Protein 5GQF (pdb70)

InterPro domains:
  IPR006311 Twin-arginine translocation pathway, signal sequence [PS51318] (1-30)
  IPR006626 Parallel beta-helix repeat [SM00710] (165-190)
  IPR006626 Parallel beta-helix repeat [SM00710] (224-255)
  IPR006626 Parallel beta-helix repeat [SM00710] (277-299)
  IPR006626 Parallel beta-helix repeat [SM00710] (325-347)
  IPR006626 Parallel beta-helix repeat [SM00710] (348-388)
  IPR006626 Parallel beta-helix repeat [SM00710] (389-437)
  IPR006626 Parallel beta-helix repeat [SM00710] (469-506)
  IPR011050 Pectin lyase fold/virulence factor [SSF51126] (41-626)
  IPR012334 Pectin lyase fold [G3DSA:2.160.20.10] (34-626)
  IPR044055 Long Rib domain [PF18957] (960-1054)
  IPR044055 Long Rib domain [PF18957] (1061-1142)

Organism: Bifidobacterium longum subsp. longum (NCBI:txid1679)

Structure (mmCIF, N/CA/C/O backbone):
data_5GQF
#
_entry.id   5GQF
#
_cell.length_a   64.035
_cell.length_b   143.625
_cell.length_c   146.180
_cell.angle_alpha   90.00
_cell.angle_beta   90.00
_cell.angle_gamma   90.00
#
_symmetry.space_group_name_H-M   'P 21 21 21'
#
loop_
_entity.id
_entity.type
_entity.pdbx_description
1 polymer Lacto-N-biosidase
2 branched beta-D-galactopyranose-(1-3)-2-acetamido-2-deoxy-beta-D-glucopyranose
3 non-polymer 'CALCIUM ION'
4 water water
#
loop_
_atom_site.group_PDB
_atom_site.id
_atom_site.type_symbol
_atom_site.label_atom_id
_atom_site.label_alt_id
_atom_site.label_comp_id
_atom_site.label_asym_id
_atom_site.label_entity_id
_atom_site.label_seq_id
_atom_site.pdbx_PDB_ins_code
_atom_site.Cartn_x
_atom_site.Cartn_y
_atom_site.Cartn_z
_atom_site.occupancy
_atom_site.B_iso_or_equiv
_atom_site.auth_seq_id
_atom_site.auth_comp_id
_atom_site.auth_asym_id
_atom_site.auth_atom_id
_atom_site.pdbx_PDB_model_num
ATOM 1 N N . GLY A 1 17 ? 33.548 -27.918 10.437 1.00 61.39 46 GLY A N 1
ATOM 2 C CA . GLY A 1 17 ? 34.444 -28.564 9.424 1.00 52.89 46 GLY A CA 1
ATOM 3 C C . GLY A 1 17 ? 35.779 -27.850 9.411 1.00 55.05 46 GLY A C 1
ATOM 4 O O . GLY A 1 17 ? 36.098 -27.086 10.321 1.00 58.83 46 GLY A O 1
ATOM 5 N N . THR A 1 18 ? 36.555 -28.094 8.376 1.00 54.96 47 THR A N 1
ATOM 6 C CA . THR A 1 18 ? 37.890 -27.559 8.263 1.00 52.73 47 THR A CA 1
ATOM 7 C C . THR A 1 18 ? 37.951 -26.183 7.548 1.00 61.18 47 THR A C 1
ATOM 8 O O . THR A 1 18 ? 37.592 -26.094 6.350 1.00 61.59 47 THR A O 1
ATOM 12 N N . THR A 1 19 ? 38.496 -25.171 8.234 1.00 50.47 48 THR A N 1
ATOM 13 C CA . THR A 1 19 ? 38.806 -23.851 7.645 1.00 55.02 48 THR A CA 1
ATOM 14 C C . THR A 1 19 ? 40.247 -23.731 7.107 1.00 58.03 48 THR A C 1
ATOM 15 O O . THR A 1 19 ? 41.206 -23.813 7.883 1.00 62.24 48 THR A O 1
ATOM 19 N N . TYR A 1 20 ? 40.375 -23.479 5.789 1.00 54.35 49 TYR A N 1
ATOM 20 C CA . TYR A 1 20 ? 41.673 -23.218 5.097 1.00 53.52 49 TYR A CA 1
ATOM 21 C C . TYR A 1 20 ? 41.977 -21.716 4.846 1.00 55.29 49 TYR A C 1
ATOM 22 O O . TYR A 1 20 ? 41.060 -20.906 4.644 1.00 56.10 49 TYR A O 1
ATOM 31 N N . TYR A 1 21 ? 43.263 -21.366 4.849 1.00 46.31 50 TYR A N 1
ATOM 32 C CA . TYR A 1 21 ? 43.701 -19.963 4.868 1.00 49.57 50 TYR A CA 1
ATOM 33 C C . TYR A 1 21 ? 44.733 -19.795 3.785 1.00 52.45 50 TYR A C 1
ATOM 34 O O . TYR A 1 21 ? 45.662 -20.622 3.676 1.00 50.65 50 TYR A O 1
ATOM 43 N N . VAL A 1 22 ? 44.548 -18.755 2.946 1.00 46.59 51 VAL A N 1
ATOM 44 C CA . VAL A 1 22 ? 45.450 -18.522 1.847 1.00 46.54 51 VAL A CA 1
ATOM 45 C C . VAL A 1 22 ? 45.837 -17.049 1.887 1.00 50.45 51 VAL A C 1
ATOM 46 O O . VAL A 1 22 ? 44.968 -16.201 2.077 1.00 51.00 51 VAL A O 1
ATOM 50 N N . SER A 1 23 ? 47.144 -16.780 1.746 1.00 45.50 52 SER A N 1
ATOM 51 C CA . SER A 1 23 ? 47.694 -15.451 1.842 1.00 48.80 52 SER A CA 1
ATOM 52 C C . SER A 1 23 ? 48.718 -15.303 0.764 1.00 54.54 52 SER A C 1
ATOM 53 O O . SER A 1 23 ? 49.770 -15.980 0.796 1.00 57.09 52 SER A O 1
ATOM 56 N N . SER A 1 24 ? 48.477 -14.412 -0.192 1.00 43.33 53 SER A N 1
ATOM 57 C CA . SER A 1 24 ? 49.430 -14.306 -1.280 1.00 45.43 53 SER A CA 1
ATOM 58 C C . SER A 1 24 ? 50.721 -13.689 -0.740 1.00 41.71 53 SER A C 1
ATOM 59 O O . SER A 1 24 ? 51.774 -13.935 -1.281 1.00 45.07 53 SER A O 1
ATOM 62 N N . ALA A 1 25 ? 50.591 -12.836 0.268 1.00 49.00 54 ALA A N 1
ATOM 63 C CA . ALA A 1 25 ? 51.691 -12.016 0.789 1.00 56.72 54 ALA A CA 1
ATOM 64 C C . ALA A 1 25 ? 52.540 -12.751 1.849 1.00 59.14 54 ALA A C 1
ATOM 65 O O . ALA A 1 25 ? 53.757 -12.713 1.772 1.00 59.05 54 ALA A O 1
ATOM 67 N N . HIS A 1 26 ? 51.858 -13.376 2.810 1.00 63.33 55 HIS A N 1
ATOM 68 C CA . HIS A 1 26 ? 52.440 -14.101 3.967 1.00 69.80 55 HIS A CA 1
ATOM 69 C C . HIS A 1 26 ? 52.628 -15.623 3.798 1.00 70.74 55 HIS A C 1
ATOM 70 O O . HIS A 1 26 ? 53.566 -16.184 4.332 1.00 70.75 55 HIS A O 1
ATOM 77 N N . GLY A 1 27 ? 51.730 -16.292 3.086 1.00 62.67 56 GLY A N 1
ATOM 78 C CA . GLY A 1 27 ? 51.653 -17.738 3.156 1.00 56.15 56 GLY A CA 1
ATOM 79 C C . GLY A 1 27 ? 52.780 -18.505 2.495 1.00 50.79 56 GLY A C 1
ATOM 80 O O . GLY A 1 27 ? 53.681 -17.947 1.830 1.00 49.30 56 GLY A O 1
ATOM 81 N N . ASP A 1 28 ? 52.696 -19.822 2.658 1.00 50.19 57 ASP A N 1
ATOM 82 C CA . ASP A 1 28 ? 53.645 -20.773 2.054 1.00 47.79 57 ASP A CA 1
ATOM 83 C C . ASP A 1 28 ? 52.876 -22.054 1.843 1.00 41.40 57 ASP A C 1
ATOM 84 O O . ASP A 1 28 ? 52.076 -22.444 2.715 1.00 49.64 57 ASP A O 1
ATOM 89 N N . ASP A 1 29 ? 53.050 -22.683 0.695 1.00 43.39 58 ASP A N 1
ATOM 90 C CA . ASP A 1 29 ? 52.289 -23.873 0.319 1.00 48.17 58 ASP A CA 1
ATOM 91 C C . ASP A 1 29 ? 52.877 -25.200 0.935 1.00 60.72 58 ASP A C 1
ATOM 92 O O . ASP A 1 29 ? 52.275 -26.276 0.809 1.00 56.17 58 ASP A O 1
ATOM 97 N N . ALA A 1 30 ? 54.079 -25.127 1.524 1.00 63.55 59 ALA A N 1
ATOM 98 C CA . ALA A 1 30 ? 54.563 -26.188 2.416 1.00 57.39 59 ALA A CA 1
ATOM 99 C C . ALA A 1 30 ? 53.731 -26.231 3.714 1.00 56.98 59 ALA A C 1
ATOM 100 O O . ALA A 1 30 ? 53.658 -27.279 4.377 1.00 61.21 59 ALA A O 1
ATOM 102 N N . ASN A 1 31 ? 53.079 -25.122 4.076 1.00 57.07 60 ASN A N 1
ATOM 103 C CA . ASN A 1 31 ? 52.309 -25.046 5.319 1.00 48.76 60 ASN A CA 1
ATOM 104 C C . ASN A 1 31 ? 51.158 -25.964 5.290 1.00 50.09 60 ASN A C 1
ATOM 105 O O . ASN A 1 31 ? 50.877 -26.550 4.259 1.00 55.61 60 ASN A O 1
ATOM 110 N N . ALA A 1 32 ? 50.492 -26.091 6.435 1.00 52.70 61 ALA A N 1
ATOM 111 C CA . ALA A 1 32 ? 49.340 -26.988 6.580 1.00 57.07 61 ALA A CA 1
ATOM 112 C C . ALA A 1 32 ? 48.150 -26.403 5.895 1.00 56.50 61 ALA A C 1
ATOM 113 O O . ALA A 1 32 ? 47.408 -27.114 5.206 1.00 47.64 61 ALA A O 1
ATOM 115 N N . GLY A 1 33 ? 47.960 -25.116 6.176 1.00 65.11 62 GLY A N 1
ATOM 116 C CA . GLY A 1 33 ? 46.940 -24.286 5.558 1.00 63.05 62 GLY A CA 1
ATOM 117 C C . GLY A 1 33 ? 45.702 -24.183 6.405 1.00 62.30 62 GLY A C 1
ATOM 118 O O . GLY A 1 33 ? 44.774 -23.516 6.004 1.00 57.12 62 GLY A O 1
ATOM 119 N N . THR A 1 34 ? 45.678 -24.826 7.581 1.00 52.65 63 THR A N 1
ATOM 120 C CA . THR A 1 34 ? 44.447 -24.950 8.385 1.00 53.92 63 THR A CA 1
ATOM 121 C C . THR A 1 34 ? 44.376 -24.004 9.598 1.00 52.56 63 THR A C 1
ATOM 122 O O . THR A 1 34 ? 43.393 -24.003 10.364 1.00 54.08 63 THR A O 1
ATOM 126 N N . SER A 1 35 ? 45.379 -23.150 9.718 1.00 52.12 64 SER A N 1
ATOM 127 C CA . SER A 1 35 ? 45.348 -22.117 10.728 1.00 58.50 64 SER A CA 1
ATOM 128 C C . SER A 1 35 ? 45.867 -20.808 10.147 1.00 56.16 64 SER A C 1
ATOM 129 O O . SER A 1 35 ? 46.747 -20.763 9.264 1.00 61.21 64 SER A O 1
ATOM 132 N N . GLU A 1 36 ? 45.343 -19.745 10.720 1.00 59.85 65 GLU A N 1
ATOM 133 C CA . GLU A 1 36 ? 45.593 -18.402 10.265 1.00 57.88 65 GLU A CA 1
ATOM 134 C C . GLU A 1 36 ? 47.063 -18.053 10.311 1.00 65.61 65 GLU A C 1
ATOM 135 O O . GLU A 1 36 ? 47.585 -17.432 9.383 1.00 68.92 65 GLU A O 1
ATOM 141 N N . ASN A 1 37 ? 47.742 -18.494 11.376 1.00 69.65 66 ASN A N 1
ATOM 142 C CA . ASN A 1 37 ? 49.181 -18.205 11.554 1.00 67.39 66 ASN A CA 1
ATOM 143 C C . ASN A 1 37 ? 50.106 -18.930 10.562 1.00 58.71 66 ASN A C 1
ATOM 144 O O . ASN A 1 37 ? 51.283 -18.561 10.440 1.00 54.60 66 ASN A O 1
ATOM 149 N N . ALA A 1 38 ? 49.611 -19.989 9.914 1.00 57.91 67 ALA A N 1
ATOM 150 C CA . ALA A 1 38 ? 50.395 -20.748 8.911 1.00 63.36 67 ALA A CA 1
ATOM 151 C C . ALA A 1 38 ? 49.573 -21.072 7.655 1.00 66.25 67 ALA A C 1
ATOM 152 O O . ALA A 1 38 ? 49.170 -22.230 7.465 1.00 62.35 67 ALA A O 1
ATOM 154 N N . PRO A 1 39 ? 49.342 -20.051 6.779 1.00 63.11 68 PRO A N 1
ATOM 155 C CA . PRO A 1 39 ? 48.430 -20.200 5.654 1.00 52.15 68 PRO A CA 1
ATOM 156 C C . PRO A 1 39 ? 49.161 -20.548 4.363 1.00 55.73 68 PRO A C 1
ATOM 157 O O . PRO A 1 39 ? 50.397 -20.305 4.208 1.00 49.11 68 PRO A O 1
ATOM 161 N N . TRP A 1 40 ? 48.405 -21.153 3.442 1.00 54.92 69 TRP A N 1
ATOM 162 C CA . TRP A 1 40 ? 48.882 -21.396 2.098 1.00 52.40 69 TRP A CA 1
ATOM 163 C C . TRP A 1 40 ? 49.159 -20.067 1.365 1.00 48.32 69 TRP A C 1
ATOM 164 O O . TRP A 1 40 ? 48.706 -18.967 1.821 1.00 48.39 69 TRP A O 1
ATOM 175 N N . LYS A 1 41 ? 49.937 -20.201 0.283 1.00 46.63 70 LYS A N 1
ATOM 176 C CA . LYS A 1 41 ? 50.330 -19.088 -0.566 1.00 52.13 70 LYS A CA 1
ATOM 177 C C . LYS A 1 41 ? 49.487 -18.935 -1.867 1.00 51.17 70 LYS A C 1
ATOM 178 O O . LYS A 1 41 ? 49.282 -17.814 -2.363 1.00 51.21 70 LYS A O 1
ATOM 184 N N . SER A 1 42 ? 49.004 -20.053 -2.391 1.00 54.98 71 SER A N 1
ATOM 185 C CA . SER A 1 42 ? 48.487 -20.120 -3.750 1.00 51.25 71 SER A CA 1
ATOM 186 C C . SER A 1 42 ? 47.182 -20.926 -3.805 1.00 50.02 71 SER A C 1
ATOM 187 O O . SER A 1 42 ? 46.856 -21.640 -2.883 1.00 47.25 71 SER A O 1
ATOM 190 N N . LEU A 1 43 ? 46.404 -20.755 -4.881 1.00 43.86 72 LEU A N 1
ATOM 191 C CA . LEU A 1 43 ? 45.117 -21.403 -4.963 1.00 41.84 72 LEU A CA 1
ATOM 192 C C . LEU A 1 43 ? 45.248 -22.811 -5.453 1.00 35.75 72 LEU A C 1
ATOM 193 O O . LEU A 1 43 ? 44.331 -23.618 -5.242 1.00 35.62 72 LEU A O 1
ATOM 198 N N . THR A 1 44 ? 46.357 -23.131 -6.115 1.00 41.31 73 THR A N 1
ATOM 199 C CA . THR A 1 44 ? 46.650 -24.506 -6.528 1.00 45.77 73 THR A CA 1
ATOM 200 C C . THR A 1 44 ? 46.356 -25.499 -5.387 1.00 47.59 73 THR A C 1
ATOM 201 O O . THR A 1 44 ? 45.839 -26.573 -5.656 1.00 46.10 73 THR A O 1
ATOM 205 N N . LYS A 1 45 ? 46.680 -25.134 -4.139 1.00 48.86 74 LYS A N 1
ATOM 206 C CA . LYS A 1 45 ? 46.477 -26.044 -2.982 1.00 55.71 74 LYS A CA 1
ATOM 207 C C . LYS A 1 45 ? 44.996 -26.280 -2.667 1.00 56.61 74 LYS A C 1
ATOM 208 O O . LYS A 1 45 ? 44.619 -27.352 -2.205 1.00 47.05 74 LYS A O 1
ATOM 214 N N . VAL A 1 46 ? 44.165 -25.264 -2.933 1.00 51.97 75 VAL A N 1
ATOM 215 C CA . VAL A 1 46 ? 42.728 -25.316 -2.701 1.00 49.29 75 VAL A CA 1
ATOM 216 C C . VAL A 1 46 ? 42.113 -26.147 -3.829 1.00 44.58 75 VAL A C 1
ATOM 217 O O . VAL A 1 46 ? 41.244 -27.031 -3.614 1.00 47.17 75 VAL A O 1
ATOM 221 N N . ASN A 1 47 ? 42.590 -25.886 -5.035 1.00 45.43 76 ASN A N 1
ATOM 222 C CA . ASN A 1 47 ? 42.144 -26.619 -6.203 1.00 40.31 76 ASN A CA 1
ATOM 223 C C . ASN A 1 47 ? 42.388 -28.112 -6.066 1.00 46.50 76 ASN A C 1
ATOM 224 O O . ASN A 1 47 ? 41.535 -28.932 -6.447 1.00 38.07 76 ASN A O 1
ATOM 229 N N . ASP A 1 48 ? 43.544 -28.439 -5.487 1.00 47.54 77 ASP A N 1
ATOM 230 C CA . ASP A 1 48 ? 43.961 -29.834 -5.223 1.00 48.17 77 ASP A CA 1
ATOM 231 C C . ASP A 1 48 ? 43.024 -30.580 -4.291 1.00 41.99 77 ASP A C 1
ATOM 232 O O . ASP A 1 48 ? 42.835 -31.778 -4.487 1.00 43.83 77 ASP A O 1
ATOM 237 N N . ILE A 1 49 ? 42.438 -29.876 -3.304 1.00 41.16 78 ILE A N 1
ATOM 238 C CA . ILE A 1 49 ? 41.438 -30.457 -2.379 1.00 46.07 78 ILE A CA 1
ATOM 239 C C . ILE A 1 49 ? 39.954 -29.999 -2.495 1.00 45.81 78 ILE A C 1
ATOM 240 O O . ILE A 1 49 ? 39.103 -30.340 -1.643 1.00 37.67 78 ILE A O 1
ATOM 245 N N . ALA A 1 50 ? 39.598 -29.240 -3.539 1.00 46.48 79 ALA A N 1
ATOM 246 C CA . ALA A 1 50 ? 38.237 -28.618 -3.549 1.00 43.21 79 ALA A CA 1
ATOM 247 C C . ALA A 1 50 ? 37.106 -29.629 -3.699 1.00 37.25 79 ALA A C 1
ATOM 248 O O . ALA A 1 50 ? 36.026 -29.502 -3.077 1.00 41.12 79 ALA A O 1
ATOM 250 N N . SER A 1 51 ? 37.314 -30.653 -4.513 1.00 45.34 80 SER A N 1
ATOM 251 C CA . SER A 1 51 ? 36.293 -31.705 -4.670 1.00 46.95 80 SER A CA 1
ATOM 252 C C . SER A 1 51 ? 35.969 -32.482 -3.397 1.00 47.66 80 SER A C 1
ATOM 253 O O . SER A 1 51 ? 34.904 -33.091 -3.309 1.00 46.42 80 SER A O 1
ATOM 256 N N . ASP A 1 52 ? 36.871 -32.439 -2.417 1.00 51.56 81 ASP A N 1
ATOM 257 C CA . ASP A 1 52 ? 36.610 -33.001 -1.076 1.00 53.23 81 ASP A CA 1
ATOM 258 C C . ASP A 1 52 ? 36.149 -31.993 -0.037 1.00 52.03 81 ASP A C 1
ATOM 259 O O . ASP A 1 52 ? 35.980 -32.353 1.118 1.00 46.60 81 ASP A O 1
ATOM 264 N N . LEU A 1 53 ? 35.894 -30.732 -0.426 1.00 45.83 82 LEU A N 1
ATOM 265 C CA . LEU A 1 53 ? 35.250 -29.789 0.488 1.00 45.68 82 LEU A CA 1
ATOM 266 C C . LEU A 1 53 ? 33.873 -30.310 0.765 1.00 42.17 82 LEU A C 1
ATOM 267 O O . LEU A 1 53 ? 33.256 -30.910 -0.102 1.00 44.05 82 LEU A O 1
ATOM 272 N N . GLY A 1 54 ? 33.427 -30.126 1.999 1.00 40.38 83 GLY A N 1
ATOM 273 C CA . GLY A 1 54 ? 32.141 -30.610 2.478 1.00 36.02 83 GLY A CA 1
ATOM 274 C C . GLY A 1 54 ? 31.554 -29.689 3.513 1.00 37.41 83 GLY A C 1
ATOM 275 O O . GLY A 1 54 ? 32.094 -28.626 3.760 1.00 42.77 83 GLY A O 1
ATOM 276 N N . PRO A 1 55 ? 30.430 -30.103 4.144 1.00 41.76 84 PRO A N 1
ATOM 277 C CA . PRO A 1 55 ? 29.656 -29.228 4.983 1.00 43.34 84 PRO A CA 1
ATOM 278 C C . PRO A 1 55 ? 30.512 -28.579 6.078 1.00 50.72 84 PRO A C 1
ATOM 279 O O . PRO A 1 55 ? 31.336 -29.245 6.709 1.00 49.79 84 PRO A O 1
ATOM 283 N N . GLY A 1 56 ? 30.367 -27.280 6.234 1.00 42.96 85 GLY A N 1
ATOM 284 C CA . GLY A 1 56 ? 31.125 -26.487 7.190 1.00 41.04 85 GLY A CA 1
ATOM 285 C C . GLY A 1 56 ? 32.568 -26.177 6.861 1.00 41.54 85 GLY A C 1
ATOM 286 O O . GLY A 1 56 ? 33.280 -25.482 7.662 1.00 42.85 85 GLY A O 1
ATOM 287 N N . ASP A 1 57 ? 33.065 -26.679 5.751 1.00 37.03 86 ASP A N 1
ATOM 288 C CA . ASP A 1 57 ? 34.428 -26.338 5.366 1.00 41.98 86 ASP A CA 1
ATOM 289 C C . ASP A 1 57 ? 34.460 -24.930 4.751 1.00 46.68 86 ASP A C 1
ATOM 290 O O . ASP A 1 57 ? 33.462 -24.477 4.162 1.00 48.84 86 ASP A O 1
ATOM 295 N N . SER A 1 58 ? 35.610 -24.278 4.861 1.00 43.80 87 SER A N 1
ATOM 296 C CA . SER A 1 58 ? 35.747 -22.864 4.452 1.00 43.23 87 SER A CA 1
ATOM 297 C C . SER A 1 58 ? 37.100 -22.642 3.860 1.00 50.61 87 SER A C 1
ATOM 298 O O . SER A 1 58 ? 38.062 -23.237 4.316 1.00 50.69 87 SER A O 1
ATOM 301 N N . VAL A 1 59 ? 37.194 -21.780 2.844 1.00 41.81 88 VAL A N 1
ATOM 302 C CA . VAL A 1 59 ? 38.439 -21.428 2.223 1.00 43.68 88 VAL A CA 1
ATOM 303 C C . VAL A 1 59 ? 38.455 -19.912 2.348 1.00 50.78 88 VAL A C 1
ATOM 304 O O . VAL A 1 59 ? 37.584 -19.230 1.755 1.00 46.38 88 VAL A O 1
ATOM 308 N N . LEU A 1 60 ? 39.359 -19.383 3.171 1.00 44.09 89 LEU A N 1
ATOM 309 C CA . LEU A 1 60 ? 39.432 -17.942 3.408 1.00 47.40 89 LEU A CA 1
ATOM 310 C C . LEU A 1 60 ? 40.692 -17.377 2.787 1.00 49.41 89 LEU A C 1
ATOM 311 O O . LEU A 1 60 ? 41.793 -17.917 2.984 1.00 57.61 89 LEU A O 1
ATOM 316 N N . LEU A 1 61 ? 40.537 -16.311 1.986 1.00 40.95 90 LEU A N 1
ATOM 317 C CA . LEU A 1 61 ? 41.634 -15.658 1.261 1.00 45.80 90 LEU A CA 1
ATOM 318 C C . LEU A 1 61 ? 41.933 -14.306 1.914 1.00 46.43 90 LEU A C 1
ATOM 319 O O . LEU A 1 61 ? 41.014 -13.568 2.281 1.00 46.65 90 LEU A O 1
ATOM 324 N N . GLU A 1 62 ? 43.215 -13.968 2.064 1.00 50.67 91 GLU A N 1
ATOM 325 C CA . GLU A 1 62 ? 43.571 -12.812 2.893 1.00 52.18 91 GLU A CA 1
ATOM 326 C C . GLU A 1 62 ? 43.291 -11.489 2.162 1.00 48.52 91 GLU A C 1
ATOM 327 O O . GLU A 1 62 ? 43.814 -11.296 1.076 1.00 50.43 91 GLU A O 1
ATOM 333 N N . TYR A 1 63 ? 42.532 -10.588 2.815 1.00 43.05 92 TYR A N 1
ATOM 334 C CA . TYR A 1 63 ? 42.324 -9.211 2.349 1.00 43.22 92 TYR A CA 1
ATOM 335 C C . TYR A 1 63 ? 43.676 -8.662 2.024 1.00 50.64 92 TYR A C 1
ATOM 336 O O . TYR A 1 63 ? 44.655 -8.936 2.740 1.00 51.84 92 TYR A O 1
ATOM 345 N N . GLY A 1 64 ? 43.771 -7.960 0.905 1.00 42.56 93 GLY A N 1
ATOM 346 C CA . GLY A 1 64 ? 45.020 -7.487 0.403 1.00 41.52 93 GLY A CA 1
ATOM 347 C C . GLY A 1 64 ? 45.689 -8.410 -0.584 1.00 38.11 93 GLY A C 1
ATOM 348 O O . GLY A 1 64 ? 46.596 -7.981 -1.327 1.00 43.13 93 GLY A O 1
ATOM 349 N N . SER A 1 65 ? 45.293 -9.677 -0.616 1.00 41.62 94 SER A N 1
ATOM 350 C CA . SER A 1 65 ? 45.898 -10.617 -1.566 1.00 44.19 94 SER A CA 1
ATOM 351 C C . SER A 1 65 ? 45.569 -10.360 -3.038 1.00 51.08 94 SER A C 1
ATOM 352 O O . SER A 1 65 ? 44.488 -9.893 -3.360 1.00 46.25 94 SER A O 1
ATOM 355 N N . GLU A 1 66 ? 46.522 -10.736 -3.888 1.00 49.44 95 GLU A N 1
ATOM 356 C CA . GLU A 1 66 ? 46.384 -10.782 -5.316 1.00 52.07 95 GLU A CA 1
ATOM 357 C C . GLU A 1 66 ? 46.985 -12.090 -5.801 1.00 50.18 95 GLU A C 1
ATOM 358 O O . GLU A 1 66 ? 48.207 -12.282 -5.817 1.00 49.78 95 GLU A O 1
ATOM 364 N N . PHE A 1 67 ? 46.095 -12.996 -6.182 1.00 44.06 96 PHE A N 1
ATOM 365 C CA . PHE A 1 67 ? 46.428 -14.251 -6.763 1.00 36.73 96 PHE A CA 1
ATOM 366 C C . PHE A 1 67 ? 46.443 -14.120 -8.281 1.00 43.37 96 PHE A C 1
ATOM 367 O O . PHE A 1 67 ? 45.418 -14.307 -8.964 1.00 45.35 96 PHE A O 1
ATOM 375 N N . ASN A 1 68 ? 47.617 -13.807 -8.814 1.00 40.03 97 ASN A N 1
ATOM 376 C CA . ASN A 1 68 ? 47.787 -13.560 -10.246 1.00 39.27 97 ASN A CA 1
ATOM 377 C C . ASN A 1 68 ? 48.022 -14.826 -10.984 1.00 46.63 97 ASN A C 1
ATOM 378 O O . ASN A 1 68 ? 48.712 -15.723 -10.490 1.00 45.09 97 ASN A O 1
ATOM 383 N N . ASP A 1 69 ? 47.466 -14.892 -12.192 1.00 40.42 98 ASP A N 1
ATOM 384 C CA . ASP A 1 69 ? 47.452 -16.081 -13.020 1.00 37.07 98 ASP A CA 1
ATOM 385 C C . ASP A 1 69 ? 46.925 -17.295 -12.286 1.00 40.59 98 ASP A C 1
ATOM 386 O O . ASP A 1 69 ? 47.380 -18.396 -12.563 1.00 40.69 98 ASP A O 1
ATOM 391 N N . GLN A 1 70 ? 45.953 -17.090 -11.393 1.00 33.19 99 GLN A N 1
ATOM 392 C CA . GLN A 1 70 ? 45.379 -18.145 -10.620 1.00 36.03 99 GLN A CA 1
ATOM 393 C C . GLN A 1 70 ? 43.838 -18.161 -10.795 1.00 43.83 99 GLN A C 1
ATOM 394 O O . GLN A 1 70 ? 43.239 -17.206 -11.314 1.00 39.54 99 GLN A O 1
ATOM 400 N N . TYR A 1 71 ? 43.219 -19.214 -10.287 1.00 40.24 100 TYR A N 1
ATOM 401 C CA . TYR A 1 71 ? 41.795 -19.501 -10.448 1.00 39.62 100 TYR A CA 1
ATOM 402 C C . TYR A 1 71 ? 41.366 -20.493 -9.391 1.00 42.37 100 TYR A C 1
ATOM 403 O O . TYR A 1 71 ? 42.190 -21.222 -8.841 1.00 43.76 100 TYR A O 1
ATOM 412 N N . LEU A 1 72 ? 40.083 -20.556 -9.127 1.00 42.97 101 LEU A N 1
ATOM 413 C CA . LEU A 1 72 ? 39.515 -21.532 -8.212 1.00 38.07 101 LEU A CA 1
ATOM 414 C C . LEU A 1 72 ? 38.484 -22.352 -8.941 1.00 41.75 101 LEU A C 1
ATOM 415 O O . LEU A 1 72 ? 37.441 -21.804 -9.383 1.00 37.86 101 LEU A O 1
ATOM 420 N N . HIS A 1 73 ? 38.704 -23.665 -9.063 1.00 36.99 102 HIS A N 1
ATOM 421 C CA . HIS A 1 73 ? 37.689 -24.533 -9.689 1.00 37.15 102 HIS A CA 1
ATOM 422 C C . HIS A 1 73 ? 37.194 -25.546 -8.654 1.00 43.90 102 HIS A C 1
ATOM 423 O O . HIS A 1 73 ? 38.017 -26.255 -8.063 1.00 38.56 102 HIS A O 1
ATOM 430 N N . ILE A 1 74 ? 35.887 -25.569 -8.392 1.00 39.14 103 ILE A N 1
ATOM 431 C CA . ILE A 1 74 ? 35.302 -26.494 -7.395 1.00 41.85 103 ILE A CA 1
ATOM 432 C C . ILE A 1 74 ? 34.323 -27.361 -8.167 1.00 48.83 103 ILE A C 1
ATOM 433 O O . ILE A 1 74 ? 33.373 -26.836 -8.748 1.00 41.43 103 ILE A O 1
ATOM 438 N N . LYS A 1 75 ? 34.542 -28.674 -8.189 1.00 39.04 104 LYS A N 1
ATOM 439 C CA . LYS A 1 75 ? 33.649 -29.622 -8.922 1.00 39.90 104 LYS A CA 1
ATOM 440 C C . LYS A 1 75 ? 33.045 -30.735 -8.079 1.00 44.92 104 LYS A C 1
ATOM 441 O O . LYS A 1 75 ? 33.768 -31.372 -7.281 1.00 40.94 104 LYS A O 1
ATOM 447 N N . ASP A 1 76 ? 31.749 -30.991 -8.264 1.00 36.75 105 ASP A N 1
ATOM 448 C CA . ASP A 1 76 ? 31.133 -32.261 -7.892 1.00 39.61 105 ASP A CA 1
ATOM 449 C C . ASP A 1 76 ? 31.218 -32.475 -6.371 1.00 49.52 105 ASP A C 1
ATOM 450 O O . ASP A 1 76 ? 31.622 -33.519 -5.920 1.00 45.99 105 ASP A O 1
ATOM 455 N N . THR A 1 77 ? 30.840 -31.473 -5.597 1.00 42.64 106 THR A N 1
ATOM 456 C CA . THR A 1 77 ? 30.732 -31.637 -4.176 1.00 48.54 106 THR A CA 1
ATOM 457 C C . THR A 1 77 ? 29.592 -30.779 -3.636 1.00 53.89 106 THR A C 1
ATOM 458 O O . THR A 1 77 ? 28.768 -30.253 -4.417 1.00 47.50 106 THR A O 1
ATOM 462 N N . ALA A 1 78 ? 29.513 -30.682 -2.301 1.00 44.52 107 ALA A N 1
ATOM 463 C CA . ALA A 1 78 ? 28.420 -29.981 -1.631 1.00 39.73 107 ALA A CA 1
ATOM 464 C C . ALA A 1 78 ? 28.656 -29.795 -0.158 1.00 46.57 107 ALA A C 1
ATOM 465 O O . ALA A 1 78 ? 29.267 -30.665 0.503 1.00 43.23 107 ALA A O 1
ATOM 467 N N . GLY A 1 79 ? 28.212 -28.652 0.356 1.00 41.30 108 GLY A N 1
ATOM 468 C CA . GLY A 1 79 ? 27.810 -28.498 1.761 1.00 37.82 108 GLY A CA 1
ATOM 469 C C . GLY A 1 79 ? 26.442 -29.078 2.000 1.00 35.77 108 GLY A C 1
ATOM 470 O O . GLY A 1 79 ? 25.977 -29.952 1.253 1.00 41.10 108 GLY A O 1
ATOM 471 N N . ASN A 1 80 ? 25.756 -28.596 3.032 1.00 39.25 109 ASN A N 1
ATOM 472 C CA . ASN A 1 80 ? 24.386 -29.033 3.271 1.00 40.94 109 ASN A CA 1
ATOM 473 C C . ASN A 1 80 ? 23.642 -27.960 4.007 1.00 39.33 109 ASN A C 1
ATOM 474 O O . ASN A 1 80 ? 24.235 -26.938 4.353 1.00 41.63 109 ASN A O 1
ATOM 479 N N . ALA A 1 81 ? 22.339 -28.167 4.203 1.00 42.48 110 ALA A N 1
ATOM 480 C CA . ALA A 1 81 ? 21.469 -27.139 4.770 1.00 47.12 110 ALA A CA 1
ATOM 481 C C . ALA A 1 81 ? 21.938 -26.633 6.123 1.00 57.74 110 ALA A C 1
ATOM 482 O O . ALA A 1 81 ? 21.724 -25.455 6.457 1.00 61.76 110 ALA A O 1
ATOM 484 N N . ASP A 1 82 ? 22.595 -27.506 6.898 1.00 59.70 111 ASP A N 1
ATOM 485 C CA . ASP A 1 82 ? 23.063 -27.129 8.222 1.00 63.14 111 ASP A CA 1
ATOM 486 C C . ASP A 1 82 ? 24.341 -26.361 8.157 1.00 63.20 111 ASP A C 1
ATOM 487 O O . ASP A 1 82 ? 24.540 -25.445 8.961 1.00 60.25 111 ASP A O 1
ATOM 492 N N . ALA A 1 83 ? 25.200 -26.707 7.197 1.00 60.23 112 ALA A N 1
ATOM 493 C CA . ALA A 1 83 ? 26.534 -26.094 7.094 1.00 54.70 112 ALA A CA 1
ATOM 494 C C . ALA A 1 83 ? 27.045 -26.076 5.641 1.00 51.50 112 ALA A C 1
ATOM 495 O O . ALA A 1 83 ? 27.328 -27.126 5.051 1.00 50.04 112 ALA A O 1
ATOM 497 N N . PRO A 1 84 ? 27.166 -24.876 5.052 1.00 50.27 113 PRO A N 1
ATOM 498 C CA . PRO A 1 84 ? 27.556 -24.861 3.612 1.00 42.99 113 PRO A CA 1
ATOM 499 C C . PRO A 1 84 ? 29.056 -24.874 3.488 1.00 45.27 113 PRO A C 1
ATOM 500 O O . PRO A 1 84 ? 29.752 -24.647 4.487 1.00 50.80 113 PRO A O 1
ATOM 504 N N . ILE A 1 85 ? 29.575 -25.089 2.282 1.00 38.56 114 ILE A N 1
ATOM 505 C CA . ILE A 1 85 ? 30.968 -24.687 1.983 1.00 37.64 114 ILE A CA 1
ATOM 506 C C . ILE A 1 85 ? 31.039 -23.128 1.879 1.00 42.63 114 ILE A C 1
ATOM 507 O O . ILE A 1 85 ? 30.140 -22.492 1.290 1.00 43.08 114 ILE A O 1
ATOM 512 N N . THR A 1 86 ? 32.061 -22.521 2.443 1.00 39.23 115 THR A N 1
ATOM 513 C CA . THR A 1 86 ? 32.246 -21.076 2.392 1.00 42.01 115 THR A CA 1
ATOM 514 C C . THR A 1 86 ? 33.583 -20.710 1.735 1.00 52.87 115 THR A C 1
ATOM 515 O O . THR A 1 86 ? 34.643 -21.229 2.140 1.00 44.28 115 THR A O 1
ATOM 519 N N . ILE A 1 87 ? 33.533 -19.834 0.698 1.00 41.88 116 ILE A N 1
ATOM 520 C CA . ILE A 1 87 ? 34.730 -19.253 0.069 1.00 42.09 116 ILE A CA 1
ATOM 521 C C . ILE A 1 87 ? 34.700 -17.763 0.307 1.00 43.51 116 ILE A C 1
ATOM 522 O O . ILE A 1 87 ? 33.781 -17.085 -0.167 1.00 45.90 116 ILE A O 1
ATOM 527 N N . SER A 1 88 ? 35.638 -17.240 1.105 1.00 43.63 117 SER A N 1
ATOM 528 C CA . SER A 1 88 ? 35.535 -15.856 1.571 1.00 38.12 117 SER A CA 1
ATOM 529 C C . SER A 1 88 ? 36.879 -15.247 1.907 1.00 37.62 117 SER A C 1
ATOM 530 O O . SER A 1 88 ? 37.893 -15.741 1.425 1.00 41.83 117 SER A O 1
ATOM 533 N N . ALA A 1 89 ? 36.866 -14.118 2.616 1.00 40.61 118 ALA A N 1
ATOM 534 C CA . ALA A 1 89 ? 38.061 -13.400 2.996 1.00 44.15 118 ALA A CA 1
ATOM 535 C C . ALA A 1 89 ? 38.277 -13.447 4.517 1.00 42.78 118 ALA A C 1
ATOM 536 O O . ALA A 1 89 ? 37.315 -13.588 5.271 1.00 44.33 118 ALA A O 1
ATOM 538 N N . TYR A 1 90 ? 39.522 -13.238 4.932 1.00 50.73 119 TYR A N 1
ATOM 539 C CA . TYR A 1 90 ? 39.833 -13.023 6.364 1.00 53.15 119 TYR A CA 1
ATOM 540 C C . TYR A 1 90 ? 40.843 -11.912 6.410 1.00 48.56 119 TYR A C 1
ATOM 541 O O . TYR A 1 90 ? 41.484 -11.611 5.413 1.00 53.22 119 TYR A O 1
ATOM 550 N N . GLY A 1 91 ? 41.008 -11.317 7.575 1.00 49.83 120 GLY A N 1
ATOM 551 C CA . GLY A 1 91 ? 42.080 -10.360 7.803 1.00 49.36 120 GLY A CA 1
ATOM 552 C C . GLY A 1 91 ? 41.475 -9.004 8.022 1.00 46.14 120 GLY A C 1
ATOM 553 O O . GLY A 1 91 ? 40.394 -8.876 8.559 1.00 43.29 120 GLY A O 1
ATOM 554 N N . ASP A 1 92 ? 42.191 -7.983 7.598 1.00 48.16 121 ASP A N 1
ATOM 555 C CA . ASP A 1 92 ? 41.702 -6.633 7.746 1.00 58.43 121 ASP A CA 1
ATOM 556 C C . ASP A 1 92 ? 40.997 -6.191 6.431 1.00 52.56 121 ASP A C 1
ATOM 557 O O . ASP A 1 92 ? 41.676 -6.047 5.397 1.00 57.99 121 ASP A O 1
ATOM 562 N N . ALA A 1 93 ? 39.692 -5.901 6.516 1.00 52.53 122 ALA A N 1
ATOM 563 C CA . ALA A 1 93 ? 38.853 -5.491 5.333 1.00 52.13 122 ALA A CA 1
ATOM 564 C C . ALA A 1 93 ? 39.366 -4.243 4.610 1.00 56.03 122 ALA A C 1
ATOM 565 O O . ALA A 1 93 ? 39.212 -4.134 3.419 1.00 55.07 122 ALA A O 1
ATOM 567 N N . ASP A 1 94 ? 40.057 -3.351 5.322 1.00 47.14 123 ASP A N 1
ATOM 568 C CA . ASP A 1 94 ? 40.645 -2.166 4.739 1.00 47.06 123 ASP A CA 1
ATOM 569 C C . ASP A 1 94 ? 41.802 -2.459 3.818 1.00 46.13 123 ASP A C 1
ATOM 570 O O . ASP A 1 94 ? 42.225 -1.597 3.083 1.00 49.22 123 ASP A O 1
ATOM 575 N N . GLU A 1 95 ? 42.346 -3.674 3.854 1.00 43.86 124 GLU A N 1
ATOM 576 C CA . GLU A 1 95 ? 43.412 -4.042 2.929 1.00 50.01 124 GLU A CA 1
ATOM 577 C C . GLU A 1 95 ? 42.895 -4.294 1.519 1.00 48.12 124 GLU A C 1
ATOM 578 O O . GLU A 1 95 ? 43.676 -4.312 0.575 1.00 47.27 124 GLU A O 1
ATOM 584 N N . GLY A 1 96 ? 41.587 -4.463 1.377 1.00 45.14 125 GLY A N 1
ATOM 585 C CA . GLY A 1 96 ? 41.000 -4.593 0.019 1.00 47.39 125 GLY A CA 1
ATOM 586 C C . GLY A 1 96 ? 40.637 -6.028 -0.223 1.00 43.93 125 GLY A C 1
ATOM 587 O O . GLY A 1 96 ? 41.320 -6.929 0.250 1.00 44.12 125 GLY A O 1
ATOM 588 N N . LYS A 1 97 ? 39.504 -6.258 -0.875 1.00 41.27 126 LYS A N 1
ATOM 589 C CA . LYS A 1 97 ? 39.072 -7.619 -1.196 1.00 41.56 126 LYS A CA 1
ATOM 590 C C . LYS A 1 97 ? 40.176 -8.397 -1.819 1.00 36.11 126 LYS A C 1
ATOM 591 O O . LYS A 1 97 ? 40.924 -7.877 -2.629 1.00 37.48 126 LYS A O 1
ATOM 597 N N . PRO A 1 98 ? 40.301 -9.681 -1.467 1.00 40.36 127 PRO A N 1
ATOM 598 C CA . PRO A 1 98 ? 41.282 -10.494 -2.162 1.00 40.73 127 PRO A CA 1
ATOM 599 C C . PRO A 1 98 ? 40.945 -10.623 -3.648 1.00 40.34 127 PRO A C 1
ATOM 600 O O . PRO A 1 98 ? 39.785 -10.752 -3.983 1.00 39.40 127 PRO A O 1
ATOM 604 N N . VAL A 1 99 ? 41.963 -10.637 -4.493 1.00 43.02 128 VAL A N 1
ATOM 605 C CA . VAL A 1 99 ? 41.774 -10.652 -5.915 1.00 42.23 128 VAL A CA 1
ATOM 606 C C . VAL A 1 99 ? 42.187 -11.995 -6.472 1.00 41.91 128 VAL A C 1
ATOM 607 O O . VAL A 1 99 ? 43.311 -12.453 -6.248 1.00 43.30 128 VAL A O 1
ATOM 611 N N . ILE A 1 100 ? 41.281 -12.605 -7.253 1.00 38.00 129 ILE A N 1
ATOM 612 C CA . ILE A 1 100 ? 41.619 -13.759 -8.077 1.00 36.69 129 ILE A CA 1
ATOM 613 C C . ILE A 1 100 ? 41.620 -13.288 -9.509 1.00 36.18 129 ILE A C 1
ATOM 614 O O . ILE A 1 100 ? 40.614 -12.778 -9.982 1.00 36.01 129 ILE A O 1
ATOM 619 N N . ALA A 1 101 ? 42.763 -13.394 -10.152 1.00 37.15 130 ALA A N 1
ATOM 620 C CA . ALA A 1 101 ? 42.965 -12.826 -11.484 1.00 38.59 130 ALA A CA 1
ATOM 621 C C . ALA A 1 101 ? 43.539 -13.914 -12.336 1.00 38.31 130 ALA A C 1
ATOM 622 O O . ALA A 1 101 ? 44.773 -14.107 -12.355 1.00 39.10 130 ALA A O 1
ATOM 624 N N . SER A 1 102 ? 42.668 -14.579 -13.112 1.00 32.27 131 SER A N 1
ATOM 625 C CA . SER A 1 102 ? 43.110 -15.693 -13.917 1.00 33.47 131 SER A CA 1
ATOM 626 C C . SER A 1 102 ? 43.904 -15.320 -15.113 1.00 35.29 131 SER A C 1
ATOM 627 O O . SER A 1 102 ? 44.624 -16.166 -15.667 1.00 34.69 131 SER A O 1
ATOM 630 N N . ASN A 1 103 ? 43.758 -14.057 -15.595 1.00 38.89 132 ASN A N 1
ATOM 631 C CA . ASN A 1 103 ? 44.314 -13.642 -16.851 1.00 35.54 132 ASN A CA 1
ATOM 632 C C . ASN A 1 103 ? 44.216 -14.632 -18.028 1.00 32.38 132 ASN A C 1
ATOM 633 O O . ASN A 1 103 ? 45.050 -14.691 -18.935 1.00 35.83 132 ASN A O 1
ATOM 638 N N . GLY A 1 104 ? 43.146 -15.409 -18.027 1.00 33.64 133 GLY A N 1
ATOM 639 C CA . GLY A 1 104 ? 42.904 -16.336 -19.099 1.00 31.25 133 GLY A CA 1
ATOM 640 C C . GLY A 1 104 ? 43.889 -17.528 -19.160 1.00 36.49 133 GLY A C 1
ATOM 641 O O . GLY A 1 104 ? 43.946 -18.219 -20.177 1.00 32.88 133 GLY A O 1
ATOM 642 N N . VAL A 1 105 ? 44.713 -17.731 -18.120 1.00 36.19 134 VAL A N 1
ATOM 643 C CA . VAL A 1 105 ? 45.763 -18.788 -18.233 1.00 38.77 134 VAL A CA 1
ATOM 644 C C . VAL A 1 105 ? 45.196 -20.153 -18.533 1.00 39.63 134 VAL A C 1
ATOM 645 O O . VAL A 1 105 ? 44.102 -20.494 -18.063 1.00 33.33 134 VAL A O 1
ATOM 649 N N . LYS A 1 106 ? 45.993 -20.928 -19.271 1.00 40.38 135 LYS A N 1
ATOM 650 C CA . LYS A 1 106 ? 45.669 -22.264 -19.687 1.00 39.48 135 LYS A CA 1
ATOM 651 C C . LYS A 1 106 ? 44.979 -23.095 -18.615 1.00 41.20 135 LYS A C 1
ATOM 652 O O . LYS A 1 106 ? 44.038 -23.820 -18.933 1.00 39.61 135 LYS A O 1
ATOM 658 N N . GLY A 1 107 ? 45.434 -22.991 -17.364 1.00 34.86 136 GLY A N 1
ATOM 659 C CA . GLY A 1 107 ? 44.894 -23.774 -16.277 1.00 37.58 136 GLY A CA 1
ATOM 660 C C . GLY A 1 107 ? 43.443 -23.438 -15.875 1.00 40.35 136 GLY A C 1
ATOM 661 O O . GLY A 1 107 ? 42.736 -24.258 -15.195 1.00 33.96 136 GLY A O 1
ATOM 662 N N . SER A 1 108 ? 43.002 -22.219 -16.227 1.00 37.08 137 SER A N 1
ATOM 663 C CA . SER A 1 108 ? 41.591 -21.849 -16.025 1.00 35.80 137 SER A CA 1
ATOM 664 C C . SER A 1 108 ? 40.643 -22.385 -17.108 1.00 36.60 137 SER A C 1
ATOM 665 O O . SER A 1 108 ? 39.434 -22.194 -17.010 1.00 38.98 137 SER A O 1
ATOM 668 N N . GLN A 1 109 ? 41.166 -22.953 -18.179 1.00 34.79 138 GLN A N 1
ATOM 669 C CA . GLN A 1 109 ? 40.435 -23.359 -19.358 1.00 34.13 138 GLN A CA 1
ATOM 670 C C . GLN A 1 109 ? 39.826 -24.744 -19.231 1.00 42.51 138 GLN A C 1
ATOM 671 O O . GLN A 1 109 ? 40.481 -25.666 -18.744 1.00 38.22 138 GLN A O 1
ATOM 677 N N . TRP A 1 110 ? 38.575 -24.876 -19.677 1.00 38.59 139 TRP A N 1
ATOM 678 C CA . TRP A 1 110 ? 37.788 -26.135 -19.568 1.00 36.10 139 TRP A CA 1
ATOM 679 C C . TRP A 1 110 ? 36.923 -26.245 -20.790 1.00 38.83 139 TRP A C 1
ATOM 680 O O . TRP A 1 110 ? 36.721 -25.251 -21.509 1.00 31.33 139 TRP A O 1
ATOM 691 N N . GLU A 1 111 ? 36.516 -27.460 -21.109 1.00 35.26 140 GLU A N 1
ATOM 692 C CA . GLU A 1 111 ? 35.726 -27.707 -22.290 1.00 36.89 140 GLU A CA 1
ATOM 693 C C . GLU A 1 111 ? 34.216 -27.674 -21.907 1.00 37.69 140 GLU A C 1
ATOM 694 O O . GLU A 1 111 ? 33.661 -28.558 -21.202 1.00 29.04 140 GLU A O 1
ATOM 700 N N . GLN A 1 112 ? 33.550 -26.584 -22.304 1.00 30.42 141 GLN A N 1
ATOM 701 C CA . GLN A 1 112 ? 32.095 -26.544 -22.176 1.00 31.21 141 GLN A CA 1
ATOM 702 C C . GLN A 1 112 ? 31.386 -27.268 -23.321 1.00 28.68 141 GLN A C 1
ATOM 703 O O . GLN A 1 112 ? 31.784 -27.180 -24.471 1.00 28.22 141 GLN A O 1
ATOM 709 N N . ASP A 1 113 ? 30.294 -27.969 -23.009 1.00 27.41 142 ASP A N 1
ATOM 710 C CA . ASP A 1 113 ? 29.500 -28.680 -23.987 1.00 29.46 142 ASP A CA 1
ATOM 711 C C . ASP A 1 113 ? 28.089 -28.889 -23.439 1.00 29.53 142 ASP A C 1
ATOM 712 O O . ASP A 1 113 ? 27.876 -29.639 -22.495 1.00 28.40 142 ASP A O 1
ATOM 717 N N . TYR A 1 114 ? 27.112 -28.174 -24.046 1.00 28.73 143 TYR A N 1
ATOM 718 C CA . TYR A 1 114 ? 25.716 -28.375 -23.759 1.00 27.67 143 TYR A CA 1
ATOM 719 C C . TYR A 1 114 ? 25.242 -29.811 -24.101 1.00 26.68 143 TYR A C 1
ATOM 720 O O . TYR A 1 114 ? 24.304 -30.291 -23.481 1.00 28.31 143 TYR A O 1
ATOM 729 N N . ARG A 1 115 ? 25.853 -30.457 -25.098 1.00 28.87 144 ARG A N 1
ATOM 730 C CA . ARG A 1 115 ? 25.489 -31.796 -25.560 1.00 29.13 144 ARG A CA 1
ATOM 731 C C . ARG A 1 115 ? 24.071 -31.842 -26.122 1.00 31.63 144 ARG A C 1
ATOM 732 O O . ARG A 1 115 ? 23.403 -32.877 -26.155 1.00 27.13 144 ARG A O 1
ATOM 740 N N . ALA A 1 116 ? 23.649 -30.697 -26.667 1.00 28.77 145 ALA A N 1
ATOM 741 C CA . ALA A 1 116 ? 22.396 -30.584 -27.442 1.00 29.36 145 ALA A CA 1
ATOM 742 C C . ALA A 1 116 ? 22.482 -29.297 -28.168 1.00 27.38 145 ALA A C 1
ATOM 743 O O . ALA A 1 116 ? 23.207 -28.393 -27.754 1.00 28.67 145 ALA A O 1
ATOM 745 N N . ASN A 1 117 ? 21.658 -29.196 -29.181 1.00 27.42 146 ASN A N 1
ATOM 746 C CA . ASN A 1 117 ? 21.434 -27.884 -29.845 1.00 29.20 146 ASN A CA 1
ATOM 747 C C . ASN A 1 117 ? 20.598 -26.979 -28.941 1.00 26.72 146 ASN A C 1
ATOM 748 O O . ASN A 1 117 ? 19.556 -27.384 -28.460 1.00 28.65 146 ASN A O 1
ATOM 753 N N . VAL A 1 118 ? 21.079 -25.756 -28.765 1.00 24.93 147 VAL A N 1
ATOM 754 C CA . VAL A 1 118 ? 20.497 -24.744 -27.921 1.00 24.95 147 VAL A CA 1
ATOM 755 C C . VAL A 1 118 ? 20.297 -23.435 -28.756 1.00 24.75 147 VAL A C 1
ATOM 756 O O . VAL A 1 118 ? 20.498 -22.313 -28.253 1.00 25.78 147 VAL A O 1
ATOM 760 N N . GLY A 1 119 ? 19.834 -23.659 -29.970 1.00 26.78 148 GLY A N 1
ATOM 761 C CA . GLY A 1 119 ? 19.551 -22.592 -30.928 1.00 26.04 148 GLY A CA 1
ATOM 762 C C . GLY A 1 119 ? 20.763 -22.203 -31.753 1.00 30.89 148 GLY A C 1
ATOM 763 O O . GLY A 1 119 ? 21.801 -22.895 -31.773 1.00 26.30 148 GLY A O 1
ATOM 764 N N . ASN A 1 120 ? 20.610 -21.105 -32.486 1.00 25.34 149 ASN A N 1
ATOM 765 C CA . ASN A 1 120 ? 21.667 -20.684 -33.412 1.00 26.09 149 ASN A CA 1
ATOM 766 C C . ASN A 1 120 ? 22.778 -19.938 -32.700 1.00 24.34 149 ASN A C 1
ATOM 767 O O . ASN A 1 120 ? 22.953 -18.700 -32.838 1.00 25.05 149 ASN A O 1
ATOM 772 N N . HIS A 1 121 ? 23.583 -20.710 -31.948 1.00 23.77 150 HIS A N 1
ATOM 773 C CA . HIS A 1 121 ? 24.634 -20.155 -31.114 1.00 25.72 150 HIS A CA 1
ATOM 774 C C . HIS A 1 121 ? 25.783 -21.189 -30.952 1.00 27.36 150 HIS A C 1
ATOM 775 O O . HIS A 1 121 ? 25.577 -22.417 -31.134 1.00 28.51 150 HIS A O 1
ATOM 782 N N . LYS A 1 122 ? 26.932 -20.666 -30.593 1.00 24.32 151 LYS A N 1
ATOM 783 C CA . LYS A 1 122 ? 28.022 -21.554 -30.207 1.00 26.42 151 LYS A CA 1
ATOM 784 C C . LYS A 1 122 ? 27.625 -22.285 -28.901 1.00 23.80 151 LYS A C 1
ATOM 785 O O . LYS A 1 122 ? 27.377 -21.645 -27.872 1.00 28.36 151 LYS A O 1
ATOM 791 N N . ASN A 1 123 ? 27.653 -23.634 -28.904 1.00 26.36 152 ASN A N 1
ATOM 792 C CA . ASN A 1 123 ? 27.165 -24.392 -27.716 1.00 28.15 152 ASN A CA 1
ATOM 793 C C . ASN A 1 123 ? 28.239 -25.340 -27.085 1.00 29.00 152 ASN A C 1
ATOM 794 O O . ASN A 1 123 ? 27.881 -26.193 -26.327 1.00 27.36 152 ASN A O 1
ATOM 799 N N . LYS A 1 124 ? 29.509 -25.175 -27.497 1.00 24.38 153 LYS A N 1
ATOM 800 C CA . LYS A 1 124 ? 30.581 -26.141 -27.233 1.00 28.51 153 LYS A CA 1
ATOM 801 C C . LYS A 1 124 ? 31.882 -25.345 -27.461 1.00 27.21 153 LYS A C 1
ATOM 802 O O . LYS A 1 124 ? 32.023 -24.684 -28.512 1.00 28.77 153 LYS A O 1
ATOM 808 N N . GLY A 1 125 ? 32.856 -25.571 -26.604 1.00 30.76 154 GLY A N 1
ATOM 809 C CA . GLY A 1 125 ? 34.215 -24.984 -26.817 1.00 29.17 154 GLY A CA 1
ATOM 810 C C . GLY A 1 125 ? 34.968 -24.758 -25.554 1.00 29.75 154 GLY A C 1
ATOM 811 O O . GLY A 1 125 ? 34.508 -25.083 -24.450 1.00 30.89 154 GLY A O 1
ATOM 812 N N . THR A 1 126 ? 36.112 -24.085 -25.708 1.00 29.82 155 THR A N 1
ATOM 813 C CA . THR A 1 126 ? 37.011 -23.779 -24.631 1.00 31.73 155 THR A CA 1
ATOM 814 C C . THR A 1 126 ? 36.698 -22.496 -23.958 1.00 30.05 155 THR A C 1
ATOM 815 O O . THR A 1 126 ? 36.622 -21.439 -24.603 1.00 30.02 155 THR A O 1
ATOM 819 N N . VAL A 1 127 ? 36.589 -22.551 -22.669 1.00 26.84 156 VAL A N 1
ATOM 820 C CA . VAL A 1 127 ? 36.227 -21.404 -21.846 1.00 29.73 156 VAL A CA 1
ATOM 821 C C . VAL A 1 127 ? 37.271 -21.262 -20.785 1.00 32.73 156 VAL A C 1
ATOM 822 O O . VAL A 1 127 ? 37.614 -22.276 -20.130 1.00 36.46 156 VAL A O 1
ATOM 826 N N . SER A 1 128 ? 37.740 -20.032 -20.593 1.00 30.77 157 SER A N 1
ATOM 827 C CA . SER A 1 128 ? 38.438 -19.600 -19.351 1.00 30.36 157 SER A CA 1
ATOM 828 C C . SER A 1 128 ? 37.567 -19.055 -18.281 1.00 33.06 157 SER A C 1
ATOM 829 O O . SER A 1 128 ? 36.833 -18.072 -18.489 1.00 31.94 157 SER A O 1
ATOM 832 N N . THR A 1 129 ? 37.570 -19.705 -17.096 1.00 28.67 158 THR A N 1
ATOM 833 C CA . THR A 1 129 ? 36.819 -19.222 -15.961 1.00 29.33 158 THR A CA 1
ATOM 834 C C . THR A 1 129 ? 37.715 -19.048 -14.711 1.00 35.43 158 THR A C 1
ATOM 835 O O . THR A 1 129 ? 38.373 -19.982 -14.293 1.00 33.51 158 THR A O 1
ATOM 839 N N . THR A 1 130 ? 37.630 -17.880 -14.096 1.00 33.52 159 THR A N 1
ATOM 840 C CA . THR A 1 130 ? 38.387 -17.521 -12.918 1.00 35.89 159 THR A CA 1
ATOM 841 C C . THR A 1 130 ? 37.857 -18.272 -11.701 1.00 36.34 159 THR A C 1
ATOM 842 O O . THR A 1 130 ? 38.685 -18.816 -10.917 1.00 35.42 159 THR A O 1
ATOM 846 N N . LEU A 1 131 ? 36.535 -18.269 -11.523 1.00 33.15 160 LEU A N 1
ATOM 847 C CA . LEU A 1 131 ? 35.882 -19.037 -10.455 1.00 35.04 160 LEU A CA 1
ATOM 848 C C . LEU A 1 131 ? 34.765 -19.905 -11.020 1.00 37.17 160 LEU A C 1
ATOM 849 O O . LEU A 1 131 ? 33.703 -19.395 -11.412 1.00 35.35 160 LEU A O 1
ATOM 854 N N . LEU A 1 132 ? 35.010 -21.211 -11.055 1.00 30.42 161 LEU A N 1
ATOM 855 C CA . LEU A 1 132 ? 34.094 -22.233 -11.605 1.00 33.03 161 LEU A CA 1
ATOM 856 C C . LEU A 1 132 ? 33.450 -23.062 -10.481 1.00 39.37 161 LEU A C 1
ATOM 857 O O . LEU A 1 132 ? 34.166 -23.608 -9.600 1.00 34.78 161 LEU A O 1
ATOM 862 N N . LEU A 1 133 ? 32.122 -23.131 -10.523 1.00 33.19 162 LEU A N 1
ATOM 863 C CA . LEU A 1 133 ? 31.283 -23.985 -9.671 1.00 31.05 162 LEU A CA 1
ATOM 864 C C . LEU A 1 133 ? 30.603 -25.011 -10.542 1.00 34.85 162 LEU A C 1
ATOM 865 O O . LEU A 1 133 ? 29.545 -24.735 -11.087 1.00 35.04 162 LEU A O 1
ATOM 870 N N . LYS A 1 134 ? 31.200 -26.212 -10.671 1.00 33.25 163 LYS A N 1
ATOM 871 C CA . LYS A 1 134 ? 30.587 -27.276 -11.496 1.00 32.65 163 LYS A CA 1
ATOM 872 C C . LYS A 1 134 ? 29.899 -28.263 -10.571 1.00 38.63 163 LYS A C 1
ATOM 873 O O . LYS A 1 134 ? 30.596 -29.040 -9.873 1.00 36.18 163 LYS A O 1
ATOM 879 N N . ASP A 1 135 ? 28.558 -28.232 -10.521 1.00 35.36 164 ASP A N 1
ATOM 880 C CA . ASP A 1 135 ? 27.796 -29.154 -9.706 1.00 35.58 164 ASP A CA 1
ATOM 881 C C . ASP A 1 135 ? 28.310 -29.118 -8.282 1.00 38.78 164 ASP A C 1
ATOM 882 O O . ASP A 1 135 ? 28.793 -30.129 -7.687 1.00 39.43 164 ASP A O 1
ATOM 887 N N . VAL A 1 136 ? 28.232 -27.912 -7.730 1.00 39.94 165 VAL A N 1
ATOM 888 C CA . VAL A 1 136 ? 28.489 -27.667 -6.332 1.00 37.60 165 VAL A CA 1
ATOM 889 C C . VAL A 1 136 ? 27.250 -27.114 -5.727 1.00 44.69 165 VAL A C 1
ATOM 890 O O . VAL A 1 136 ? 26.755 -26.080 -6.186 1.00 41.32 165 VAL A O 1
ATOM 894 N N . SER A 1 137 ? 26.729 -27.785 -4.703 1.00 37.55 166 SER A N 1
ATOM 895 C CA . SER A 1 137 ? 25.564 -27.307 -3.984 1.00 36.05 166 SER A CA 1
ATOM 896 C C . SER A 1 137 ? 25.868 -26.848 -2.542 1.00 38.43 166 SER A C 1
ATOM 897 O O . SER A 1 137 ? 26.884 -27.245 -1.975 1.00 36.65 166 SER A O 1
ATOM 900 N N . TYR A 1 138 ? 24.985 -26.043 -1.950 1.00 35.74 167 TYR A N 1
ATOM 901 C CA . TYR A 1 138 ? 25.221 -25.464 -0.603 1.00 35.83 167 TYR A CA 1
ATOM 902 C C . TYR A 1 138 ? 26.627 -24.850 -0.430 1.00 43.73 167 TYR A C 1
ATOM 903 O O . TYR A 1 138 ? 27.441 -25.303 0.406 1.00 43.73 167 TYR A O 1
ATOM 912 N N . ILE A 1 139 ? 26.952 -23.858 -1.264 1.00 36.00 168 ILE A N 1
ATOM 913 C CA . ILE A 1 139 ? 28.198 -23.071 -1.213 1.00 36.63 168 ILE A CA 1
ATOM 914 C C . ILE A 1 139 ? 27.869 -21.566 -1.258 1.00 39.92 168 ILE A C 1
ATOM 915 O O . ILE A 1 139 ? 26.915 -21.159 -1.946 1.00 37.87 168 ILE A O 1
ATOM 920 N N . THR A 1 140 ? 28.594 -20.780 -0.484 1.00 37.48 169 THR A N 1
ATOM 921 C CA . THR A 1 140 ? 28.422 -19.351 -0.428 1.00 42.38 169 THR A CA 1
ATOM 922 C C . THR A 1 140 ? 29.782 -18.796 -0.769 1.00 48.30 169 THR A C 1
ATOM 923 O O . THR A 1 140 ? 30.780 -19.240 -0.184 1.00 39.93 169 THR A O 1
ATOM 927 N N . VAL A 1 141 ? 29.846 -17.854 -1.721 1.00 35.38 170 VAL A N 1
ATOM 928 C CA . VAL A 1 141 ? 31.086 -17.255 -2.126 1.00 34.40 170 VAL A CA 1
ATOM 929 C C . VAL A 1 141 ? 30.907 -15.783 -1.882 1.00 41.03 170 VAL A C 1
ATOM 930 O O . VAL A 1 141 ? 29.887 -15.201 -2.304 1.00 36.97 170 VAL A O 1
ATOM 934 N N . SER A 1 142 ? 31.847 -15.193 -1.128 1.00 37.29 171 SER A N 1
ATOM 935 C CA . SER A 1 142 ? 31.708 -13.797 -0.731 1.00 40.15 171 SER A CA 1
ATOM 936 C C . SER A 1 142 ? 32.995 -13.059 -0.626 1.00 42.35 171 SER A C 1
ATOM 937 O O . SER A 1 142 ? 34.082 -13.655 -0.470 1.00 40.30 171 SER A O 1
ATOM 940 N N . ASN A 1 143 ? 32.866 -11.741 -0.815 1.00 37.40 172 ASN A N 1
ATOM 941 C CA . ASN A 1 143 ? 33.916 -10.819 -0.518 1.00 40.92 172 ASN A CA 1
ATOM 942 C C . ASN A 1 143 ? 35.191 -11.003 -1.331 1.00 43.79 172 ASN A C 1
ATOM 943 O O . ASN A 1 143 ? 36.243 -10.668 -0.848 1.00 38.48 172 ASN A O 1
ATOM 948 N N . LEU A 1 144 ? 35.082 -11.479 -2.582 1.00 35.09 173 LEU A N 1
ATOM 949 C CA . LEU A 1 144 ? 36.197 -11.639 -3.484 1.00 37.12 173 LEU A CA 1
ATOM 950 C C . LEU A 1 144 ? 36.056 -10.615 -4.626 1.00 39.83 173 LEU A C 1
ATOM 951 O O . LEU A 1 144 ? 34.917 -10.213 -4.978 1.00 38.33 173 LEU A O 1
ATOM 956 N N . GLU A 1 145 ? 37.203 -10.188 -5.114 1.00 36.03 174 GLU A N 1
ATOM 957 C CA . GLU A 1 145 ? 37.350 -9.453 -6.349 1.00 38.60 174 GLU A CA 1
ATOM 958 C C . GLU A 1 145 ? 37.911 -10.430 -7.347 1.00 41.59 174 GLU A C 1
ATOM 959 O O . GLU A 1 145 ? 38.923 -11.112 -7.107 1.00 39.22 174 GLU A O 1
ATOM 965 N N . ILE A 1 146 ? 37.211 -10.511 -8.490 1.00 35.51 175 ILE A N 1
ATOM 966 C CA . ILE A 1 146 ? 37.455 -11.492 -9.514 1.00 32.71 175 ILE A CA 1
ATOM 967 C C . ILE A 1 146 ? 37.595 -10.845 -10.864 1.00 32.75 175 ILE A C 1
ATOM 968 O O . ILE A 1 146 ? 36.681 -10.109 -11.277 1.00 33.57 175 ILE A O 1
ATOM 973 N N . THR A 1 147 ? 38.652 -11.166 -11.575 1.00 31.75 176 THR A N 1
ATOM 974 C CA . THR A 1 147 ? 38.876 -10.675 -12.919 1.00 34.96 176 THR A CA 1
ATOM 975 C C . THR A 1 147 ? 39.236 -11.808 -13.857 1.00 34.14 176 THR A C 1
ATOM 976 O O . THR A 1 147 ? 39.580 -12.952 -13.464 1.00 34.70 176 THR A O 1
ATOM 980 N N . ASN A 1 148 ? 39.234 -11.467 -15.135 1.00 31.89 177 ASN A N 1
ATOM 981 C CA . ASN A 1 148 ? 39.727 -12.347 -16.171 1.00 30.87 177 ASN A CA 1
ATOM 982 C C . ASN A 1 148 ? 40.164 -11.555 -17.381 1.00 35.60 177 ASN A C 1
ATOM 983 O O . ASN A 1 148 ? 39.573 -11.567 -18.488 1.00 28.42 177 ASN A O 1
ATOM 988 N N . ASP A 1 149 ? 41.293 -10.903 -17.169 1.00 30.88 178 ASP A N 1
ATOM 989 C CA . ASP A 1 149 ? 41.813 -9.821 -17.996 1.00 30.94 178 ASP A CA 1
ATOM 990 C C . ASP A 1 149 ? 42.764 -10.237 -19.060 1.00 36.88 178 ASP A C 1
ATOM 991 O O . ASP A 1 149 ? 43.544 -11.186 -18.860 1.00 36.77 178 ASP A O 1
ATOM 996 N N . ASP A 1 150 ? 42.677 -9.580 -20.237 1.00 30.28 179 ASP A N 1
ATOM 997 C CA . ASP A 1 150 ? 43.580 -9.726 -21.315 1.00 35.73 179 ASP A CA 1
ATOM 998 C C . ASP A 1 150 ? 44.234 -8.364 -21.349 1.00 40.31 179 ASP A C 1
ATOM 999 O O . ASP A 1 150 ? 43.555 -7.317 -21.444 1.00 34.59 179 ASP A O 1
ATOM 1004 N N . ALA A 1 151 ? 45.575 -8.354 -21.321 1.00 36.31 180 ALA A N 1
ATOM 1005 C CA . ALA A 1 151 ? 46.286 -7.092 -21.281 1.00 42.46 180 ALA A CA 1
ATOM 1006 C C . ALA A 1 151 ? 46.109 -6.394 -22.641 1.00 40.73 180 ALA A C 1
ATOM 1007 O O . ALA A 1 151 ? 46.235 -5.193 -22.730 1.00 48.99 180 ALA A O 1
ATOM 1009 N N . ASP A 1 152 ? 45.876 -7.143 -23.707 1.00 33.24 181 ASP A N 1
ATOM 1010 C CA . ASP A 1 152 ? 45.677 -6.545 -25.006 1.00 36.68 181 ASP A CA 1
ATOM 1011 C C . ASP A 1 152 ? 44.225 -6.094 -25.329 1.00 34.99 181 ASP A C 1
ATOM 1012 O O . ASP A 1 152 ? 43.953 -5.764 -26.470 1.00 33.76 181 ASP A O 1
ATOM 1017 N N . VAL A 1 153 ? 43.333 -6.133 -24.366 1.00 32.57 182 VAL A N 1
ATOM 1018 C CA . VAL A 1 153 ? 41.981 -5.611 -24.553 1.00 34.17 182 VAL A CA 1
ATOM 1019 C C . VAL A 1 153 ? 41.757 -4.575 -23.477 1.00 33.94 182 VAL A C 1
ATOM 1020 O O . VAL A 1 153 ? 41.866 -4.894 -22.265 1.00 32.26 182 VAL A O 1
ATOM 1024 N N . TYR A 1 154 ? 41.360 -3.352 -23.860 1.00 28.47 183 TYR A N 1
ATOM 1025 C CA . TYR A 1 154 ? 41.178 -2.322 -22.911 1.00 29.50 183 TYR A CA 1
ATOM 1026 C C . TYR A 1 154 ? 40.160 -1.284 -23.459 1.00 27.91 183 TYR A C 1
ATOM 1027 O O . TYR A 1 154 ? 40.419 -0.663 -24.507 1.00 30.68 183 TYR A O 1
ATOM 1036 N N . ASP A 1 155 ? 39.055 -1.165 -22.762 1.00 31.42 184 ASP A N 1
ATOM 1037 C CA . ASP A 1 155 ? 37.963 -0.341 -23.218 1.00 28.99 184 ASP A CA 1
ATOM 1038 C C . ASP A 1 155 ? 37.068 -0.020 -22.051 1.00 31.23 184 ASP A C 1
ATOM 1039 O O . ASP A 1 155 ? 35.866 -0.397 -22.018 1.00 28.98 184 ASP A O 1
ATOM 1044 N N . PRO A 1 156 ? 37.620 0.678 -21.040 1.00 32.10 185 PRO A N 1
ATOM 1045 C CA . PRO A 1 156 ? 36.878 0.948 -19.837 1.00 29.14 185 PRO A CA 1
ATOM 1046 C C . PRO A 1 156 ? 35.584 1.796 -19.993 1.00 28.55 185 PRO A C 1
ATOM 1047 O O . PRO A 1 156 ? 35.607 2.823 -20.659 1.00 31.75 185 PRO A O 1
ATOM 1051 N N . ILE A 1 157 ? 34.480 1.332 -19.411 1.00 29.77 186 ILE A N 1
ATOM 1052 C CA . ILE A 1 157 ? 33.169 2.041 -19.491 1.00 32.14 186 ILE A CA 1
ATOM 1053 C C . ILE A 1 157 ? 33.235 3.461 -18.943 1.00 30.95 186 ILE A C 1
ATOM 1054 O O . ILE A 1 157 ? 32.494 4.346 -19.363 1.00 29.34 186 ILE A O 1
ATOM 1059 N N . ASP A 1 158 ? 34.075 3.648 -17.951 1.00 33.29 187 ASP A N 1
ATOM 1060 C CA . ASP A 1 158 ? 34.115 4.917 -17.227 1.00 32.75 187 ASP A CA 1
ATOM 1061 C C . ASP A 1 158 ? 34.507 6.100 -18.104 1.00 34.70 187 ASP A C 1
ATOM 1062 O O . ASP A 1 158 ? 34.105 7.236 -17.799 1.00 38.10 187 ASP A O 1
ATOM 1067 N N . THR A 1 159 ? 35.272 5.831 -19.153 1.00 31.46 188 THR A N 1
ATOM 1068 C CA . THR A 1 159 ? 35.649 6.854 -20.137 1.00 33.08 188 THR A CA 1
ATOM 1069 C C . THR A 1 159 ? 35.232 6.502 -21.554 1.00 33.55 188 THR A C 1
ATOM 1070 O O . THR A 1 159 ? 35.654 7.135 -22.524 1.00 34.07 188 THR A O 1
ATOM 1074 N N . TRP A 1 160 ? 34.281 5.580 -21.683 1.00 34.37 189 TRP A N 1
ATOM 1075 C CA . TRP A 1 160 ? 33.872 5.122 -23.000 1.00 30.18 189 TRP A CA 1
ATOM 1076 C C . TRP A 1 160 ? 33.145 6.243 -23.722 1.00 30.02 189 TRP A C 1
ATOM 1077 O O . TRP A 1 160 ? 32.294 6.918 -23.111 1.00 31.17 189 TRP A O 1
ATOM 1088 N N . LYS A 1 161 ? 33.425 6.362 -25.022 1.00 32.63 190 LYS A N 1
ATOM 1089 C CA . LYS A 1 161 ? 32.711 7.273 -25.933 1.00 38.11 190 LYS A CA 1
ATOM 1090 C C . LYS A 1 161 ? 32.712 6.683 -27.298 1.00 31.47 190 LYS A C 1
ATOM 1091 O O . LYS A 1 161 ? 33.537 5.907 -27.645 1.00 34.32 190 LYS A O 1
ATOM 1097 N N . TRP A 1 162 ? 31.736 7.107 -28.085 1.00 34.75 191 TRP A N 1
ATOM 1098 C CA . TRP A 1 162 ? 31.666 6.784 -29.450 1.00 31.79 191 TRP A CA 1
ATOM 1099 C C . TRP A 1 162 ? 32.714 7.658 -30.165 1.00 35.28 191 TRP A C 1
ATOM 1100 O O . TRP A 1 162 ? 32.670 8.841 -30.001 1.00 36.56 191 TRP A O 1
ATOM 1111 N N . THR A 1 163 ? 33.556 7.039 -30.970 1.00 36.63 192 THR A N 1
ATOM 1112 C CA . THR A 1 163 ? 34.645 7.690 -31.746 1.00 40.09 192 THR A CA 1
ATOM 1113 C C . THR A 1 163 ? 34.331 7.497 -33.231 1.00 39.30 192 THR A C 1
ATOM 1114 O O . THR A 1 163 ? 33.709 6.533 -33.607 1.00 36.72 192 THR A O 1
ATOM 1118 N N . ASP A 1 164 ? 34.741 8.421 -34.094 1.00 40.53 193 ASP A N 1
ATOM 1119 C CA . ASP A 1 164 ? 34.544 8.222 -35.532 1.00 47.25 193 ASP A CA 1
ATOM 1120 C C . ASP A 1 164 ? 35.463 7.174 -36.087 1.00 43.74 193 ASP A C 1
ATOM 1121 O O . ASP A 1 164 ? 35.236 6.646 -37.144 1.00 43.58 193 ASP A O 1
ATOM 1126 N N . THR A 1 165 ? 36.491 6.812 -35.349 1.00 42.81 194 THR A N 1
ATOM 1127 C CA . THR A 1 165 ? 37.397 5.803 -35.822 1.00 45.86 194 THR A CA 1
ATOM 1128 C C . THR A 1 165 ? 37.539 4.746 -34.710 1.00 40.62 194 THR A C 1
ATOM 1129 O O . THR A 1 165 ? 37.512 5.059 -33.530 1.00 41.66 194 THR A O 1
ATOM 1133 N N . PRO A 1 166 ? 37.664 3.487 -35.090 1.00 44.01 195 PRO A N 1
ATOM 1134 C CA . PRO A 1 166 ? 37.786 2.470 -34.024 1.00 43.60 195 PRO A CA 1
ATOM 1135 C C . PRO A 1 166 ? 39.045 2.614 -33.150 1.00 40.60 195 PRO A C 1
ATOM 1136 O O . PRO A 1 166 ? 40.120 2.902 -33.648 1.00 39.25 195 PRO A O 1
ATOM 1140 N N . ASP A 1 167 ? 38.890 2.367 -31.865 1.00 41.00 196 ASP A N 1
ATOM 1141 C CA . ASP A 1 167 ? 40.002 2.279 -30.977 1.00 39.52 196 ASP A CA 1
ATOM 1142 C C . ASP A 1 167 ? 40.919 3.574 -30.949 1.00 45.21 196 ASP A C 1
ATOM 1143 O O . ASP A 1 167 ? 42.065 3.517 -30.567 1.00 41.14 196 ASP A O 1
ATOM 1148 N N . SER A 1 168 ? 40.380 4.728 -31.294 1.00 51.32 197 SER A N 1
ATOM 1149 C CA . SER A 1 168 ? 41.197 5.951 -31.390 1.00 52.68 197 SER A CA 1
ATOM 1150 C C . SER A 1 168 ? 41.404 6.641 -30.067 1.00 55.90 197 SER A C 1
ATOM 1151 O O . SER A 1 168 ? 42.228 7.571 -29.982 1.00 49.86 197 SER A O 1
ATOM 1154 N N . ASP A 1 169 ? 40.655 6.211 -29.047 1.00 44.72 198 ASP A N 1
ATOM 1155 C CA . ASP A 1 169 ? 40.658 6.839 -27.744 1.00 41.72 198 ASP A CA 1
ATOM 1156 C C . ASP A 1 169 ? 41.556 6.093 -26.732 1.00 42.42 198 ASP A C 1
ATOM 1157 O O . ASP A 1 169 ? 41.228 6.007 -25.545 1.00 46.97 198 ASP A O 1
ATOM 1162 N N . GLY A 1 170 ? 42.710 5.576 -27.177 1.00 44.52 199 GLY A N 1
ATOM 1163 C CA . GLY A 1 170 ? 43.571 4.746 -26.323 1.00 37.67 199 GLY A CA 1
ATOM 1164 C C . GLY A 1 170 ? 42.928 3.450 -25.817 1.00 39.37 199 GLY A C 1
ATOM 1165 O O . GLY A 1 170 ? 43.073 3.044 -24.663 1.00 42.04 199 GLY A O 1
ATOM 1166 N N . THR A 1 171 ? 42.144 2.826 -26.686 1.00 31.06 200 THR A N 1
ATOM 1167 C CA . THR A 1 171 ? 41.510 1.561 -26.349 1.00 33.85 200 THR A CA 1
ATOM 1168 C C . THR A 1 171 ? 41.935 0.569 -27.381 1.00 29.56 200 THR A C 1
ATOM 1169 O O . THR A 1 171 ? 42.473 0.888 -28.467 1.00 32.90 200 THR A O 1
ATOM 1173 N N . LYS A 1 172 ? 41.653 -0.692 -27.088 1.00 32.44 201 LYS A N 1
ATOM 1174 C CA . LYS A 1 172 ? 41.941 -1.777 -27.984 1.00 32.06 201 LYS A CA 1
ATOM 1175 C C . LYS A 1 172 ? 41.000 -2.989 -27.697 1.00 26.94 201 LYS A C 1
ATOM 1176 O O . LYS A 1 172 ? 40.659 -3.288 -26.587 1.00 30.94 201 LYS A O 1
ATOM 1182 N N . LEU A 1 173 ? 40.595 -3.629 -28.756 1.00 27.31 202 LEU A N 1
ATOM 1183 C CA . LEU A 1 173 ? 39.680 -4.758 -28.655 1.00 29.48 202 LEU A CA 1
ATOM 1184 C C . LEU A 1 173 ? 40.170 -5.847 -29.540 1.00 28.52 202 LEU A C 1
ATOM 1185 O O . LEU A 1 173 ? 40.768 -5.627 -30.588 1.00 29.62 202 LEU A O 1
ATOM 1190 N N . ASP A 1 174 ? 39.718 -7.049 -29.200 1.00 26.71 203 ASP A N 1
ATOM 1191 C CA . ASP A 1 174 ? 39.802 -8.146 -30.091 1.00 25.35 203 ASP A CA 1
ATOM 1192 C C . ASP A 1 174 ? 38.414 -8.530 -30.601 1.00 26.71 203 ASP A C 1
ATOM 1193 O O . ASP A 1 174 ? 37.604 -9.136 -29.858 1.00 26.26 203 ASP A O 1
ATOM 1198 N N . ARG A 1 175 ? 38.221 -8.276 -31.905 1.00 25.92 204 ARG A N 1
ATOM 1199 C CA . ARG A 1 175 ? 36.980 -8.366 -32.614 1.00 27.50 204 ARG A CA 1
ATOM 1200 C C . ARG A 1 175 ? 36.770 -9.750 -33.248 1.00 32.34 204 ARG A C 1
ATOM 1201 O O . ARG A 1 175 ? 35.795 -9.977 -33.961 1.00 26.73 204 ARG A O 1
ATOM 1209 N N . SER A 1 176 ? 37.700 -10.702 -33.001 1.00 27.81 205 SER A N 1
ATOM 1210 C CA . SER A 1 176 ? 37.610 -12.013 -33.548 1.00 26.53 205 SER A CA 1
ATOM 1211 C C . SER A 1 176 ? 36.364 -12.781 -33.055 1.00 24.32 205 SER A C 1
ATOM 1212 O O . SER A 1 176 ? 36.127 -12.902 -31.841 1.00 25.89 205 SER A O 1
ATOM 1215 N N . ALA A 1 177 ? 35.639 -13.362 -34.030 1.00 24.75 206 ALA A N 1
ATOM 1216 C CA . ALA A 1 177 ? 34.499 -14.209 -33.707 1.00 27.00 206 ALA A CA 1
ATOM 1217 C C . ALA A 1 177 ? 34.902 -15.443 -32.931 1.00 28.07 206 ALA A C 1
ATOM 1218 O O . ALA A 1 177 ? 34.053 -16.029 -32.268 1.00 27.01 206 ALA A O 1
ATOM 1220 N N . SER A 1 178 ? 36.199 -15.846 -33.043 1.00 25.76 207 SER A N 1
ATOM 1221 C CA . SER A 1 178 ? 36.685 -17.055 -32.381 1.00 29.71 207 SER A CA 1
ATOM 1222 C C . SER A 1 178 ? 37.442 -16.808 -31.103 1.00 28.85 207 SER A C 1
ATOM 1223 O O . SER A 1 178 ? 37.972 -17.755 -30.553 1.00 28.99 207 SER A O 1
ATOM 1226 N N . ARG A 1 179 ? 37.448 -15.574 -30.631 1.00 28.04 208 ARG A N 1
ATOM 1227 C CA . ARG A 1 179 ? 38.039 -15.199 -29.372 1.00 32.02 208 ARG A CA 1
ATOM 1228 C C . ARG A 1 179 ? 37.578 -16.181 -28.285 1.00 29.28 208 ARG A C 1
ATOM 1229 O O . ARG A 1 179 ? 36.386 -16.487 -28.177 1.00 26.84 208 ARG A O 1
ATOM 1237 N N . MET A 1 180 ? 38.516 -16.645 -27.485 1.00 27.12 209 MET A N 1
ATOM 1238 C CA . MET A 1 180 ? 38.193 -17.550 -26.432 1.00 27.72 209 MET A CA 1
ATOM 1239 C C . MET A 1 180 ? 37.190 -16.899 -25.469 1.00 26.79 209 MET A C 1
ATOM 1240 O O . MET A 1 180 ? 37.379 -15.796 -25.004 1.00 30.26 209 MET A O 1
ATOM 1245 N N . ASP A 1 181 ? 36.149 -17.639 -25.179 1.00 28.46 210 ASP A N 1
ATOM 1246 C CA . ASP A 1 181 ? 35.144 -17.309 -24.170 1.00 26.19 210 ASP A CA 1
ATOM 1247 C C . ASP A 1 181 ? 35.707 -17.253 -22.757 1.00 32.62 210 ASP A C 1
ATOM 1248 O O . ASP A 1 181 ? 36.517 -18.068 -22.384 1.00 29.12 210 ASP A O 1
ATOM 1253 N N . ARG A 1 182 ? 35.280 -16.279 -21.973 1.00 27.39 211 ARG A N 1
ATOM 1254 C CA . ARG A 1 182 ? 35.756 -16.095 -20.614 1.00 27.83 211 ARG A CA 1
ATOM 1255 C C . ARG A 1 182 ? 34.645 -15.737 -19.633 1.00 31.24 211 ARG A C 1
ATOM 1256 O O . ARG A 1 182 ? 33.745 -14.946 -19.940 1.00 28.43 211 ARG A O 1
ATOM 1264 N N . THR A 1 183 ? 34.685 -16.358 -18.451 1.00 28.00 212 THR A N 1
ATOM 1265 C CA . THR A 1 183 ? 33.801 -16.020 -17.353 1.00 28.74 212 THR A CA 1
ATOM 1266 C C . THR A 1 183 ? 34.570 -15.533 -16.114 1.00 30.85 212 THR A C 1
ATOM 1267 O O . THR A 1 183 ? 35.698 -16.022 -15.827 1.00 38.04 212 THR A O 1
ATOM 1271 N N . GLY A 1 184 ? 33.931 -14.663 -15.355 1.00 28.67 213 GLY A N 1
ATOM 1272 C CA . GLY A 1 184 ? 34.344 -14.320 -14.005 1.00 28.73 213 GLY A CA 1
ATOM 1273 C C . GLY A 1 184 ? 33.973 -15.432 -13.073 1.00 34.09 213 GLY A C 1
ATOM 1274 O O . GLY A 1 184 ? 34.854 -16.199 -12.622 1.00 31.51 213 GLY A O 1
ATOM 1275 N N . VAL A 1 185 ? 32.667 -15.587 -12.843 1.00 28.97 214 VAL A N 1
ATOM 1276 C CA . VAL A 1 185 ? 32.128 -16.771 -12.198 1.00 30.10 214 VAL A CA 1
ATOM 1277 C C . VAL A 1 185 ? 31.220 -17.540 -13.135 1.00 35.28 214 VAL A C 1
ATOM 1278 O O . VAL A 1 185 ? 30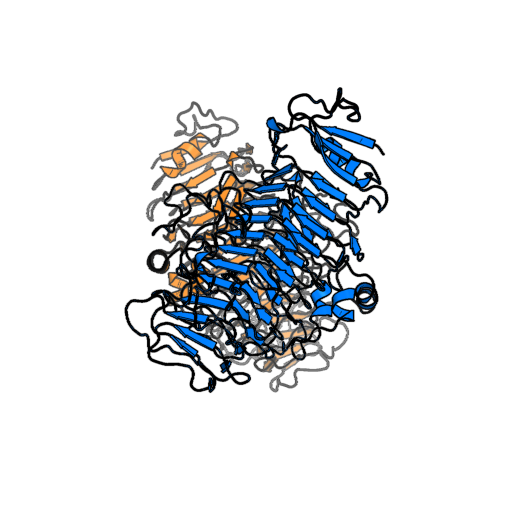.263 -16.919 -13.684 1.00 31.71 214 VAL A O 1
ATOM 1282 N N . ALA A 1 186 ? 31.437 -18.857 -13.300 1.00 27.15 215 ALA A N 1
ATOM 1283 C CA . ALA A 1 186 ? 30.497 -19.742 -14.008 1.00 30.02 215 ALA A CA 1
ATOM 1284 C C . ALA A 1 186 ? 29.939 -20.779 -13.054 1.00 33.68 215 ALA A C 1
ATOM 1285 O O . ALA A 1 186 ? 30.701 -21.418 -12.298 1.00 34.99 215 ALA A O 1
ATOM 1287 N N . GLY A 1 187 ? 28.637 -20.952 -13.113 1.00 34.01 216 GLY A N 1
ATOM 1288 C CA . GLY A 1 187 ? 27.879 -21.938 -12.336 1.00 32.88 216 GLY A CA 1
ATOM 1289 C C . GLY A 1 187 ? 27.394 -22.944 -13.363 1.00 35.03 216 GLY A C 1
ATOM 1290 O O . GLY A 1 187 ? 26.652 -22.574 -14.316 1.00 31.22 216 GLY A O 1
ATOM 1291 N N . ILE A 1 188 ? 27.909 -24.200 -13.291 1.00 29.70 217 ILE A N 1
ATOM 1292 C CA . ILE A 1 188 ? 27.651 -25.187 -14.344 1.00 29.77 217 ILE A CA 1
ATOM 1293 C C . ILE A 1 188 ? 27.010 -26.473 -13.738 1.00 36.54 217 ILE A C 1
ATOM 1294 O O . ILE A 1 188 ? 27.628 -27.124 -12.834 1.00 34.46 217 ILE A O 1
ATOM 1299 N N . ALA A 1 189 ? 25.811 -26.823 -14.194 1.00 32.02 218 ALA A N 1
ATOM 1300 C CA . ALA A 1 189 ? 25.140 -28.082 -13.853 1.00 34.67 218 ALA A CA 1
ATOM 1301 C C . ALA A 1 189 ? 25.143 -28.993 -15.064 1.00 36.73 218 ALA A C 1
ATOM 1302 O O . ALA A 1 189 ? 24.482 -28.726 -16.085 1.00 31.87 218 ALA A O 1
ATOM 1304 N N . GLU A 1 190 ? 25.856 -30.125 -14.984 1.00 30.89 219 GLU A N 1
ATOM 1305 C CA . GLU A 1 190 ? 25.846 -31.055 -16.103 1.00 28.65 219 GLU A CA 1
ATOM 1306 C C . GLU A 1 190 ? 25.917 -32.554 -15.707 1.00 34.02 219 GLU A C 1
ATOM 1307 O O . GLU A 1 190 ? 26.513 -33.353 -16.441 1.00 31.59 219 GLU A O 1
ATOM 1313 N N . ASN A 1 191 ? 25.256 -32.910 -14.607 1.00 35.47 220 ASN A N 1
ATOM 1314 C CA . ASN A 1 191 ? 25.255 -34.311 -14.085 1.00 33.36 220 ASN A CA 1
ATOM 1315 C C . ASN A 1 191 ? 23.862 -34.932 -14.189 1.00 38.30 220 ASN A C 1
ATOM 1316 O O . ASN A 1 191 ? 23.666 -36.105 -13.868 1.00 38.38 220 ASN A O 1
ATOM 1321 N N . GLY A 1 192 ? 22.879 -34.179 -14.700 1.00 34.03 221 GLY A N 1
ATOM 1322 C CA . GLY A 1 192 ? 21.520 -34.618 -14.706 1.00 33.63 221 GLY A CA 1
ATOM 1323 C C . GLY A 1 192 ? 20.838 -34.499 -13.351 1.00 31.59 221 GLY A C 1
ATOM 1324 O O . GLY A 1 192 ? 19.796 -35.110 -13.128 1.00 33.32 221 GLY A O 1
ATOM 1325 N N . ALA A 1 193 ? 21.309 -33.577 -12.529 1.00 34.95 222 ALA A N 1
ATOM 1326 C CA . ALA A 1 193 ? 20.695 -33.296 -11.232 1.00 37.28 222 ALA A CA 1
ATOM 1327 C C . ALA A 1 193 ? 20.636 -31.833 -10.990 1.00 38.71 222 ALA A C 1
ATOM 1328 O O . ALA A 1 193 ? 21.323 -31.026 -11.652 1.00 36.15 222 ALA A O 1
ATOM 1330 N N . THR A 1 194 ? 19.850 -31.506 -9.973 1.00 35.34 223 THR A N 1
ATOM 1331 C CA . THR A 1 194 ? 19.745 -30.178 -9.450 1.00 35.20 223 THR A CA 1
ATOM 1332 C C . THR A 1 194 ? 21.048 -29.777 -8.788 1.00 40.29 223 THR A C 1
ATOM 1333 O O . THR A 1 194 ? 21.696 -30.637 -8.169 1.00 34.49 223 THR A O 1
ATOM 1337 N N . MET A 1 195 ? 21.451 -28.510 -9.006 1.00 33.40 224 MET A N 1
ATOM 1338 C CA . MET A 1 195 ? 22.528 -27.814 -8.336 1.00 33.08 224 MET A CA 1
ATOM 1339 C C . MET A 1 195 ? 21.875 -26.701 -7.556 1.00 38.03 224 MET A C 1
ATOM 1340 O O . MET A 1 195 ? 21.287 -25.776 -8.160 1.00 35.52 224 MET A O 1
ATOM 1345 N N . SER A 1 196 ? 21.937 -26.754 -6.221 1.00 36.24 225 SER A N 1
ATOM 1346 C CA . SER A 1 196 ? 21.092 -25.900 -5.381 1.00 36.18 225 SER A CA 1
ATOM 1347 C C . SER A 1 196 ? 21.842 -25.111 -4.365 1.00 36.77 225 SER A C 1
ATOM 1348 O O . SER A 1 196 ? 22.995 -25.426 -4.063 1.00 35.43 225 SER A O 1
ATOM 1351 N N . ASN A 1 197 ? 21.197 -24.083 -3.812 1.00 34.77 226 ASN A N 1
ATOM 1352 C CA . ASN A 1 197 ? 21.692 -23.373 -2.652 1.00 33.59 226 ASN A CA 1
ATOM 1353 C C . ASN A 1 197 ? 23.100 -22.804 -2.856 1.00 39.65 226 ASN A C 1
ATOM 1354 O O . ASN A 1 197 ? 23.998 -22.907 -1.959 1.00 38.67 226 ASN A O 1
ATOM 1359 N N . VAL A 1 198 ? 23.292 -22.126 -4.014 1.00 34.49 227 VAL A N 1
ATOM 1360 C CA . VAL A 1 198 ? 24.487 -21.359 -4.306 1.00 34.60 227 VAL A CA 1
ATOM 1361 C C . VAL A 1 198 ? 24.190 -19.886 -4.029 1.00 37.77 227 VAL A C 1
ATOM 1362 O O . VAL A 1 198 ? 23.180 -19.383 -4.512 1.00 35.74 227 VAL A O 1
ATOM 1366 N N . THR A 1 199 ? 25.074 -19.212 -3.279 1.00 35.07 228 THR A N 1
ATOM 1367 C CA . THR A 1 199 ? 24.961 -17.787 -2.911 1.00 33.55 228 THR A CA 1
ATOM 1368 C C . THR A 1 199 ? 26.197 -17.105 -3.293 1.00 37.58 228 THR A C 1
ATOM 1369 O O . THR A 1 199 ? 27.287 -17.551 -2.893 1.00 34.46 228 THR A O 1
ATOM 1373 N N . LEU A 1 200 ? 26.060 -16.021 -4.103 1.00 29.28 229 LEU A N 1
ATOM 1374 C CA . LEU A 1 200 ? 27.193 -15.123 -4.396 1.00 31.72 229 LEU A CA 1
ATOM 1375 C C . LEU A 1 200 ? 26.855 -13.821 -3.776 1.00 31.65 229 LEU A C 1
ATOM 1376 O O . LEU A 1 200 ? 25.730 -13.350 -3.948 1.00 34.55 229 LEU A O 1
ATOM 1381 N N . ASP A 1 201 ? 27.783 -13.244 -3.006 1.00 31.61 230 ASP A N 1
ATOM 1382 C CA . ASP A 1 201 ? 27.466 -12.137 -2.122 1.00 36.52 230 ASP A CA 1
ATOM 1383 C C . ASP A 1 201 ? 28.652 -11.238 -2.011 1.00 41.06 230 ASP A C 1
ATOM 1384 O O . ASP A 1 201 ? 29.745 -11.671 -1.668 1.00 39.16 230 ASP A O 1
ATOM 1389 N N . ASN A 1 202 ? 28.458 -9.981 -2.371 1.00 36.75 231 ASN A N 1
ATOM 1390 C CA . ASN A 1 202 ? 29.509 -9.003 -2.361 1.00 34.69 231 ASN A CA 1
ATOM 1391 C C . ASN A 1 202 ? 30.752 -9.365 -3.088 1.00 41.92 231 ASN A C 1
ATOM 1392 O O . ASN A 1 202 ? 31.869 -9.218 -2.554 1.00 37.49 231 ASN A O 1
ATOM 1397 N N . LEU A 1 203 ? 30.586 -9.825 -4.338 1.00 34.54 232 LEU A N 1
ATOM 1398 C CA . LEU A 1 203 ? 31.707 -9.988 -5.248 1.00 35.18 232 LEU A CA 1
ATOM 1399 C C . LEU A 1 203 ? 31.932 -8.730 -6.102 1.00 34.31 232 LEU A C 1
ATOM 1400 O O . LEU A 1 203 ? 30.981 -8.003 -6.393 1.00 35.21 232 LEU A O 1
ATOM 1405 N N . TYR A 1 204 ? 33.168 -8.514 -6.514 1.00 34.51 233 TYR A N 1
ATOM 1406 C CA . TYR A 1 204 ? 33.507 -7.466 -7.459 1.00 35.00 233 TYR A CA 1
ATOM 1407 C C . TYR A 1 204 ? 34.140 -8.125 -8.671 1.00 38.45 233 TYR A C 1
ATOM 1408 O O . TYR A 1 204 ? 35.315 -8.559 -8.672 1.00 34.95 233 TYR A O 1
ATOM 1417 N N . ILE A 1 205 ? 33.340 -8.238 -9.738 1.00 34.34 234 ILE A N 1
ATOM 1418 C CA . ILE A 1 205 ? 33.783 -8.952 -10.938 1.00 32.25 234 ILE A CA 1
ATOM 1419 C C . ILE A 1 205 ? 34.016 -7.912 -12.017 1.00 36.10 234 ILE A C 1
ATOM 1420 O O . ILE A 1 205 ? 33.104 -7.101 -12.348 1.00 32.63 234 ILE A O 1
ATOM 1425 N N . HIS A 1 206 ? 35.210 -7.885 -12.539 1.00 32.36 235 HIS A N 1
ATOM 1426 C CA . HIS A 1 206 ? 35.530 -6.878 -13.581 1.00 30.80 235 HIS A CA 1
ATOM 1427 C C . HIS A 1 206 ? 36.618 -7.280 -14.469 1.00 32.01 235 HIS A C 1
ATOM 1428 O O . HIS A 1 206 ? 37.432 -8.152 -14.128 1.00 33.50 235 HIS A O 1
ATOM 1435 N N . ASP A 1 207 ? 36.670 -6.657 -15.644 1.00 28.52 236 ASP A N 1
ATOM 1436 C CA . ASP A 1 207 ? 37.706 -6.920 -16.635 1.00 29.75 236 ASP A CA 1
ATOM 1437 C C . ASP A 1 207 ? 37.750 -8.378 -16.973 1.00 30.40 236 ASP A C 1
ATOM 1438 O O . ASP A 1 207 ? 38.814 -9.072 -16.841 1.00 31.01 236 ASP A O 1
ATOM 1443 N N . VAL A 1 208 ? 36.568 -8.879 -17.364 1.00 31.82 237 VAL A N 1
ATOM 1444 C CA . VAL A 1 208 ? 36.424 -10.220 -17.896 1.00 31.62 237 VAL A CA 1
ATOM 1445 C C . VAL A 1 208 ? 36.363 -10.064 -19.373 1.00 29.24 237 VAL A C 1
ATOM 1446 O O . VAL A 1 208 ? 35.281 -9.728 -19.927 1.00 26.51 237 VAL A O 1
ATOM 1450 N N . ASP A 1 209 ? 37.476 -10.304 -20.073 1.00 28.47 238 ASP A N 1
ATOM 1451 C CA . ASP A 1 209 ? 37.617 -9.900 -21.457 1.00 27.47 238 ASP A CA 1
ATOM 1452 C C . ASP A 1 209 ? 37.274 -11.082 -22.358 1.00 27.78 238 ASP A C 1
ATOM 1453 O O . ASP A 1 209 ? 38.080 -11.625 -23.089 1.00 27.54 238 ASP A O 1
ATOM 1458 N N . GLY A 1 210 ? 36.016 -11.450 -22.298 1.00 26.22 239 GLY A N 1
ATOM 1459 C CA . GLY A 1 210 ? 35.500 -12.531 -23.085 1.00 25.92 239 GLY A CA 1
ATOM 1460 C C . GLY A 1 210 ? 35.294 -12.247 -24.571 1.00 23.62 239 GLY A C 1
ATOM 1461 O O . GLY A 1 210 ? 35.769 -11.261 -25.123 1.00 26.43 239 GLY A O 1
ATOM 1462 N N . ASN A 1 211 ? 34.564 -13.143 -25.217 1.00 25.20 240 ASN A N 1
ATOM 1463 C CA . ASN A 1 211 ? 34.246 -13.066 -26.636 1.00 27.30 240 ASN A CA 1
ATOM 1464 C C . ASN A 1 211 ? 33.114 -11.973 -26.784 1.00 26.25 240 ASN A C 1
ATOM 1465 O O . ASN A 1 211 ? 32.201 -11.947 -25.976 1.00 26.01 240 ASN A O 1
ATOM 1470 N N . ILE A 1 212 ? 33.230 -11.091 -27.756 1.00 25.16 241 ILE A N 1
ATOM 1471 C CA . ILE A 1 212 ? 32.256 -9.999 -27.925 1.00 24.30 241 ILE A CA 1
ATOM 1472 C C . ILE A 1 212 ? 30.849 -10.538 -28.356 1.00 25.58 241 ILE A C 1
ATOM 1473 O O . ILE A 1 212 ? 29.840 -9.916 -27.995 1.00 24.78 241 ILE A O 1
ATOM 1478 N N . TYR A 1 213 ? 30.814 -11.648 -29.079 1.00 23.66 242 TYR A N 1
ATOM 1479 C CA . TYR A 1 213 ? 29.591 -12.117 -29.773 1.00 24.05 242 TYR A CA 1
ATOM 1480 C C . TYR A 1 213 ? 28.806 -13.130 -28.986 1.00 25.35 242 TYR A C 1
ATOM 1481 O O . TYR A 1 213 ? 27.561 -13.134 -29.061 1.00 25.15 242 TYR A O 1
ATOM 1490 N N . ASN A 1 214 ? 29.472 -14.109 -28.382 1.00 22.47 243 ASN A N 1
ATOM 1491 C CA . ASN A 1 214 ? 28.761 -15.350 -27.993 1.00 22.18 243 ASN A CA 1
ATOM 1492 C C . ASN A 1 214 ? 27.862 -15.180 -26.817 1.00 22.71 243 ASN A C 1
ATOM 1493 O O . ASN A 1 214 ? 28.259 -14.717 -25.711 1.00 26.96 243 ASN A O 1
ATOM 1498 N N . LYS A 1 215 ? 26.596 -15.537 -27.031 1.00 23.27 244 LYS A N 1
ATOM 1499 C CA . LYS A 1 215 ? 25.533 -15.281 -26.072 1.00 23.89 244 LYS A CA 1
ATOM 1500 C C . LYS A 1 215 ? 25.309 -16.359 -25.061 1.00 23.08 244 LYS A C 1
ATOM 1501 O O . LYS A 1 215 ? 24.772 -16.052 -23.996 1.00 23.21 244 LYS A O 1
ATOM 1507 N N . HIS A 1 216 ? 25.714 -17.601 -25.364 1.00 23.14 245 HIS A N 1
ATOM 1508 C CA . HIS A 1 216 ? 25.336 -18.740 -24.454 1.00 23.62 245 HIS A CA 1
ATOM 1509 C C . HIS A 1 216 ? 26.474 -19.714 -24.113 1.00 27.68 245 HIS A C 1
ATOM 1510 O O . HIS A 1 216 ? 26.221 -20.733 -23.431 1.00 28.79 245 HIS A O 1
ATOM 1517 N N . MET A 1 217 ? 27.695 -19.341 -24.454 1.00 26.03 246 MET A N 1
ATOM 1518 C CA . MET A 1 217 ? 28.867 -19.877 -23.729 1.00 26.44 246 MET A CA 1
ATOM 1519 C C . MET A 1 217 ? 28.970 -19.181 -22.425 1.00 26.31 246 MET A C 1
ATOM 1520 O O . MET A 1 217 ? 28.350 -18.118 -22.196 1.00 26.39 246 MET A O 1
ATOM 1525 N N . ALA A 1 218 ? 29.749 -19.738 -21.493 1.00 25.99 247 ALA A N 1
ATOM 1526 C CA . ALA A 1 218 ? 30.000 -19.113 -20.240 1.00 24.66 247 ALA A CA 1
ATOM 1527 C C . ALA A 1 218 ? 30.932 -17.933 -20.358 1.00 29.17 247 ALA A C 1
ATOM 1528 O O . ALA A 1 218 ? 32.148 -18.001 -20.163 1.00 27.25 247 ALA A O 1
ATOM 1530 N N . ASN A 1 219 ? 30.340 -16.828 -20.795 1.00 25.41 248 ASN A N 1
ATOM 1531 C CA . ASN A 1 219 ? 31.073 -15.744 -21.413 1.00 25.72 248 ASN A CA 1
ATOM 1532 C C . ASN A 1 219 ? 30.527 -14.441 -20.976 1.00 27.77 248 ASN A C 1
ATOM 1533 O O . ASN A 1 219 ? 29.527 -13.955 -21.541 1.00 29.74 248 ASN A O 1
ATOM 1538 N N . GLY A 1 220 ? 31.120 -13.897 -19.944 1.00 25.32 249 GLY A N 1
ATOM 1539 C CA . GLY A 1 220 ? 30.587 -12.765 -19.228 1.00 29.36 249 GLY A CA 1
ATOM 1540 C C . GLY A 1 220 ? 31.009 -12.678 -17.778 1.00 28.72 249 GLY A C 1
ATOM 1541 O O . GLY A 1 220 ? 31.879 -13.437 -17.355 1.00 27.16 249 GLY A O 1
ATOM 1542 N N . GLY A 1 221 ? 30.422 -11.749 -17.040 1.00 24.74 250 GLY A N 1
ATOM 1543 C CA . GLY A 1 221 ? 30.736 -11.570 -15.567 1.00 27.57 250 GLY A CA 1
ATOM 1544 C C . GLY A 1 221 ? 30.371 -12.765 -14.718 1.00 30.96 250 GLY A C 1
ATOM 1545 O O . GLY A 1 221 ? 31.248 -13.389 -14.076 1.00 31.95 250 GLY A O 1
ATOM 1546 N N . ILE A 1 222 ? 29.099 -13.155 -14.771 1.00 26.87 251 ILE A N 1
ATOM 1547 C CA . ILE A 1 222 ? 28.568 -14.296 -14.060 1.00 27.71 251 ILE A CA 1
ATOM 1548 C C . ILE A 1 222 ? 27.631 -15.026 -15.042 1.00 31.01 251 ILE A C 1
ATOM 1549 O O . ILE A 1 222 ? 26.691 -14.421 -15.652 1.00 28.90 251 ILE A O 1
ATOM 1554 N N . TYR A 1 223 ? 27.883 -16.291 -15.291 1.00 26.72 252 TYR A N 1
ATOM 1555 C CA . TYR A 1 223 ? 26.918 -17.074 -16.098 1.00 26.00 252 TYR A CA 1
ATOM 1556 C C . TYR A 1 223 ? 26.637 -18.425 -15.470 1.00 31.62 252 TYR A C 1
ATOM 1557 O O . TYR A 1 223 ? 27.586 -19.162 -15.123 1.00 29.34 252 TYR A O 1
ATOM 1566 N N . PHE A 1 224 ? 25.355 -18.721 -15.313 1.00 27.89 253 PHE A N 1
ATOM 1567 C CA . PHE A 1 224 ? 24.902 -20.050 -14.825 1.00 29.35 253 PHE A CA 1
ATOM 1568 C C . PHE A 1 224 ? 24.118 -20.736 -15.883 1.00 29.11 253 PHE A C 1
ATOM 1569 O O . PHE A 1 224 ? 23.112 -20.155 -16.391 1.00 26.72 253 PHE A O 1
ATOM 1577 N N . MET A 1 225 ? 24.529 -21.963 -16.262 1.00 26.93 254 MET A N 1
ATOM 1578 C CA . MET A 1 225 ? 23.866 -22.730 -17.259 1.00 25.33 254 MET A CA 1
ATOM 1579 C C . MET A 1 225 ? 23.925 -24.216 -17.002 1.00 28.67 254 MET A C 1
ATOM 1580 O O . MET A 1 225 ? 24.719 -24.648 -16.200 1.00 28.95 254 MET A O 1
ATOM 1585 N N . ALA A 1 226 ? 23.112 -24.957 -17.735 1.00 28.50 255 ALA A N 1
ATOM 1586 C CA . ALA A 1 226 ? 22.906 -26.368 -17.515 1.00 28.68 255 ALA A CA 1
ATOM 1587 C C . ALA A 1 226 ? 23.086 -27.105 -18.815 1.00 30.38 255 ALA A C 1
ATOM 1588 O O . ALA A 1 226 ? 22.517 -26.725 -19.862 1.00 27.66 255 ALA A O 1
ATOM 1590 N N . HIS A 1 227 ? 23.803 -28.244 -18.763 1.00 26.27 256 HIS A N 1
ATOM 1591 C CA . HIS A 1 227 ? 23.959 -29.093 -19.940 1.00 25.94 256 HIS A CA 1
ATOM 1592 C C . HIS A 1 227 ? 23.346 -30.490 -19.754 1.00 26.79 256 HIS A C 1
ATOM 1593 O O . HIS A 1 227 ? 23.103 -30.898 -18.602 1.00 29.85 256 HIS A O 1
ATOM 1600 N N . TYR A 1 228 ? 23.143 -31.202 -20.845 1.00 29.76 257 TYR A N 1
ATOM 1601 C CA . TYR A 1 228 ? 22.897 -32.650 -20.774 1.00 30.35 257 TYR A CA 1
ATOM 1602 C C . TYR A 1 228 ? 24.247 -33.331 -20.353 1.00 32.18 257 TYR A C 1
ATOM 1603 O O . TYR A 1 228 ? 25.292 -32.930 -20.806 1.00 28.10 257 TYR A O 1
ATOM 1612 N N . PRO A 1 229 ? 24.191 -34.389 -19.512 1.00 35.21 258 PRO A N 1
ATOM 1613 C CA . PRO A 1 229 ? 25.449 -35.096 -19.174 1.00 35.92 258 PRO A CA 1
ATOM 1614 C C . PRO A 1 229 ? 25.923 -35.968 -20.327 1.00 32.74 258 PRO A C 1
ATOM 1615 O O . PRO A 1 229 ? 27.123 -36.245 -20.445 1.00 39.15 258 PRO A O 1
ATOM 1619 N N . MET A 1 230 ? 25.041 -36.349 -21.227 1.00 32.07 259 MET A N 1
ATOM 1620 C CA . MET A 1 230 ? 25.442 -37.048 -22.420 1.00 33.87 259 MET A CA 1
ATOM 1621 C C . MET A 1 230 ? 24.574 -36.598 -23.552 1.00 32.91 259 MET A C 1
ATOM 1622 O O . MET A 1 230 ? 23.522 -36.074 -23.293 1.00 31.58 259 MET A O 1
ATOM 1627 N N . GLU A 1 231 ? 25.034 -36.798 -24.791 1.00 30.57 260 GLU A N 1
ATOM 1628 C CA . GLU A 1 231 ? 24.217 -36.464 -25.963 1.00 31.70 260 GLU A CA 1
ATOM 1629 C C . GLU A 1 231 ? 22.980 -37.320 -25.982 1.00 38.22 260 GLU A C 1
ATOM 1630 O O . GLU A 1 231 ? 23.041 -38.491 -25.566 1.00 35.40 260 GLU A O 1
ATOM 1636 N N . ASN A 1 232 ? 21.874 -36.744 -26.458 1.00 33.40 261 ASN A N 1
ATOM 1637 C CA . ASN A 1 232 ? 20.618 -37.470 -26.600 1.00 32.33 261 ASN A CA 1
ATOM 1638 C C . ASN A 1 232 ? 20.591 -38.178 -27.890 1.00 31.88 261 ASN A C 1
ATOM 1639 O O . ASN A 1 232 ? 20.097 -37.657 -28.915 1.00 34.66 261 ASN A O 1
ATOM 1644 N N . THR A 1 233 ? 21.148 -39.391 -27.888 1.00 36.25 262 THR A N 1
ATOM 1645 C CA . THR A 1 233 ? 21.314 -40.149 -29.136 1.00 38.15 262 THR A CA 1
ATOM 1646 C C . THR A 1 233 ? 20.349 -41.320 -29.368 1.00 41.56 262 THR A C 1
ATOM 1647 O O . THR A 1 233 ? 20.365 -41.913 -30.451 1.00 39.24 262 THR A O 1
ATOM 1651 N N . SER A 1 234 ? 19.555 -41.699 -28.377 1.00 41.06 263 SER A N 1
ATOM 1652 C CA . SER A 1 234 ? 18.603 -42.812 -28.593 1.00 40.51 263 SER A CA 1
ATOM 1653 C C . SER A 1 234 ? 17.337 -42.601 -27.814 1.00 41.74 263 SER A C 1
ATOM 1654 O O . SER A 1 234 ? 17.236 -41.670 -27.023 1.00 41.78 263 SER A O 1
ATOM 1657 N N . ALA A 1 235 ? 16.380 -43.517 -28.004 1.00 39.57 264 ALA A N 1
ATOM 1658 C CA . ALA A 1 235 ? 15.197 -43.589 -27.166 1.00 41.12 264 ALA A CA 1
ATOM 1659 C C . ALA A 1 235 ? 15.559 -43.725 -25.697 1.00 38.97 264 ALA A C 1
ATOM 1660 O O . ALA A 1 235 ? 14.941 -43.080 -24.881 1.00 41.17 264 ALA A O 1
ATOM 1662 N N . GLU A 1 236 ? 16.581 -44.514 -25.366 1.00 43.43 265 GLU A N 1
ATOM 1663 C CA . GLU A 1 236 ? 17.026 -44.732 -23.978 1.00 42.24 265 GLU A CA 1
ATOM 1664 C C . GLU A 1 236 ? 17.652 -43.529 -23.312 1.00 41.11 265 GLU A C 1
ATOM 1665 O O . GLU A 1 236 ? 17.387 -43.299 -22.132 1.00 35.16 265 GLU A O 1
ATOM 1671 N N . THR A 1 237 ? 18.505 -42.773 -24.035 1.00 37.80 266 THR A N 1
ATOM 1672 C CA . THR A 1 237 ? 18.998 -41.480 -23.521 1.00 37.46 266 THR A CA 1
ATOM 1673 C C . THR A 1 237 ? 17.823 -40.508 -23.260 1.00 29.57 266 THR A C 1
ATOM 1674 O O . THR A 1 237 ? 17.771 -39.870 -22.199 1.00 31.49 266 THR A O 1
ATOM 1678 N N . ASP A 1 238 ? 16.881 -40.508 -24.155 1.00 30.91 267 ASP A N 1
ATOM 1679 C CA . ASP A 1 238 ? 15.737 -39.598 -24.085 1.00 36.50 267 ASP A CA 1
ATOM 1680 C C . ASP A 1 238 ? 14.843 -39.855 -22.905 1.00 40.13 267 ASP A C 1
ATOM 1681 O O . ASP A 1 238 ? 14.403 -38.913 -22.285 1.00 38.12 267 ASP A O 1
ATOM 1686 N N . VAL A 1 239 ? 14.544 -41.140 -22.610 1.00 41.70 268 VAL A N 1
ATOM 1687 C CA . VAL A 1 239 ? 13.789 -41.488 -21.376 1.00 35.53 268 VAL A CA 1
ATOM 1688 C C . VAL A 1 239 ? 14.522 -41.001 -20.175 1.00 29.86 268 VAL A C 1
ATOM 1689 O O . VAL A 1 239 ? 13.939 -40.433 -19.264 1.00 32.13 268 VAL A O 1
ATOM 1693 N N . TRP A 1 240 ? 15.841 -41.220 -20.148 1.00 30.54 269 TRP A N 1
ATOM 1694 C CA . TRP A 1 240 ? 16.664 -40.824 -19.014 1.00 32.98 269 TRP A CA 1
ATOM 1695 C C . TRP A 1 240 ? 16.732 -39.289 -18.784 1.00 35.17 269 TRP A C 1
ATOM 1696 O O . TRP A 1 240 ? 16.524 -38.755 -17.655 1.00 34.96 269 TRP A O 1
ATOM 1707 N N . LEU A 1 241 ? 17.077 -38.585 -19.855 1.00 35.09 270 LEU A N 1
ATOM 1708 C CA . LEU A 1 241 ? 17.141 -37.094 -19.753 1.00 35.05 270 LEU A CA 1
ATOM 1709 C C . LEU A 1 241 ? 15.797 -36.455 -19.417 1.00 32.46 270 LEU A C 1
ATOM 1710 O O . LEU A 1 241 ? 15.743 -35.489 -18.643 1.00 33.38 270 LEU A O 1
ATOM 1715 N N . ARG A 1 242 ? 14.698 -36.956 -19.966 1.00 37.16 271 ARG A N 1
ATOM 1716 C CA . ARG A 1 242 ? 13.383 -36.452 -19.542 1.00 35.94 271 ARG A CA 1
ATOM 1717 C C . ARG A 1 242 ? 13.166 -36.469 -17.987 1.00 34.96 271 ARG A C 1
ATOM 1718 O O . ARG A 1 242 ? 12.372 -35.666 -17.458 1.00 35.62 271 ARG A O 1
ATOM 1726 N N . GLU A 1 243 ? 13.852 -37.364 -17.251 1.00 36.63 272 GLU A N 1
ATOM 1727 C CA . GLU A 1 243 ? 13.679 -37.481 -15.805 1.00 38.08 272 GLU A CA 1
ATOM 1728 C C . GLU A 1 243 ? 14.854 -37.054 -14.976 1.00 43.65 272 GLU A C 1
ATOM 1729 O O . GLU A 1 243 ? 14.691 -36.841 -13.788 1.00 46.43 272 GLU A O 1
ATOM 1735 N N . HIS A 1 244 ? 16.047 -36.931 -15.571 1.00 34.58 273 HIS A N 1
ATOM 1736 C CA . HIS A 1 244 ? 17.200 -36.561 -14.810 1.00 35.36 273 HIS A CA 1
ATOM 1737 C C . HIS A 1 244 ? 17.662 -35.216 -15.400 1.00 35.87 273 HIS A C 1
ATOM 1738 O O . HIS A 1 244 ? 18.270 -35.178 -16.471 1.00 33.06 273 HIS A O 1
ATOM 1745 N N . VAL A 1 245 ? 17.325 -34.172 -14.657 1.00 33.31 274 VAL A N 1
ATOM 1746 C CA . VAL A 1 245 ? 17.407 -32.791 -15.133 1.00 33.03 274 VAL A CA 1
ATOM 1747 C C . VAL A 1 245 ? 18.565 -32.039 -14.484 1.00 29.94 274 VAL A C 1
ATOM 1748 O O . VAL A 1 245 ? 18.551 -31.789 -13.266 1.00 31.17 274 VAL A O 1
ATOM 1752 N N . SER A 1 246 ? 19.559 -31.617 -15.314 1.00 29.99 275 SER A N 1
ATOM 1753 C CA . SER A 1 246 ? 20.533 -30.606 -14.824 1.00 31.01 275 SER A CA 1
ATOM 1754 C C . SER A 1 246 ? 19.808 -29.258 -14.735 1.00 34.01 275 SER A C 1
ATOM 1755 O O . SER A 1 246 ? 19.196 -28.830 -15.747 1.00 30.68 275 SER A O 1
ATOM 1758 N N . ARG A 1 247 ? 19.785 -28.635 -13.556 1.00 31.17 276 ARG A N 1
ATOM 1759 C CA . ARG A 1 247 ? 18.982 -27.409 -13.303 1.00 32.51 276 ARG A CA 1
ATOM 1760 C C . ARG A 1 247 ? 19.438 -26.776 -12.040 1.00 33.76 276 ARG A C 1
ATOM 1761 O O . ARG A 1 247 ? 20.187 -27.412 -11.277 1.00 34.33 276 ARG A O 1
ATOM 1769 N N . PHE A 1 248 ? 18.995 -25.548 -11.796 1.00 31.15 277 PHE A N 1
ATOM 1770 C CA . PHE A 1 248 ? 19.294 -24.796 -10.586 1.00 31.54 277 PHE A CA 1
ATOM 1771 C C . PHE A 1 248 ? 18.095 -24.589 -9.665 1.00 32.91 277 PHE A C 1
ATOM 1772 O O . PHE A 1 248 ? 16.963 -24.556 -10.102 1.00 33.85 277 PHE A O 1
ATOM 1780 N N . ASP A 1 249 ? 18.394 -24.530 -8.371 1.00 32.98 278 ASP A N 1
ATOM 1781 C CA . ASP A 1 249 ? 17.418 -24.128 -7.378 1.00 33.47 278 ASP A CA 1
ATOM 1782 C C . ASP A 1 249 ? 18.045 -23.396 -6.251 1.00 32.47 278 ASP A C 1
ATOM 1783 O O . ASP A 1 249 ? 19.146 -23.737 -5.823 1.00 32.84 278 ASP A O 1
ATOM 1788 N N . HIS A 1 250 ? 17.430 -22.311 -5.776 1.00 31.62 279 HIS A N 1
ATOM 1789 C CA . HIS A 1 250 ? 18.039 -21.503 -4.700 1.00 34.00 279 HIS A CA 1
ATOM 1790 C C . HIS A 1 250 ? 19.374 -20.951 -5.067 1.00 37.56 279 HIS A C 1
ATOM 1791 O O . HIS A 1 250 ? 20.380 -21.096 -4.357 1.00 31.91 279 HIS A O 1
ATOM 1798 N N . VAL A 1 251 ? 19.393 -20.228 -6.204 1.00 29.97 280 VAL A N 1
ATOM 1799 C CA . VAL A 1 251 ? 20.591 -19.494 -6.570 1.00 32.43 280 VAL A CA 1
ATOM 1800 C C . VAL A 1 251 ? 20.318 -18.062 -6.191 1.00 35.58 280 VAL A C 1
ATOM 1801 O O . VAL A 1 251 ? 19.322 -17.484 -6.655 1.00 35.50 280 VAL A O 1
ATOM 1805 N N . THR A 1 252 ? 21.179 -17.490 -5.356 1.00 34.35 281 THR A N 1
ATOM 1806 C CA . THR A 1 252 ? 21.071 -16.096 -4.964 1.00 33.55 281 THR A CA 1
ATOM 1807 C C . THR A 1 252 ? 22.293 -15.395 -5.343 1.00 34.98 281 THR A C 1
ATOM 1808 O O . THR A 1 252 ? 23.349 -15.838 -5.010 1.00 33.97 281 THR A O 1
ATOM 1812 N N . ILE A 1 253 ? 22.159 -14.286 -6.106 1.00 30.70 282 ILE A N 1
ATOM 1813 C CA . ILE A 1 253 ? 23.303 -13.415 -6.433 1.00 30.45 282 ILE A CA 1
ATOM 1814 C C . ILE A 1 253 ? 22.944 -12.048 -5.906 1.00 34.23 282 ILE A C 1
ATOM 1815 O O . ILE A 1 253 ? 21.937 -11.462 -6.329 1.00 31.26 282 ILE A O 1
ATOM 1820 N N . ARG A 1 254 ? 23.720 -11.534 -4.954 1.00 30.10 283 ARG A N 1
ATOM 1821 C CA . ARG A 1 254 ? 23.394 -10.274 -4.299 1.00 34.34 283 ARG A CA 1
ATOM 1822 C C . ARG A 1 254 ? 24.593 -9.463 -3.939 1.00 31.26 283 ARG A C 1
ATOM 1823 O O . ARG A 1 254 ? 25.708 -9.975 -3.852 1.00 33.20 283 ARG A O 1
ATOM 1831 N N . ASN A 1 255 ? 24.363 -8.158 -3.855 1.00 31.38 284 ASN A N 1
ATOM 1832 C CA . ASN A 1 255 ? 25.351 -7.149 -3.389 1.00 35.18 284 ASN A CA 1
ATOM 1833 C C . ASN A 1 255 ? 26.575 -7.125 -4.185 1.00 37.10 284 ASN A C 1
ATOM 1834 O O . ASN A 1 255 ? 27.609 -6.695 -3.692 1.00 38.58 284 ASN A O 1
ATOM 1839 N N . SER A 1 256 ? 26.491 -7.568 -5.456 1.00 30.37 285 SER A N 1
ATOM 1840 C CA . SER A 1 256 ? 27.697 -7.661 -6.213 1.00 29.21 285 SER A CA 1
ATOM 1841 C C . SER A 1 256 ? 27.749 -6.585 -7.304 1.00 33.51 285 SER A C 1
ATOM 1842 O O . SER A 1 256 ? 26.709 -6.040 -7.678 1.00 33.74 285 SER A O 1
ATOM 1845 N N . THR A 1 257 ? 28.948 -6.381 -7.787 1.00 33.93 286 THR A N 1
ATOM 1846 C CA . THR A 1 257 ? 29.248 -5.482 -8.905 1.00 34.81 286 THR A CA 1
ATOM 1847 C C . THR A 1 257 ? 29.916 -6.203 -9.998 1.00 36.23 286 THR A C 1
ATOM 1848 O O . THR A 1 257 ? 30.935 -6.868 -9.807 1.00 31.00 286 THR A O 1
ATOM 1852 N N . VAL A 1 258 ? 29.375 -6.044 -11.213 1.00 32.34 287 VAL A N 1
ATOM 1853 C CA . VAL A 1 258 ? 29.980 -6.601 -12.411 1.00 27.28 287 VAL A CA 1
ATOM 1854 C C . VAL A 1 258 ? 30.259 -5.463 -13.392 1.00 29.81 287 VAL A C 1
ATOM 1855 O O . VAL A 1 258 ? 29.315 -4.734 -13.727 1.00 30.63 287 VAL A O 1
ATOM 1859 N N . LYS A 1 259 ? 31.496 -5.303 -13.809 1.00 29.39 288 LYS A N 1
ATOM 1860 C CA . LYS A 1 259 ? 31.939 -4.101 -14.597 1.00 29.54 288 LYS A CA 1
ATOM 1861 C C . LYS A 1 259 ? 32.920 -4.447 -15.671 1.00 31.96 288 LYS A C 1
ATOM 1862 O O . LYS A 1 259 ? 33.835 -5.224 -15.432 1.00 30.07 288 LYS A O 1
ATOM 1868 N N . ASP A 1 260 ? 32.747 -3.921 -16.899 1.00 28.33 289 ASP A N 1
ATOM 1869 C CA . ASP A 1 260 ? 33.730 -4.107 -17.894 1.00 31.13 289 ASP A CA 1
ATOM 1870 C C . ASP A 1 260 ? 33.986 -5.597 -18.207 1.00 32.20 289 ASP A C 1
ATOM 1871 O O . ASP A 1 260 ? 35.087 -6.128 -17.997 1.00 30.88 289 ASP A O 1
ATOM 1876 N N . VAL A 1 261 ? 32.948 -6.250 -18.733 1.00 31.71 290 VAL A N 1
ATOM 1877 C CA . VAL A 1 261 ? 32.954 -7.644 -19.047 1.00 29.23 290 VAL A CA 1
ATOM 1878 C C . VAL A 1 261 ? 32.349 -7.837 -20.421 1.00 29.66 290 VAL A C 1
ATOM 1879 O O . VAL A 1 261 ? 31.477 -7.010 -20.796 1.00 26.55 290 VAL A O 1
ATOM 1883 N N . ASP A 1 262 ? 32.841 -8.849 -21.154 1.00 26.22 291 ASP A N 1
ATOM 1884 C CA . ASP A 1 262 ? 32.231 -9.300 -22.393 1.00 27.91 291 ASP A CA 1
ATOM 1885 C C . ASP A 1 262 ? 31.890 -10.814 -22.312 1.00 28.23 291 ASP A C 1
ATOM 1886 O O . ASP A 1 262 ? 32.734 -11.621 -21.865 1.00 27.29 291 ASP A O 1
ATOM 1891 N N . ARG A 1 263 ? 30.721 -11.254 -22.770 1.00 26.72 292 ARG A N 1
ATOM 1892 C CA . ARG A 1 263 ? 29.615 -10.450 -23.306 1.00 23.99 292 ARG A CA 1
ATOM 1893 C C . ARG A 1 263 ? 28.536 -10.066 -22.258 1.00 24.96 292 ARG A C 1
ATOM 1894 O O . ARG A 1 263 ? 28.291 -8.899 -22.075 1.00 24.61 292 ARG A O 1
ATOM 1902 N N . TRP A 1 264 ? 27.935 -11.057 -21.567 1.00 27.06 293 TRP A N 1
ATOM 1903 C CA . TRP A 1 264 ? 26.848 -10.848 -20.634 1.00 25.86 293 TRP A CA 1
ATOM 1904 C C . TRP A 1 264 ? 27.361 -10.273 -19.306 1.00 26.81 293 TRP A C 1
ATOM 1905 O O . TRP A 1 264 ? 28.478 -10.600 -18.901 1.00 27.06 293 TRP A O 1
ATOM 1916 N N . GLY A 1 265 ? 26.587 -9.397 -18.680 1.00 25.58 294 GLY A N 1
ATOM 1917 C CA . GLY A 1 265 ? 26.827 -8.992 -17.284 1.00 26.33 294 GLY A CA 1
ATOM 1918 C C . GLY A 1 265 ? 26.597 -10.198 -16.326 1.00 29.05 294 GLY A C 1
ATOM 1919 O O . GLY A 1 265 ? 27.541 -10.869 -15.895 1.00 28.71 294 GLY A O 1
ATOM 1920 N N . ILE A 1 266 ? 25.340 -10.493 -16.078 1.00 25.04 295 ILE A N 1
ATOM 1921 C CA . ILE A 1 266 ? 24.874 -11.581 -15.252 1.00 25.27 295 ILE A CA 1
ATOM 1922 C C . ILE A 1 266 ? 23.792 -12.323 -16.029 1.00 27.09 295 ILE A C 1
ATOM 1923 O O . ILE A 1 266 ? 22.762 -11.695 -16.398 1.00 29.12 295 ILE A O 1
ATOM 1928 N N . ALA A 1 267 ? 23.990 -13.624 -16.330 1.00 25.44 296 ALA A N 1
ATOM 1929 C CA . ALA A 1 267 ? 22.878 -14.463 -16.883 1.00 22.20 296 ALA A CA 1
ATOM 1930 C C . ALA A 1 267 ? 22.751 -15.764 -16.115 1.00 25.46 296 ALA A C 1
ATOM 1931 O O . ALA A 1 267 ? 23.793 -16.399 -15.811 1.00 26.05 296 ALA A O 1
ATOM 1933 N N . VAL A 1 268 ? 21.525 -16.177 -15.895 1.00 26.90 297 VAL A N 1
ATOM 1934 C CA . VAL A 1 268 ? 21.223 -17.414 -15.151 1.00 25.73 297 VAL A CA 1
ATOM 1935 C C . VAL A 1 268 ? 20.115 -18.191 -15.770 1.00 25.46 297 VAL A C 1
ATOM 1936 O O . VAL A 1 268 ? 18.967 -17.713 -15.929 1.00 25.61 297 VAL A O 1
ATOM 1940 N N . GLY A 1 269 ? 20.418 -19.453 -16.085 1.00 26.61 298 GLY A N 1
ATOM 1941 C CA . GLY A 1 269 ? 19.430 -20.480 -16.377 1.00 24.85 298 GLY A CA 1
ATOM 1942 C C . GLY A 1 269 ? 19.405 -21.096 -17.745 1.00 26.19 298 GLY A C 1
ATOM 1943 O O . GLY A 1 269 ? 18.574 -21.977 -17.995 1.00 29.10 298 GLY A O 1
ATOM 1944 N N . TYR A 1 270 ? 20.185 -20.582 -18.719 1.00 24.23 299 TYR A N 1
ATOM 1945 C CA . TYR A 1 270 ? 20.174 -21.224 -20.047 1.00 24.33 299 TYR A CA 1
ATOM 1946 C C . TYR A 1 270 ? 20.454 -22.745 -19.950 1.00 25.92 299 TYR A C 1
ATOM 1947 O O . TYR A 1 270 ? 21.319 -23.152 -19.188 1.00 27.64 299 TYR A O 1
ATOM 1956 N N . THR A 1 271 ? 19.783 -23.528 -20.760 1.00 25.82 300 THR A N 1
ATOM 1957 C CA . THR A 1 271 ? 19.737 -24.953 -20.529 1.00 26.05 300 THR A CA 1
ATOM 1958 C C . THR A 1 271 ? 19.513 -25.776 -21.741 1.00 26.84 300 THR A C 1
ATOM 1959 O O . THR A 1 271 ? 18.659 -25.497 -22.576 1.00 26.00 300 THR A O 1
ATOM 1963 N N . ALA A 1 272 ? 20.258 -26.876 -21.809 1.00 23.51 301 ALA A N 1
ATOM 1964 C CA . ALA A 1 272 ? 20.035 -27.879 -22.815 1.00 23.86 301 ALA A CA 1
ATOM 1965 C C . ALA A 1 272 ? 18.656 -28.441 -22.778 1.00 24.30 301 ALA A C 1
ATOM 1966 O O . ALA A 1 272 ? 18.134 -28.876 -23.795 1.00 24.96 301 ALA A O 1
ATOM 1968 N N . TYR A 1 273 ? 18.023 -28.370 -21.598 1.00 27.43 302 TYR A N 1
ATOM 1969 C CA . TYR A 1 273 ? 16.685 -28.875 -21.453 1.00 26.77 302 TYR A CA 1
ATOM 1970 C C . TYR A 1 273 ? 15.635 -27.927 -22.007 1.00 29.05 302 TYR A C 1
ATOM 1971 O O . TYR A 1 273 ? 14.470 -28.249 -21.937 1.00 28.95 302 TYR A O 1
ATOM 1980 N N . LEU A 1 274 ? 16.022 -26.814 -22.642 1.00 27.41 303 LEU A N 1
ATOM 1981 C CA . LEU A 1 274 ? 15.124 -26.063 -23.559 1.00 27.24 303 LEU A CA 1
ATOM 1982 C C . LEU A 1 274 ? 14.565 -26.923 -24.656 1.00 26.28 303 LEU A C 1
ATOM 1983 O O . LEU A 1 274 ? 13.452 -26.671 -25.161 1.00 27.39 303 LEU A O 1
ATOM 1988 N N . ASN A 1 275 ? 15.253 -28.015 -25.002 1.00 24.82 304 ASN A N 1
ATOM 1989 C CA . ASN A 1 275 ? 14.696 -28.925 -25.965 1.00 25.31 304 ASN A CA 1
ATOM 1990 C C . ASN A 1 275 ? 13.391 -29.570 -25.500 1.00 28.54 304 ASN A C 1
ATOM 1991 O O . ASN A 1 275 ? 12.647 -30.027 -26.344 1.00 28.37 304 ASN A O 1
ATOM 1996 N N . TYR A 1 276 ? 13.160 -29.641 -24.189 1.00 27.68 305 TYR A N 1
ATOM 1997 C CA . TYR A 1 276 ? 11.835 -30.061 -23.646 1.00 28.63 305 TYR A CA 1
ATOM 1998 C C . TYR A 1 276 ? 10.940 -28.863 -23.321 1.00 24.19 305 TYR A C 1
ATOM 1999 O O . TYR A 1 276 ? 9.765 -28.870 -23.626 1.00 29.62 305 TYR A O 1
ATOM 2008 N N . ILE A 1 277 ? 11.509 -27.820 -22.747 1.00 26.61 306 ILE A N 1
ATOM 2009 C CA . ILE A 1 277 ? 10.732 -26.649 -22.309 1.00 28.13 306 ILE A CA 1
ATOM 2010 C C . ILE A 1 277 ? 10.124 -25.991 -23.566 1.00 29.82 306 ILE A C 1
ATOM 2011 O O . ILE A 1 277 ? 8.970 -25.558 -23.548 1.00 28.88 306 ILE A O 1
ATOM 2016 N N . ASP A 1 278 ? 10.893 -25.996 -24.661 1.00 27.55 307 ASP A N 1
ATOM 2017 C CA . ASP A 1 278 ? 10.487 -25.325 -25.919 1.00 27.37 307 ASP A CA 1
ATOM 2018 C C . ASP A 1 278 ? 10.020 -26.285 -27.017 1.00 30.09 307 ASP A C 1
ATOM 2019 O O . ASP A 1 278 ? 9.837 -25.905 -28.196 1.00 28.21 307 ASP A O 1
ATOM 2024 N N . ALA A 1 279 ? 9.729 -27.541 -26.649 1.00 27.13 308 ALA A N 1
ATOM 2025 C CA . ALA A 1 279 ? 9.193 -28.495 -27.633 1.00 30.03 308 ALA A CA 1
ATOM 2026 C C . ALA A 1 279 ? 7.847 -28.019 -28.309 1.00 33.56 308 ALA A C 1
ATOM 2027 O O . ALA A 1 279 ? 7.581 -28.327 -29.468 1.00 33.94 308 ALA A O 1
ATOM 2029 N N . ASN A 1 280 ? 7.027 -27.265 -27.582 1.00 28.96 309 ASN A N 1
ATOM 2030 C CA . ASN A 1 280 ? 5.708 -26.896 -28.003 1.00 38.77 309 ASN A CA 1
ATOM 2031 C C . ASN A 1 280 ? 5.445 -25.410 -27.618 1.00 32.75 309 ASN A C 1
ATOM 2032 O O . ASN A 1 280 ? 4.899 -25.111 -26.513 1.00 33.51 309 ASN A O 1
ATOM 2037 N N . TYR A 1 281 ? 5.776 -24.496 -28.509 1.00 32.31 310 TYR A N 1
ATOM 2038 C CA . TYR A 1 281 ? 5.526 -23.054 -28.195 1.00 34.02 310 TYR A CA 1
ATOM 2039 C C . TYR A 1 281 ? 4.014 -22.749 -27.955 1.00 33.85 310 TYR A C 1
ATOM 2040 O O . TYR A 1 281 ? 3.656 -21.908 -27.131 1.00 32.59 310 TYR A O 1
ATOM 2049 N N . GLY A 1 282 ? 3.138 -23.450 -28.651 1.00 36.41 311 GLY A N 1
ATOM 2050 C CA . GLY A 1 282 ? 1.706 -23.253 -28.426 1.00 34.28 311 GLY A CA 1
ATOM 2051 C C . GLY A 1 282 ? 1.343 -21.782 -28.650 1.00 29.64 311 GLY A C 1
ATOM 2052 O O . GLY A 1 282 ? 1.534 -21.241 -29.727 1.00 29.34 311 GLY A O 1
ATOM 2053 N N . ASP A 1 283 ? 0.701 -21.198 -27.646 1.00 29.02 312 ASP A N 1
ATOM 2054 C CA . ASP A 1 283 ? 0.231 -19.825 -27.719 1.00 29.55 312 ASP A CA 1
ATOM 2055 C C . ASP A 1 283 ? 1.140 -18.940 -26.847 1.00 25.99 312 ASP A C 1
ATOM 2056 O O . ASP A 1 283 ? 0.767 -17.804 -26.545 1.00 28.25 312 ASP A O 1
ATOM 2061 N N . GLY A 1 284 ? 2.307 -19.459 -26.427 1.00 26.25 313 GLY A N 1
ATOM 2062 C CA . GLY A 1 284 ? 3.229 -18.691 -25.545 1.00 27.08 313 GLY A CA 1
ATOM 2063 C C . GLY A 1 284 ? 3.027 -18.943 -24.067 1.00 24.99 313 GLY A C 1
ATOM 2064 O O . GLY A 1 284 ? 3.918 -18.694 -23.302 1.00 28.88 313 GLY A O 1
ATOM 2065 N N . SER A 1 285 ? 1.882 -19.498 -23.659 1.00 26.69 314 SER A N 1
ATOM 2066 C CA . SER A 1 285 ? 1.706 -19.822 -22.247 1.00 30.64 314 SER A CA 1
ATOM 2067 C C . SER A 1 285 ? 2.733 -20.936 -21.913 1.00 25.53 314 SER A C 1
ATOM 2068 O O . SER A 1 285 ? 3.019 -21.813 -22.736 1.00 29.84 314 SER A O 1
ATOM 2071 N N . ILE A 1 286 ? 3.218 -20.909 -20.712 1.00 28.53 315 ILE A N 1
ATOM 2072 C CA . ILE A 1 286 ? 4.205 -21.884 -20.259 1.00 30.27 315 ILE A CA 1
ATOM 2073 C C . ILE A 1 286 ? 3.560 -22.609 -19.069 1.00 32.40 315 ILE A C 1
ATOM 2074 O O . ILE A 1 286 ? 3.156 -22.005 -18.100 1.00 30.33 315 ILE A O 1
ATOM 2079 N N . ASP A 1 287 ? 3.501 -23.899 -19.186 1.00 32.01 316 ASP A N 1
ATOM 2080 C CA . ASP A 1 287 ? 2.902 -24.740 -18.144 1.00 32.89 316 ASP A CA 1
ATOM 2081 C C . ASP A 1 287 ? 3.725 -24.700 -16.870 1.00 31.13 316 ASP A C 1
ATOM 2082 O O . ASP A 1 287 ? 4.965 -24.935 -16.877 1.00 29.23 316 ASP A O 1
ATOM 2087 N N . ASP A 1 288 ? 3.056 -24.476 -15.736 1.00 32.08 317 ASP A N 1
ATOM 2088 C CA . ASP A 1 288 ? 3.738 -24.511 -14.437 1.00 35.77 317 ASP A CA 1
ATOM 2089 C C . ASP A 1 288 ? 4.597 -25.777 -14.163 1.00 31.96 317 ASP A C 1
ATOM 2090 O O . ASP A 1 288 ? 5.757 -25.665 -13.722 1.00 32.16 317 ASP A O 1
ATOM 2095 N N . ALA A 1 289 ? 4.037 -26.957 -14.353 1.00 31.84 318 ALA A N 1
ATOM 2096 C CA . ALA A 1 289 ? 4.841 -28.194 -14.014 1.00 32.99 318 ALA A CA 1
ATOM 2097 C C . ALA A 1 289 ? 6.059 -28.308 -14.921 1.00 31.94 318 ALA A C 1
ATOM 2098 O O . ALA A 1 289 ? 7.140 -28.660 -14.442 1.00 34.12 318 ALA A O 1
ATOM 2100 N N . LEU A 1 290 ? 5.869 -27.994 -16.213 1.00 29.90 319 LEU A N 1
ATOM 2101 C CA . LEU A 1 290 ? 6.972 -27.978 -17.195 1.00 33.13 319 LEU A CA 1
ATOM 2102 C C . LEU A 1 290 ? 8.163 -27.128 -16.790 1.00 30.69 319 LEU A C 1
ATOM 2103 O O . LEU A 1 290 ? 9.315 -27.610 -16.760 1.00 31.86 319 LEU A O 1
ATOM 2108 N N . ILE A 1 291 ? 7.916 -25.865 -16.423 1.00 30.42 320 ILE A N 1
ATOM 2109 C CA . ILE A 1 291 ? 8.959 -24.951 -16.073 1.00 32.79 320 ILE A CA 1
ATOM 2110 C C . ILE A 1 291 ? 9.600 -25.319 -14.733 1.00 32.75 320 ILE A C 1
ATOM 2111 O O . ILE A 1 291 ? 10.796 -25.133 -14.505 1.00 35.97 320 ILE A O 1
ATOM 2116 N N . ALA A 1 292 ? 8.801 -25.834 -13.816 1.00 34.46 321 ALA A N 1
ATOM 2117 C CA . ALA A 1 292 ? 9.363 -26.230 -12.528 1.00 35.38 321 ALA A CA 1
ATOM 2118 C C . ALA A 1 292 ? 10.282 -27.462 -12.698 1.00 32.45 321 ALA A C 1
ATOM 2119 O O . ALA A 1 292 ? 11.325 -27.513 -12.024 1.00 30.76 321 ALA A O 1
ATOM 2121 N N . LYS A 1 293 ? 9.859 -28.404 -13.545 1.00 30.55 322 LYS A N 1
ATOM 2122 C CA . LYS A 1 293 ? 10.641 -29.646 -13.789 1.00 32.22 322 LYS A CA 1
ATOM 2123 C C . LYS A 1 293 ? 11.979 -29.410 -14.499 1.00 33.80 322 LYS A C 1
ATOM 2124 O O . LYS A 1 293 ? 13.005 -29.954 -14.132 1.00 29.59 322 LYS A O 1
ATOM 2130 N N . TYR A 1 294 ? 11.913 -28.624 -15.564 1.00 28.29 323 TYR A N 1
ATOM 2131 C CA . TYR A 1 294 ? 13.051 -28.463 -16.527 1.00 30.72 323 TYR A CA 1
ATOM 2132 C C . TYR A 1 294 ? 13.799 -27.186 -16.373 1.00 29.65 323 TYR A C 1
ATOM 2133 O O . TYR A 1 294 ? 14.972 -27.133 -16.710 1.00 27.16 323 TYR A O 1
ATOM 2142 N N . GLY A 1 295 ? 13.162 -26.196 -15.738 1.00 29.06 324 GLY A N 1
ATOM 2143 C CA . GLY A 1 295 ? 13.732 -24.897 -15.510 1.00 32.95 324 GLY A CA 1
ATOM 2144 C C . GLY A 1 295 ? 14.285 -24.732 -14.131 1.00 33.26 324 GLY A C 1
ATOM 2145 O O . GLY A 1 295 ? 14.416 -25.730 -13.370 1.00 34.22 324 GLY A O 1
ATOM 2146 N N . SER A 1 296 ? 14.713 -23.514 -13.821 1.00 28.81 325 SER A N 1
ATOM 2147 C CA . SER A 1 296 ? 15.373 -23.213 -12.596 1.00 27.42 325 SER A CA 1
ATOM 2148 C C . SER A 1 296 ? 14.419 -22.471 -11.620 1.00 32.15 325 SER A C 1
ATOM 2149 O O . SER A 1 296 ? 13.795 -21.472 -11.968 1.00 29.25 325 SER A O 1
ATOM 2152 N N . THR A 1 297 ? 14.359 -22.964 -10.383 1.00 30.66 326 THR A N 1
ATOM 2153 C CA . THR A 1 297 ? 13.440 -22.486 -9.335 1.00 30.86 326 THR A CA 1
ATOM 2154 C C . THR A 1 297 ? 14.188 -21.656 -8.301 1.00 27.87 326 THR A C 1
ATOM 2155 O O . THR A 1 297 ? 15.374 -21.840 -8.083 1.00 32.13 326 THR A O 1
ATOM 2159 N N . ASN A 1 298 ? 13.473 -20.761 -7.606 1.00 33.92 327 ASN A N 1
ATOM 2160 C CA . ASN A 1 298 ? 14.001 -19.939 -6.495 1.00 31.60 327 ASN A CA 1
ATOM 2161 C C . ASN A 1 298 ? 15.260 -19.238 -6.810 1.00 34.76 327 ASN A C 1
ATOM 2162 O O . ASN A 1 298 ? 16.168 -19.191 -6.023 1.00 29.97 327 ASN A O 1
ATOM 2167 N N . VAL A 1 299 ? 15.300 -18.597 -7.990 1.00 31.31 328 VAL A N 1
ATOM 2168 C CA . VAL A 1 299 ? 16.460 -17.782 -8.344 1.00 29.21 328 VAL A CA 1
ATOM 2169 C C . VAL A 1 299 ? 16.169 -16.369 -7.847 1.00 28.46 328 VAL A C 1
ATOM 2170 O O . VAL A 1 299 ? 15.059 -15.886 -8.131 1.00 33.09 328 VAL A O 1
ATOM 2174 N N . ARG A 1 300 ? 17.148 -15.716 -7.208 1.00 28.89 329 ARG A N 1
ATOM 2175 C CA . ARG A 1 300 ? 17.059 -14.360 -6.717 1.00 29.26 329 ARG A CA 1
ATOM 2176 C C . ARG A 1 300 ? 18.249 -13.533 -7.097 1.00 34.87 329 ARG A C 1
ATOM 2177 O O . ARG A 1 300 ? 19.393 -13.974 -6.917 1.00 33.57 329 ARG A O 1
ATOM 2185 N N . ILE A 1 301 ? 17.995 -12.344 -7.711 1.00 29.91 330 ILE A N 1
ATOM 2186 C CA . ILE A 1 301 ? 19.047 -11.458 -8.169 1.00 28.91 330 ILE A CA 1
ATOM 2187 C C . ILE A 1 301 ? 18.764 -10.121 -7.492 1.00 30.37 330 ILE A C 1
ATOM 2188 O O . ILE A 1 301 ? 17.748 -9.474 -7.787 1.00 32.39 330 ILE A O 1
ATOM 2193 N N . GLU A 1 302 ? 19.588 -9.760 -6.504 1.00 33.44 331 GLU A N 1
ATOM 2194 C CA . GLU A 1 302 ? 19.255 -8.687 -5.506 1.00 33.37 331 GLU A CA 1
ATOM 2195 C C . GLU A 1 302 ? 20.393 -7.737 -5.334 1.00 36.33 331 GLU A C 1
ATOM 2196 O O . GLU A 1 302 ? 21.507 -8.202 -5.038 1.00 34.29 331 GLU A O 1
ATOM 2202 N N . ASN A 1 303 ? 20.165 -6.404 -5.410 1.00 33.56 332 ASN A N 1
ATOM 2203 C CA . ASN A 1 303 ? 21.202 -5.422 -5.007 1.00 33.50 332 ASN A CA 1
ATOM 2204 C C . ASN A 1 303 ? 22.523 -5.500 -5.722 1.00 32.57 332 ASN A C 1
ATOM 2205 O O . ASN A 1 303 ? 23.581 -5.268 -5.154 1.00 33.82 332 ASN A O 1
ATOM 2210 N N . ASN A 1 304 ? 22.480 -5.825 -7.017 1.00 30.07 333 ASN A N 1
ATOM 2211 C CA . ASN A 1 304 ? 23.682 -5.812 -7.820 1.00 30.42 333 ASN A CA 1
ATOM 2212 C C . ASN A 1 304 ? 23.792 -4.555 -8.694 1.00 30.53 333 ASN A C 1
ATOM 2213 O O . ASN A 1 304 ? 22.808 -3.881 -8.920 1.00 33.96 333 ASN A O 1
ATOM 2218 N N . TYR A 1 305 ? 25.009 -4.269 -9.131 1.00 30.99 334 TYR A N 1
ATOM 2219 C CA . TYR A 1 305 ? 25.266 -3.200 -10.084 1.00 30.11 334 TYR A CA 1
ATOM 2220 C C . TYR A 1 305 ? 25.962 -3.794 -11.249 1.00 28.25 334 TYR A C 1
ATOM 2221 O O . TYR A 1 305 ? 27.003 -4.471 -11.078 1.00 27.12 334 TYR A O 1
ATOM 2230 N N . VAL A 1 306 ? 25.410 -3.587 -12.476 1.00 26.05 335 VAL A N 1
ATOM 2231 C CA . VAL A 1 306 ? 26.078 -4.052 -13.692 1.00 26.18 335 VAL A CA 1
ATOM 2232 C C . VAL A 1 306 ? 26.357 -2.823 -14.577 1.00 25.76 335 VAL A C 1
ATOM 2233 O O . VAL A 1 306 ? 25.428 -2.099 -14.922 1.00 29.57 335 VAL A O 1
ATOM 2237 N N . LYS A 1 307 ? 27.618 -2.523 -14.815 1.00 25.59 336 LYS A N 1
ATOM 2238 C CA . LYS A 1 307 ? 28.047 -1.401 -15.568 1.00 30.63 336 LYS A CA 1
ATOM 2239 C C . LYS A 1 307 ? 28.971 -1.813 -16.675 1.00 30.95 336 LYS A C 1
ATOM 2240 O O . LYS A 1 307 ? 30.032 -2.430 -16.463 1.00 28.27 336 LYS A O 1
ATOM 2246 N N . GLY A 1 308 ? 28.665 -1.418 -17.907 1.00 26.39 337 GLY A N 1
ATOM 2247 C CA . GLY A 1 308 ? 29.671 -1.624 -18.937 1.00 25.74 337 GLY A CA 1
ATOM 2248 C C . GLY A 1 308 ? 29.854 -3.040 -19.401 1.00 26.67 337 GLY A C 1
ATOM 2249 O O . GLY A 1 308 ? 30.904 -3.454 -19.874 1.00 27.26 337 GLY A O 1
ATOM 2250 N N . ALA A 1 309 ? 28.792 -3.837 -19.316 1.00 24.30 338 ALA A N 1
ATOM 2251 C CA . ALA A 1 309 ? 28.789 -5.081 -20.032 1.00 25.35 338 ALA A CA 1
ATOM 2252 C C . ALA A 1 309 ? 28.848 -4.803 -21.531 1.00 27.70 338 ALA A C 1
ATOM 2253 O O . ALA A 1 309 ? 28.287 -3.798 -22.016 1.00 25.27 338 ALA A O 1
ATOM 2255 N N . GLY A 1 310 ? 29.491 -5.691 -22.248 1.00 24.86 339 GLY A N 1
ATOM 2256 C CA . GLY A 1 310 ? 29.610 -5.634 -23.705 1.00 24.88 339 GLY A CA 1
ATOM 2257 C C . GLY A 1 310 ? 28.206 -5.753 -24.311 1.00 23.20 339 GLY A C 1
ATOM 2258 O O . GLY A 1 310 ? 27.905 -5.081 -25.321 1.00 24.16 339 GLY A O 1
ATOM 2259 N N . GLY A 1 311 ? 27.412 -6.668 -23.734 1.00 23.95 340 GLY A N 1
ATOM 2260 C CA . GLY A 1 311 ? 26.021 -6.944 -24.221 1.00 23.76 340 GLY A CA 1
ATOM 2261 C C . GLY A 1 311 ? 24.978 -6.575 -23.168 1.00 23.75 340 GLY A C 1
ATOM 2262 O O . GLY A 1 311 ? 25.009 -5.483 -22.604 1.00 25.61 340 GLY A O 1
ATOM 2263 N N . ASP A 1 312 ? 24.098 -7.526 -22.885 1.00 22.99 341 ASP A N 1
ATOM 2264 C CA . ASP A 1 312 ? 22.983 -7.383 -21.941 1.00 21.66 341 ASP A CA 1
ATOM 2265 C C . ASP A 1 312 ? 23.460 -7.287 -20.491 1.00 26.55 341 ASP A C 1
ATOM 2266 O O . ASP A 1 312 ? 24.570 -7.782 -20.128 1.00 25.72 341 ASP A O 1
ATOM 2271 N N . ALA A 1 313 ? 22.680 -6.628 -19.666 1.00 27.46 342 ALA A N 1
ATOM 2272 C CA . ALA A 1 313 ? 23.043 -6.366 -18.280 1.00 25.69 342 ALA A CA 1
ATOM 2273 C C . ALA A 1 313 ? 22.735 -7.620 -17.390 1.00 27.85 342 ALA A C 1
ATOM 2274 O O . ALA A 1 313 ? 23.688 -8.236 -16.891 1.00 26.74 342 ALA A O 1
ATOM 2276 N N . ILE A 1 314 ? 21.455 -7.956 -17.207 1.00 24.01 343 ILE A N 1
ATOM 2277 C CA . ILE A 1 314 ? 20.982 -9.065 -16.354 1.00 23.50 343 ILE A CA 1
ATOM 2278 C C . ILE A 1 314 ? 19.871 -9.783 -17.090 1.00 28.41 343 ILE A C 1
ATOM 2279 O O . ILE A 1 314 ? 18.858 -9.147 -17.470 1.00 26.90 343 ILE A O 1
ATOM 2284 N N . THR A 1 315 ? 20.038 -11.062 -17.334 1.00 27.19 344 THR A N 1
ATOM 2285 C CA . THR A 1 315 ? 18.982 -11.853 -17.951 1.00 26.10 344 THR A CA 1
ATOM 2286 C C . THR A 1 315 ? 18.714 -13.171 -17.229 1.00 28.11 344 THR A C 1
ATOM 2287 O O . THR A 1 315 ? 19.642 -13.915 -16.854 1.00 27.72 344 THR A O 1
ATOM 2291 N N . LEU A 1 316 ? 17.449 -13.435 -17.015 1.00 25.00 345 LEU A N 1
ATOM 2292 C CA . LEU A 1 316 ? 16.998 -14.708 -16.427 1.00 26.71 345 LEU A CA 1
ATOM 2293 C C . LEU A 1 316 ? 16.399 -15.563 -17.489 1.00 26.93 345 LEU A C 1
ATOM 2294 O O . LEU A 1 316 ? 15.554 -15.058 -18.318 1.00 28.33 345 LEU A O 1
ATOM 2299 N N . MET A 1 317 ? 16.916 -16.783 -17.611 1.00 23.43 346 MET A N 1
ATOM 2300 C CA . MET A 1 317 ? 16.511 -17.713 -18.665 1.00 22.86 346 MET A CA 1
ATOM 2301 C C . MET A 1 317 ? 15.883 -18.970 -18.123 1.00 28.30 346 MET A C 1
ATOM 2302 O O . MET A 1 317 ? 16.500 -19.678 -17.255 1.00 27.03 346 MET A O 1
ATOM 2307 N N . TYR A 1 318 ? 14.712 -19.320 -18.632 1.00 27.33 347 TYR A N 1
ATOM 2308 C CA . TYR A 1 318 ? 14.130 -20.670 -18.276 1.00 28.87 347 TYR A CA 1
ATOM 2309 C C . TYR A 1 318 ? 14.028 -20.750 -16.771 1.00 29.52 347 TYR A C 1
ATOM 2310 O O . TYR A 1 318 ? 14.272 -21.850 -16.198 1.00 31.12 347 TYR A O 1
ATOM 2319 N N . CYS A 1 319 ? 13.606 -19.636 -16.152 1.00 26.17 348 CYS A N 1
ATOM 2320 C CA . CYS A 1 319 ? 13.419 -19.592 -14.708 1.00 28.08 348 CYS A CA 1
ATOM 2321 C C . CYS A 1 319 ? 11.946 -19.594 -14.340 1.00 32.82 348 CYS A C 1
ATOM 2322 O O . CYS A 1 319 ? 11.136 -18.924 -14.966 1.00 28.68 348 CYS A O 1
ATOM 2325 N N . ASP A 1 320 ? 11.601 -20.422 -13.336 1.00 32.37 349 ASP A N 1
ATOM 2326 C CA . ASP A 1 320 ? 10.296 -20.413 -12.751 1.00 29.99 349 ASP A CA 1
ATOM 2327 C C . ASP A 1 320 ? 10.246 -19.345 -11.603 1.00 30.91 349 ASP A C 1
ATOM 2328 O O . ASP A 1 320 ? 10.920 -19.485 -10.555 1.00 33.02 349 ASP A O 1
ATOM 2333 N N . ARG A 1 321 ? 9.469 -18.269 -11.804 1.00 30.27 350 ARG A N 1
ATOM 2334 C CA . ARG A 1 321 ? 9.271 -17.221 -10.818 1.00 26.64 350 ARG A CA 1
ATOM 2335 C C . ARG A 1 321 ? 10.523 -16.698 -10.146 1.00 30.66 350 ARG A C 1
ATOM 2336 O O . ARG A 1 321 ? 10.632 -16.609 -8.921 1.00 32.78 350 ARG A O 1
ATOM 2344 N N . PRO A 1 322 ? 11.525 -16.285 -10.947 1.00 30.63 351 PRO A N 1
ATOM 2345 C CA . PRO A 1 322 ? 12.624 -15.606 -10.308 1.00 29.38 351 PRO A CA 1
ATOM 2346 C C . PRO A 1 322 ? 12.190 -14.275 -9.797 1.00 28.06 351 PRO A C 1
ATOM 2347 O O . PRO A 1 322 ? 11.155 -13.731 -10.231 1.00 30.61 351 PRO A O 1
ATOM 2351 N N . VAL A 1 323 ? 13.009 -13.739 -8.942 1.00 29.99 352 VAL A N 1
ATOM 2352 C CA . VAL A 1 323 ? 12.834 -12.401 -8.391 1.00 31.74 352 VAL A CA 1
ATOM 2353 C C . VAL A 1 323 ? 14.083 -11.632 -8.640 1.00 30.62 352 VAL A C 1
ATOM 2354 O O . VAL A 1 323 ? 15.197 -12.020 -8.314 1.00 30.28 352 VAL A O 1
ATOM 2358 N N . ILE A 1 324 ? 13.869 -10.499 -9.261 1.00 28.87 353 ILE A N 1
ATOM 2359 C CA . ILE A 1 324 ? 14.944 -9.635 -9.702 1.00 30.90 353 ILE A CA 1
ATOM 2360 C C . ILE A 1 324 ? 14.645 -8.274 -9.109 1.00 31.83 353 ILE A C 1
ATOM 2361 O O . ILE A 1 324 ? 13.760 -7.551 -9.606 1.00 28.01 353 ILE A O 1
ATOM 2366 N N . GLU A 1 325 ? 15.380 -7.873 -8.082 1.00 32.02 354 GLU A N 1
ATOM 2367 C CA . GLU A 1 325 ? 15.002 -6.634 -7.375 1.00 31.74 354 GLU A CA 1
ATOM 2368 C C . GLU A 1 325 ? 16.168 -5.836 -6.821 1.00 35.00 354 GLU A C 1
ATOM 2369 O O . GLU A 1 325 ? 17.204 -6.395 -6.443 1.00 28.87 354 GLU A O 1
ATOM 2375 N N . HIS A 1 326 ? 16.019 -4.495 -6.804 1.00 33.22 355 HIS A N 1
ATOM 2376 C CA . HIS A 1 326 ? 17.011 -3.600 -6.253 1.00 31.21 355 HIS A CA 1
ATOM 2377 C C . HIS A 1 326 ? 18.337 -3.598 -7.015 1.00 32.95 355 HIS A C 1
ATOM 2378 O O . HIS A 1 326 ? 19.328 -3.208 -6.489 1.00 31.60 355 HIS A O 1
ATOM 2385 N N . ASN A 1 327 ? 18.339 -3.998 -8.317 1.00 29.03 356 ASN A N 1
ATOM 2386 C CA . ASN A 1 327 ? 19.531 -3.918 -9.103 1.00 26.91 356 ASN A CA 1
ATOM 2387 C C . ASN A 1 327 ? 19.551 -2.597 -9.856 1.00 27.89 356 ASN A C 1
ATOM 2388 O O . ASN A 1 327 ? 18.513 -2.024 -10.166 1.00 30.63 356 ASN A O 1
ATOM 2393 N N . VAL A 1 328 ? 20.759 -2.193 -10.184 1.00 28.39 357 VAL A N 1
ATOM 2394 C CA . VAL A 1 328 ? 21.066 -1.105 -11.045 1.00 29.32 357 VAL A CA 1
ATOM 2395 C C . VAL A 1 328 ? 21.895 -1.589 -12.233 1.00 29.21 357 VAL A C 1
ATOM 2396 O O . VAL A 1 328 ? 23.002 -2.107 -12.103 1.00 26.05 357 VAL A O 1
ATOM 2400 N N . GLY A 1 329 ? 21.379 -1.326 -13.441 1.00 27.24 358 GLY A N 1
ATOM 2401 C CA . GLY A 1 329 ? 22.176 -1.529 -14.638 1.00 24.44 358 GLY A CA 1
ATOM 2402 C C . GLY A 1 329 ? 22.462 -0.209 -15.253 1.00 27.44 358 GLY A C 1
ATOM 2403 O O . GLY A 1 329 ? 21.682 0.777 -15.115 1.00 29.05 358 GLY A O 1
ATOM 2404 N N . ASP A 1 330 ? 23.556 -0.178 -15.983 1.00 27.44 359 ASP A N 1
ATOM 2405 C CA . ASP A 1 330 ? 24.144 1.073 -16.381 1.00 27.21 359 ASP A CA 1
ATOM 2406 C C . ASP A 1 330 ? 25.108 0.913 -17.548 1.00 29.90 359 ASP A C 1
ATOM 2407 O O . ASP A 1 330 ? 26.170 0.286 -17.475 1.00 26.48 359 ASP A O 1
ATOM 2412 N N . SER A 1 331 ? 24.772 1.589 -18.630 1.00 27.96 360 SER A N 1
ATOM 2413 C CA . SER A 1 331 ? 25.698 1.760 -19.728 1.00 26.17 360 SER A CA 1
ATOM 2414 C C . SER A 1 331 ? 26.217 0.432 -20.276 1.00 27.31 360 SER A C 1
ATOM 2415 O O . SER A 1 331 ? 27.468 0.233 -20.353 1.00 26.00 360 SER A O 1
ATOM 2418 N N . VAL A 1 332 ? 25.273 -0.459 -20.620 1.00 24.53 361 VAL A N 1
ATOM 2419 C CA . VAL A 1 332 ? 25.571 -1.782 -21.149 1.00 24.68 361 VAL A CA 1
ATOM 2420 C C . VAL A 1 332 ? 25.462 -1.718 -22.660 1.00 26.17 361 VAL A C 1
ATOM 2421 O O . VAL A 1 332 ? 25.308 -0.597 -23.200 1.00 25.32 361 VAL A O 1
ATOM 2425 N N . SER A 1 333 ? 25.617 -2.848 -23.380 1.00 25.45 362 SER A N 1
ATOM 2426 C CA . SER A 1 333 ? 25.645 -2.877 -24.844 1.00 22.86 362 SER A CA 1
ATOM 2427 C C . SER A 1 333 ? 26.845 -2.093 -25.373 1.00 23.70 362 SER A C 1
ATOM 2428 O O . SER A 1 333 ? 26.798 -1.567 -26.498 1.00 22.73 362 SER A O 1
ATOM 2431 N N . LYS A 1 334 ? 27.915 -1.980 -24.564 1.00 24.48 363 LYS A N 1
ATOM 2432 C CA . LYS A 1 334 ? 29.084 -1.229 -24.935 1.00 26.46 363 LYS A CA 1
ATOM 2433 C C . LYS A 1 334 ? 29.613 -1.659 -26.256 1.00 26.48 363 LYS A C 1
ATOM 2434 O O . LYS A 1 334 ? 30.066 -0.802 -27.015 1.00 27.22 363 LYS A O 1
ATOM 2440 N N . HIS A 1 335 ? 29.646 -2.979 -26.507 1.00 25.34 364 HIS A N 1
ATOM 2441 C CA . HIS A 1 335 ? 30.157 -3.542 -27.724 1.00 23.28 364 HIS A CA 1
ATOM 2442 C C . HIS A 1 335 ? 29.181 -3.922 -28.825 1.00 24.19 364 HIS A C 1
ATOM 2443 O O . HIS A 1 335 ? 29.593 -4.424 -29.866 1.00 24.20 364 HIS A O 1
ATOM 2450 N N . ILE A 1 336 ? 27.899 -3.619 -28.639 1.00 24.09 365 ILE A N 1
ATOM 2451 C CA . ILE A 1 336 ? 26.867 -3.931 -29.644 1.00 23.18 365 ILE A CA 1
ATOM 2452 C C . ILE A 1 336 ? 26.769 -2.738 -30.566 1.00 24.80 365 ILE A C 1
ATOM 2453 O O . ILE A 1 336 ? 25.883 -1.866 -30.403 1.00 24.34 365 ILE A O 1
ATOM 2458 N N . ASN A 1 337 ? 27.711 -2.628 -31.482 1.00 22.66 366 ASN A N 1
ATOM 2459 C CA . ASN A 1 337 ? 27.780 -1.478 -32.396 1.00 22.66 366 ASN A CA 1
ATOM 2460 C C . ASN A 1 337 ? 28.580 -1.873 -33.610 1.00 24.55 366 ASN A C 1
ATOM 2461 O O . ASN A 1 337 ? 29.312 -2.888 -33.612 1.00 24.16 366 ASN A O 1
ATOM 2466 N N . THR A 1 338 ? 28.483 -1.066 -34.678 1.00 24.44 367 THR A N 1
ATOM 2467 C CA . THR A 1 338 ? 29.072 -1.392 -35.938 1.00 24.26 367 THR A CA 1
ATOM 2468 C C . THR A 1 338 ? 30.634 -1.391 -35.978 1.00 21.40 367 THR A C 1
ATOM 2469 O O . THR A 1 338 ? 31.214 -1.998 -36.894 1.00 27.84 367 THR A O 1
ATOM 2473 N N . GLN A 1 339 ? 31.241 -0.638 -35.085 1.00 25.32 368 GLN A N 1
ATOM 2474 C CA . GLN A 1 339 ? 32.689 -0.502 -35.037 1.00 29.69 368 GLN A CA 1
ATOM 2475 C C . GLN A 1 339 ? 33.312 -1.727 -34.308 1.00 29.71 368 GLN A C 1
ATOM 2476 O O . GLN A 1 339 ? 34.451 -2.097 -34.594 1.00 27.94 368 GLN A O 1
ATOM 2482 N N . ASP A 1 340 ? 32.603 -2.204 -33.263 1.00 24.60 369 ASP A N 1
ATOM 2483 C CA . ASP A 1 340 ? 33.121 -3.240 -32.339 1.00 24.60 369 ASP A CA 1
ATOM 2484 C C . ASP A 1 340 ? 32.593 -4.675 -32.616 1.00 27.74 369 ASP A C 1
ATOM 2485 O O . ASP A 1 340 ? 33.279 -5.676 -32.333 1.00 28.20 369 ASP A O 1
ATOM 2490 N N . TYR A 1 341 ? 31.388 -4.776 -33.188 1.00 25.27 370 TYR A N 1
ATOM 2491 C CA . TYR A 1 341 ? 30.741 -6.041 -33.452 1.00 27.68 370 TYR A CA 1
ATOM 2492 C C . TYR A 1 341 ? 30.838 -6.366 -34.898 1.00 27.26 370 TYR A C 1
ATOM 2493 O O . TYR A 1 341 ? 29.846 -6.428 -35.630 1.00 26.26 370 TYR A O 1
ATOM 2502 N N . THR A 1 342 ? 32.060 -6.671 -35.351 1.00 25.08 371 THR A N 1
ATOM 2503 C CA . THR A 1 342 ? 32.378 -6.704 -36.771 1.00 26.96 371 THR A CA 1
ATOM 2504 C C . THR A 1 342 ? 32.285 -8.066 -37.456 1.00 27.56 371 THR A C 1
ATOM 2505 O O . THR A 1 342 ? 32.189 -8.155 -38.651 1.00 24.77 371 THR A O 1
ATOM 2509 N N . GLN A 1 343 ? 32.269 -9.138 -36.685 1.00 24.81 372 GLN A N 1
ATOM 2510 C CA . GLN A 1 343 ? 32.294 -10.494 -37.203 1.00 23.57 372 GLN A CA 1
ATOM 2511 C C . GLN A 1 343 ? 31.067 -11.329 -36.688 1.00 26.50 372 GLN A C 1
ATOM 2512 O O . GLN A 1 343 ? 31.251 -12.414 -36.096 1.00 24.27 372 GLN A O 1
ATOM 2518 N N . PRO A 1 344 ? 29.868 -10.755 -36.799 1.00 26.96 373 PRO A N 1
ATOM 2519 C CA . PRO A 1 344 ? 28.651 -11.478 -36.358 1.00 28.12 373 PRO A CA 1
ATOM 2520 C C . PRO A 1 344 ? 28.429 -12.815 -37.043 1.00 29.21 373 PRO A C 1
ATOM 2521 O O . PRO A 1 344 ? 27.675 -13.661 -36.485 1.00 28.73 373 PRO A O 1
ATOM 2525 N N . GLY A 1 345 ? 28.981 -13.028 -38.247 1.00 27.62 374 GLY A N 1
ATOM 2526 C CA . GLY A 1 345 ? 28.939 -14.343 -38.895 1.00 26.59 374 GLY A CA 1
ATOM 2527 C C . GLY A 1 345 ? 27.498 -14.837 -39.132 1.00 31.19 374 GLY A C 1
ATOM 2528 O O . GLY A 1 345 ? 26.578 -14.049 -39.406 1.00 32.39 374 GLY A O 1
ATOM 2529 N N . SER A 1 346 ? 27.281 -16.111 -38.917 1.00 29.57 375 SER A N 1
ATOM 2530 C CA . SER A 1 346 ? 25.922 -16.704 -39.012 1.00 29.17 375 SER A CA 1
ATOM 2531 C C . SER A 1 346 ? 25.096 -16.630 -37.715 1.00 27.04 375 SER A C 1
ATOM 2532 O O . SER A 1 346 ? 23.872 -16.875 -37.770 1.00 28.19 375 SER A O 1
ATOM 2535 N N . TYR A 1 347 ? 25.720 -16.303 -36.567 1.00 26.90 376 TYR A N 1
ATOM 2536 C CA . TYR A 1 347 ? 25.001 -16.226 -35.352 1.00 26.55 376 TYR A CA 1
ATOM 2537 C C . TYR A 1 347 ? 24.202 -14.908 -35.228 1.00 27.69 376 TYR A C 1
ATOM 2538 O O . TYR A 1 347 ? 23.207 -14.875 -34.519 1.00 25.47 376 TYR A O 1
ATOM 2547 N N . GLY A 1 348 ? 24.687 -13.817 -35.824 1.00 25.20 377 GLY A N 1
ATOM 2548 C CA . GLY A 1 348 ? 24.117 -12.523 -35.613 1.00 25.97 377 GLY A CA 1
ATOM 2549 C C . GLY A 1 348 ? 24.348 -11.994 -34.244 1.00 26.51 377 GLY A C 1
ATOM 2550 O O . GLY A 1 348 ? 25.505 -11.876 -33.795 1.00 25.94 377 GLY A O 1
ATOM 2551 N N . GLY A 1 349 ? 23.246 -11.620 -33.568 1.00 22.96 378 GLY A N 1
ATOM 2552 C CA . GLY A 1 349 ? 23.291 -11.155 -32.185 1.00 21.78 378 GLY A CA 1
ATOM 2553 C C . GLY A 1 349 ? 23.725 -9.752 -31.893 1.00 21.86 378 GLY A C 1
ATOM 2554 O O . GLY A 1 349 ? 24.037 -9.458 -30.762 1.00 22.67 378 GLY A O 1
ATOM 2555 N N . ARG A 1 350 ? 23.678 -8.813 -32.876 1.00 21.79 379 ARG A N 1
ATOM 2556 C CA . ARG A 1 350 ? 24.048 -7.423 -32.618 1.00 22.30 379 ARG A CA 1
ATOM 2557 C C . ARG A 1 350 ? 22.838 -6.656 -32.026 1.00 25.17 379 ARG A C 1
ATOM 2558 O O . ARG A 1 350 ? 22.348 -5.658 -32.624 1.00 24.14 379 ARG A O 1
ATOM 2566 N N . VAL A 1 351 ? 22.380 -7.178 -30.868 1.00 22.40 380 VAL A N 1
ATOM 2567 C CA . VAL A 1 351 ? 21.249 -6.704 -30.159 1.00 22.54 380 VAL A CA 1
ATOM 2568 C C . VAL A 1 351 ? 21.427 -6.920 -28.692 1.00 23.31 380 VAL A C 1
ATOM 2569 O O . VAL A 1 351 ? 22.007 -7.919 -28.318 1.00 22.27 380 VAL A O 1
ATOM 2573 N N . ALA A 1 352 ? 21.016 -5.975 -27.848 1.00 21.08 381 ALA A N 1
ATOM 2574 C CA . ALA A 1 352 ? 21.018 -6.212 -26.386 1.00 23.18 381 ALA A CA 1
ATOM 2575 C C . ALA A 1 352 ? 20.037 -5.245 -25.723 1.00 24.89 381 ALA A C 1
ATOM 2576 O O . ALA A 1 352 ? 19.918 -4.084 -26.155 1.00 22.90 381 ALA A O 1
ATOM 2578 N N . ALA A 1 353 ? 19.407 -5.745 -24.655 1.00 22.21 382 ALA A N 1
ATOM 2579 C CA . ALA A 1 353 ? 18.516 -5.032 -23.756 1.00 22.71 382 ALA A CA 1
ATOM 2580 C C . ALA A 1 353 ? 19.133 -5.044 -22.328 1.00 25.29 382 ALA A C 1
ATOM 2581 O O . ALA A 1 353 ? 20.193 -5.551 -22.112 1.00 26.36 382 ALA A O 1
ATOM 2583 N N . GLY A 1 354 ? 18.487 -4.385 -21.392 1.00 23.90 383 GLY A N 1
ATOM 2584 C CA . GLY A 1 354 ? 19.014 -4.117 -20.113 1.00 21.74 383 GLY A CA 1
ATOM 2585 C C . GLY A 1 354 ? 18.816 -5.305 -19.153 1.00 25.31 383 GLY A C 1
ATOM 2586 O O . GLY A 1 354 ? 19.730 -6.138 -18.981 1.00 26.27 383 GLY A O 1
ATOM 2587 N N . ILE A 1 355 ? 17.646 -5.362 -18.540 1.00 23.99 384 ILE A N 1
ATOM 2588 C CA . ILE A 1 355 ? 17.424 -6.276 -17.378 1.00 24.76 384 ILE A CA 1
ATOM 2589 C C . ILE A 1 355 ? 16.119 -6.996 -17.687 1.00 24.02 384 ILE A C 1
ATOM 2590 O O . ILE A 1 355 ? 15.078 -6.345 -17.817 1.00 22.58 384 ILE A O 1
ATOM 2595 N N . TRP A 1 356 ? 16.179 -8.278 -17.951 1.00 24.70 385 TRP A N 1
ATOM 2596 C CA . TRP A 1 356 ? 15.018 -8.936 -18.614 1.00 24.98 385 TRP A CA 1
ATOM 2597 C C . TRP A 1 356 ? 14.922 -10.466 -18.529 1.00 27.90 385 TRP A C 1
ATOM 2598 O O . TRP A 1 356 ? 15.900 -11.111 -18.246 1.00 26.90 385 TRP A O 1
ATOM 2609 N N . PRO A 1 357 ? 13.750 -11.045 -18.846 1.00 25.92 386 PRO A N 1
ATOM 2610 C CA . PRO A 1 357 ? 13.562 -12.515 -18.882 1.00 23.82 386 PRO A CA 1
ATOM 2611 C C . PRO A 1 357 ? 13.406 -13.147 -20.249 1.00 25.61 386 PRO A C 1
ATOM 2612 O O . PRO A 1 357 ? 12.787 -12.557 -21.162 1.00 25.60 386 PRO A O 1
ATOM 2616 N N . TRP A 1 358 ? 13.931 -14.371 -20.407 1.00 25.90 387 TRP A N 1
ATOM 2617 C CA . TRP A 1 358 ? 13.740 -15.227 -21.588 1.00 24.04 387 TRP A CA 1
ATOM 2618 C C . TRP A 1 358 ? 13.111 -16.564 -21.173 1.00 27.00 387 TRP A C 1
ATOM 2619 O O . TRP A 1 358 ? 13.721 -17.343 -20.363 1.00 25.89 387 TRP A O 1
ATOM 2630 N N . ARG A 1 359 ? 11.938 -16.824 -21.704 1.00 25.93 388 ARG A N 1
ATOM 2631 C CA . ARG A 1 359 ? 11.194 -18.027 -21.449 1.00 27.51 388 ARG A CA 1
ATOM 2632 C C . ARG A 1 359 ? 11.157 -18.356 -19.953 1.00 27.48 388 ARG A C 1
ATOM 2633 O O . ARG A 1 359 ? 11.372 -19.500 -19.533 1.00 28.17 388 ARG A O 1
ATOM 2641 N N . CYS A 1 360 ? 10.789 -17.367 -19.182 1.00 25.91 389 CYS A N 1
ATOM 2642 C CA . CYS A 1 360 ? 10.435 -17.561 -17.798 1.00 28.00 389 CYS A CA 1
ATOM 2643 C C . CYS A 1 360 ? 8.901 -17.611 -17.616 1.00 28.96 389 CYS A C 1
ATOM 2644 O O . CYS A 1 360 ? 8.115 -17.202 -18.499 1.00 30.03 389 CYS A O 1
ATOM 2647 N N . LYS A 1 361 ? 8.487 -18.130 -16.460 1.00 27.41 390 LYS A N 1
ATOM 2648 C CA . LYS A 1 361 ? 7.100 -18.071 -16.015 1.00 28.88 390 LYS A CA 1
ATOM 2649 C C . LYS A 1 361 ? 7.014 -17.147 -14.843 1.00 28.15 390 LYS A C 1
ATOM 2650 O O . LYS A 1 361 ? 7.664 -17.343 -13.861 1.00 28.81 390 LYS A O 1
ATOM 2656 N N . ASP A 1 362 ? 6.156 -16.110 -14.959 1.00 29.57 391 ASP A N 1
ATOM 2657 C CA . ASP A 1 362 ? 5.883 -15.139 -13.892 1.00 31.86 391 ASP A CA 1
ATOM 2658 C C . ASP A 1 362 ? 7.113 -14.609 -13.140 1.00 31.81 391 ASP A C 1
ATOM 2659 O O . ASP A 1 362 ? 7.137 -14.538 -11.900 1.00 31.54 391 ASP A O 1
ATOM 2664 N N . PRO A 1 363 ? 8.161 -14.136 -13.887 1.00 30.89 392 PRO A N 1
ATOM 2665 C CA . PRO A 1 363 ? 9.254 -13.467 -13.200 1.00 28.90 392 PRO A CA 1
ATOM 2666 C C . PRO A 1 363 ? 8.773 -12.133 -12.670 1.00 30.31 392 PRO A C 1
ATOM 2667 O O . PRO A 1 363 ? 7.865 -11.523 -13.285 1.00 31.57 392 PRO A O 1
ATOM 2671 N N . VAL A 1 364 ? 9.346 -11.701 -11.566 1.00 29.99 393 VAL A N 1
ATOM 2672 C CA . VAL A 1 364 ? 9.145 -10.380 -10.975 1.00 31.91 393 VAL A CA 1
ATOM 2673 C C . VAL A 1 364 ? 10.358 -9.508 -10.941 1.00 32.70 393 VAL A C 1
ATOM 2674 O O . VAL A 1 364 ? 11.377 -9.855 -10.295 1.00 30.15 393 VAL A O 1
ATOM 2678 N N . PHE A 1 365 ? 10.252 -8.383 -11.682 1.00 28.93 394 PHE A N 1
ATOM 2679 C CA . PHE A 1 365 ? 11.289 -7.379 -11.804 1.00 29.75 394 PHE A CA 1
ATOM 2680 C C . PHE A 1 365 ? 10.761 -6.155 -11.111 1.00 31.22 394 PHE A C 1
ATOM 2681 O O . PHE A 1 365 ? 9.820 -5.491 -11.620 1.00 29.10 394 PHE A O 1
ATOM 2689 N N . GLN A 1 366 ? 11.336 -5.862 -9.950 1.00 28.58 395 GLN A N 1
ATOM 2690 C CA . GLN A 1 366 ? 10.836 -4.753 -9.082 1.00 30.17 395 GLN A CA 1
ATOM 2691 C C . GLN A 1 366 ? 11.910 -3.967 -8.420 1.00 28.80 395 GLN A C 1
ATOM 2692 O O . GLN A 1 366 ? 12.977 -4.515 -8.041 1.00 28.55 395 GLN A O 1
ATOM 2698 N N . TYR A 1 367 ? 11.693 -2.646 -8.339 1.00 31.87 396 TYR A N 1
ATOM 2699 C CA . TYR A 1 367 ? 12.619 -1.738 -7.658 1.00 28.65 396 TYR A CA 1
ATOM 2700 C C . TYR A 1 367 ? 14.031 -1.776 -8.277 1.00 32.28 396 TYR A C 1
ATOM 2701 O O . TYR A 1 367 ? 15.009 -1.660 -7.550 1.00 31.28 396 TYR A O 1
ATOM 2710 N N . ASN A 1 368 ? 14.151 -1.868 -9.619 1.00 28.76 397 ASN A N 1
ATOM 2711 C CA . ASN A 1 368 ? 15.434 -1.776 -10.286 1.00 26.95 397 ASN A CA 1
ATOM 2712 C C . ASN A 1 368 ? 15.574 -0.408 -11.006 1.00 27.37 397 ASN A C 1
ATOM 2713 O O . ASN A 1 368 ? 14.576 0.259 -11.222 1.00 26.84 397 ASN A O 1
ATOM 2718 N N . GLU A 1 369 ? 16.795 0.028 -11.237 1.00 27.39 398 GLU A N 1
ATOM 2719 C CA . GLU A 1 369 ? 17.075 1.215 -12.061 1.00 28.39 398 GLU A CA 1
ATOM 2720 C C . GLU A 1 369 ? 17.849 0.733 -13.257 1.00 31.14 398 GLU A C 1
ATOM 2721 O O . GLU A 1 369 ? 18.765 -0.061 -13.117 1.00 25.27 398 GLU A O 1
ATOM 2727 N N . MET A 1 370 ? 17.614 1.340 -14.425 1.00 28.26 399 MET A N 1
ATOM 2728 C CA . MET A 1 370 ? 18.355 0.999 -15.633 1.00 26.85 399 MET A CA 1
ATOM 2729 C C . MET A 1 370 ? 18.664 2.263 -16.458 1.00 27.89 399 MET A C 1
ATOM 2730 O O . MET A 1 370 ? 17.746 2.959 -16.860 1.00 29.21 399 MET A O 1
ATOM 2735 N N . TYR A 1 371 ? 19.944 2.539 -16.625 1.00 26.14 400 TYR A N 1
ATOM 2736 C CA . TYR A 1 371 ? 20.498 3.776 -17.251 1.00 26.10 400 TYR A CA 1
ATOM 2737 C C . TYR A 1 371 ? 21.230 3.477 -18.566 1.00 28.49 400 TYR A C 1
ATOM 2738 O O . TYR A 1 371 ? 22.029 2.588 -18.662 1.00 24.40 400 TYR A O 1
ATOM 2747 N N . ASN A 1 372 ? 20.996 4.320 -19.567 1.00 26.64 401 ASN A N 1
ATOM 2748 C CA . ASN A 1 372 ? 21.915 4.552 -20.621 1.00 26.95 401 ASN A CA 1
ATOM 2749 C C . ASN A 1 372 ? 22.285 3.290 -21.371 1.00 24.28 401 ASN A C 1
ATOM 2750 O O . ASN A 1 372 ? 23.391 3.159 -21.743 1.00 25.76 401 ASN A O 1
ATOM 2755 N N . ASN A 1 373 ? 21.344 2.404 -21.653 1.00 23.48 402 ASN A N 1
ATOM 2756 C CA . ASN A 1 373 ? 21.669 1.285 -22.511 1.00 24.23 402 ASN A CA 1
ATOM 2757 C C . ASN A 1 373 ? 22.175 1.826 -23.851 1.00 25.19 402 ASN A C 1
ATOM 2758 O O . ASN A 1 373 ? 21.427 2.615 -24.486 1.00 24.47 402 ASN A O 1
ATOM 2763 N N . LEU A 1 374 ? 23.373 1.402 -24.282 1.00 24.38 403 LEU A N 1
ATOM 2764 C CA . LEU A 1 374 ? 24.088 2.083 -25.345 1.00 24.14 403 LEU A CA 1
ATOM 2765 C C . LEU A 1 374 ? 23.764 1.591 -26.775 1.00 24.31 403 LEU A C 1
ATOM 2766 O O . LEU A 1 374 ? 23.310 0.493 -27.000 1.00 23.06 403 LEU A O 1
ATOM 2771 N N . ASN A 1 375 ? 24.048 2.467 -27.711 1.00 23.00 404 ASN A N 1
ATOM 2772 C CA . ASN A 1 375 ? 24.396 2.113 -29.051 1.00 23.88 404 ASN A CA 1
ATOM 2773 C C . ASN A 1 375 ? 23.243 1.854 -30.056 1.00 22.92 404 ASN A C 1
ATOM 2774 O O . ASN A 1 375 ? 23.485 1.435 -31.199 1.00 25.66 404 ASN A O 1
ATOM 2779 N N . ALA A 1 376 ? 22.012 2.162 -29.700 1.00 23.91 405 ALA A N 1
ATOM 2780 C CA . ALA A 1 376 ? 20.916 2.003 -30.654 1.00 23.00 405 ALA A CA 1
ATOM 2781 C C . ALA A 1 376 ? 21.173 2.900 -31.874 1.00 23.10 405 ALA A C 1
ATOM 2782 O O . ALA A 1 376 ? 20.706 2.599 -32.960 1.00 27.11 405 ALA A O 1
ATOM 2784 N N . GLU A 1 377 ? 21.930 3.962 -31.684 1.00 22.19 406 GLU A N 1
ATOM 2785 C CA . GLU A 1 377 ? 22.316 4.928 -32.778 1.00 26.12 406 GLU A CA 1
ATOM 2786 C C . GLU A 1 377 ? 23.431 4.395 -33.665 1.00 29.98 406 GLU A C 1
ATOM 2787 O O . GLU A 1 377 ? 23.702 4.975 -34.731 1.00 26.80 406 GLU A O 1
ATOM 2793 N N . HIS A 1 378 ? 24.060 3.289 -33.248 1.00 26.47 407 HIS A N 1
ATOM 2794 C CA . HIS A 1 378 ? 25.259 2.796 -33.891 1.00 26.92 407 HIS A CA 1
ATOM 2795 C C . HIS A 1 378 ? 25.264 1.301 -34.125 1.00 26.62 407 HIS A C 1
ATOM 2796 O O . HIS A 1 378 ? 26.327 0.656 -34.117 1.00 25.94 407 HIS A O 1
ATOM 2803 N N . GLY A 1 379 ? 24.077 0.709 -34.307 1.00 23.60 408 GLY A N 1
ATOM 2804 C CA . GLY A 1 379 ? 23.925 -0.707 -34.702 1.00 24.80 408 GLY A CA 1
ATOM 2805 C C . GLY A 1 379 ? 23.328 -1.665 -33.667 1.00 23.63 408 GLY A C 1
ATOM 2806 O O . GLY A 1 379 ? 23.137 -2.817 -33.995 1.00 24.41 408 GLY A O 1
ATOM 2807 N N . ASN A 1 380 ? 23.087 -1.199 -32.446 1.00 22.33 409 ASN A N 1
ATOM 2808 C CA . ASN A 1 380 ? 22.322 -2.007 -31.474 1.00 22.94 409 ASN A CA 1
ATOM 2809 C C . ASN A 1 380 ? 20.872 -2.046 -32.008 1.00 24.71 409 ASN A C 1
ATOM 2810 O O . ASN A 1 380 ? 20.181 -1.032 -31.970 1.00 25.77 409 ASN A O 1
ATOM 2815 N N . GLY A 1 381 ? 20.462 -3.216 -32.510 1.00 23.91 410 GLY A N 1
ATOM 2816 C CA . GLY A 1 381 ? 19.058 -3.410 -32.956 1.00 25.22 410 GLY A CA 1
ATOM 2817 C C . GLY A 1 381 ? 17.941 -3.395 -31.900 1.00 24.02 410 GLY A C 1
ATOM 2818 O O . GLY A 1 381 ? 16.743 -3.278 -32.247 1.00 22.87 410 GLY A O 1
ATOM 2819 N N . ASP A 1 382 ? 18.334 -3.367 -30.612 1.00 23.09 411 ASP A N 1
ATOM 2820 C CA . ASP A 1 382 ? 17.493 -3.165 -29.459 1.00 23.80 411 ASP A CA 1
ATOM 2821 C C . ASP A 1 382 ? 17.950 -1.924 -28.690 1.00 24.86 411 ASP A C 1
ATOM 2822 O O . ASP A 1 382 ? 17.908 -0.857 -29.296 1.00 24.51 411 ASP A O 1
ATOM 2827 N N . GLY A 1 383 ? 18.400 -2.018 -27.434 1.00 22.22 412 GLY A N 1
ATOM 2828 C CA . GLY A 1 383 ? 18.701 -0.878 -26.650 1.00 21.46 412 GLY A CA 1
ATOM 2829 C C . GLY A 1 383 ? 17.736 -0.427 -25.579 1.00 22.98 412 GLY A C 1
ATOM 2830 O O . GLY A 1 383 ? 17.909 0.683 -25.041 1.00 24.06 412 GLY A O 1
ATOM 2831 N N . GLN A 1 384 ? 16.788 -1.254 -25.231 1.00 21.77 413 GLN A N 1
ATOM 2832 C CA . GLN A 1 384 ? 15.795 -0.913 -24.274 1.00 24.62 413 GLN A CA 1
ATOM 2833 C C . GLN A 1 384 ? 16.309 -1.108 -22.843 1.00 27.82 413 GLN A C 1
ATOM 2834 O O . GLN A 1 384 ? 17.223 -1.895 -22.593 1.00 25.06 413 GLN A O 1
ATOM 2840 N N . ALA A 1 385 ? 15.646 -0.477 -21.887 1.00 25.30 414 ALA A N 1
ATOM 2841 C CA . ALA A 1 385 ? 15.920 -0.824 -20.484 1.00 23.96 414 ALA A CA 1
ATOM 2842 C C . ALA A 1 385 ? 15.458 -2.209 -20.132 1.00 25.63 414 ALA A C 1
ATOM 2843 O O . ALA A 1 385 ? 16.143 -2.973 -19.391 1.00 26.20 414 ALA A O 1
ATOM 2845 N N . TRP A 1 386 ? 14.222 -2.478 -20.542 1.00 23.96 415 TRP A N 1
ATOM 2846 C CA . TRP A 1 386 ? 13.398 -3.598 -20.132 1.00 25.15 415 TRP A CA 1
ATOM 2847 C C . TRP A 1 386 ? 12.932 -4.299 -21.365 1.00 25.57 415 TRP A C 1
ATOM 2848 O O . TRP A 1 386 ? 12.661 -3.647 -22.407 1.00 25.72 415 TRP A O 1
ATOM 2859 N N . ASP A 1 387 ? 12.748 -5.604 -21.279 1.00 24.01 416 ASP A N 1
ATOM 2860 C CA . ASP A 1 387 ? 12.359 -6.456 -22.413 1.00 23.09 416 ASP A CA 1
ATOM 2861 C C . ASP A 1 387 ? 11.560 -7.652 -21.930 1.00 24.67 416 ASP A C 1
ATOM 2862 O O . ASP A 1 387 ? 12.172 -8.684 -21.629 1.00 23.04 416 ASP A O 1
ATOM 2867 N N . ALA A 1 388 ? 10.239 -7.579 -22.039 1.00 24.62 417 ALA A N 1
ATOM 2868 C CA . ALA A 1 388 ? 9.371 -8.730 -21.832 1.00 25.31 417 ALA A CA 1
ATOM 2869 C C . ALA A 1 388 ? 9.441 -9.546 -23.072 1.00 24.18 417 ALA A C 1
ATOM 2870 O O . ALA A 1 388 ? 8.675 -9.353 -24.003 1.00 24.84 417 ALA A O 1
ATOM 2872 N N . ASP A 1 389 ? 10.471 -10.395 -23.147 1.00 24.01 418 ASP A N 1
ATOM 2873 C CA . ASP A 1 389 ? 10.782 -11.204 -24.273 1.00 23.15 418 ASP A CA 1
ATOM 2874 C C . ASP A 1 389 ? 9.909 -12.435 -24.325 1.00 24.89 418 ASP A C 1
ATOM 2875 O O . ASP A 1 389 ? 8.933 -12.530 -23.573 1.00 25.74 418 ASP A O 1
ATOM 2880 N N . TYR A 1 390 ? 10.216 -13.397 -25.172 1.00 23.90 419 TYR A N 1
ATOM 2881 C CA . TYR A 1 390 ? 9.446 -14.629 -25.154 1.00 25.03 419 TYR A CA 1
ATOM 2882 C C . TYR A 1 390 ? 9.362 -15.122 -23.685 1.00 26.38 419 TYR A C 1
ATOM 2883 O O . TYR A 1 390 ? 10.337 -15.066 -22.960 1.00 25.47 419 TYR A O 1
ATOM 2892 N N . GLY A 1 391 ? 8.151 -15.519 -23.293 1.00 22.79 420 GLY A N 1
ATOM 2893 C CA . GLY A 1 391 ? 7.829 -15.996 -21.966 1.00 25.69 420 GLY A CA 1
ATOM 2894 C C . GLY A 1 391 ? 6.451 -15.501 -21.543 1.00 27.48 420 GLY A C 1
ATOM 2895 O O . GLY A 1 391 ? 5.720 -14.912 -22.327 1.00 27.39 420 GLY A O 1
ATOM 2896 N N . ASP A 1 392 ? 6.045 -15.891 -20.337 1.00 29.11 421 ASP A N 1
ATOM 2897 C CA . ASP A 1 392 ? 4.645 -15.804 -19.941 1.00 31.41 421 ASP A CA 1
ATOM 2898 C C . ASP A 1 392 ? 4.596 -15.198 -18.538 1.00 34.06 421 ASP A C 1
ATOM 2899 O O . ASP A 1 392 ? 5.204 -15.718 -17.586 1.00 30.07 421 ASP A O 1
ATOM 2904 N N . GLY A 1 393 ? 3.888 -14.066 -18.422 1.00 31.27 422 GLY A N 1
ATOM 2905 C CA . GLY A 1 393 ? 3.632 -13.437 -17.114 1.00 31.44 422 GLY A CA 1
ATOM 2906 C C . GLY A 1 393 ? 4.655 -12.536 -16.509 1.00 32.80 422 GLY A C 1
ATOM 2907 O O . GLY A 1 393 ? 4.715 -12.328 -15.286 1.00 26.17 422 GLY A O 1
ATOM 2908 N N . THR A 1 394 ? 5.478 -11.924 -17.363 1.00 24.73 423 THR A N 1
ATOM 2909 C CA . THR A 1 394 ? 6.498 -11.031 -16.835 1.00 26.77 423 THR A CA 1
ATOM 2910 C C . THR A 1 394 ? 5.823 -9.837 -16.131 1.00 29.50 423 THR A C 1
ATOM 2911 O O . THR A 1 394 ? 4.900 -9.277 -16.674 1.00 30.02 423 THR A O 1
ATOM 2915 N N . LEU A 1 395 ? 6.287 -9.548 -14.911 1.00 28.84 424 LEU A N 1
ATOM 2916 C CA . LEU A 1 395 ? 5.852 -8.436 -14.095 1.00 28.92 424 LEU A CA 1
ATOM 2917 C C . LEU A 1 395 ? 6.976 -7.493 -13.883 1.00 29.18 424 LEU A C 1
ATOM 2918 O O . LEU A 1 395 ? 7.931 -7.805 -13.159 1.00 27.99 424 LEU A O 1
ATOM 2923 N N . TYR A 1 396 ? 6.891 -6.316 -14.538 1.00 25.89 425 TYR A N 1
ATOM 2924 C CA . TYR A 1 396 ? 7.736 -5.243 -14.260 1.00 24.35 425 TYR A CA 1
ATOM 2925 C C . TYR A 1 396 ? 6.977 -4.177 -13.409 1.00 26.36 425 TYR A C 1
ATOM 2926 O O . TYR A 1 396 ? 6.069 -3.491 -13.947 1.00 29.85 425 TYR A O 1
ATOM 2935 N N . GLN A 1 397 ? 7.454 -3.937 -12.194 1.00 29.89 426 GLN A N 1
ATOM 2936 C CA . GLN A 1 397 ? 6.818 -2.944 -11.318 1.00 30.77 426 GLN A CA 1
ATOM 2937 C C . GLN A 1 397 ? 7.778 -2.179 -10.502 1.00 28.22 426 GLN A C 1
ATOM 2938 O O . GLN A 1 397 ? 8.781 -2.699 -10.021 1.00 30.57 426 GLN A O 1
ATOM 2944 N N . TYR A 1 398 ? 7.513 -0.884 -10.365 1.00 29.69 427 TYR A N 1
ATOM 2945 C CA . TYR A 1 398 ? 8.332 0.035 -9.553 1.00 28.38 427 TYR A CA 1
ATOM 2946 C C . TYR A 1 398 ? 9.768 0.175 -9.982 1.00 31.51 427 TYR A C 1
ATOM 2947 O O . TYR A 1 398 ? 10.664 0.305 -9.153 1.00 28.04 427 TYR A O 1
ATOM 2956 N N . ASN A 1 399 ? 10.027 0.164 -11.298 1.00 27.65 428 ASN A N 1
ATOM 2957 C CA . ASN A 1 399 ? 11.352 0.312 -11.810 1.00 26.10 428 ASN A CA 1
ATOM 2958 C C . ASN A 1 399 ? 11.492 1.700 -12.426 1.00 25.77 428 ASN A C 1
ATOM 2959 O O . ASN A 1 399 ? 10.492 2.286 -12.848 1.00 29.39 428 ASN A O 1
ATOM 2964 N N . TYR A 1 400 ? 12.717 2.189 -12.452 1.00 27.73 429 TYR A N 1
ATOM 2965 C CA . TYR A 1 400 ? 13.057 3.460 -13.080 1.00 27.56 429 TYR A CA 1
ATOM 2966 C C . TYR A 1 400 ? 13.997 3.217 -14.213 1.00 26.25 429 TYR A C 1
ATOM 2967 O O . TYR A 1 400 ? 15.058 2.577 -14.050 1.00 27.45 429 TYR A O 1
ATOM 2976 N N . SER A 1 401 ? 13.730 3.906 -15.340 1.00 25.68 430 SER A N 1
ATOM 2977 C CA . SER A 1 401 ? 14.631 3.884 -16.455 1.00 27.35 430 SER A CA 1
ATOM 2978 C C . SER A 1 401 ? 14.954 5.304 -16.914 1.00 25.75 430 SER A C 1
ATOM 2979 O O . SER A 1 401 ? 14.025 6.188 -16.953 1.00 27.21 430 SER A O 1
ATOM 2982 N N . TYR A 1 402 ? 16.226 5.535 -17.213 1.00 27.23 431 TYR A N 1
ATOM 2983 C CA . TYR A 1 402 ? 16.687 6.805 -17.738 1.00 26.32 431 TYR A CA 1
ATOM 2984 C C . TYR A 1 402 ? 17.608 6.699 -18.916 1.00 27.65 431 TYR A C 1
ATOM 2985 O O . TYR A 1 402 ? 18.584 5.978 -18.863 1.00 24.20 431 TYR A O 1
ATOM 2994 N N . GLY A 1 403 ? 17.349 7.498 -19.993 1.00 25.63 432 GLY A N 1
ATOM 2995 C CA . GLY A 1 403 ? 18.345 7.715 -20.964 1.00 22.70 432 GLY A CA 1
ATOM 2996 C C . GLY A 1 403 ? 18.745 6.514 -21.789 1.00 23.89 432 GLY A C 1
ATOM 2997 O O . GLY A 1 403 ? 19.831 6.510 -22.380 1.00 25.75 432 GLY A O 1
ATOM 2998 N N . ASN A 1 404 ? 17.841 5.527 -21.935 1.00 22.50 433 ASN A N 1
ATOM 2999 C CA . ASN A 1 404 ? 18.176 4.350 -22.719 1.00 23.35 433 ASN A CA 1
ATOM 3000 C C . ASN A 1 404 ? 18.100 4.737 -24.198 1.00 24.46 433 ASN A C 1
ATOM 3001 O O . ASN A 1 404 ? 17.243 5.595 -24.595 1.00 25.98 433 ASN A O 1
ATOM 3006 N N . SER A 1 405 ? 18.944 4.123 -25.014 1.00 23.73 434 SER A N 1
ATOM 3007 C CA . SER A 1 405 ? 19.103 4.645 -26.415 1.00 21.47 434 SER A CA 1
ATOM 3008 C C . SER A 1 405 ? 17.932 4.192 -27.334 1.00 21.03 434 SER A C 1
ATOM 3009 O O . SER A 1 405 ? 17.659 4.838 -28.376 1.00 23.70 434 SER A O 1
ATOM 3012 N N . PHE A 1 406 ? 17.204 3.157 -26.923 1.00 20.71 435 PHE A N 1
ATOM 3013 C CA . PHE A 1 406 ? 15.981 2.726 -27.655 1.00 22.08 435 PHE A CA 1
ATOM 3014 C C . PHE A 1 406 ? 14.920 2.161 -26.693 1.00 21.24 435 PHE A C 1
ATOM 3015 O O . PHE A 1 406 ? 14.933 0.966 -26.340 1.00 24.74 435 PHE A O 1
ATOM 3023 N N . ALA A 1 407 ? 14.012 3.071 -26.248 1.00 23.62 436 ALA A N 1
ATOM 3024 C CA . ALA A 1 407 ? 12.807 2.705 -25.493 1.00 21.46 436 ALA A CA 1
ATOM 3025 C C . ALA A 1 407 ? 13.051 2.284 -24.019 1.00 27.02 436 ALA A C 1
ATOM 3026 O O . ALA A 1 407 ? 14.164 1.955 -23.583 1.00 25.43 436 ALA A O 1
ATOM 3028 N N . SER A 1 408 ? 12.001 2.432 -23.233 1.00 26.11 437 SER A N 1
ATOM 3029 C CA . SER A 1 408 ? 11.964 1.809 -21.870 1.00 24.23 437 SER A CA 1
ATOM 3030 C C . SER A 1 408 ? 11.678 0.341 -21.981 1.00 26.11 437 SER A C 1
ATOM 3031 O O . SER A 1 408 ? 12.448 -0.469 -21.456 1.00 25.29 437 SER A O 1
ATOM 3034 N N . LEU A 1 409 ? 10.536 -0.033 -22.589 1.00 24.78 438 LEU A N 1
ATOM 3035 C CA . LEU A 1 409 ? 10.075 -1.370 -22.589 1.00 26.14 438 LEU A CA 1
ATOM 3036 C C . LEU A 1 409 ? 9.841 -1.929 -23.941 1.00 26.83 438 LEU A C 1
ATOM 3037 O O . LEU A 1 409 ? 9.068 -1.376 -24.692 1.00 28.02 438 LEU A O 1
ATOM 3042 N N . MET A 1 410 ? 10.499 -3.060 -24.253 1.00 23.61 439 MET A N 1
ATOM 3043 C CA . MET A 1 410 ? 10.059 -3.911 -25.323 1.00 21.94 439 MET A CA 1
ATOM 3044 C C . MET A 1 410 ? 9.152 -5.061 -24.845 1.00 23.27 439 MET A C 1
ATOM 3045 O O . MET A 1 410 ? 9.444 -5.693 -23.827 1.00 25.27 439 MET A O 1
ATOM 3050 N N . ILE A 1 411 ? 8.119 -5.410 -25.642 1.00 25.55 440 ILE A N 1
ATOM 3051 C CA . ILE A 1 411 ? 7.397 -6.712 -25.572 1.00 24.11 440 ILE A CA 1
ATOM 3052 C C . ILE A 1 41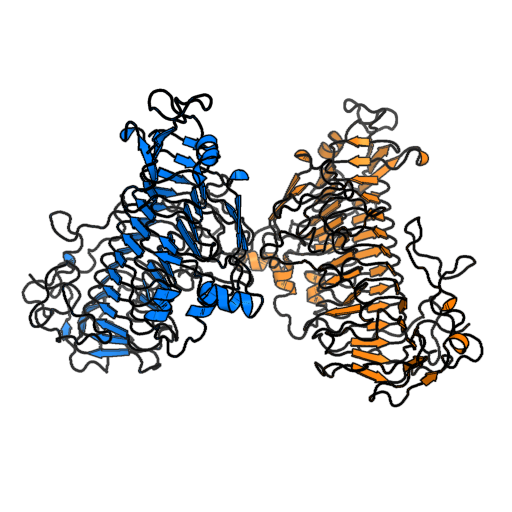1 ? 7.661 -7.415 -26.861 1.00 24.41 440 ILE A C 1
ATOM 3053 O O . ILE A 1 411 ? 7.294 -6.904 -27.940 1.00 26.49 440 ILE A O 1
ATOM 3058 N N . CYS A 1 412 ? 8.358 -8.549 -26.816 1.00 25.34 441 CYS A N 1
ATOM 3059 C CA . CYS A 1 412 ? 9.031 -9.063 -28.038 1.00 26.03 441 CYS A CA 1
ATOM 3060 C C . CYS A 1 412 ? 8.387 -10.264 -28.786 1.00 29.46 441 CYS A C 1
ATOM 3061 O O . CYS A 1 412 ? 8.588 -11.448 -28.389 1.00 26.86 441 CYS A O 1
ATOM 3064 N N . ASN A 1 413 ? 7.649 -9.971 -29.879 1.00 28.05 442 ASN A N 1
ATOM 3065 C CA . ASN A 1 413 ? 7.269 -10.987 -30.872 1.00 28.77 442 ASN A CA 1
ATOM 3066 C C . ASN A 1 413 ? 6.259 -11.996 -30.300 1.00 29.36 442 ASN A C 1
ATOM 3067 O O . ASN A 1 413 ? 5.809 -11.862 -29.164 1.00 29.97 442 ASN A O 1
ATOM 3072 N N . TRP A 1 414 ? 5.934 -13.036 -31.064 1.00 29.42 443 TRP A N 1
ATOM 3073 C CA . TRP A 1 414 ? 4.709 -13.819 -30.893 1.00 33.93 443 TRP A CA 1
ATOM 3074 C C . TRP A 1 414 ? 4.570 -14.453 -29.505 1.00 29.67 443 TRP A C 1
ATOM 3075 O O . TRP A 1 414 ? 3.460 -14.586 -28.956 1.00 30.00 443 TRP A O 1
ATOM 3086 N N . TYR A 1 415 ? 5.681 -14.919 -28.976 1.00 29.29 444 TYR A N 1
ATOM 3087 C CA . TYR A 1 415 ? 5.672 -15.655 -27.727 1.00 26.17 444 TYR A CA 1
ATOM 3088 C C . TYR A 1 415 ? 5.960 -14.887 -26.478 1.00 25.97 444 TYR A C 1
ATOM 3089 O O . TYR A 1 415 ? 6.067 -15.469 -25.391 1.00 26.16 444 TYR A O 1
ATOM 3098 N N . ALA A 1 416 ? 5.952 -13.572 -26.587 1.00 26.00 445 ALA A N 1
ATOM 3099 C CA . ALA A 1 416 ? 5.928 -12.729 -25.428 1.00 25.58 445 ALA A CA 1
ATOM 3100 C C . ALA A 1 416 ? 4.461 -12.455 -25.090 1.00 29.07 445 ALA A C 1
ATOM 3101 O O . ALA A 1 416 ? 3.793 -11.696 -25.785 1.00 27.52 445 ALA A O 1
ATOM 3103 N N . VAL A 1 417 ? 3.989 -13.032 -23.992 1.00 28.62 446 VAL A N 1
ATOM 3104 C CA . VAL A 1 417 ? 2.583 -12.957 -23.629 1.00 28.03 446 VAL A CA 1
ATOM 3105 C C . VAL A 1 417 ? 2.375 -12.648 -22.158 1.00 29.81 446 VAL A C 1
ATOM 3106 O O . VAL A 1 417 ? 3.203 -12.947 -21.267 1.00 27.69 446 VAL A O 1
ATOM 3110 N N . ASN A 1 418 ? 1.212 -12.081 -21.881 1.00 28.74 447 ASN A N 1
ATOM 3111 C CA . ASN A 1 418 ? 0.810 -11.841 -20.485 1.00 29.36 447 ASN A CA 1
ATOM 3112 C C . ASN A 1 418 ? 1.714 -11.005 -19.641 1.00 29.44 447 ASN A C 1
ATOM 3113 O O . ASN A 1 418 ? 1.959 -11.314 -18.465 1.00 28.91 447 ASN A O 1
ATOM 3118 N N . THR A 1 419 ? 2.196 -9.881 -20.188 1.00 26.00 448 THR A N 1
ATOM 3119 C CA . THR A 1 419 ? 3.024 -8.974 -19.448 1.00 25.50 448 THR A CA 1
ATOM 3120 C C . THR A 1 419 ? 2.189 -7.945 -18.673 1.00 27.60 448 THR A C 1
ATOM 3121 O O . THR A 1 419 ? 1.227 -7.415 -19.198 1.00 29.93 448 THR A O 1
ATOM 3125 N N . THR A 1 420 ? 2.645 -7.614 -17.487 1.00 27.35 449 THR A N 1
ATOM 3126 C CA . THR A 1 420 ? 2.170 -6.468 -16.753 1.00 29.95 449 THR A CA 1
ATOM 3127 C C . THR A 1 420 ? 3.368 -5.522 -16.524 1.00 29.47 449 THR A C 1
ATOM 3128 O O . THR A 1 420 ? 4.426 -5.939 -15.970 1.00 28.19 449 THR A O 1
ATOM 3132 N N . PHE A 1 421 ? 3.186 -4.251 -16.887 1.00 26.37 450 PHE A N 1
ATOM 3133 C CA . PHE A 1 421 ? 4.171 -3.158 -16.675 1.00 25.14 450 PHE A CA 1
ATOM 3134 C C . PHE A 1 421 ? 3.460 -2.013 -15.915 1.00 27.83 450 PHE A C 1
ATOM 3135 O O . PHE A 1 421 ? 2.641 -1.284 -16.517 1.00 31.08 450 PHE A O 1
ATOM 3143 N N . ARG A 1 422 ? 3.738 -1.880 -14.618 1.00 30.55 451 ARG A N 1
ATOM 3144 C CA . ARG A 1 422 ? 2.973 -0.962 -13.745 1.00 29.95 451 ARG A CA 1
ATOM 3145 C C . ARG A 1 422 ? 3.822 -0.279 -12.720 1.00 30.60 451 ARG A C 1
ATOM 3146 O O . ARG A 1 422 ? 4.802 -0.841 -12.220 1.00 28.37 451 ARG A O 1
ATOM 3154 N N . TYR A 1 423 ? 3.491 0.982 -12.437 1.00 29.77 452 TYR A N 1
ATOM 3155 C CA . TYR A 1 423 ? 4.122 1.771 -11.404 1.00 31.22 452 TYR A CA 1
ATOM 3156 C C . TYR A 1 423 ? 5.564 1.959 -11.656 1.00 31.34 452 TYR A C 1
ATOM 3157 O O . TYR A 1 423 ? 6.339 1.949 -10.750 1.00 27.98 452 TYR A O 1
ATOM 3166 N N . ASN A 1 424 ? 5.908 2.123 -12.938 1.00 28.31 453 ASN A N 1
ATOM 3167 C CA . ASN A 1 424 ? 7.261 2.414 -13.362 1.00 27.81 453 ASN A CA 1
ATOM 3168 C C . ASN A 1 424 ? 7.345 3.873 -13.789 1.00 29.31 453 ASN A C 1
ATOM 3169 O O . ASN A 1 424 ? 6.349 4.426 -14.217 1.00 30.86 453 ASN A O 1
ATOM 3174 N N . ILE A 1 425 ? 8.563 4.427 -13.748 1.00 28.96 454 ILE A N 1
ATOM 3175 C CA . ILE A 1 425 ? 8.844 5.752 -14.274 1.00 29.79 454 ILE A CA 1
ATOM 3176 C C . ILE A 1 425 ? 9.913 5.578 -15.321 1.00 30.20 454 ILE A C 1
ATOM 3177 O O . ILE A 1 425 ? 10.986 4.956 -15.083 1.00 29.71 454 ILE A O 1
ATOM 3182 N N . SER A 1 426 ? 9.645 6.231 -16.439 1.00 28.61 455 SER A N 1
ATOM 3183 C CA . SER A 1 426 ? 10.565 6.342 -17.561 1.00 29.23 455 SER A CA 1
ATOM 3184 C C . SER A 1 426 ? 10.912 7.793 -17.830 1.00 28.87 455 SER A C 1
ATOM 3185 O O . SER A 1 426 ? 9.997 8.632 -18.094 1.00 28.69 455 SER A O 1
ATOM 3188 N N . GLN A 1 427 ? 12.188 8.110 -17.825 1.00 26.22 456 GLN A N 1
ATOM 3189 C CA . GLN A 1 427 ? 12.641 9.493 -18.046 1.00 30.92 456 GLN A CA 1
ATOM 3190 C C . GLN A 1 427 ? 13.724 9.626 -19.099 1.00 29.25 456 GLN A C 1
ATOM 3191 O O . GLN A 1 427 ? 14.812 9.037 -18.991 1.00 25.57 456 GLN A O 1
ATOM 3197 N N . ASN A 1 428 ? 13.440 10.428 -20.148 1.00 25.84 457 ASN A N 1
ATOM 3198 C CA . ASN A 1 428 ? 14.440 10.665 -21.221 1.00 26.47 457 ASN A CA 1
ATOM 3199 C C . ASN A 1 428 ? 14.903 9.371 -21.908 1.00 26.07 457 ASN A C 1
ATOM 3200 O O . ASN A 1 428 ? 16.000 9.317 -22.443 1.00 28.88 457 ASN A O 1
ATOM 3205 N N . ASP A 1 429 ? 14.025 8.375 -21.971 1.00 26.25 458 ASP A N 1
ATOM 3206 C CA . ASP A 1 429 ? 14.267 7.176 -22.832 1.00 23.80 458 ASP A CA 1
ATOM 3207 C C . ASP A 1 429 ? 13.998 7.612 -24.267 1.00 26.98 458 ASP A C 1
ATOM 3208 O O . ASP A 1 429 ? 13.027 8.287 -24.506 1.00 26.41 458 ASP A O 1
ATOM 3213 N N . ARG A 1 430 ? 14.849 7.203 -25.207 1.00 26.56 459 ARG A N 1
ATOM 3214 C CA . ARG A 1 430 ? 14.877 7.812 -26.550 1.00 25.37 459 ARG A CA 1
ATOM 3215 C C . ARG A 1 430 ? 14.198 6.901 -27.602 1.00 26.18 459 ARG A C 1
ATOM 3216 O O . ARG A 1 430 ? 14.129 5.648 -27.512 1.00 25.84 459 ARG A O 1
ATOM 3224 N N . GLN A 1 431 ? 13.748 7.556 -28.686 1.00 22.22 460 GLN A N 1
ATOM 3225 C CA . GLN A 1 431 ? 13.198 6.851 -29.868 1.00 22.04 460 GLN A CA 1
ATOM 3226 C C . GLN A 1 431 ? 11.885 6.098 -29.655 1.00 24.76 460 GLN A C 1
ATOM 3227 O O . GLN A 1 431 ? 11.472 5.222 -30.471 1.00 25.10 460 GLN A O 1
ATOM 3233 N N . GLY A 1 432 ? 11.218 6.388 -28.528 1.00 23.92 461 GLY A N 1
ATOM 3234 C CA . GLY A 1 432 ? 9.997 5.712 -28.193 1.00 28.43 461 GLY A CA 1
ATOM 3235 C C . GLY A 1 432 ? 10.105 5.271 -26.722 1.00 32.74 461 GLY A C 1
ATOM 3236 O O . GLY A 1 432 ? 11.203 5.239 -26.157 1.00 44.07 461 GLY A O 1
ATOM 3237 N N . VAL A 1 433 ? 8.991 5.201 -26.033 1.00 28.65 462 VAL A N 1
ATOM 3238 C CA . VAL A 1 433 ? 8.984 4.644 -24.675 1.00 29.46 462 VAL A CA 1
ATOM 3239 C C . VAL A 1 433 ? 8.633 3.156 -24.659 1.00 27.72 462 VAL A C 1
ATOM 3240 O O . VAL A 1 433 ? 9.304 2.347 -23.995 1.00 25.64 462 VAL A O 1
ATOM 3244 N N . PHE A 1 434 ? 7.604 2.808 -25.430 1.00 23.64 463 PHE A N 1
ATOM 3245 C CA . PHE A 1 434 ? 7.076 1.513 -25.553 1.00 23.72 463 PHE A CA 1
ATOM 3246 C C . PHE A 1 434 ? 7.329 0.965 -26.919 1.00 23.17 463 PHE A C 1
ATOM 3247 O O . PHE A 1 434 ? 6.984 1.607 -27.906 1.00 25.37 463 PHE A O 1
ATOM 3255 N N . ASP A 1 435 ? 7.933 -0.220 -26.990 1.00 24.47 464 ASP A N 1
ATOM 3256 C CA . ASP A 1 435 ? 8.264 -0.913 -28.231 1.00 24.91 464 ASP A CA 1
ATOM 3257 C C . ASP A 1 435 ? 7.512 -2.246 -28.328 1.00 28.34 464 ASP A C 1
ATOM 3258 O O . ASP A 1 435 ? 7.745 -3.182 -27.535 1.00 28.80 464 ASP A O 1
ATOM 3263 N N . LEU A 1 436 ? 6.590 -2.346 -29.274 1.00 26.05 465 LEU A N 1
ATOM 3264 C CA . LEU A 1 436 ? 5.660 -3.472 -29.381 1.00 26.71 465 LEU A CA 1
ATOM 3265 C C . LEU A 1 436 ? 5.762 -4.154 -30.726 1.00 30.80 465 LEU A C 1
ATOM 3266 O O . LEU A 1 436 ? 4.789 -4.160 -31.522 1.00 30.62 465 LEU A O 1
ATOM 3271 N N . PRO A 1 437 ? 6.947 -4.759 -31.026 1.00 27.98 466 PRO A N 1
ATOM 3272 C CA . PRO A 1 437 ? 7.147 -5.466 -32.290 1.00 26.78 466 PRO A CA 1
ATOM 3273 C C . PRO A 1 437 ? 6.482 -6.854 -32.356 1.00 26.42 466 PRO A C 1
ATOM 3274 O O . PRO A 1 437 ? 7.047 -7.919 -31.848 1.00 26.60 466 PRO A O 1
ATOM 3278 N N . SER A 1 438 ? 5.253 -6.884 -32.891 1.00 26.76 467 SER A N 1
ATOM 3279 C CA . SER A 1 438 ? 4.537 -8.164 -33.230 1.00 27.25 467 SER A CA 1
ATOM 3280 C C . SER A 1 438 ? 4.349 -9.119 -32.003 1.00 30.64 467 SER A C 1
ATOM 3281 O O . SER A 1 438 ? 4.288 -10.336 -32.141 1.00 30.02 467 SER A O 1
ATOM 3284 N N . ASN A 1 439 ? 4.250 -8.543 -30.831 1.00 30.58 468 ASN A N 1
ATOM 3285 C CA . ASN A 1 439 ? 4.156 -9.303 -29.591 1.00 30.53 468 ASN A CA 1
ATOM 3286 C C . ASN A 1 439 ? 2.754 -9.990 -29.496 1.00 29.87 468 ASN A C 1
ATOM 3287 O O . ASN A 1 439 ? 1.786 -9.652 -30.175 1.00 30.80 468 ASN A O 1
ATOM 3292 N N . GLY A 1 440 ? 2.734 -11.003 -28.685 1.00 31.16 469 GLY A N 1
ATOM 3293 C CA . GLY A 1 440 ? 1.560 -11.691 -28.361 1.00 28.66 469 GLY A CA 1
ATOM 3294 C C . GLY A 1 440 ? 0.652 -10.882 -27.468 1.00 28.00 469 GLY A C 1
ATOM 3295 O O . GLY A 1 440 ? 0.950 -9.774 -27.131 1.00 28.38 469 GLY A O 1
ATOM 3296 N N . PRO A 1 441 ? -0.493 -11.460 -27.065 1.00 32.74 470 PRO A N 1
ATOM 3297 C CA . PRO A 1 441 ? -1.498 -10.692 -26.377 1.00 31.76 470 PRO A CA 1
ATOM 3298 C C . PRO A 1 441 ? -1.365 -10.767 -24.881 1.00 37.03 470 PRO A C 1
ATOM 3299 O O . PRO A 1 441 ? -0.428 -11.374 -24.356 1.00 32.38 470 PRO A O 1
ATOM 3303 N N . GLY A 1 442 ? -2.330 -10.144 -24.179 1.00 32.01 471 GLY A N 1
ATOM 3304 C CA . GLY A 1 442 ? -2.402 -10.187 -22.732 1.00 34.02 471 GLY A CA 1
ATOM 3305 C C . GLY A 1 442 ? -1.644 -9.165 -21.940 1.00 31.37 471 GLY A C 1
ATOM 3306 O O . GLY A 1 442 ? -1.470 -9.307 -20.716 1.00 34.22 471 GLY A O 1
ATOM 3307 N N . ASN A 1 443 ? -1.112 -8.136 -22.603 1.00 29.05 472 ASN A N 1
ATOM 3308 C CA . ASN A 1 443 ? -0.266 -7.174 -21.985 1.00 30.72 472 ASN A CA 1
ATOM 3309 C C . ASN A 1 443 ? -0.968 -5.917 -21.467 1.00 30.83 472 ASN A C 1
ATOM 3310 O O . ASN A 1 443 ? -1.770 -5.271 -22.141 1.00 31.13 472 ASN A O 1
ATOM 3315 N N . HIS A 1 444 ? -0.588 -5.524 -20.276 1.00 30.36 473 HIS A N 1
ATOM 3316 C CA . HIS A 1 444 ? -1.327 -4.524 -19.522 1.00 30.17 473 HIS A CA 1
ATOM 3317 C C . HIS A 1 444 ? -0.336 -3.561 -18.939 1.00 29.59 473 HIS A C 1
ATOM 3318 O O . HIS A 1 444 ? 0.507 -3.954 -18.138 1.00 32.28 473 HIS A O 1
ATOM 3325 N N . ILE A 1 445 ? -0.370 -2.295 -19.407 1.00 28.75 474 ILE A N 1
ATOM 3326 C CA . ILE A 1 445 ? 0.591 -1.237 -19.061 1.00 26.80 474 ILE A CA 1
ATOM 3327 C C . ILE A 1 445 ? -0.200 -0.147 -18.298 1.00 29.13 474 ILE A C 1
ATOM 3328 O O . ILE A 1 445 ? -0.987 0.607 -18.900 1.00 30.47 474 ILE A O 1
ATOM 3333 N N . TYR A 1 446 ? -0.039 -0.104 -16.988 1.00 29.65 475 TYR A N 1
ATOM 3334 C CA . TYR A 1 446 ? -0.843 0.853 -16.233 1.00 30.92 475 TYR A CA 1
ATOM 3335 C C . TYR A 1 446 ? -0.119 1.508 -15.126 1.00 30.74 475 TYR A C 1
ATOM 3336 O O . TYR A 1 446 ? 0.783 0.952 -14.512 1.00 32.17 475 TYR A O 1
ATOM 3345 N N . ASN A 1 447 ? -0.573 2.720 -14.771 1.00 30.42 476 ASN A N 1
ATOM 3346 C CA . ASN A 1 447 ? -0.061 3.477 -13.644 1.00 30.15 476 ASN A CA 1
ATOM 3347 C C . ASN A 1 447 ? 1.433 3.735 -13.724 1.00 32.06 476 ASN A C 1
ATOM 3348 O O . ASN A 1 447 ? 2.130 3.704 -12.715 1.00 30.03 476 ASN A O 1
ATOM 3353 N N . ASN A 1 448 ? 1.933 3.977 -14.938 1.00 31.13 477 ASN A N 1
ATOM 3354 C CA . ASN A 1 448 ? 3.283 4.421 -15.141 1.00 30.40 477 ASN A CA 1
ATOM 3355 C C . ASN A 1 448 ? 3.274 5.923 -15.353 1.00 29.79 477 ASN A C 1
ATOM 3356 O O . ASN A 1 448 ? 2.288 6.444 -15.798 1.00 32.35 477 ASN A O 1
ATOM 3361 N N . THR A 1 449 ? 4.385 6.577 -15.037 1.00 29.64 478 THR A N 1
ATOM 3362 C CA . THR A 1 449 ? 4.597 7.938 -15.477 1.00 29.64 478 THR A CA 1
ATOM 3363 C C . THR A 1 449 ? 5.781 7.994 -16.432 1.00 34.38 478 THR A C 1
ATOM 3364 O O . THR A 1 449 ? 6.896 7.584 -16.073 1.00 27.17 478 THR A O 1
ATOM 3368 N N . VAL A 1 450 ? 5.541 8.556 -17.628 1.00 29.04 479 VAL A N 1
ATOM 3369 C CA . VAL A 1 450 ? 6.559 8.574 -18.673 1.00 31.13 479 VAL A CA 1
ATOM 3370 C C . VAL A 1 450 ? 6.762 9.991 -19.202 1.00 29.65 479 VAL A C 1
ATOM 3371 O O . VAL A 1 450 ? 5.805 10.635 -19.604 1.00 31.38 479 VAL A O 1
ATOM 3375 N N . TYR A 1 451 ? 8.010 10.421 -19.205 1.00 28.39 480 TYR A N 1
ATOM 3376 C CA . TYR A 1 451 ? 8.444 11.768 -19.445 1.00 26.42 480 TYR A CA 1
ATOM 3377 C C . TYR A 1 451 ? 9.172 11.654 -20.761 1.00 31.51 480 TYR A C 1
ATOM 3378 O O . TYR A 1 451 ? 10.278 11.126 -20.813 1.00 29.05 480 TYR A O 1
ATOM 3387 N N . VAL A 1 452 ? 8.529 12.179 -21.804 1.00 29.81 481 VAL A N 1
ATOM 3388 C CA . VAL A 1 452 ? 8.913 11.984 -23.189 1.00 28.85 481 VAL A CA 1
ATOM 3389 C C . VAL A 1 452 ? 9.478 13.261 -23.801 1.00 30.86 481 VAL A C 1
ATOM 3390 O O . VAL A 1 452 ? 8.762 14.280 -23.968 1.00 30.46 481 VAL A O 1
ATOM 3394 N N . ASP A 1 453 ? 10.765 13.229 -24.090 1.00 25.49 482 ASP A N 1
ATOM 3395 C CA . ASP A 1 453 ? 11.479 14.379 -24.572 1.00 27.16 482 ASP A CA 1
ATOM 3396 C C . ASP A 1 453 ? 11.468 14.434 -26.119 1.00 23.45 482 ASP A C 1
ATOM 3397 O O . ASP A 1 453 ? 10.815 13.636 -26.792 1.00 27.13 482 ASP A O 1
ATOM 3402 N N . ALA A 1 454 ? 12.142 15.434 -26.644 1.00 27.21 483 ALA A N 1
ATOM 3403 C CA . ALA A 1 454 ? 12.127 15.743 -28.056 1.00 26.54 483 ALA A CA 1
ATOM 3404 C C . ALA A 1 454 ? 12.867 14.685 -28.866 1.00 31.57 483 ALA A C 1
ATOM 3405 O O . ALA A 1 454 ? 12.715 14.602 -30.110 1.00 29.53 483 ALA A O 1
ATOM 3407 N N . ASP A 1 455 ? 13.668 13.834 -28.171 1.00 24.70 484 ASP A N 1
ATOM 3408 C CA . ASP A 1 455 ? 14.311 12.728 -28.837 1.00 25.86 484 ASP A CA 1
ATOM 3409 C C . ASP A 1 455 ? 13.489 11.464 -28.799 1.00 27.16 484 ASP A C 1
ATOM 3410 O O . ASP A 1 455 ? 13.997 10.417 -29.101 1.00 27.52 484 ASP A O 1
ATOM 3415 N N . SER A 1 456 ? 12.207 11.569 -28.452 1.00 26.75 485 SER A N 1
ATOM 3416 C CA . SER A 1 456 ? 11.436 10.393 -28.188 1.00 28.38 485 SER A CA 1
ATOM 3417 C C . SER A 1 456 ? 9.948 10.633 -28.562 1.00 26.46 485 SER A C 1
ATOM 3418 O O . SER A 1 456 ? 9.638 11.671 -29.193 1.00 26.40 485 SER A O 1
ATOM 3421 N N . GLN A 1 457 ? 9.109 9.635 -28.277 1.00 25.61 486 GLN A N 1
ATOM 3422 C CA . GLN A 1 457 ? 7.694 9.674 -28.540 1.00 28.63 486 GLN A CA 1
ATOM 3423 C C . GLN A 1 457 ? 7.109 8.550 -27.675 1.00 29.40 486 GLN A C 1
ATOM 3424 O O . GLN A 1 457 ? 7.835 7.858 -26.975 1.00 27.69 486 GLN A O 1
ATOM 3430 N N . VAL A 1 458 ? 5.837 8.283 -27.793 1.00 27.48 487 VAL A N 1
ATOM 3431 C CA . VAL A 1 458 ? 5.214 7.234 -26.997 1.00 28.63 487 VAL A CA 1
ATOM 3432 C C . VAL A 1 458 ? 5.554 5.830 -27.456 1.00 26.70 487 VAL A C 1
ATOM 3433 O O . VAL A 1 458 ? 5.921 4.988 -26.620 1.00 25.81 487 VAL A O 1
ATOM 3437 N N . LEU A 1 459 ? 5.345 5.534 -28.737 1.00 26.09 488 LEU A N 1
ATOM 3438 C CA . LEU A 1 459 ? 5.549 4.218 -29.302 1.00 28.01 488 LEU A CA 1
ATOM 3439 C C . LEU A 1 459 ? 6.767 4.280 -30.192 1.00 28.50 488 LEU A C 1
ATOM 3440 O O . LEU A 1 459 ? 6.956 5.254 -30.938 1.00 25.66 488 LEU A O 1
ATOM 3445 N N . THR A 1 460 ? 7.589 3.249 -30.165 1.00 26.09 489 THR A N 1
ATOM 3446 C CA . THR A 1 460 ? 8.646 3.178 -31.217 1.00 25.80 489 THR A CA 1
ATOM 3447 C C . THR A 1 460 ? 7.989 3.071 -32.630 1.00 27.76 489 THR A C 1
ATOM 3448 O O . THR A 1 460 ? 6.853 2.594 -32.785 1.00 25.35 489 THR A O 1
ATOM 3452 N N . LYS A 1 461 ? 8.698 3.571 -33.643 1.00 27.17 490 LYS A N 1
ATOM 3453 C CA . LYS A 1 461 ? 8.189 3.518 -35.048 1.00 31.03 490 LYS A CA 1
ATOM 3454 C C . LYS A 1 461 ? 7.778 2.144 -35.489 1.00 33.08 490 LYS A C 1
ATOM 3455 O O . LYS A 1 461 ? 6.800 1.992 -36.241 1.00 27.71 490 LYS A O 1
ATOM 3461 N N . ARG A 1 462 ? 8.500 1.111 -35.022 1.00 27.79 491 ARG A N 1
ATOM 3462 C CA . ARG A 1 462 ? 8.230 -0.258 -35.434 1.00 27.09 491 ARG A CA 1
ATOM 3463 C C . ARG A 1 462 ? 7.063 -0.942 -34.716 1.00 25.69 491 ARG A C 1
ATOM 3464 O O . ARG A 1 462 ? 6.761 -2.083 -34.984 1.00 29.38 491 ARG A O 1
ATOM 3472 N N . SER A 1 463 ? 6.500 -0.293 -33.724 1.00 29.24 492 SER A N 1
ATOM 3473 C CA . SER A 1 463 ? 5.445 -0.927 -32.904 1.00 25.45 492 SER A CA 1
ATOM 3474 C C . SER A 1 463 ? 4.237 -1.271 -33.757 1.00 26.48 492 SER A C 1
ATOM 3475 O O . SER A 1 463 ? 3.924 -0.532 -34.697 1.00 29.57 492 SER A O 1
ATOM 3478 N N . ASN A 1 464 ? 3.611 -2.391 -33.485 1.00 28.56 493 ASN A N 1
ATOM 3479 C CA . ASN A 1 464 ? 2.437 -2.792 -34.266 1.00 30.57 493 ASN A CA 1
ATOM 3480 C C . ASN A 1 464 ? 1.418 -3.644 -33.528 1.00 31.42 493 ASN A C 1
ATOM 3481 O O . ASN A 1 464 ? 0.460 -4.092 -34.150 1.00 34.32 493 ASN A O 1
ATOM 3486 N N . SER A 1 465 ? 1.581 -3.882 -32.241 1.00 29.23 494 SER A N 1
ATOM 3487 C CA . SER A 1 465 ? 0.782 -4.935 -31.605 1.00 30.80 494 SER A CA 1
ATOM 3488 C C . SER A 1 465 ? 0.195 -4.513 -30.295 1.00 30.74 494 SER A C 1
ATOM 3489 O O . SER A 1 465 ? 0.089 -3.334 -30.032 1.00 32.43 494 SER A O 1
ATOM 3492 N N . GLN A 1 466 ? -0.220 -5.510 -29.477 1.00 30.47 495 GLN A N 1
ATOM 3493 C CA . GLN A 1 466 ? -1.171 -5.294 -28.413 1.00 30.57 495 GLN A CA 1
ATOM 3494 C C . GLN A 1 466 ? -0.564 -4.763 -27.165 1.00 30.42 495 GLN A C 1
ATOM 3495 O O . GLN A 1 466 ? 0.547 -5.162 -26.771 1.00 33.10 495 GLN A O 1
ATOM 3501 N N . SER A 1 467 ? -1.303 -3.821 -26.519 1.00 26.57 496 SER A N 1
ATOM 3502 C CA . SER A 1 467 ? -1.137 -3.480 -25.123 1.00 26.51 496 SER A CA 1
ATOM 3503 C C . SER A 1 467 ? -2.328 -2.676 -24.720 1.00 31.71 496 SER A C 1
ATOM 3504 O O . SER A 1 467 ? -2.898 -1.918 -25.559 1.00 30.91 496 SER A O 1
ATOM 3507 N N . LEU A 1 468 ? -2.676 -2.817 -23.434 1.00 31.96 497 LEU A N 1
ATOM 3508 C CA . LEU A 1 468 ? -3.768 -2.022 -22.856 1.00 34.00 497 LEU A CA 1
ATOM 3509 C C . LEU A 1 468 ? -3.169 -1.056 -21.931 1.00 27.78 497 LEU A C 1
ATOM 3510 O O . LEU A 1 468 ? -2.539 -1.496 -20.956 1.00 31.91 497 LEU A O 1
ATOM 3515 N N . PHE A 1 469 ? -3.338 0.242 -22.220 1.00 28.93 498 PHE A N 1
ATOM 3516 C CA . PHE A 1 469 ? -2.750 1.319 -21.468 1.00 29.21 498 PHE A CA 1
ATOM 3517 C C . PHE A 1 469 ? -3.878 1.979 -20.605 1.00 31.16 498 PHE A C 1
ATOM 3518 O O . PHE A 1 469 ? -4.844 2.485 -21.164 1.00 34.41 498 PHE A O 1
ATOM 3526 N N . GLU A 1 470 ? -3.722 1.994 -19.280 1.00 33.23 499 GLU A N 1
ATOM 3527 C CA . GLU A 1 470 ? -4.710 2.599 -18.370 1.00 34.26 499 GLU A CA 1
ATOM 3528 C C . GLU A 1 470 ? -4.020 3.275 -17.283 1.00 33.17 499 GLU A C 1
ATOM 3529 O O . GLU A 1 470 ? -2.951 2.802 -16.852 1.00 28.39 499 GLU A O 1
ATOM 3535 N N . ASN A 1 471 ? -4.634 4.369 -16.745 1.00 29.13 500 ASN A N 1
ATOM 3536 C CA . ASN A 1 471 ? -4.098 5.092 -15.621 1.00 28.61 500 ASN A CA 1
ATOM 3537 C C . ASN A 1 471 ? -2.664 5.631 -15.762 1.00 34.3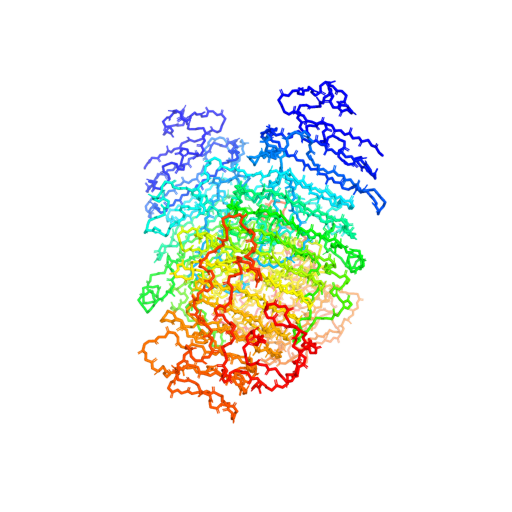0 500 ASN A C 1
ATOM 3538 O O . ASN A 1 471 ? -2.036 5.954 -14.771 1.00 30.47 500 ASN A O 1
ATOM 3543 N N . ASN A 1 472 ? -2.144 5.758 -16.979 1.00 33.19 501 ASN A N 1
ATOM 3544 C CA . ASN A 1 472 ? -0.805 6.286 -17.125 1.00 32.31 501 ASN A CA 1
ATOM 3545 C C . ASN A 1 472 ? -0.820 7.796 -17.152 1.00 31.44 501 ASN A C 1
ATOM 3546 O O . ASN A 1 472 ? -1.780 8.407 -17.565 1.00 33.50 501 ASN A O 1
ATOM 3551 N N . ILE A 1 473 ? 0.265 8.402 -16.740 1.00 30.92 502 ILE A N 1
ATOM 3552 C CA . ILE A 1 473 ? 0.515 9.797 -17.098 1.00 32.86 502 ILE A CA 1
ATOM 3553 C C . ILE A 1 473 ? 1.564 9.846 -18.243 1.00 30.20 502 ILE A C 1
ATOM 3554 O O . ILE A 1 473 ? 2.714 9.476 -18.034 1.00 31.92 502 ILE A O 1
ATOM 3559 N N . PHE A 1 474 ? 1.186 10.409 -19.382 1.00 31.38 503 PHE A N 1
ATOM 3560 C CA . PHE A 1 474 ? 2.094 10.656 -20.549 1.00 27.20 503 PHE A CA 1
ATOM 3561 C C . PHE A 1 474 ? 2.422 12.112 -20.506 1.00 30.10 503 PHE A C 1
ATOM 3562 O O . PHE A 1 474 ? 1.507 12.935 -20.533 1.00 32.96 503 PHE A O 1
ATOM 3570 N N . ILE A 1 475 ? 3.719 12.473 -20.380 1.00 29.08 504 ILE A N 1
ATOM 3571 C CA . ILE A 1 475 ? 4.186 13.839 -20.341 1.00 28.79 504 ILE A CA 1
ATOM 3572 C C . ILE A 1 475 ? 4.963 14.205 -21.581 1.00 30.79 504 ILE A C 1
ATOM 3573 O O . ILE A 1 475 ? 6.046 13.625 -21.834 1.00 30.23 504 ILE A O 1
ATOM 3578 N N . ASN A 1 476 ? 4.388 15.131 -22.376 1.00 31.26 505 ASN A N 1
ATOM 3579 C CA . ASN A 1 476 ? 5.110 15.693 -23.522 1.00 29.22 505 ASN A CA 1
ATOM 3580 C C . ASN A 1 476 ? 6.030 16.764 -22.992 1.00 30.20 505 ASN A C 1
ATOM 3581 O O . ASN A 1 476 ? 5.646 17.917 -22.728 1.00 32.71 505 ASN A O 1
ATOM 3586 N N . ALA A 1 477 ? 7.275 16.387 -22.783 1.00 27.73 506 ALA A N 1
ATOM 3587 C CA . ALA A 1 477 ? 8.291 17.301 -22.298 1.00 28.90 506 ALA A CA 1
ATOM 3588 C C . ALA A 1 477 ? 8.996 18.007 -23.488 1.00 33.54 506 ALA A C 1
ATOM 3589 O O . ALA A 1 477 ? 10.243 17.921 -23.683 1.00 34.93 506 ALA A O 1
ATOM 3591 N N . THR A 1 478 ? 8.213 18.715 -24.285 1.00 30.40 507 THR A N 1
ATOM 3592 C CA . THR A 1 478 ? 8.778 19.504 -25.477 1.00 31.40 507 THR A CA 1
ATOM 3593 C C . THR A 1 478 ? 8.075 20.878 -25.475 1.00 34.31 507 THR A C 1
ATOM 3594 O O . THR A 1 478 ? 7.178 21.086 -24.665 1.00 31.00 507 THR A O 1
ATOM 3598 N N . ASN A 1 479 ? 8.491 21.767 -26.362 1.00 36.77 508 ASN A N 1
ATOM 3599 C CA . ASN A 1 479 ? 8.083 23.216 -26.348 1.00 39.90 508 ASN A CA 1
ATOM 3600 C C . ASN A 1 479 ? 6.852 23.591 -27.189 1.00 43.97 508 ASN A C 1
ATOM 3601 O O . ASN A 1 479 ? 6.542 24.802 -27.369 1.00 44.37 508 ASN A O 1
ATOM 3606 N N . THR A 1 480 ? 6.159 22.594 -27.707 1.00 39.72 509 THR A N 1
ATOM 3607 C CA . THR A 1 480 ? 4.844 22.819 -28.320 1.00 41.15 509 THR A CA 1
ATOM 3608 C C . THR A 1 480 ? 3.885 21.688 -27.922 1.00 43.40 509 THR A C 1
ATOM 3609 O O . THR A 1 480 ? 4.299 20.635 -27.436 1.00 37.74 509 THR A O 1
ATOM 3613 N N . LYS A 1 481 ? 2.598 21.929 -28.090 1.00 35.80 510 LYS A N 1
ATOM 3614 C CA . LYS A 1 481 ? 1.579 20.930 -27.816 1.00 38.10 510 LYS A CA 1
ATOM 3615 C C . LYS A 1 481 ? 1.654 19.930 -28.946 1.00 36.63 510 LYS A C 1
ATOM 3616 O O . LYS A 1 481 ? 1.291 20.223 -30.096 1.00 35.86 510 LYS A O 1
ATOM 3622 N N . LYS A 1 482 ? 2.176 18.746 -28.639 1.00 33.67 511 LYS A N 1
ATOM 3623 C CA . LYS A 1 482 ? 2.533 17.785 -29.667 1.00 36.16 511 LYS A CA 1
ATOM 3624 C C . LYS A 1 482 ? 1.287 17.031 -30.147 1.00 30.71 511 LYS A C 1
ATOM 3625 O O . LYS A 1 482 ? 0.481 16.607 -29.321 1.00 32.90 511 LYS A O 1
ATOM 3631 N N . THR A 1 483 ? 1.225 16.808 -31.439 1.00 29.83 512 THR A N 1
ATOM 3632 C CA . THR A 1 483 ? 0.282 15.882 -32.057 1.00 31.29 512 THR A CA 1
ATOM 3633 C C . THR A 1 483 ? 0.983 14.534 -32.128 1.00 31.25 512 THR A C 1
ATOM 3634 O O . THR A 1 483 ? 1.779 14.251 -33.011 1.00 35.79 512 THR A O 1
ATOM 3638 N N . GLU A 1 484 ? 0.600 13.682 -31.187 1.00 32.49 513 GLU A N 1
ATOM 3639 C CA . GLU A 1 484 ? 1.328 12.428 -31.015 1.00 32.84 513 GLU A CA 1
ATOM 3640 C C . GLU A 1 484 ? 0.713 11.297 -31.817 1.00 35.17 513 GLU A C 1
ATOM 3641 O O . GLU A 1 484 ? -0.508 11.227 -31.983 1.00 36.44 513 GLU A O 1
ATOM 3647 N N . THR A 1 485 ? 1.547 10.384 -32.323 1.00 32.90 514 THR A N 1
ATOM 3648 C CA . THR A 1 485 ? 1.027 9.164 -32.921 1.00 33.38 514 THR A CA 1
ATOM 3649 C C . THR A 1 485 ? 0.767 8.117 -31.796 1.00 37.79 514 THR A C 1
ATOM 3650 O O . THR A 1 485 ? 1.685 7.442 -31.334 1.00 32.07 514 THR A O 1
ATOM 3654 N N . TRP A 1 486 ? -0.494 7.994 -31.394 1.00 29.72 515 TRP A N 1
ATOM 3655 C CA . TRP A 1 486 ? -0.895 7.110 -30.329 1.00 29.01 515 TRP A CA 1
ATOM 3656 C C . TRP A 1 486 ? -1.072 5.671 -30.695 1.00 30.52 515 TRP A C 1
ATOM 3657 O O . TRP A 1 486 ? -1.046 4.822 -29.788 1.00 32.68 515 TRP A O 1
ATOM 3668 N N . ASN A 1 487 ? -1.304 5.417 -31.999 1.00 29.77 516 ASN A N 1
ATOM 3669 C CA . ASN A 1 487 ? -1.581 4.109 -32.535 1.00 35.24 516 ASN A CA 1
ATOM 3670 C C . ASN A 1 487 ? -0.746 3.810 -33.736 1.00 33.28 516 ASN A C 1
ATOM 3671 O O . ASN A 1 487 ? -0.713 4.576 -34.691 1.00 31.05 516 ASN A O 1
ATOM 3676 N N . ARG A 1 488 ? -0.119 2.638 -33.719 1.00 32.45 517 ARG A N 1
ATOM 3677 C CA . ARG A 1 488 ? 0.519 2.034 -34.884 1.00 32.65 517 ARG A CA 1
ATOM 3678 C C . ARG A 1 488 ? 0.202 0.548 -35.054 1.00 32.66 517 ARG A C 1
ATOM 3679 O O . ARG A 1 488 ? 0.308 -0.223 -34.087 1.00 33.15 517 ARG A O 1
ATOM 3687 N N . GLY A 1 489 ? -0.224 0.152 -36.244 1.00 31.83 518 GLY A N 1
ATOM 3688 C CA . GLY A 1 489 ? -0.616 -1.232 -36.510 1.00 34.41 518 GLY A CA 1
ATOM 3689 C C . GLY A 1 489 ? -1.871 -1.726 -35.772 1.00 37.65 518 GLY A C 1
ATOM 3690 O O . GLY A 1 489 ? -2.554 -0.984 -35.001 1.00 34.45 518 GLY A O 1
ATOM 3691 N N . SER A 1 490 ? -2.172 -3.002 -36.000 1.00 35.77 519 SER A N 1
ATOM 3692 C CA . SER A 1 490 ? -3.378 -3.610 -35.395 1.00 39.79 519 SER A CA 1
ATOM 3693 C C . SER A 1 490 ? -3.204 -5.078 -35.016 1.00 40.83 519 SER A C 1
ATOM 3694 O O . SER A 1 490 ? -4.182 -5.760 -34.776 1.00 33.64 519 SER A O 1
ATOM 3697 N N . GLN A 1 491 ? -1.977 -5.565 -34.867 1.00 38.11 520 GLN A N 1
ATOM 3698 C CA . GLN A 1 491 ? -1.840 -6.963 -34.491 1.00 36.81 520 GLN A CA 1
ATOM 3699 C C . GLN A 1 491 ? -2.404 -7.190 -33.095 1.00 32.48 520 GLN A C 1
ATOM 3700 O O . GLN A 1 491 ? -2.165 -6.399 -32.148 1.00 34.84 520 GLN A O 1
ATOM 3706 N N . ASN A 1 492 ? -3.189 -8.275 -32.984 1.00 29.22 521 ASN A N 1
ATOM 3707 C CA . ASN A 1 492 ? -3.764 -8.683 -31.755 1.00 32.05 521 ASN A CA 1
ATOM 3708 C C . ASN A 1 492 ? -4.589 -7.565 -31.131 1.00 30.13 521 ASN A C 1
ATOM 3709 O O . ASN A 1 492 ? -4.674 -7.485 -29.912 1.00 30.86 521 ASN A O 1
ATOM 3714 N N . GLY A 1 493 ? -5.175 -6.717 -31.950 1.00 34.68 522 GLY A N 1
ATOM 3715 C CA . GLY A 1 493 ? -6.038 -5.608 -31.463 1.00 35.55 522 GLY A CA 1
ATOM 3716 C C . GLY A 1 493 ? -5.335 -4.265 -31.371 1.00 39.61 522 GLY A C 1
ATOM 3717 O O . GLY A 1 493 ? -5.967 -3.235 -31.197 1.00 35.94 522 GLY A O 1
ATOM 3718 N N . GLY A 1 494 ? -3.994 -4.252 -31.459 1.00 35.15 523 GLY A N 1
ATOM 3719 C CA . GLY A 1 494 ? -3.242 -3.026 -31.358 1.00 31.46 523 GLY A CA 1
ATOM 3720 C C . GLY A 1 494 ? -3.264 -2.447 -29.976 1.00 34.22 523 GLY A C 1
ATOM 3721 O O . GLY A 1 494 ? -3.481 -3.170 -28.997 1.00 33.60 523 GLY A O 1
ATOM 3722 N N . GLN A 1 495 ? -3.050 -1.129 -29.877 1.00 32.78 524 GLN A N 1
ATOM 3723 C CA . GLN A 1 495 ? -2.974 -0.469 -28.571 1.00 28.21 524 GLN A CA 1
ATOM 3724 C C . GLN A 1 495 ? -4.348 0.150 -28.219 1.00 32.03 524 GLN A C 1
ATOM 3725 O O . GLN A 1 495 ? -4.880 0.943 -28.998 1.00 34.16 524 GLN A O 1
ATOM 3731 N N . THR A 1 496 ? -4.868 -0.195 -27.054 1.00 34.92 525 THR A N 1
ATOM 3732 C CA . THR A 1 496 ? -6.110 0.394 -26.567 1.00 35.17 525 THR A CA 1
ATOM 3733 C C . THR A 1 496 ? -5.760 1.167 -25.321 1.00 36.91 525 THR A C 1
ATOM 3734 O O . THR A 1 496 ? -4.865 0.791 -24.550 1.00 32.04 525 THR A O 1
ATOM 3738 N N . TYR A 1 497 ? -6.475 2.277 -25.116 1.00 35.61 526 TYR A N 1
ATOM 3739 C CA . TYR A 1 497 ? -6.218 3.217 -24.060 1.00 30.04 526 TYR A CA 1
ATOM 3740 C C . TYR A 1 497 ? -7.499 3.526 -23.274 1.00 34.37 526 TYR A C 1
ATOM 3741 O O . TYR A 1 497 ? -8.555 3.692 -23.862 1.00 35.38 526 TYR A O 1
ATOM 3750 N N . ASP A 1 498 ? -7.384 3.636 -21.967 1.00 38.28 527 ASP A N 1
ATOM 3751 C CA . ASP A 1 498 ? -8.521 4.099 -21.168 1.00 35.81 527 ASP A CA 1
ATOM 3752 C C . ASP A 1 498 ? -8.092 4.716 -19.920 1.00 36.60 527 ASP A C 1
ATOM 3753 O O . ASP A 1 498 ? -7.353 4.112 -19.204 1.00 32.40 527 ASP A O 1
ATOM 3758 N N . ASN A 1 499 ? -8.631 5.902 -19.577 1.00 34.04 528 ASN A N 1
ATOM 3759 C CA . ASN A 1 499 ? -8.414 6.483 -18.300 1.00 34.93 528 ASN A CA 1
ATOM 3760 C C . ASN A 1 499 ? -6.916 6.845 -18.059 1.00 33.35 528 ASN A C 1
ATOM 3761 O O . ASN A 1 499 ? -6.385 6.735 -16.956 1.00 32.74 528 ASN A O 1
ATOM 3766 N N . ASN A 1 500 ? -6.267 7.376 -19.092 1.00 34.35 529 ASN A N 1
ATOM 3767 C CA . ASN A 1 500 ? -4.928 7.939 -18.935 1.00 32.51 529 ASN A CA 1
ATOM 3768 C C . ASN A 1 500 ? -4.975 9.457 -18.884 1.00 33.08 529 ASN A C 1
ATOM 3769 O O . ASN A 1 500 ? -5.975 10.090 -19.350 1.00 36.59 529 ASN A O 1
ATOM 3774 N N . MET A 1 501 ? -3.887 10.028 -18.348 1.00 34.14 530 MET A N 1
ATOM 3775 C CA . MET A 1 501 ? -3.609 11.441 -18.364 1.00 33.30 530 MET A CA 1
ATOM 3776 C C . MET A 1 501 ? -2.615 11.780 -19.459 1.00 42.27 530 MET A C 1
ATOM 3777 O O . MET A 1 501 ? -1.610 11.067 -19.648 1.00 32.83 530 MET A O 1
ATOM 3782 N N . TYR A 1 502 ? -2.906 12.874 -20.179 1.00 40.26 531 TYR A N 1
ATOM 3783 C CA . TYR A 1 502 ? -2.104 13.352 -21.324 1.00 35.63 531 TYR A CA 1
ATOM 3784 C C . TYR A 1 502 ? -1.753 14.784 -21.030 1.00 38.86 531 TYR A C 1
ATOM 3785 O O . TYR A 1 502 ? -2.674 15.621 -20.945 1.00 38.09 531 TYR A O 1
ATOM 3794 N N . VAL A 1 503 ? -0.440 15.056 -20.808 1.00 34.07 532 VAL A N 1
ATOM 3795 C CA . VAL A 1 503 ? 0.080 16.320 -20.346 1.00 31.61 532 VAL A CA 1
ATOM 3796 C C . VAL A 1 503 ? 0.805 17.043 -21.482 1.00 32.84 532 VAL A C 1
ATOM 3797 O O . VAL A 1 503 ? 1.798 16.549 -21.989 1.00 30.93 532 VAL A O 1
ATOM 3801 N N . ASN A 1 504 ? 0.244 18.176 -21.927 1.00 31.51 533 ASN A N 1
ATOM 3802 C CA . ASN A 1 504 ? 0.833 19.074 -22.919 1.00 31.53 533 ASN A CA 1
ATOM 3803 C C . ASN A 1 504 ? 0.810 18.538 -24.370 1.00 31.88 533 ASN A C 1
ATOM 3804 O O . ASN A 1 504 ? 1.737 18.819 -25.135 1.00 33.06 533 ASN A O 1
ATOM 3809 N N . TYR A 1 505 ? -0.230 17.773 -24.710 1.00 32.99 534 TYR A N 1
ATOM 3810 C CA . TYR A 1 505 ? -0.451 17.269 -26.043 1.00 32.76 534 TYR A CA 1
ATOM 3811 C C . TYR A 1 505 ? -1.604 18.046 -26.704 1.00 38.12 534 TYR A C 1
ATOM 3812 O O . TYR A 1 505 ? -2.500 18.576 -26.004 1.00 37.42 534 TYR A O 1
ATOM 3821 N N . ALA A 1 506 ? -1.592 18.064 -28.038 1.00 35.02 535 ALA A N 1
ATOM 3822 C CA . ALA A 1 506 ? -2.707 18.633 -28.847 1.00 36.01 535 ALA A CA 1
ATOM 3823 C C . ALA A 1 506 ? -3.786 17.596 -29.184 1.00 40.34 535 ALA A C 1
ATOM 3824 O O . ALA A 1 506 ? -4.882 17.924 -29.702 1.00 41.17 535 ALA A O 1
ATOM 3826 N N . ASN A 1 507 ? -3.506 16.328 -28.907 1.00 35.01 536 ASN A N 1
ATOM 3827 C CA . ASN A 1 507 ? -4.415 15.263 -29.224 1.00 33.57 536 ASN A CA 1
ATOM 3828 C C . ASN A 1 507 ? -4.346 14.180 -28.184 1.00 36.80 536 ASN A C 1
ATOM 3829 O O . ASN A 1 507 ? -3.659 14.337 -27.172 1.00 32.06 536 ASN A O 1
ATOM 3834 N N . LYS A 1 508 ? -5.105 13.125 -28.424 1.00 35.89 537 LYS A N 1
ATOM 3835 C CA . LYS A 1 508 ? -5.196 12.004 -27.505 1.00 35.91 537 LYS A CA 1
ATOM 3836 C C . LYS A 1 508 ? -5.623 10.788 -28.290 1.00 37.59 537 LYS A C 1
ATOM 3837 O O . LYS A 1 508 ? -6.002 10.887 -29.487 1.00 36.50 537 LYS A O 1
ATOM 3843 N N . PRO A 1 509 ? -5.427 9.607 -27.706 1.00 31.72 538 PRO A N 1
ATOM 3844 C CA . PRO A 1 509 ? -5.802 8.388 -28.456 1.00 35.14 538 PRO A CA 1
ATOM 3845 C C . PRO A 1 509 ? -7.333 8.366 -28.684 1.00 34.67 538 PRO A C 1
ATOM 3846 O O . PRO A 1 509 ? -8.085 8.757 -27.784 1.00 34.95 538 PRO A O 1
ATOM 3850 N N . THR A 1 510 ? -7.749 7.912 -29.849 1.00 35.59 539 THR A N 1
ATOM 3851 C CA . THR A 1 510 ? -9.184 7.899 -30.202 1.00 42.53 539 THR A CA 1
ATOM 3852 C C . THR A 1 510 ? -9.921 6.843 -29.398 1.00 45.64 539 THR A C 1
ATOM 3853 O O . THR A 1 510 ? -11.097 7.023 -29.109 1.00 42.15 539 THR A O 1
ATOM 3857 N N . SER A 1 511 ? -9.215 5.794 -28.950 1.00 37.89 540 SER A N 1
ATOM 3858 C CA . SER A 1 511 ? -9.791 4.787 -28.075 1.00 34.43 540 SER A CA 1
ATOM 3859 C C . SER A 1 511 ? -10.070 5.243 -26.661 1.00 36.42 540 SER A C 1
ATOM 3860 O O . SER A 1 511 ? -10.832 4.566 -25.974 1.00 41.44 540 SER A O 1
ATOM 3863 N N . ASP A 1 512 ? -9.478 6.330 -26.181 1.00 35.15 541 ASP A N 1
ATOM 3864 C CA . ASP A 1 512 ? -9.624 6.699 -24.762 1.00 35.40 541 ASP A CA 1
ATOM 3865 C C . ASP A 1 512 ? -10.850 7.623 -24.602 1.00 39.46 541 ASP A C 1
ATOM 3866 O O . ASP A 1 512 ? -10.749 8.817 -24.812 1.00 42.56 541 ASP A O 1
ATOM 3871 N N . ALA A 1 513 ? -11.950 7.032 -24.161 1.00 42.91 542 ALA A N 1
ATOM 3872 C CA . ALA A 1 513 ? -13.222 7.785 -23.850 1.00 44.04 542 ALA A CA 1
ATOM 3873 C C . ALA A 1 513 ? -13.208 8.406 -22.431 1.00 48.39 542 ALA A C 1
ATOM 3874 O O . ALA A 1 513 ? -14.130 9.184 -22.016 1.00 42.29 542 ALA A O 1
ATOM 3876 N N . ASN A 1 514 ? -12.168 8.085 -21.670 1.00 41.79 543 ASN A N 1
ATOM 3877 C CA . ASN A 1 514 ? -11.978 8.604 -20.303 1.00 37.73 543 ASN A CA 1
ATOM 3878 C C . ASN A 1 514 ? -10.698 9.381 -20.040 1.00 37.04 543 ASN A C 1
ATOM 3879 O O . ASN A 1 514 ? -10.163 9.432 -18.906 1.00 37.72 543 ASN A O 1
ATOM 3884 N N . ALA A 1 515 ? -10.280 10.104 -21.054 1.00 37.31 544 ALA A N 1
ATOM 3885 C CA . ALA A 1 515 ? -9.012 10.872 -20.990 1.00 37.25 544 ALA A CA 1
ATOM 3886 C C . ALA A 1 515 ? -9.036 11.977 -19.982 1.00 35.98 544 ALA A C 1
ATOM 3887 O O . ALA A 1 515 ? -10.060 12.672 -19.843 1.00 39.15 544 ALA A O 1
ATOM 3889 N N . ILE A 1 516 ? -7.931 12.213 -19.306 1.00 37.37 545 ILE A N 1
ATOM 3890 C CA . ILE A 1 516 ? -7.751 13.368 -18.440 1.00 42.61 545 ILE A CA 1
ATOM 3891 C C . ILE A 1 516 ? -6.645 14.171 -19.149 1.00 48.91 545 ILE A C 1
ATOM 3892 O O . ILE A 1 516 ? -5.559 13.623 -19.431 1.00 37.95 545 ILE A O 1
ATOM 3897 N N . GLU A 1 517 ? -6.913 15.434 -19.460 1.00 39.99 546 GLU A N 1
ATOM 3898 C CA . GLU A 1 517 ? -5.984 16.263 -20.187 1.00 40.40 546 GLU A CA 1
ATOM 3899 C C . GLU A 1 517 ? -5.541 17.447 -19.379 1.00 41.55 546 GLU A C 1
ATOM 3900 O O . GLU A 1 517 ? -6.365 18.118 -18.773 1.00 42.80 546 GLU A O 1
ATOM 3906 N N . ALA A 1 518 ? -4.239 17.705 -19.355 1.00 38.45 547 ALA A N 1
ATOM 3907 C CA . ALA A 1 518 ? -3.666 18.788 -18.610 1.00 39.07 547 ALA A CA 1
ATOM 3908 C C . ALA A 1 518 ? -2.685 19.573 -19.447 1.00 42.08 547 ALA A C 1
ATOM 3909 O O . ALA A 1 518 ? -1.872 19.011 -20.173 1.00 32.83 547 ALA A O 1
ATOM 3911 N N . ASP A 1 519 ? -2.733 20.880 -19.318 1.00 35.44 548 ASP A N 1
ATOM 3912 C CA . ASP A 1 519 ? -1.924 21.764 -20.135 1.00 40.11 548 ASP A CA 1
ATOM 3913 C C . ASP A 1 519 ? -0.443 21.848 -19.706 1.00 38.83 548 ASP A C 1
ATOM 3914 O O . ASP A 1 519 ? 0.447 22.047 -20.545 1.00 42.98 548 ASP A O 1
ATOM 3919 N N . ASP A 1 520 ? -0.186 21.740 -18.402 1.00 35.97 549 ASP A N 1
ATOM 3920 C CA . ASP A 1 520 ? 1.059 22.136 -17.803 1.00 35.27 549 ASP A CA 1
ATOM 3921 C C . ASP A 1 520 ? 1.441 21.119 -16.778 1.00 37.57 549 ASP A C 1
ATOM 3922 O O . ASP A 1 520 ? 0.758 20.932 -15.741 1.00 35.70 549 ASP A O 1
ATOM 3927 N N . VAL A 1 521 ? 2.528 20.412 -17.039 1.00 38.26 550 VAL A N 1
ATOM 3928 C CA . VAL A 1 521 ? 2.980 19.397 -16.054 1.00 36.02 550 VAL A CA 1
ATOM 3929 C C . VAL A 1 521 ? 3.270 19.988 -14.661 1.00 34.57 550 VAL A C 1
ATOM 3930 O O . VAL A 1 521 ? 3.153 19.276 -13.654 1.00 36.50 550 VAL A O 1
ATOM 3934 N N . SER A 1 522 ? 3.639 21.269 -14.581 1.00 35.50 551 SER A N 1
ATOM 3935 C CA . SER A 1 522 ? 3.851 21.942 -13.301 1.00 38.67 551 SER A CA 1
ATOM 3936 C C . SER A 1 522 ? 2.684 22.015 -12.345 1.00 39.84 551 SER A C 1
ATOM 3937 O O . SER A 1 522 ? 2.918 22.144 -11.112 1.00 42.19 551 SER A O 1
ATOM 3940 N N . ALA A 1 523 ? 1.474 21.947 -12.870 1.00 39.13 552 ALA A N 1
ATOM 3941 C CA . ALA A 1 523 ? 0.281 21.846 -12.029 1.00 43.44 552 ALA A CA 1
ATOM 3942 C C . ALA A 1 523 ? -0.145 20.377 -11.844 1.00 43.59 552 ALA A C 1
ATOM 3943 O O . ALA A 1 523 ? -1.240 20.124 -11.340 1.00 38.94 552 ALA A O 1
ATOM 3945 N N . VAL A 1 524 ? 0.689 19.402 -12.272 1.00 37.25 553 VAL A N 1
ATOM 3946 C CA . VAL A 1 524 ? 0.357 17.968 -12.152 1.00 38.31 553 VAL A CA 1
ATOM 3947 C C . VAL A 1 524 ? 1.276 17.278 -11.160 1.00 32.49 553 VAL A C 1
ATOM 3948 O O . VAL A 1 524 ? 0.803 16.615 -10.239 1.00 37.71 553 VAL A O 1
ATOM 3952 N N . LEU A 1 525 ? 2.590 17.459 -11.352 1.00 35.55 554 LEU A N 1
ATOM 3953 C CA . LEU A 1 525 ? 3.693 16.886 -10.538 1.00 35.05 554 LEU A CA 1
ATOM 3954 C C . LEU A 1 525 ? 4.683 17.922 -10.058 1.00 35.74 554 LEU A C 1
ATOM 3955 O O . LEU A 1 525 ? 4.872 18.969 -10.667 1.00 33.75 554 LEU A O 1
ATOM 3960 N N . ALA A 1 526 ? 5.369 17.640 -8.967 1.00 37.84 555 ALA A N 1
ATOM 3961 C CA . ALA A 1 526 ? 6.210 18.638 -8.320 1.00 34.80 555 ALA A CA 1
ATOM 3962 C C . ALA A 1 526 ? 7.409 19.119 -9.126 1.00 35.92 555 ALA A C 1
ATOM 3963 O O . ALA A 1 526 ? 7.726 20.313 -9.157 1.00 36.95 555 ALA A O 1
ATOM 3965 N N . GLY A 1 527 ? 8.078 18.174 -9.802 1.00 30.41 556 GLY A N 1
ATOM 3966 C CA . GLY A 1 527 ? 9.316 18.452 -10.514 1.00 30.70 556 GLY A CA 1
ATOM 3967 C C . GLY A 1 527 ? 9.531 17.400 -11.627 1.00 35.96 556 GLY A C 1
ATOM 3968 O O . GLY A 1 527 ? 10.515 16.693 -11.582 1.00 32.85 556 GLY A O 1
ATOM 3969 N N . ALA A 1 528 ? 8.627 17.292 -12.604 1.00 33.46 557 ALA A N 1
ATOM 3970 C CA . ALA A 1 528 ? 8.842 16.289 -13.672 1.00 30.95 557 ALA A CA 1
ATOM 3971 C C . ALA A 1 528 ? 10.184 16.476 -14.342 1.00 31.84 557 ALA A C 1
ATOM 3972 O O . ALA A 1 528 ? 10.647 17.611 -14.529 1.00 31.18 557 ALA A O 1
ATOM 3974 N N . GLY A 1 529 ? 10.861 15.347 -14.611 1.00 29.59 558 GLY A N 1
ATOM 3975 C CA . GLY A 1 529 ? 12.136 15.370 -15.220 1.00 27.41 558 GLY A CA 1
ATOM 3976 C C . GLY A 1 529 ? 13.356 15.420 -14.375 1.00 27.16 558 GLY A C 1
ATOM 3977 O O . GLY A 1 529 ? 14.456 15.425 -14.921 1.00 28.32 558 GLY A O 1
ATOM 3978 N N . SER A 1 530 ? 13.153 15.566 -13.048 1.00 31.94 559 SER A N 1
ATOM 3979 C CA . SER A 1 530 ? 14.191 15.803 -12.075 1.00 31.24 559 SER A CA 1
ATOM 3980 C C . SER A 1 530 ? 14.717 14.517 -11.420 1.00 33.01 559 SER A C 1
ATOM 3981 O O . SER A 1 530 ? 15.477 14.599 -10.479 1.00 35.22 559 SER A O 1
ATOM 3984 N N . ALA A 1 531 ? 14.383 13.362 -11.951 1.00 33.24 560 ALA A N 1
ATOM 3985 C CA . ALA A 1 531 ? 14.906 12.119 -11.423 1.00 30.04 560 ALA A CA 1
ATOM 3986 C C . ALA A 1 531 ? 16.258 11.861 -11.933 1.00 30.99 560 ALA A C 1
ATOM 3987 O O . ALA A 1 531 ? 16.756 12.566 -12.797 1.00 30.78 560 ALA A O 1
ATOM 3989 N N . PRO A 1 532 ? 16.962 10.848 -11.390 1.00 28.96 561 PRO A N 1
ATOM 3990 C CA . PRO A 1 532 ? 18.383 10.838 -11.714 1.00 29.34 561 PRO A CA 1
ATOM 3991 C C . PRO A 1 532 ? 18.771 10.626 -13.190 1.00 28.52 561 PRO A C 1
ATOM 3992 O O . PRO A 1 532 ? 18.039 10.014 -13.954 1.00 29.27 561 PRO A O 1
ATOM 3996 N N . THR A 1 533 ? 19.911 11.195 -13.558 1.00 31.22 562 THR A N 1
ATOM 3997 C CA . THR A 1 533 ? 20.413 11.041 -14.925 1.00 31.81 562 THR A CA 1
ATOM 3998 C C . THR A 1 533 ? 21.535 9.980 -15.017 1.00 31.19 562 THR A C 1
ATOM 3999 O O . THR A 1 533 ? 22.117 9.746 -16.095 1.00 32.08 562 THR A O 1
ATOM 4003 N N . SER A 1 534 ? 21.889 9.407 -13.841 1.00 30.25 563 SER A N 1
ATOM 4004 C CA . SER A 1 534 ? 22.984 8.439 -13.777 1.00 28.57 563 SER A CA 1
ATOM 4005 C C . SER A 1 534 ? 22.797 7.587 -12.570 1.00 32.85 563 SER A C 1
ATOM 4006 O O . SER A 1 534 ? 22.068 7.973 -11.615 1.00 29.06 563 SER A O 1
ATOM 4009 N N . ALA A 1 535 ? 23.493 6.461 -12.576 1.00 31.89 564 ALA A N 1
ATOM 4010 C CA . ALA A 1 535 ? 23.542 5.620 -11.382 1.00 32.98 564 ALA A CA 1
ATOM 4011 C C . ALA A 1 535 ? 24.319 6.416 -10.312 1.00 30.12 564 ALA A C 1
ATOM 4012 O O . ALA A 1 535 ? 25.214 7.238 -10.653 1.00 34.10 564 ALA A O 1
ATOM 4014 N N . LEU A 1 536 ? 24.085 6.061 -9.047 1.00 30.43 565 LEU A N 1
ATOM 4015 C CA . LEU A 1 536 ? 24.981 6.496 -7.949 1.00 32.63 565 LEU A CA 1
ATOM 4016 C C . LEU A 1 536 ? 26.364 5.976 -8.204 1.00 34.42 565 LEU A C 1
ATOM 4017 O O . LEU A 1 536 ? 26.523 4.873 -8.753 1.00 36.73 565 LEU A O 1
ATOM 4022 N N . LYS A 1 537 ? 27.372 6.780 -7.895 1.00 35.53 566 LYS A N 1
ATOM 4023 C CA . LYS A 1 537 ? 28.762 6.379 -8.038 1.00 38.49 566 LYS A CA 1
ATOM 4024 C C . LYS A 1 537 ? 29.047 4.975 -7.456 1.00 38.36 566 LYS A C 1
ATOM 4025 O O . LYS A 1 537 ? 29.737 4.214 -8.073 1.00 43.32 566 LYS A O 1
ATOM 4031 N N . SER A 1 538 ? 28.432 4.649 -6.336 1.00 35.39 567 SER A N 1
ATOM 4032 C CA . SER A 1 538 ? 28.575 3.342 -5.700 1.00 42.05 567 SER A CA 1
ATOM 4033 C C . SER A 1 538 ? 27.914 2.201 -6.439 1.00 44.46 567 SER A C 1
ATOM 4034 O O . SER A 1 538 ? 28.233 1.062 -6.159 1.00 39.92 567 SER A O 1
ATOM 4037 N N . GLY A 1 539 ? 26.940 2.500 -7.309 1.00 38.67 568 GLY A N 1
ATOM 4038 C CA . GLY A 1 539 ? 26.165 1.453 -7.928 1.00 34.32 568 GLY A CA 1
ATOM 4039 C C . GLY A 1 539 ? 24.968 1.083 -7.146 1.00 31.88 568 GLY A C 1
ATOM 4040 O O . GLY A 1 539 ? 24.136 0.285 -7.605 1.00 34.56 568 GLY A O 1
ATOM 4041 N N . ALA A 1 540 ? 24.809 1.644 -5.942 1.00 36.79 569 ALA A N 1
ATOM 4042 C CA . ALA A 1 540 ? 23.594 1.344 -5.154 1.00 32.40 569 ALA A CA 1
ATOM 4043 C C . ALA A 1 540 ? 22.404 2.044 -5.797 1.00 33.97 569 ALA A C 1
ATOM 4044 O O . ALA A 1 540 ? 22.592 3.063 -6.481 1.00 31.96 569 ALA A O 1
ATOM 4046 N N . GLU A 1 541 ? 21.189 1.536 -5.556 1.00 30.33 570 GLU A N 1
ATOM 4047 C CA . GLU A 1 541 ? 20.004 2.230 -5.941 1.00 35.97 570 GLU A CA 1
ATOM 4048 C C . GLU A 1 541 ? 19.908 3.582 -5.217 1.00 38.14 570 GLU A C 1
ATOM 4049 O O . GLU A 1 541 ? 20.504 3.778 -4.140 1.00 32.61 570 GLU A O 1
ATOM 4055 N N . HIS A 1 542 ? 19.239 4.556 -5.854 1.00 32.71 571 HIS A N 1
ATOM 4056 C CA . HIS A 1 542 ? 18.921 5.841 -5.200 1.00 34.17 571 HIS A CA 1
ATOM 4057 C C . HIS A 1 542 ? 17.907 5.630 -4.108 1.00 33.10 571 HIS A C 1
ATOM 4058 O O . HIS A 1 542 ? 17.041 4.768 -4.191 1.00 32.69 571 HIS A O 1
ATOM 4065 N N . ALA A 1 543 ? 17.996 6.433 -3.062 1.00 36.18 572 ALA A N 1
ATOM 4066 C CA . ALA A 1 543 ? 16.897 6.475 -2.071 1.00 37.13 572 ALA A CA 1
ATOM 4067 C C . ALA A 1 543 ? 15.609 6.962 -2.715 1.00 40.34 572 ALA A C 1
ATOM 4068 O O . ALA A 1 543 ? 15.639 7.829 -3.618 1.00 38.19 572 ALA A O 1
ATOM 4070 N N . ARG A 1 544 ? 14.488 6.394 -2.289 1.00 31.01 573 ARG A N 1
ATOM 4071 C CA . ARG A 1 544 ? 13.170 6.865 -2.640 1.00 36.97 573 ARG A CA 1
ATOM 4072 C C . ARG A 1 544 ? 12.405 7.647 -1.561 1.00 36.92 573 ARG A C 1
ATOM 4073 O O . ARG A 1 544 ? 11.347 8.158 -1.875 1.00 34.39 573 ARG A O 1
ATOM 4081 N N . THR A 1 545 ? 12.914 7.605 -0.323 1.00 39.84 574 THR A N 1
ATOM 4082 C CA . THR A 1 545 ? 12.390 8.345 0.861 1.00 41.42 574 THR A CA 1
ATOM 4083 C C . THR A 1 545 ? 13.530 8.944 1.687 1.00 39.18 574 THR A C 1
ATOM 4084 O O . THR A 1 545 ? 14.706 8.597 1.518 1.00 37.42 574 THR A O 1
ATOM 4088 N N . GLY A 1 546 ? 13.230 9.975 2.504 1.00 43.47 575 GLY A N 1
ATOM 4089 C CA . GLY A 1 546 ? 14.282 10.619 3.299 1.00 43.68 575 GLY A CA 1
ATOM 4090 C C . GLY A 1 546 ? 15.022 11.746 2.606 1.00 48.71 575 GLY A C 1
ATOM 4091 O O . GLY A 1 546 ? 14.627 12.153 1.495 1.00 43.47 575 GLY A O 1
ATOM 4092 N N . GLU A 1 547 ? 16.087 12.251 3.258 1.00 44.85 576 GLU A N 1
ATOM 4093 C CA . GLU A 1 547 ? 16.748 13.474 2.787 1.00 48.52 576 GLU A CA 1
ATOM 4094 C C . GLU A 1 547 ? 17.295 13.277 1.368 1.00 45.71 576 GLU A C 1
ATOM 4095 O O . GLU A 1 547 ? 17.302 14.227 0.604 1.00 47.50 576 GLU A O 1
ATOM 4101 N N . LYS A 1 548 ? 17.707 12.051 1.030 1.00 41.59 577 LYS A N 1
ATOM 4102 C CA . LYS A 1 548 ? 18.317 11.743 -0.269 1.00 40.00 577 LYS A CA 1
ATOM 4103 C C . LYS A 1 548 ? 17.343 11.244 -1.318 1.00 39.82 577 LYS A C 1
ATOM 4104 O O . LYS A 1 548 ? 17.810 10.849 -2.380 1.00 35.78 577 LYS A O 1
ATOM 4110 N N . ALA A 1 549 ? 16.038 11.239 -1.037 1.00 34.20 578 ALA A N 1
ATOM 4111 C CA . ALA A 1 549 ? 15.061 10.752 -1.984 1.00 37.03 578 ALA A CA 1
ATOM 4112 C C . ALA A 1 549 ? 15.216 11.438 -3.353 1.00 40.06 578 ALA A C 1
ATOM 4113 O O . ALA A 1 549 ? 15.396 12.640 -3.396 1.00 30.67 578 ALA A O 1
ATOM 4115 N N . ALA A 1 550 ? 15.165 10.648 -4.430 1.00 37.61 579 ALA A N 1
ATOM 4116 C CA . ALA A 1 550 ? 15.534 11.115 -5.743 1.00 37.06 579 ALA A CA 1
ATOM 4117 C C . ALA A 1 550 ? 14.390 11.203 -6.708 1.00 35.08 579 ALA A C 1
ATOM 4118 O O . ALA A 1 550 ? 14.587 11.710 -7.870 1.00 37.37 579 ALA A O 1
ATOM 4120 N N . PHE A 1 551 ? 13.205 10.785 -6.284 1.00 31.69 580 PHE A N 1
ATOM 4121 C CA . PHE A 1 551 ? 12.065 10.759 -7.150 1.00 34.96 580 PHE A CA 1
ATOM 4122 C C . PHE A 1 551 ? 10.915 11.629 -6.764 1.00 33.07 580 PHE A C 1
ATOM 4123 O O . PHE A 1 551 ? 9.828 11.392 -7.226 1.00 30.34 580 PHE A O 1
ATOM 4131 N N . ASP A 1 552 ? 11.154 12.613 -5.899 1.00 35.94 581 ASP A N 1
ATOM 4132 C CA . ASP A 1 552 ? 10.076 13.434 -5.342 1.00 35.73 581 ASP A CA 1
ATOM 4133 C C . ASP A 1 552 ? 9.438 14.395 -6.394 1.00 36.14 581 ASP A C 1
ATOM 4134 O O . ASP A 1 552 ? 8.292 14.870 -6.233 1.00 32.85 581 ASP A O 1
ATOM 4139 N N . GLY A 1 553 ? 10.174 14.672 -7.480 1.00 36.39 582 GLY A N 1
ATOM 4140 C CA . GLY A 1 553 ? 9.555 15.408 -8.613 1.00 36.32 582 GLY A CA 1
ATOM 4141 C C . GLY A 1 553 ? 8.357 14.707 -9.210 1.00 32.24 582 GLY A C 1
ATOM 4142 O O . GLY A 1 553 ? 7.550 15.305 -9.941 1.00 33.93 582 GLY A O 1
ATOM 4143 N N . TYR A 1 554 ? 8.242 13.381 -9.008 1.00 32.85 583 TYR A N 1
ATOM 4144 C CA . TYR A 1 554 ? 7.164 12.634 -9.587 1.00 31.43 583 TYR A CA 1
ATOM 4145 C C . TYR A 1 554 ? 5.923 12.501 -8.672 1.00 31.83 583 TYR A C 1
ATOM 4146 O O . TYR A 1 554 ? 4.925 11.941 -9.062 1.00 34.23 583 TYR A O 1
ATOM 4155 N N . ARG A 1 555 ? 5.989 13.125 -7.491 1.00 34.00 584 ARG A N 1
ATOM 4156 C CA . ARG A 1 555 ? 4.836 13.188 -6.609 1.00 33.81 584 ARG A CA 1
ATOM 4157 C C . ARG A 1 555 ? 3.857 14.273 -7.106 1.00 34.82 584 ARG A C 1
ATOM 4158 O O . ARG A 1 555 ? 4.288 15.388 -7.463 1.00 33.93 584 ARG A O 1
ATOM 4166 N N . PRO A 1 556 ? 2.568 13.940 -7.148 1.00 37.64 585 PRO A N 1
ATOM 4167 C CA . PRO A 1 556 ? 1.548 14.896 -7.499 1.00 36.42 585 PRO A CA 1
ATOM 4168 C C . PRO A 1 556 ? 1.559 16.062 -6.514 1.00 41.12 585 PRO A C 1
ATOM 4169 O O . PRO A 1 556 ? 1.795 15.855 -5.347 1.00 39.37 585 PRO A O 1
ATOM 4173 N N . VAL A 1 557 ? 1.327 17.259 -7.021 1.00 40.51 586 VAL A N 1
ATOM 4174 C CA . VAL A 1 557 ? 1.213 18.452 -6.199 1.00 37.17 586 VAL A CA 1
ATOM 4175 C C . VAL A 1 557 ? -0.229 18.593 -5.680 1.00 39.30 586 VAL A C 1
ATOM 4176 O O . VAL A 1 557 ? -1.169 17.940 -6.173 1.00 37.73 586 VAL A O 1
ATOM 4180 N N . ALA A 1 558 ? -0.428 19.527 -4.754 1.00 39.44 587 ALA A N 1
ATOM 4181 C CA . ALA A 1 558 ? -1.786 19.748 -4.238 1.00 42.86 587 ALA A CA 1
ATOM 4182 C C . ALA A 1 558 ? -2.737 20.141 -5.360 1.00 44.57 587 ALA A C 1
ATOM 4183 O O . ALA A 1 558 ? -2.369 20.926 -6.214 1.00 46.71 587 ALA A O 1
ATOM 4185 N N . GLY A 1 559 ? -3.926 19.545 -5.372 1.00 43.68 588 GLY A N 1
ATOM 4186 C CA . GLY A 1 559 ? -4.933 19.850 -6.358 1.00 45.70 588 GLY A CA 1
ATOM 4187 C C . GLY A 1 559 ? -4.714 19.211 -7.696 1.00 48.75 588 GLY A C 1
ATOM 4188 O O . GLY A 1 559 ? -5.496 19.434 -8.626 1.00 47.31 588 GLY A O 1
ATOM 4189 N N . SER A 1 560 ? -3.678 18.375 -7.806 1.00 47.80 589 SER A N 1
ATOM 4190 C CA . SER A 1 560 ? -3.339 17.756 -9.098 1.00 45.41 589 SER A CA 1
ATOM 4191 C C . SER A 1 560 ? -4.511 16.935 -9.685 1.00 43.93 589 SER A C 1
ATOM 4192 O O . SER A 1 560 ? -5.205 16.194 -8.975 1.00 41.92 589 SER A O 1
ATOM 4195 N N . LYS A 1 561 ? -4.765 17.095 -10.978 1.00 39.90 590 LYS A N 1
ATOM 4196 C CA . LYS A 1 561 ? -5.739 16.308 -11.656 1.00 40.38 590 LYS A CA 1
ATOM 4197 C C . LYS A 1 561 ? -5.453 14.785 -11.685 1.00 36.89 590 LYS A C 1
ATOM 4198 O O . LYS A 1 561 ? -6.286 14.007 -12.178 1.00 40.48 590 LYS A O 1
ATOM 4204 N N . ALA A 1 562 ? -4.312 14.380 -11.140 1.00 38.37 591 ALA A N 1
ATOM 4205 C CA . ALA A 1 562 ? -3.966 12.970 -11.083 1.00 36.90 591 ALA A CA 1
ATOM 4206 C C . ALA A 1 562 ? -4.663 12.351 -9.856 1.00 40.49 591 ALA A C 1
ATOM 4207 O O . ALA A 1 562 ? -5.071 11.202 -9.899 1.00 37.85 591 ALA A O 1
ATOM 4209 N N . ILE A 1 563 ? -4.914 13.169 -8.829 1.00 38.84 592 ILE A N 1
ATOM 4210 C CA . ILE A 1 563 ? -5.322 12.635 -7.546 1.00 45.22 592 ILE A CA 1
ATOM 4211 C C . ILE A 1 563 ? -6.723 12.056 -7.668 1.00 41.11 592 ILE A C 1
ATOM 4212 O O . ILE A 1 563 ? -7.609 12.700 -8.208 1.00 40.12 592 ILE A O 1
ATOM 4217 N N . ASN A 1 564 ? -6.897 10.816 -7.211 1.00 40.65 593 ASN A N 1
ATOM 4218 C CA . ASN A 1 564 ? -8.176 10.113 -7.276 1.00 40.60 593 ASN A CA 1
ATOM 4219 C C . ASN A 1 564 ? -8.843 10.090 -8.635 1.00 44.05 593 ASN A C 1
ATOM 4220 O O . ASN A 1 564 ? -10.047 9.922 -8.720 1.00 47.51 593 ASN A O 1
ATOM 4225 N N . ALA A 1 565 ? -8.062 10.164 -9.719 1.00 41.31 594 ALA A N 1
ATOM 4226 C CA . ALA A 1 565 ? -8.653 10.137 -11.065 1.00 40.51 594 ALA A CA 1
ATOM 4227 C C . ALA A 1 565 ? -8.504 8.811 -11.814 1.00 41.41 594 ALA A C 1
ATOM 4228 O O . ALA A 1 565 ? -8.995 8.677 -12.923 1.00 38.23 594 ALA A O 1
ATOM 4230 N N . GLY A 1 566 ? -7.806 7.841 -11.227 1.00 42.98 595 GLY A N 1
ATOM 4231 C CA . GLY A 1 566 ? -7.616 6.582 -11.892 1.00 44.33 595 GLY A CA 1
ATOM 4232 C C . GLY A 1 566 ? -8.773 5.626 -11.768 1.00 45.45 595 GLY A C 1
ATOM 4233 O O . GLY A 1 566 ? -9.582 5.739 -10.846 1.00 49.69 595 GLY A O 1
ATOM 4234 N N . LYS A 1 567 ? -8.872 4.699 -12.704 1.00 39.85 596 LYS A N 1
ATOM 4235 C CA . LYS A 1 567 ? -9.841 3.582 -12.598 1.00 38.24 596 LYS A CA 1
ATOM 4236 C C . LYS A 1 567 ? -9.266 2.504 -11.647 1.00 49.52 596 LYS A C 1
ATOM 4237 O O . LYS A 1 567 ? -8.054 2.497 -11.323 1.00 40.95 596 LYS A O 1
ATOM 4243 N N . VAL A 1 568 ? -10.161 1.692 -11.077 1.00 47.97 597 VAL A N 1
ATOM 4244 C CA . VAL A 1 568 ? -9.770 0.525 -10.316 1.00 46.26 597 VAL A CA 1
ATOM 4245 C C . VAL A 1 568 ? -9.342 -0.467 -11.375 1.00 41.01 597 VAL A C 1
ATOM 4246 O O . VAL A 1 568 ? -10.145 -0.886 -12.217 1.00 44.71 597 VAL A O 1
ATOM 4250 N N . VAL A 1 569 ? -8.067 -0.829 -11.347 1.00 41.76 598 VAL A N 1
ATOM 4251 C CA . VAL A 1 569 ? -7.558 -1.616 -12.436 1.00 40.58 598 VAL A CA 1
ATOM 4252 C C . VAL A 1 569 ? -7.890 -3.088 -12.177 1.00 40.27 598 VAL A C 1
ATOM 4253 O O . VAL A 1 569 ? -7.767 -3.588 -11.036 1.00 45.50 598 VAL A O 1
ATOM 4257 N N . SER A 1 570 ? -8.282 -3.772 -13.229 1.00 43.93 599 SER A N 1
ATOM 4258 C CA . SER A 1 570 ? -8.311 -5.220 -13.174 1.00 47.29 599 SER A CA 1
ATOM 4259 C C . SER A 1 570 ? -7.156 -5.882 -13.976 1.00 43.77 599 SER A C 1
ATOM 4260 O O . SER A 1 570 ? -7.243 -6.048 -15.188 1.00 40.62 599 SER A O 1
ATOM 4263 N N . ASP A 1 571 ? -6.106 -6.288 -13.275 1.00 44.91 600 ASP A N 1
ATOM 4264 C CA . ASP A 1 571 ? -4.855 -6.766 -13.951 1.00 40.92 600 ASP A CA 1
ATOM 4265 C C . ASP A 1 571 ? -5.176 -7.938 -14.837 1.00 42.47 600 ASP A C 1
ATOM 4266 O O . ASP A 1 571 ? -5.731 -8.922 -14.352 1.00 40.50 600 ASP A O 1
ATOM 4271 N N . LEU A 1 572 ? -4.802 -7.883 -16.124 1.00 41.88 601 LEU A N 1
ATOM 4272 C CA . LEU A 1 572 ? -5.068 -8.977 -17.064 1.00 43.88 601 LEU A CA 1
ATOM 4273 C C . LEU A 1 572 ? -4.339 -10.270 -16.667 1.00 40.78 601 LEU A C 1
ATOM 4274 O O . LEU A 1 572 ? -4.680 -11.308 -17.174 1.00 43.16 601 LEU A O 1
ATOM 4279 N N . ASN A 1 573 ? -3.324 -10.161 -15.810 1.00 35.51 602 ASN A N 1
ATOM 4280 C CA . ASN A 1 573 ? -2.452 -11.279 -15.425 1.00 41.82 602 ASN A CA 1
ATOM 4281 C C . ASN A 1 573 ? -2.566 -11.658 -13.930 1.00 44.71 602 ASN A C 1
ATOM 4282 O O . ASN A 1 573 ? -1.710 -12.365 -13.390 1.00 42.17 602 ASN A O 1
ATOM 4287 N N . ASP A 1 574 ? -3.640 -11.166 -13.298 1.00 50.83 603 ASP A N 1
ATOM 4288 C CA . ASP A 1 574 ? -4.026 -11.557 -11.921 1.00 53.41 603 ASP A CA 1
ATOM 4289 C C . ASP A 1 574 ? -2.967 -11.247 -10.871 1.00 52.74 603 ASP A C 1
ATOM 4290 O O . ASP A 1 574 ? -2.772 -12.008 -9.923 1.00 51.84 603 ASP A O 1
ATOM 4295 N N . TYR A 1 575 ? -2.274 -10.118 -11.056 1.00 44.88 604 TYR A N 1
ATOM 4296 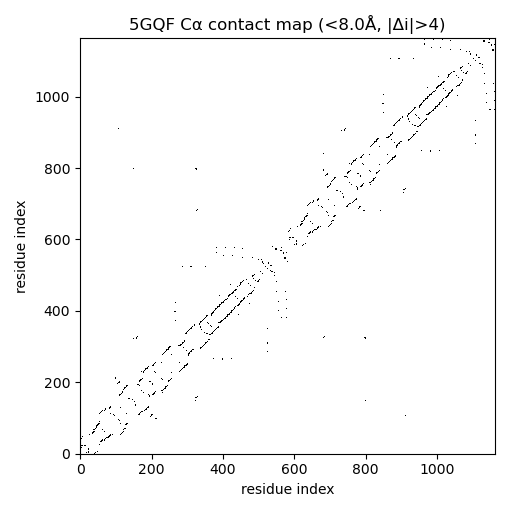C CA . TYR A 1 575 ? -1.413 -9.552 -10.020 1.00 43.22 604 TYR A CA 1
ATOM 4297 C C . TYR A 1 575 ? -2.269 -8.463 -9.359 1.00 46.91 604 TYR A C 1
ATOM 4298 O O . TYR A 1 575 ? -2.730 -7.541 -10.005 1.00 47.03 604 TYR A O 1
ATOM 4307 N N . ALA A 1 576 ? -2.600 -8.631 -8.094 1.00 44.10 605 ALA A N 1
ATOM 4308 C CA . ALA A 1 576 ? -3.285 -7.574 -7.348 1.00 43.45 605 ALA A CA 1
ATOM 4309 C C . ALA A 1 576 ? -2.431 -6.291 -7.154 1.00 40.49 605 ALA A C 1
ATOM 4310 O O . ALA A 1 576 ? -1.227 -6.360 -6.916 1.00 37.74 605 ALA A O 1
ATOM 4312 N N . VAL A 1 577 ? -3.087 -5.139 -7.113 1.00 40.31 606 VAL A N 1
ATOM 4313 C CA . VAL A 1 577 ? -2.424 -3.864 -6.855 1.00 43.81 606 VAL A CA 1
ATOM 4314 C C . VAL A 1 577 ? -2.046 -3.804 -5.386 1.00 47.26 606 VAL A C 1
ATOM 4315 O O . VAL A 1 577 ? -2.843 -4.183 -4.550 1.00 58.05 606 VAL A O 1
ATOM 4319 N N . GLU A 1 578 ? -0.844 -3.353 -5.079 1.00 44.56 607 GLU A N 1
ATOM 4320 C CA . GLU A 1 578 ? -0.379 -3.246 -3.726 1.00 46.33 607 GLU A CA 1
ATOM 4321 C C . GLU A 1 578 ? 0.096 -1.851 -3.390 1.00 50.38 607 GLU A C 1
ATOM 4322 O O . GLU A 1 578 ? -0.402 -1.211 -2.480 1.00 48.93 607 GLU A O 1
ATOM 4328 N N . ASN A 1 579 ? 1.122 -1.392 -4.084 1.00 37.77 608 ASN A N 1
ATOM 4329 C CA . ASN A 1 579 ? 1.730 -0.166 -3.710 1.00 40.02 608 ASN A CA 1
ATOM 4330 C C . ASN A 1 579 ? 2.190 0.511 -5.014 1.00 42.18 608 ASN A C 1
ATOM 4331 O O . ASN A 1 579 ? 1.975 -0.023 -6.136 1.00 37.09 608 ASN A O 1
ATOM 4336 N N . ASP A 1 580 ? 2.718 1.700 -4.826 1.00 39.07 609 ASP A N 1
ATOM 4337 C CA . ASP A 1 580 ? 3.129 2.572 -5.932 1.00 34.39 609 ASP A CA 1
ATOM 4338 C C . ASP A 1 580 ? 4.634 2.494 -6.064 1.00 37.42 609 ASP A C 1
ATOM 4339 O O . ASP A 1 580 ? 5.271 1.701 -5.358 1.00 34.70 609 ASP A O 1
ATOM 4344 N N . PHE A 1 581 ? 5.215 3.329 -6.935 1.00 33.91 610 PHE A N 1
ATOM 4345 C CA . PHE A 1 581 ? 6.671 3.341 -7.134 1.00 32.70 610 PHE A CA 1
ATOM 4346 C C . PHE A 1 581 ? 7.503 3.605 -5.869 1.00 36.17 610 PHE A C 1
ATOM 4347 O O . PHE A 1 581 ? 8.633 3.133 -5.770 1.00 33.51 610 PHE A O 1
ATOM 4355 N N . LEU A 1 582 ? 7.005 4.450 -4.948 1.00 35.02 611 LEU A N 1
ATOM 4356 C CA . LEU A 1 582 ? 7.683 4.735 -3.728 1.00 34.54 611 LEU A CA 1
ATOM 4357 C C . LEU A 1 582 ? 7.393 3.721 -2.596 1.00 39.34 611 LEU A C 1
ATOM 4358 O O . LEU A 1 582 ? 7.987 3.835 -1.521 1.00 45.70 611 LEU A O 1
ATOM 4363 N N . GLY A 1 583 ? 6.539 2.749 -2.850 1.00 42.26 612 GLY A N 1
ATOM 4364 C CA . GLY A 1 583 ? 6.243 1.690 -1.906 1.00 50.20 612 GLY A CA 1
ATOM 4365 C C . GLY A 1 583 ? 5.099 2.011 -0.961 1.00 55.63 612 GLY A C 1
ATOM 4366 O O . GLY A 1 583 ? 4.858 1.243 -0.039 1.00 53.56 612 GLY A O 1
ATOM 4367 N N . ASN A 1 584 ? 4.386 3.117 -1.206 1.00 53.49 613 ASN A N 1
ATOM 4368 C CA . ASN A 1 584 ? 3.266 3.519 -0.366 1.00 51.29 613 ASN A CA 1
ATOM 4369 C C . ASN A 1 584 ? 2.028 2.840 -0.854 1.00 50.33 613 ASN A C 1
ATOM 4370 O O . ASN A 1 584 ? 1.884 2.561 -2.036 1.00 50.76 613 ASN A O 1
ATOM 4375 N N . ALA A 1 585 ? 1.133 2.532 0.077 1.00 54.66 614 ALA A N 1
ATOM 4376 C CA . ALA A 1 585 ? -0.039 1.747 -0.248 1.00 48.51 614 ALA A CA 1
ATOM 4377 C C . ALA A 1 585 ? -0.964 2.505 -1.163 1.00 48.59 614 ALA A C 1
ATOM 4378 O O . ALA A 1 585 ? -0.989 3.737 -1.175 1.00 46.45 614 ALA A O 1
ATOM 4380 N N . VAL A 1 586 ? -1.660 1.762 -2.010 1.00 50.38 615 VAL A N 1
ATOM 4381 C CA . VAL A 1 586 ? -2.629 2.341 -2.908 1.00 54.38 615 VAL A CA 1
ATOM 4382 C C . VAL A 1 586 ? -3.949 1.906 -2.304 1.00 62.11 615 VAL A C 1
ATOM 4383 O O . VAL A 1 586 ? -4.150 0.726 -2.094 1.00 63.58 615 VAL A O 1
ATOM 4387 N N . LYS A 1 587 ? -4.839 2.854 -2.031 1.00 69.05 616 LYS A N 1
ATOM 4388 C CA . LYS A 1 587 ? -6.200 2.502 -1.583 1.00 70.54 616 LYS A CA 1
ATOM 4389 C C . LYS A 1 587 ? -7.200 3.497 -2.157 1.00 71.73 616 LYS A C 1
ATOM 4390 O O . LYS A 1 587 ? -6.890 4.688 -2.337 1.00 72.76 616 LYS A O 1
ATOM 4396 N N . GLY A 1 588 ? -8.384 2.986 -2.474 1.00 65.37 617 GLY A N 1
ATOM 4397 C CA . GLY A 1 588 ? -9.456 3.826 -2.966 1.00 71.95 617 GLY A CA 1
ATOM 4398 C C . GLY A 1 588 ? -9.359 3.868 -4.458 1.00 72.48 617 GLY A C 1
ATOM 4399 O O . GLY A 1 588 ? -8.958 2.883 -5.081 1.00 73.61 617 GLY A O 1
ATOM 4400 N N . ARG A 1 589 ? -9.763 4.988 -5.043 1.00 67.49 618 ARG A N 1
ATOM 4401 C CA . ARG A 1 589 ? -9.451 5.238 -6.441 1.00 58.14 618 ARG A CA 1
ATOM 4402 C C . ARG A 1 589 ? -7.966 5.543 -6.531 1.00 46.10 618 ARG A C 1
ATOM 4403 O O . ARG A 1 589 ? -7.431 6.449 -5.839 1.00 39.45 618 ARG A O 1
ATOM 4411 N N . PRO A 1 590 ? -7.260 4.789 -7.386 1.00 45.13 619 PRO A N 1
ATOM 4412 C CA . PRO A 1 590 ? -5.843 5.102 -7.471 1.00 44.13 619 PRO A CA 1
ATOM 4413 C C . PRO A 1 590 ? -5.595 6.449 -8.111 1.00 37.19 619 PRO A C 1
ATOM 4414 O O . PRO A 1 590 ? -6.367 6.873 -8.966 1.00 40.08 619 PRO A O 1
ATOM 4418 N N . ASP A 1 591 ? -4.505 7.076 -7.703 1.00 38.82 620 ASP A N 1
ATOM 4419 C CA . ASP A 1 591 ? -4.036 8.254 -8.372 1.00 37.03 620 ASP A CA 1
ATOM 4420 C C . ASP A 1 591 ? -3.509 7.852 -9.741 1.00 44.89 620 ASP A C 1
ATOM 4421 O O . ASP A 1 591 ? -2.973 6.759 -9.894 1.00 36.43 620 ASP A O 1
ATOM 4426 N N . LEU A 1 592 ? -3.639 8.727 -10.732 1.00 38.08 621 LEU A N 1
ATOM 4427 C CA . LEU A 1 592 ? -3.003 8.424 -12.037 1.00 39.14 621 LEU A CA 1
ATOM 4428 C C . LEU A 1 592 ? -1.483 8.488 -11.893 1.00 37.15 621 LEU A C 1
ATOM 4429 O O . LEU A 1 592 ? -0.917 9.250 -11.088 1.00 33.26 621 LEU A O 1
ATOM 4434 N N . GLY A 1 593 ? -0.818 7.671 -12.725 1.00 38.35 622 GLY A N 1
ATOM 4435 C CA . GLY A 1 593 ? 0.616 7.652 -12.737 1.00 35.47 622 GLY A CA 1
ATOM 4436 C C . GLY A 1 593 ? 1.212 6.727 -11.726 1.00 39.53 622 GLY A C 1
ATOM 4437 O O . GLY A 1 593 ? 0.524 5.927 -11.089 1.00 34.84 622 GLY A O 1
ATOM 4438 N N . ALA A 1 594 ? 2.525 6.832 -11.577 1.00 34.70 623 ALA A N 1
ATOM 4439 C CA . ALA A 1 594 ? 3.260 5.896 -10.761 1.00 32.84 623 ALA A CA 1
ATOM 4440 C C . ALA A 1 594 ? 3.342 6.247 -9.270 1.00 36.00 623 ALA A C 1
ATOM 4441 O O . ALA A 1 594 ? 3.839 5.418 -8.525 1.00 31.98 623 ALA A O 1
ATOM 4443 N N . VAL A 1 595 ? 2.878 7.428 -8.847 1.00 33.69 624 VAL A N 1
ATOM 4444 C CA . VAL A 1 595 ? 3.144 7.919 -7.502 1.00 36.42 624 VAL A CA 1
ATOM 4445 C C . VAL A 1 595 ? 1.842 8.516 -6.896 1.00 40.88 624 VAL A C 1
ATOM 4446 O O . VAL A 1 595 ? 1.318 9.504 -7.360 1.00 37.44 624 VAL A O 1
ATOM 4450 N N . GLU A 1 596 ? 1.312 7.844 -5.881 1.00 42.38 625 GLU A N 1
ATOM 4451 C CA . GLU A 1 596 ? 0.238 8.381 -5.076 1.00 43.28 625 GL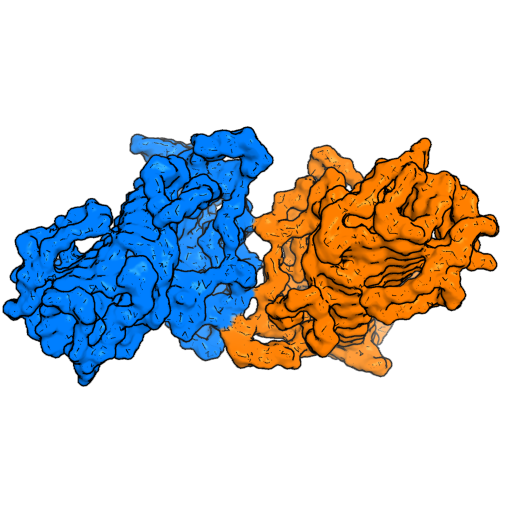U A CA 1
ATOM 4452 C C . GLU A 1 596 ? 0.583 9.730 -4.396 1.00 35.92 625 GLU A C 1
ATOM 4453 O O . GLU A 1 596 ? 1.698 9.947 -3.822 1.00 37.76 625 GLU A O 1
ATOM 4459 N N . ALA A 1 597 ? -0.399 10.634 -4.426 1.00 47.41 626 ALA A N 1
ATOM 4460 C CA . ALA A 1 597 ? -0.348 11.857 -3.620 1.00 47.69 626 ALA A CA 1
ATOM 4461 C C . ALA A 1 597 ? -0.496 11.492 -2.157 1.00 55.28 626 ALA A C 1
ATOM 4462 O O . ALA A 1 597 ? -1.326 10.613 -1.799 1.00 46.53 626 ALA A O 1
ATOM 4464 N N . ALA A 1 598 ? 0.366 12.132 -1.359 1.00 57.50 627 ALA A N 1
ATOM 4465 C CA . ALA A 1 598 ? 0.463 11.961 0.089 1.00 65.10 627 ALA A CA 1
ATOM 4466 C C . ALA A 1 598 ? 0.086 13.283 0.765 1.00 66.40 627 ALA A C 1
ATOM 4467 O O . ALA A 1 598 ? -0.820 13.994 0.291 1.00 66.66 627 ALA A O 1
ATOM 4469 N N . GLY B 1 17 ? 72.309 -8.581 -58.490 1.00 57.76 46 GLY B N 1
ATOM 4470 C CA . GLY B 1 17 ? 72.190 -8.405 -56.991 1.00 50.09 46 GLY B CA 1
ATOM 4471 C C . GLY B 1 17 ? 73.281 -9.060 -56.179 1.00 50.47 46 GLY B C 1
ATOM 4472 O O . GLY B 1 17 ? 74.330 -9.346 -56.706 1.00 48.17 46 GLY B O 1
ATOM 4473 N N . THR B 1 18 ? 73.035 -9.283 -54.883 1.00 39.72 47 THR B N 1
ATOM 4474 C CA . THR B 1 18 ? 73.979 -9.872 -53.963 1.00 41.64 47 THR B CA 1
ATOM 4475 C C . THR B 1 18 ? 73.553 -11.315 -53.609 1.00 43.96 47 THR B C 1
ATOM 4476 O O . THR B 1 18 ? 72.362 -11.588 -53.475 1.00 42.18 47 THR B O 1
ATOM 4480 N N . THR B 1 19 ? 74.536 -12.173 -53.380 1.00 40.74 48 THR B N 1
ATOM 4481 C CA . THR B 1 19 ? 74.329 -13.563 -53.006 1.00 42.89 48 THR B CA 1
ATOM 4482 C C . THR B 1 19 ? 74.948 -13.747 -51.672 1.00 48.23 48 THR B C 1
ATOM 4483 O O . THR B 1 19 ? 76.108 -13.383 -51.440 1.00 45.14 48 THR B O 1
ATOM 4487 N N . TYR B 1 20 ? 74.140 -14.270 -50.750 1.00 41.39 49 TYR B N 1
ATOM 4488 C CA . TYR B 1 20 ? 74.587 -14.630 -49.467 1.00 37.12 49 TYR B CA 1
ATOM 4489 C C . TYR B 1 20 ? 74.606 -16.169 -49.301 1.00 43.63 49 TYR B C 1
ATOM 4490 O O . TYR B 1 20 ? 73.747 -16.848 -49.858 1.00 42.11 49 TYR B O 1
ATOM 4499 N N . TYR B 1 21 ? 75.566 -16.639 -48.495 1.00 37.95 50 TYR B N 1
ATOM 4500 C CA . TYR B 1 21 ? 75.874 -18.006 -48.181 1.00 41.73 50 TYR B CA 1
ATOM 4501 C C . TYR B 1 21 ? 75.784 -18.262 -46.707 1.00 39.91 50 TYR B C 1
ATOM 4502 O O . TYR B 1 21 ? 76.331 -17.517 -45.854 1.00 41.56 50 TYR B O 1
ATOM 4511 N N . VAL B 1 22 ? 75.136 -19.385 -46.351 1.00 35.60 51 VAL B N 1
ATOM 4512 C CA . VAL B 1 22 ? 74.999 -19.784 -45.002 1.00 32.67 51 VAL B CA 1
ATOM 4513 C C . VAL B 1 22 ? 75.378 -21.271 -44.936 1.00 36.99 51 VAL B C 1
ATOM 4514 O O . VAL B 1 22 ? 74.822 -22.051 -45.738 1.00 36.37 51 VAL B O 1
ATOM 4518 N N . SER B 1 23 ? 76.179 -21.650 -43.928 1.00 38.61 52 SER B N 1
ATOM 4519 C CA . SER B 1 23 ? 76.635 -23.034 -43.692 1.00 39.03 52 SER B CA 1
ATOM 4520 C C . SER B 1 23 ? 76.627 -23.315 -42.248 1.00 40.21 52 SER B C 1
ATOM 4521 O O . SER B 1 23 ? 77.422 -22.757 -41.487 1.00 45.28 52 SER B O 1
ATOM 4524 N N . SER B 1 24 ? 75.725 -24.198 -41.809 1.00 35.74 53 SER B N 1
ATOM 4525 C CA . SER B 1 24 ? 75.673 -24.548 -40.411 1.00 38.33 53 SER B CA 1
ATOM 4526 C C . SER B 1 24 ? 76.957 -25.212 -39.911 1.00 39.25 53 SER B C 1
ATOM 4527 O O . SER B 1 24 ? 77.281 -25.072 -38.758 1.00 41.60 53 SER B O 1
ATOM 4530 N N . ALA B 1 25 ? 77.643 -25.962 -40.763 1.00 42.62 54 ALA B N 1
ATOM 4531 C CA . ALA B 1 25 ? 78.805 -26.743 -40.320 1.00 49.22 54 ALA B CA 1
ATOM 4532 C C . ALA B 1 25 ? 80.124 -25.969 -40.393 1.00 53.63 54 ALA B C 1
ATOM 4533 O O . ALA B 1 25 ? 80.972 -26.219 -39.552 1.00 49.45 54 ALA B O 1
ATOM 4535 N N . HIS B 1 26 ? 80.282 -25.092 -41.396 1.00 52.02 55 HIS B N 1
ATOM 4536 C CA . HIS B 1 26 ? 81.579 -24.359 -41.673 1.00 57.95 55 HIS B CA 1
ATOM 4537 C C . HIS B 1 26 ? 81.486 -22.812 -41.616 1.00 57.57 55 HIS B C 1
ATOM 4538 O O . HIS B 1 26 ? 82.363 -22.104 -42.143 1.00 47.32 55 HIS B O 1
ATOM 4545 N N . GLY B 1 27 ? 80.407 -22.286 -41.040 1.00 51.53 56 GLY B N 1
ATOM 4546 C CA . GLY B 1 27 ? 80.115 -20.868 -41.171 1.00 50.09 56 GLY B CA 1
ATOM 4547 C C . GLY B 1 27 ? 80.413 -20.156 -39.893 1.00 43.41 56 GLY B C 1
ATOM 4548 O O . GLY B 1 27 ? 80.616 -20.799 -38.848 1.00 39.47 56 GLY B O 1
ATOM 4549 N N . ASP B 1 28 ? 80.444 -18.819 -39.976 1.00 45.35 57 ASP B N 1
ATOM 4550 C CA . ASP B 1 28 ? 80.558 -17.928 -38.778 1.00 42.74 57 ASP B CA 1
ATOM 4551 C C . ASP B 1 28 ? 79.722 -16.688 -39.088 1.00 31.85 57 ASP B C 1
ATOM 4552 O O . ASP B 1 28 ? 79.829 -16.098 -40.222 1.00 37.63 57 ASP B O 1
ATOM 4557 N N . ASP B 1 29 ? 78.836 -16.360 -38.153 1.00 35.04 58 ASP B N 1
ATOM 4558 C CA . ASP B 1 29 ? 77.955 -15.198 -38.326 1.00 36.72 58 ASP B CA 1
ATOM 4559 C C . ASP B 1 29 ? 78.752 -13.875 -38.290 1.00 44.51 58 ASP B C 1
ATOM 4560 O O . ASP B 1 29 ? 78.302 -12.894 -38.852 1.00 40.23 58 ASP B O 1
ATOM 4565 N N . ALA B 1 30 ? 79.980 -13.919 -37.741 1.00 44.51 59 ALA B N 1
ATOM 4566 C CA . ALA B 1 30 ? 80.887 -12.739 -37.762 1.00 45.88 59 ALA B CA 1
ATOM 4567 C C . ALA B 1 30 ? 81.376 -12.445 -39.140 1.00 43.29 59 ALA B C 1
ATOM 4568 O O . ALA B 1 30 ? 81.815 -11.316 -39.404 1.00 44.55 59 ALA B O 1
ATOM 4570 N N . ASN B 1 31 ? 81.274 -13.430 -40.048 1.00 38.04 60 ASN B N 1
ATOM 4571 C CA . ASN B 1 31 ? 81.692 -13.276 -41.425 1.00 39.99 60 ASN B CA 1
ATOM 4572 C C . ASN B 1 31 ? 80.798 -12.382 -42.202 1.00 39.94 60 ASN B C 1
ATOM 4573 O O . ASN B 1 31 ? 79.709 -12.083 -41.756 1.00 43.98 60 ASN B O 1
ATOM 4578 N N . ALA B 1 32 ? 81.261 -11.916 -43.358 1.00 41.85 61 ALA B N 1
ATOM 4579 C CA . ALA B 1 32 ? 80.478 -11.036 -44.213 1.00 45.53 61 ALA B CA 1
ATOM 4580 C C . ALA B 1 32 ? 79.287 -11.748 -44.893 1.00 47.40 61 ALA B C 1
ATOM 4581 O O . ALA B 1 32 ? 78.289 -11.122 -45.283 1.00 46.30 61 ALA B O 1
ATOM 4583 N N . GLY B 1 33 ? 79.475 -13.029 -45.164 1.00 47.92 62 GLY B N 1
ATOM 4584 C CA . GLY B 1 33 ? 78.454 -13.863 -45.792 1.00 45.77 62 GLY B CA 1
ATOM 4585 C C . GLY B 1 33 ? 78.228 -13.762 -47.268 1.00 46.24 62 GLY B C 1
ATOM 4586 O O . GLY B 1 33 ? 77.368 -14.464 -47.787 1.00 42.11 62 GLY B O 1
ATOM 4587 N N . THR B 1 34 ? 79.001 -12.936 -47.979 1.00 47.83 63 THR B N 1
ATOM 4588 C CA . THR B 1 34 ? 78.768 -12.681 -49.433 1.00 46.05 63 THR B CA 1
ATOM 4589 C C . THR B 1 34 ? 79.712 -13.432 -50.398 1.00 51.92 63 THR B C 1
ATOM 4590 O O . THR B 1 34 ? 79.661 -13.214 -51.621 1.00 48.87 63 THR B O 1
ATOM 4594 N N . SER B 1 35 ? 80.545 -14.280 -49.819 1.00 48.79 64 SER B N 1
ATOM 4595 C CA . SER B 1 35 ? 81.412 -15.199 -50.517 1.00 59.34 64 SER B CA 1
ATOM 4596 C C . SER B 1 35 ? 81.434 -16.622 -49.878 1.00 56.90 64 SER B C 1
ATOM 4597 O O . SER B 1 35 ? 81.695 -16.820 -48.653 1.00 56.60 64 SER B O 1
ATOM 4600 N N . GLU B 1 36 ? 81.311 -17.598 -50.769 1.00 60.70 65 GLU B N 1
ATOM 4601 C CA . GLU B 1 36 ? 81.329 -19.011 -50.431 1.00 53.03 65 GLU B CA 1
ATOM 4602 C C . GLU B 1 36 ? 82.338 -19.460 -49.388 1.00 52.21 65 GLU B C 1
ATOM 4603 O O . GLU B 1 36 ? 81.996 -20.274 -48.548 1.00 56.88 65 GLU B O 1
ATOM 4609 N N . ASN B 1 37 ? 83.564 -18.932 -49.360 1.00 53.85 66 ASN B N 1
ATOM 4610 C CA . ASN B 1 37 ? 84.529 -19.409 -48.340 1.00 54.49 66 ASN B CA 1
ATOM 4611 C C . ASN B 1 37 ? 84.454 -18.716 -46.978 1.00 61.60 66 ASN B C 1
ATOM 4612 O O . ASN B 1 37 ? 85.196 -19.076 -46.056 1.00 59.70 66 ASN B O 1
ATOM 4617 N N . ALA B 1 38 ? 83.523 -17.763 -46.838 1.00 68.87 67 ALA B N 1
ATOM 4618 C CA . ALA B 1 38 ? 83.302 -17.025 -45.590 1.00 66.11 67 ALA B CA 1
ATOM 4619 C C . ALA B 1 38 ? 81.789 -16.863 -45.332 1.00 61.23 67 ALA B C 1
ATOM 4620 O O . ALA B 1 38 ? 81.274 -15.751 -45.258 1.00 59.36 67 ALA B O 1
ATOM 4622 N N . PRO B 1 39 ? 81.062 -17.988 -45.219 1.00 57.25 68 PRO B N 1
ATOM 4623 C CA . PRO B 1 39 ? 79.613 -17.870 -45.096 1.00 44.25 68 PRO B CA 1
ATOM 4624 C C . PRO B 1 39 ? 79.181 -17.706 -43.659 1.00 41.99 68 PRO B C 1
ATOM 4625 O O . PRO B 1 39 ? 79.886 -18.104 -42.665 1.00 39.22 68 PRO B O 1
ATOM 4629 N N . TRP B 1 40 ? 77.928 -17.213 -43.526 1.00 41.13 69 TRP B N 1
ATOM 4630 C CA . TRP B 1 40 ? 77.224 -17.187 -42.225 1.00 36.54 69 TRP B CA 1
ATOM 4631 C C . TRP B 1 40 ? 76.973 -18.576 -41.696 1.00 40.02 69 TRP B C 1
ATOM 4632 O O . TRP B 1 40 ? 76.987 -19.519 -42.471 1.00 45.89 69 TRP B O 1
ATOM 4643 N N . LYS B 1 41 ? 76.817 -18.696 -40.386 1.00 40.15 70 LYS B N 1
ATOM 4644 C CA . LYS B 1 41 ? 76.524 -19.966 -39.717 1.00 41.53 70 LYS B CA 1
ATOM 4645 C C . LYS B 1 41 ? 74.980 -20.223 -39.534 1.00 43.30 70 LYS B C 1
ATOM 4646 O O . LYS B 1 41 ? 74.554 -21.347 -39.571 1.00 38.35 70 LYS B O 1
ATOM 4652 N N . SER B 1 42 ? 74.217 -19.176 -39.215 1.00 39.15 71 SER B N 1
ATOM 4653 C CA . SER B 1 42 ? 72.804 -19.308 -38.800 1.00 36.71 71 SER B CA 1
ATOM 4654 C C . SER B 1 42 ? 71.955 -18.417 -39.600 1.00 35.65 71 SER B C 1
ATOM 4655 O O . SER B 1 42 ? 72.417 -17.659 -40.457 1.00 32.82 71 SER B O 1
ATOM 4658 N N . LEU B 1 43 ? 70.646 -18.569 -39.409 1.00 36.00 72 LEU B N 1
ATOM 4659 C CA . LEU B 1 43 ? 69.719 -17.784 -40.263 1.00 34.21 72 LEU B CA 1
ATOM 4660 C C . LEU B 1 43 ? 69.409 -16.380 -39.652 1.00 38.02 72 LEU B C 1
ATOM 4661 O O . LEU B 1 43 ? 68.605 -15.646 -40.229 1.00 34.53 72 LEU B O 1
ATOM 4666 N N . THR B 1 44 ? 70.097 -15.985 -38.572 1.00 38.67 73 THR B N 1
ATOM 4667 C CA . THR B 1 44 ? 69.906 -14.656 -37.913 1.00 36.26 73 THR B CA 1
ATOM 4668 C C . THR B 1 44 ? 70.094 -13.477 -38.854 1.00 37.20 73 THR B C 1
ATOM 4669 O O . THR B 1 44 ? 69.202 -12.563 -38.975 1.00 31.12 73 THR B O 1
ATOM 4673 N N . LYS B 1 45 ? 71.197 -13.498 -39.581 1.00 33.70 74 LYS B N 1
ATOM 4674 C CA . LYS B 1 45 ? 71.530 -12.352 -40.433 1.00 36.88 74 LYS B CA 1
ATOM 4675 C C . LYS B 1 45 ? 70.692 -12.397 -41.661 1.00 35.52 74 LYS B C 1
ATOM 4676 O O . LYS B 1 45 ? 70.422 -11.352 -42.269 1.00 37.42 74 LYS B O 1
ATOM 4682 N N . VAL B 1 46 ? 70.218 -13.605 -42.027 1.00 32.02 75 VAL B N 1
ATOM 4683 C CA . VAL B 1 46 ? 69.357 -13.686 -43.121 1.00 28.73 75 VAL B CA 1
ATOM 4684 C C . VAL B 1 46 ? 68.051 -12.952 -42.698 1.00 29.17 75 VAL B C 1
ATOM 4685 O O . VAL B 1 46 ? 67.495 -12.198 -43.453 1.00 28.25 75 VAL B O 1
ATOM 4689 N N . ASN B 1 47 ? 67.510 -13.301 -41.555 1.00 28.58 76 ASN B N 1
ATOM 4690 C CA . ASN B 1 47 ? 66.277 -12.598 -41.120 1.00 31.71 76 ASN B CA 1
ATOM 4691 C C . ASN B 1 47 ? 66.481 -11.090 -41.034 1.00 33.16 76 ASN B C 1
ATOM 4692 O O . ASN B 1 47 ? 65.567 -10.332 -41.290 1.00 29.45 76 ASN B O 1
ATOM 4697 N N . ASP B 1 48 ? 67.660 -10.669 -40.590 1.00 33.41 77 ASP B N 1
ATOM 4698 C CA . ASP B 1 48 ? 67.982 -9.256 -40.425 1.00 35.67 77 ASP B CA 1
ATOM 4699 C C . ASP B 1 48 ? 67.836 -8.497 -41.746 1.00 38.29 77 ASP B C 1
ATOM 4700 O O . ASP B 1 48 ? 67.387 -7.391 -41.736 1.00 34.08 77 ASP B O 1
ATOM 4705 N N . ILE B 1 49 ? 68.222 -9.081 -42.876 1.00 31.57 78 ILE B N 1
ATOM 4706 C CA . ILE B 1 49 ? 68.251 -8.377 -44.151 1.00 38.78 78 ILE B CA 1
ATOM 4707 C C . ILE B 1 49 ? 67.139 -8.812 -45.098 1.00 34.85 78 ILE B C 1
ATOM 4708 O O . ILE B 1 49 ? 66.988 -8.233 -46.149 1.00 31.63 78 ILE B O 1
ATOM 4713 N N . ALA B 1 50 ? 66.333 -9.819 -44.712 1.00 35.70 79 ALA B N 1
ATOM 4714 C CA . ALA B 1 50 ? 65.277 -10.328 -45.575 1.00 36.54 79 ALA B CA 1
ATOM 4715 C C . ALA B 1 50 ? 64.356 -9.315 -46.187 1.00 32.02 79 ALA B C 1
ATOM 4716 O O . ALA B 1 50 ? 64.117 -9.378 -47.401 1.00 34.91 79 ALA B O 1
ATOM 4718 N N . SER B 1 51 ? 63.849 -8.357 -45.418 1.00 33.48 80 SER B N 1
ATOM 4719 C CA . SER B 1 51 ? 62.967 -7.308 -45.975 1.00 36.90 80 SER B CA 1
ATOM 4720 C C . SER B 1 51 ? 63.653 -6.336 -46.905 1.00 39.35 80 SER B C 1
ATOM 4721 O O . SER B 1 51 ? 62.986 -5.609 -47.584 1.00 38.65 80 SER B O 1
ATOM 4724 N N . ASP B 1 52 ? 64.984 -6.349 -46.925 1.00 41.57 81 ASP B N 1
ATOM 4725 C CA . ASP B 1 52 ? 65.762 -5.525 -47.842 1.00 46.50 81 ASP B CA 1
ATOM 4726 C C . ASP B 1 52 ? 66.179 -6.291 -49.081 1.00 45.31 81 ASP B C 1
ATOM 4727 O O . ASP B 1 52 ? 66.752 -5.736 -50.007 1.00 38.72 81 ASP B O 1
ATOM 4732 N N . LEU B 1 53 ? 65.865 -7.571 -49.151 1.00 40.16 82 LEU B N 1
ATOM 4733 C CA . LEU B 1 53 ? 66.122 -8.320 -50.350 1.00 35.07 82 LEU B CA 1
ATOM 4734 C C . LEU B 1 53 ? 65.370 -7.766 -51.531 1.00 36.88 82 LEU B C 1
ATOM 4735 O O . LEU B 1 53 ? 64.206 -7.346 -51.437 1.00 35.42 82 LEU B O 1
ATOM 4740 N N . GLY B 1 54 ? 66.029 -7.781 -52.691 1.00 35.75 83 GLY B N 1
ATOM 4741 C CA . GLY B 1 54 ? 65.469 -7.263 -53.911 1.00 34.06 83 GLY B CA 1
ATOM 4742 C C . GLY B 1 54 ? 65.836 -8.025 -55.159 1.00 33.20 83 GLY B C 1
ATOM 4743 O O . GLY B 1 54 ? 66.440 -9.104 -55.091 1.00 37.52 83 GLY B O 1
ATOM 4744 N N . PRO B 1 55 ? 65.470 -7.474 -56.308 1.00 37.12 84 PRO B N 1
ATOM 4745 C CA . PRO B 1 55 ? 65.771 -8.190 -57.554 1.00 39.54 84 PRO B CA 1
ATOM 4746 C C . PRO B 1 55 ? 67.179 -8.736 -57.683 1.00 38.06 84 PRO B C 1
ATOM 4747 O O . PRO B 1 55 ? 68.144 -8.052 -57.330 1.00 43.84 84 PRO B O 1
ATOM 4751 N N . GLY B 1 56 ? 67.299 -10.005 -58.047 1.00 38.87 85 GLY B N 1
ATOM 4752 C CA . GLY B 1 56 ? 68.583 -10.701 -58.167 1.00 40.04 85 GLY B CA 1
ATOM 4753 C C . GLY B 1 56 ? 69.326 -11.065 -56.921 1.00 41.70 85 GLY B C 1
ATOM 4754 O O . GLY B 1 56 ? 70.380 -11.695 -56.981 1.00 41.87 85 GLY B O 1
ATOM 4755 N N . ASP B 1 57 ? 68.783 -10.717 -55.762 1.00 42.36 86 ASP B N 1
ATOM 4756 C CA . ASP B 1 57 ? 69.371 -11.138 -54.526 1.00 41.01 86 ASP B CA 1
ATOM 4757 C C . ASP B 1 57 ? 69.055 -12.615 -54.301 1.00 43.59 86 ASP B C 1
ATOM 4758 O O . ASP B 1 57 ? 68.001 -13.107 -54.716 1.00 44.92 86 ASP B O 1
ATOM 4763 N N . SER B 1 58 ? 70.007 -13.306 -53.689 1.00 37.09 87 SER B N 1
ATOM 4764 C CA . SER B 1 58 ? 69.897 -14.724 -53.452 1.00 43.10 87 SER B CA 1
ATOM 4765 C C . SER B 1 58 ? 70.417 -15.061 -52.104 1.00 37.21 87 SER B C 1
ATOM 4766 O O . SER B 1 58 ? 71.381 -14.491 -51.649 1.00 44.06 87 SER B O 1
ATOM 4769 N N . VAL B 1 59 ? 69.820 -16.060 -51.472 1.00 35.31 88 VAL B N 1
ATOM 4770 C CA . VAL B 1 59 ? 70.292 -16.587 -50.207 1.00 34.80 88 VAL B CA 1
ATOM 4771 C C . VAL B 1 59 ? 70.439 -18.075 -50.356 1.00 37.80 88 VAL B C 1
ATOM 4772 O O . VAL B 1 59 ? 69.440 -18.716 -50.668 1.00 37.76 88 VAL B O 1
ATOM 4776 N N . LEU B 1 60 ? 71.656 -18.604 -50.104 1.00 34.75 89 LEU B N 1
ATOM 4777 C CA . LEU B 1 60 ? 71.982 -19.985 -50.354 1.00 34.83 89 LEU B CA 1
ATOM 4778 C C . LEU B 1 60 ? 72.529 -20.691 -49.162 1.00 33.56 89 LEU B C 1
ATOM 4779 O O . LEU B 1 60 ? 73.387 -20.230 -48.433 1.00 36.54 89 LEU B O 1
ATOM 4784 N N . LEU B 1 61 ? 71.917 -21.827 -48.894 1.00 33.95 90 LEU B N 1
ATOM 4785 C CA . LEU B 1 61 ? 72.136 -22.591 -47.685 1.00 30.18 90 LEU B CA 1
ATOM 4786 C C . LEU B 1 61 ? 72.858 -23.881 -48.167 1.00 33.71 90 LEU B C 1
ATOM 4787 O O . LEU B 1 61 ? 72.456 -24.556 -49.115 1.00 38.27 90 LEU B O 1
ATOM 4792 N N . GLU B 1 62 ? 73.887 -24.215 -47.476 1.00 36.98 91 GLU B N 1
ATOM 4793 C CA . GLU B 1 62 ? 74.728 -25.295 -47.966 1.00 45.27 91 GLU B CA 1
ATOM 4794 C C . GLU B 1 62 ? 74.031 -26.664 -47.770 1.00 42.61 91 GLU B C 1
ATOM 4795 O O . GLU B 1 62 ? 73.621 -27.006 -46.630 1.00 38.39 91 GLU B O 1
ATOM 4801 N N . TYR B 1 63 ? 73.985 -27.440 -48.853 1.00 39.10 92 TYR B N 1
ATOM 4802 C CA . TYR B 1 63 ? 73.623 -28.845 -48.800 1.00 37.72 92 TYR B CA 1
ATOM 4803 C C . TYR B 1 63 ? 74.334 -29.507 -47.639 1.00 36.13 92 TYR B C 1
ATOM 4804 O O . TYR B 1 63 ? 75.475 -29.169 -47.321 1.00 40.27 92 TYR B O 1
ATOM 4813 N N . GLY B 1 64 ? 73.651 -30.351 -46.862 1.00 32.93 93 GLY B N 1
ATOM 4814 C CA . GLY B 1 64 ? 74.160 -30.850 -45.627 1.00 30.01 93 GLY B CA 1
ATOM 4815 C C . GLY B 1 64 ? 73.882 -30.104 -44.325 1.00 30.64 93 GLY B C 1
ATOM 4816 O O . GLY B 1 64 ? 74.044 -30.649 -43.213 1.00 35.38 93 GLY B O 1
ATOM 4817 N N . SER B 1 65 ? 73.480 -28.854 -44.466 1.00 34.23 94 SER B N 1
ATOM 4818 C CA . SER B 1 65 ? 73.280 -27.980 -43.319 1.00 38.56 94 SER B CA 1
ATOM 4819 C C . SER B 1 65 ? 72.013 -28.449 -42.534 1.00 36.27 94 SER B C 1
ATOM 4820 O O . SER B 1 65 ? 71.062 -28.969 -43.145 1.00 35.07 94 SER B O 1
ATOM 4823 N N . GLU B 1 66 ? 72.055 -28.221 -41.232 1.00 38.27 95 GLU B N 1
ATOM 4824 C CA . GLU B 1 66 ? 70.910 -28.338 -40.364 1.00 36.42 95 GLU B CA 1
ATOM 4825 C C . GLU B 1 66 ? 70.820 -27.039 -39.532 1.00 33.69 95 GLU B C 1
ATOM 4826 O O . GLU B 1 66 ? 71.687 -26.744 -38.721 1.00 31.98 95 GLU B O 1
ATOM 4832 N N . PHE B 1 67 ? 69.754 -26.271 -39.787 1.00 31.37 96 PHE B N 1
ATOM 4833 C CA . PHE B 1 67 ? 69.460 -25.093 -39.022 1.00 29.01 96 PHE B CA 1
ATOM 4834 C C . PHE B 1 67 ? 68.401 -25.390 -38.007 1.00 29.70 96 PHE B C 1
ATOM 4835 O O . PHE B 1 67 ? 67.196 -25.168 -38.249 1.00 32.22 96 PHE B O 1
ATOM 4843 N N . ASN B 1 68 ? 68.839 -25.950 -36.901 1.00 30.60 97 ASN B N 1
ATOM 4844 C CA . ASN B 1 68 ? 67.980 -26.323 -35.795 1.00 30.09 97 ASN B CA 1
ATOM 4845 C C . ASN B 1 68 ? 67.517 -25.120 -34.976 1.00 32.80 97 ASN B C 1
ATOM 4846 O O . ASN B 1 68 ? 68.281 -24.160 -34.704 1.00 29.02 97 ASN B O 1
ATOM 4851 N N . ASP B 1 69 ? 66.255 -25.199 -34.568 1.00 29.13 98 ASP B N 1
ATOM 4852 C CA . ASP B 1 69 ? 65.543 -24.074 -33.910 1.00 29.39 98 ASP B CA 1
ATOM 4853 C C . ASP B 1 69 ? 65.539 -22.733 -34.638 1.00 30.46 98 ASP B C 1
ATOM 4854 O O . ASP B 1 69 ? 65.518 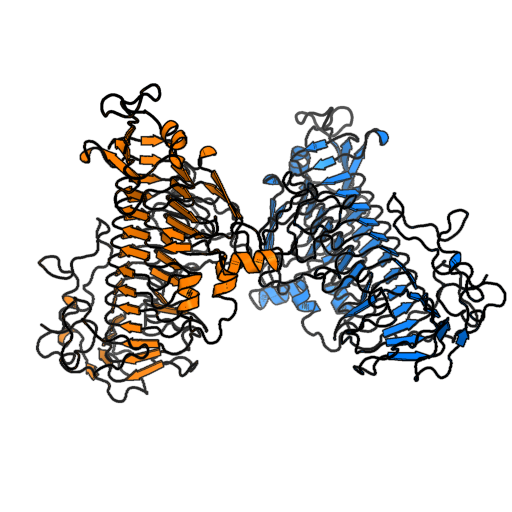-21.645 -33.971 1.00 30.15 98 ASP B O 1
ATOM 4859 N N . GLN B 1 70 ? 65.563 -22.802 -35.961 1.00 26.17 99 GLN B N 1
ATOM 4860 C CA . GLN B 1 70 ? 65.647 -21.643 -36.819 1.00 30.69 99 GLN B CA 1
ATOM 4861 C C . GLN B 1 70 ? 64.469 -21.606 -37.795 1.00 28.77 99 GLN B C 1
ATOM 4862 O O . GLN B 1 70 ? 63.717 -22.560 -37.890 1.00 28.91 99 GLN B O 1
ATOM 4868 N N . TYR B 1 71 ? 64.393 -20.534 -38.543 1.00 25.31 100 TYR B N 1
ATOM 4869 C CA . TYR B 1 71 ? 63.245 -20.168 -39.389 1.00 28.89 100 TYR B CA 1
ATOM 4870 C C . TYR B 1 71 ? 63.685 -18.976 -40.223 1.00 29.98 100 TYR B C 1
ATOM 4871 O O . TYR B 1 71 ? 64.672 -18.280 -39.884 1.00 28.27 100 TYR B O 1
ATOM 4880 N N . LEU B 1 72 ? 62.929 -18.713 -41.238 1.00 26.30 101 LEU B N 1
ATOM 4881 C CA . LEU B 1 72 ? 63.101 -17.566 -42.060 1.00 29.99 101 LEU B CA 1
ATOM 4882 C C . LEU B 1 72 ? 61.796 -16.892 -42.310 1.00 28.92 101 LEU B C 1
ATOM 4883 O O . LEU B 1 72 ? 60.878 -17.503 -42.930 1.00 28.99 101 LEU B O 1
ATOM 4888 N N . HIS B 1 73 ? 61.655 -15.685 -41.792 1.00 28.23 102 HIS B N 1
ATOM 4889 C CA . HIS B 1 73 ? 60.522 -14.864 -42.169 1.00 25.90 102 HIS B CA 1
ATOM 4890 C C . HIS B 1 73 ? 60.939 -13.733 -43.046 1.00 28.14 102 HIS B C 1
ATOM 4891 O O . HIS B 1 73 ? 61.785 -12.975 -42.618 1.00 34.36 102 HIS B O 1
ATOM 4898 N N . ILE B 1 74 ? 60.222 -13.547 -44.135 1.00 26.52 103 ILE B N 1
ATOM 4899 C CA . ILE B 1 74 ? 60.486 -12.471 -45.128 1.00 31.23 103 ILE B CA 1
ATOM 4900 C C . ILE B 1 74 ? 59.211 -11.690 -45.336 1.00 35.11 103 ILE B C 1
ATOM 4901 O O . ILE B 1 74 ? 58.167 -12.267 -45.693 1.00 31.28 103 ILE B O 1
ATOM 4906 N N . LYS B 1 75 ? 59.284 -10.382 -45.120 1.00 32.51 104 LYS B N 1
ATOM 4907 C CA . LYS B 1 75 ? 58.073 -9.510 -45.209 1.00 30.82 104 LYS B CA 1
ATOM 4908 C C . LYS B 1 75 ? 58.257 -8.305 -46.124 1.00 33.71 104 LYS B C 1
ATOM 4909 O O . LYS B 1 75 ? 59.343 -7.674 -46.085 1.00 32.67 104 LYS B O 1
ATOM 4915 N N . ASP B 1 76 ? 57.209 -7.984 -46.873 1.00 27.91 105 ASP B N 1
ATOM 4916 C CA . ASP B 1 76 ? 57.017 -6.663 -47.541 1.00 32.83 105 ASP B CA 1
ATOM 4917 C C . ASP B 1 76 ? 58.198 -6.297 -48.420 1.00 38.88 105 ASP B C 1
ATOM 4918 O O . ASP B 1 76 ? 58.811 -5.249 -48.226 1.00 33.88 105 ASP B O 1
ATOM 4923 N N . THR B 1 77 ? 58.531 -7.204 -49.322 1.00 35.54 106 THR B N 1
ATOM 4924 C CA . THR B 1 77 ? 59.644 -6.965 -50.301 1.00 37.73 106 THR B CA 1
ATOM 4925 C C . THR B 1 77 ? 59.339 -7.709 -51.577 1.00 41.22 106 THR B C 1
ATOM 4926 O O . THR B 1 77 ? 58.253 -8.340 -51.714 1.00 35.64 106 THR B O 1
ATOM 4930 N N . ALA B 1 78 ? 60.254 -7.626 -52.545 1.00 34.05 107 ALA B N 1
ATOM 4931 C CA . ALA B 1 78 ? 59.993 -8.183 -53.832 1.00 29.93 107 ALA B CA 1
ATOM 4932 C C . ALA B 1 78 ? 61.266 -8.203 -54.719 1.00 37.25 107 ALA B C 1
ATOM 4933 O O . ALA B 1 78 ? 62.226 -7.387 -54.495 1.00 33.35 107 ALA B O 1
ATOM 4935 N N . GLY B 1 79 ? 61.288 -9.179 -55.621 1.00 35.31 108 GLY B N 1
ATOM 4936 C CA . GLY B 1 79 ? 62.140 -9.132 -56.827 1.00 37.06 108 GLY B CA 1
ATOM 4937 C C . GLY B 1 79 ? 61.348 -8.498 -57.947 1.00 32.61 108 GLY B C 1
ATOM 4938 O O . GLY B 1 79 ? 60.408 -7.731 -57.704 1.00 34.86 108 GLY B O 1
ATOM 4939 N N . ASN B 1 80 ? 61.643 -8.860 -59.194 1.00 39.61 109 ASN B N 1
ATOM 4940 C CA . ASN B 1 80 ? 60.800 -8.432 -60.319 1.00 37.56 109 ASN B CA 1
ATOM 4941 C C . ASN B 1 80 ? 60.914 -9.454 -61.428 1.00 39.57 109 ASN B C 1
ATOM 4942 O O . ASN B 1 80 ? 61.639 -10.448 -61.281 1.00 39.32 109 ASN B O 1
ATOM 4947 N N . ALA B 1 81 ? 60.200 -9.209 -62.521 1.00 46.40 110 ALA B N 1
ATOM 4948 C CA . ALA B 1 81 ? 60.146 -10.118 -63.683 1.00 51.24 110 ALA B CA 1
ATOM 4949 C C . ALA B 1 81 ? 61.501 -10.509 -64.290 1.00 52.42 110 ALA B C 1
ATOM 4950 O O . ALA B 1 81 ? 61.651 -11.653 -64.704 1.00 66.10 110 ALA B O 1
ATOM 4952 N N . ASP B 1 82 ? 62.497 -9.626 -64.240 1.00 54.45 111 ASP B N 1
ATOM 4953 C CA . ASP B 1 82 ? 63.872 -9.930 -64.766 1.00 56.02 111 ASP B CA 1
ATOM 4954 C C . ASP B 1 82 ? 64.727 -10.778 -63.877 1.00 50.29 111 ASP B C 1
ATOM 4955 O O . ASP B 1 82 ? 65.467 -11.616 -64.385 1.00 52.04 111 ASP B O 1
ATOM 4960 N N . ALA B 1 83 ? 64.688 -10.486 -62.554 1.00 47.08 112 ALA B N 1
ATOM 4961 C CA . ALA B 1 83 ? 65.483 -11.165 -61.556 1.00 40.58 112 ALA B CA 1
ATOM 4962 C C . ALA B 1 83 ? 64.628 -11.356 -60.241 1.00 44.20 112 ALA B C 1
ATOM 4963 O O . ALA B 1 83 ? 64.247 -10.361 -59.621 1.00 41.82 112 ALA B O 1
ATOM 4965 N N . PRO B 1 84 ? 64.385 -12.615 -59.800 1.00 45.02 113 PRO B N 1
ATOM 4966 C CA . PRO B 1 84 ? 63.620 -12.744 -58.545 1.00 40.42 113 PRO B CA 1
ATOM 4967 C C . PRO B 1 84 ? 64.542 -12.695 -57.360 1.00 44.09 113 PRO B C 1
ATOM 4968 O O . PRO B 1 84 ? 65.771 -12.646 -57.504 1.00 44.64 113 PRO B O 1
ATOM 4972 N N . ILE B 1 85 ? 63.952 -12.744 -56.160 1.00 35.17 114 ILE B N 1
ATOM 4973 C CA . ILE B 1 85 ? 64.675 -13.126 -55.000 1.00 35.88 114 ILE B CA 1
ATOM 4974 C C . ILE B 1 85 ? 64.715 -14.655 -55.034 1.00 34.82 114 ILE B C 1
ATOM 4975 O O . ILE B 1 85 ? 63.733 -15.264 -55.404 1.00 41.44 114 ILE B O 1
ATOM 4980 N N . THR B 1 86 ? 65.862 -15.231 -54.754 1.00 34.35 115 THR B N 1
ATOM 4981 C CA . THR B 1 86 ? 66.044 -16.691 -54.637 1.00 34.65 115 THR B CA 1
ATOM 4982 C C . THR B 1 86 ? 66.482 -17.098 -53.279 1.00 34.58 115 THR B C 1
ATOM 4983 O O . THR B 1 86 ? 67.487 -16.607 -52.749 1.00 36.62 115 THR B O 1
ATOM 4987 N N . ILE B 1 87 ? 65.767 -18.077 -52.700 1.00 29.98 116 ILE B N 1
ATOM 4988 C CA . ILE B 1 87 ? 66.215 -18.778 -51.541 1.00 32.05 116 ILE B CA 1
ATOM 4989 C C . ILE B 1 87 ? 66.427 -20.258 -51.954 1.00 34.63 116 ILE B C 1
ATOM 4990 O O . ILE B 1 87 ? 65.464 -20.876 -52.463 1.00 34.74 116 ILE B O 1
ATOM 4995 N N . SER B 1 88 ? 67.644 -20.786 -51.757 1.00 34.84 117 SER B N 1
ATOM 4996 C CA . SER B 1 88 ? 68.027 -22.093 -52.302 1.00 34.86 117 SER B CA 1
ATOM 4997 C C . SER B 1 88 ? 69.214 -22.703 -51.646 1.00 32.26 117 SER B C 1
ATOM 4998 O O . SER B 1 88 ? 69.576 -22.365 -50.503 1.00 34.62 117 SER B O 1
ATOM 5001 N N . ALA B 1 89 ? 69.805 -23.727 -52.287 1.00 30.55 118 ALA B N 1
ATOM 5002 C CA . ALA B 1 89 ? 70.911 -24.424 -51.712 1.00 35.51 118 ALA B CA 1
ATOM 5003 C C . ALA B 1 89 ? 72.136 -24.262 -52.610 1.00 34.31 118 ALA B C 1
ATOM 5004 O O . ALA B 1 89 ? 71.968 -23.947 -53.777 1.00 38.16 118 ALA B O 1
ATOM 5006 N N . TYR B 1 90 ? 73.300 -24.548 -52.047 1.00 40.63 119 TYR B N 1
ATOM 5007 C CA . TYR B 1 90 ? 74.570 -24.552 -52.814 1.00 43.61 119 TYR B CA 1
ATOM 5008 C C . TYR B 1 90 ? 75.436 -25.642 -52.271 1.00 44.31 119 TYR B C 1
ATOM 5009 O O . TYR B 1 90 ? 75.316 -25.987 -51.100 1.00 44.81 119 TYR B O 1
ATOM 5018 N N . GLY B 1 91 ? 76.375 -26.153 -53.103 1.00 42.85 120 GLY B N 1
ATOM 5019 C CA . GLY B 1 91 ? 77.305 -27.162 -52.656 1.00 45.90 120 GLY B CA 1
ATOM 5020 C C . GLY B 1 91 ? 77.082 -28.531 -53.320 1.00 37.44 120 GLY B C 1
ATOM 5021 O O . GLY B 1 91 ? 76.676 -28.625 -54.491 1.00 42.07 120 GLY B O 1
ATOM 5022 N N . ASP B 1 92 ? 77.354 -29.569 -52.533 1.00 39.84 121 ASP B N 1
ATOM 5023 C CA . ASP B 1 92 ? 77.206 -30.938 -52.994 1.00 49.54 121 ASP B CA 1
ATOM 5024 C C . ASP B 1 92 ? 75.840 -31.524 -52.591 1.00 41.08 121 ASP B C 1
ATOM 5025 O O . ASP B 1 92 ? 75.742 -31.963 -51.473 1.00 41.26 121 ASP B O 1
ATOM 5030 N N . ALA B 1 93 ? 74.915 -31.622 -53.546 1.00 43.29 122 ALA B N 1
ATOM 5031 C CA . ALA B 1 93 ? 73.543 -32.187 -53.366 1.00 46.00 122 ALA B CA 1
ATOM 5032 C C . ALA B 1 93 ? 73.458 -33.549 -52.698 1.00 56.03 122 ALA B C 1
ATOM 5033 O O . ALA B 1 93 ? 72.500 -33.827 -51.956 1.00 53.86 122 ALA B O 1
ATOM 5035 N N . ASP B 1 94 ? 74.452 -34.405 -52.907 1.00 46.78 123 ASP B N 1
ATOM 5036 C CA . ASP B 1 94 ? 74.497 -35.692 -52.216 1.00 48.57 123 ASP B CA 1
ATOM 5037 C C . ASP B 1 94 ? 74.595 -35.567 -50.725 1.00 45.32 123 ASP B C 1
ATOM 5038 O O . ASP B 1 94 ? 74.365 -36.531 -49.998 1.00 43.98 123 ASP B O 1
ATOM 5043 N N . GLU B 1 95 ? 75.049 -34.403 -50.257 1.00 44.14 124 GLU B N 1
ATOM 5044 C CA . GLU B 1 95 ? 74.975 -34.069 -48.838 1.00 46.60 124 GLU B CA 1
ATOM 5045 C C . GLU B 1 95 ? 73.523 -33.924 -48.266 1.00 35.48 124 GLU B C 1
ATOM 5046 O O . GLU B 1 95 ? 73.356 -33.991 -47.077 1.00 40.82 124 GLU B O 1
ATOM 5052 N N . GLY B 1 96 ? 72.543 -33.745 -49.107 1.00 38.45 125 GLY B N 1
ATOM 5053 C CA . GLY B 1 96 ? 71.140 -33.609 -48.668 1.00 43.47 125 GLY B CA 1
ATOM 5054 C C . GLY B 1 96 ? 70.697 -32.134 -48.600 1.00 41.56 125 GLY B C 1
ATOM 5055 O O . GLY B 1 96 ? 71.460 -31.223 -48.282 1.00 39.02 125 GLY B O 1
ATOM 5056 N N . LYS B 1 97 ? 69.434 -31.920 -48.924 1.00 35.31 126 LYS B N 1
ATOM 5057 C CA . LYS B 1 97 ? 68.815 -30.626 -48.806 1.00 33.72 126 LYS B CA 1
ATOM 5058 C C . LYS B 1 97 ? 69.135 -29.979 -47.433 1.00 26.66 126 LYS B C 1
ATOM 5059 O O . LYS B 1 97 ? 69.166 -30.646 -46.394 1.00 29.73 126 LYS B O 1
ATOM 5065 N N . PRO B 1 98 ? 69.477 -28.708 -47.453 1.00 27.17 127 PRO B N 1
ATOM 5066 C CA . PRO B 1 98 ? 69.647 -28.009 -46.166 1.00 32.63 127 PRO B CA 1
ATOM 5067 C C . PRO B 1 98 ? 68.274 -28.039 -45.424 1.00 29.57 127 PRO B C 1
ATOM 5068 O O . PRO B 1 98 ? 67.252 -27.822 -46.068 1.00 30.51 127 PRO B O 1
ATOM 5072 N N . VAL B 1 99 ? 68.322 -28.358 -44.149 1.00 32.97 128 VAL B N 1
ATOM 5073 C CA . VAL B 1 99 ? 67.156 -28.490 -43.333 1.00 32.78 128 VAL B CA 1
ATOM 5074 C C . VAL B 1 99 ? 66.939 -27.224 -42.537 1.00 32.78 128 VAL B C 1
ATOM 5075 O O . VAL B 1 99 ? 67.865 -26.759 -41.858 1.00 29.98 128 VAL B O 1
ATOM 5079 N N . ILE B 1 100 ? 65.686 -26.706 -42.546 1.00 31.39 129 ILE B N 1
ATOM 5080 C CA . ILE B 1 100 ? 65.302 -25.601 -41.613 1.00 28.45 129 ILE B CA 1
ATOM 5081 C C . ILE B 1 100 ? 64.315 -26.248 -40.690 1.00 29.21 129 ILE B C 1
ATOM 5082 O O . ILE B 1 100 ? 63.221 -26.625 -41.146 1.00 27.23 129 ILE B O 1
ATOM 5087 N N . ALA B 1 101 ? 64.685 -26.386 -39.420 1.00 28.77 130 ALA B N 1
ATOM 5088 C CA . ALA B 1 101 ? 63.818 -27.027 -38.426 1.00 28.01 130 ALA B CA 1
ATOM 5089 C C . ALA B 1 101 ? 63.436 -26.042 -37.329 1.00 27.31 130 ALA B C 1
ATOM 5090 O O . ALA B 1 101 ? 64.227 -25.836 -36.386 1.00 30.91 130 ALA B O 1
ATOM 5092 N N . SER B 1 102 ? 62.259 -25.404 -37.420 1.00 25.10 131 SER B N 1
ATOM 5093 C CA . SER B 1 102 ? 61.953 -24.344 -36.389 1.00 24.91 131 SER B CA 1
ATOM 5094 C C . SER B 1 102 ? 61.593 -24.961 -35.043 1.00 23.73 131 SER B C 1
ATOM 5095 O O . SER B 1 102 ? 61.697 -24.280 -34.043 1.00 25.63 131 SER B O 1
ATOM 5098 N N . ASN B 1 103 ? 61.124 -26.197 -34.997 1.00 25.17 132 ASN B N 1
ATOM 5099 C CA . ASN B 1 103 ? 60.705 -26.847 -33.775 1.00 26.37 132 ASN B CA 1
ATOM 5100 C C . ASN B 1 103 ? 59.642 -26.041 -32.933 1.00 24.37 132 ASN B C 1
ATOM 5101 O O . ASN B 1 103 ? 59.625 -26.137 -31.678 1.00 27.34 132 ASN B O 1
ATOM 5106 N N . GLY B 1 104 ? 58.867 -25.217 -33.586 1.00 23.23 133 GLY B N 1
ATOM 5107 C CA . GLY B 1 104 ? 57.798 -24.418 -32.949 1.00 25.57 133 GLY B CA 1
ATOM 5108 C C . GLY B 1 104 ? 58.316 -23.326 -32.035 1.00 25.92 133 GLY B C 1
ATOM 5109 O O . GLY B 1 104 ? 57.543 -22.729 -31.226 1.00 25.22 133 GLY B O 1
ATOM 5110 N N . VAL B 1 105 ? 59.622 -23.005 -32.143 1.00 24.35 134 VAL B N 1
ATOM 5111 C CA . VAL B 1 105 ? 60.182 -22.027 -31.220 1.00 26.12 134 VAL B CA 1
ATOM 5112 C C . VAL B 1 105 ? 59.507 -20.680 -31.269 1.00 27.40 134 VAL B C 1
ATOM 5113 O O . VAL B 1 105 ? 58.997 -20.279 -32.313 1.00 23.93 134 VAL B O 1
ATOM 5117 N N . LYS B 1 106 ? 59.580 -19.962 -30.124 1.00 28.68 135 LYS B N 1
ATOM 5118 C CA . LYS B 1 106 ? 59.015 -18.582 -30.040 1.00 29.09 135 LYS B CA 1
ATOM 5119 C C . LYS B 1 106 ? 59.281 -17.663 -31.204 1.00 26.06 135 LYS B C 1
ATOM 5120 O O . LYS B 1 106 ? 58.387 -16.976 -31.778 1.00 26.11 135 LYS B O 1
ATOM 5126 N N . GLY B 1 107 ? 60.542 -17.670 -31.685 1.00 27.65 136 GLY B N 1
ATOM 5127 C CA . GLY B 1 107 ? 60.911 -16.776 -32.780 1.00 25.34 136 GLY B CA 1
ATOM 5128 C C . GLY B 1 107 ? 60.265 -17.092 -34.118 1.00 24.43 136 GLY B C 1
ATOM 5129 O O . GLY B 1 107 ? 60.212 -16.227 -35.047 1.00 26.24 136 GLY B O 1
ATOM 5130 N N . SER B 1 108 ? 59.721 -18.301 -34.275 1.00 23.76 137 SER B N 1
ATOM 5131 C CA . SER B 1 108 ? 59.063 -18.687 -35.491 1.00 23.42 137 SER B CA 1
ATOM 5132 C C . SER B 1 108 ? 57.556 -18.239 -35.510 1.00 25.50 137 SER B C 1
ATOM 5133 O O . SER B 1 108 ? 56.881 -18.344 -36.528 1.00 25.64 137 SER B O 1
ATOM 5136 N N . GLN B 1 109 ? 57.095 -17.754 -34.382 1.00 25.28 138 GLN B N 1
ATOM 5137 C CA . GLN B 1 109 ? 55.687 -17.448 -34.154 1.00 29.07 138 GLN B CA 1
ATOM 5138 C C . GLN B 1 109 ? 55.349 -16.023 -34.557 1.00 30.10 138 GLN B C 1
ATOM 5139 O O . GLN B 1 109 ? 56.145 -15.073 -34.396 1.00 28.14 138 GLN B O 1
ATOM 5145 N N . TRP B 1 110 ? 54.171 -15.882 -35.127 1.00 25.01 139 TRP B N 1
ATOM 5146 C CA . TRP B 1 110 ? 53.647 -14.602 -35.573 1.00 25.33 139 TRP B CA 1
ATOM 5147 C C . TRP B 1 110 ? 52.137 -14.594 -35.378 1.00 26.30 139 TRP B C 1
ATOM 5148 O O . TRP B 1 110 ? 51.548 -15.650 -35.140 1.00 25.53 139 TRP B O 1
ATOM 5159 N N . GLU B 1 111 ? 51.541 -13.397 -35.511 1.00 24.98 140 GLU B N 1
ATOM 5160 C CA . GLU B 1 111 ? 50.127 -13.220 -35.125 1.00 30.13 140 GLU B CA 1
ATOM 5161 C C . GLU B 1 111 ? 49.283 -13.163 -36.406 1.00 29.19 140 GLU B C 1
ATOM 5162 O O . GLU B 1 111 ? 49.395 -12.199 -37.156 1.00 28.07 140 GLU B O 1
ATOM 5168 N N . GLN B 1 112 ? 48.490 -14.216 -36.665 1.00 24.61 141 GLN B N 1
ATOM 5169 C CA . GLN B 1 112 ? 47.609 -14.315 -37.811 1.00 23.43 141 GLN B CA 1
ATOM 5170 C C . GLN B 1 112 ? 46.267 -13.713 -37.368 1.00 24.81 141 GLN B C 1
ATOM 5171 O O . GLN B 1 112 ? 45.729 -14.055 -36.286 1.00 24.78 141 GLN B O 1
ATOM 5177 N N . ASP B 1 113 ? 45.726 -12.876 -38.229 1.00 24.00 142 ASP B N 1
ATOM 5178 C CA . ASP B 1 113 ? 44.406 -12.324 -38.048 1.00 26.75 142 ASP B CA 1
ATOM 5179 C C . ASP B 1 113 ? 43.821 -12.017 -39.412 1.00 29.03 142 ASP B C 1
ATOM 5180 O O . ASP B 1 113 ? 44.313 -11.133 -40.129 1.00 25.11 142 ASP B O 1
ATOM 5185 N N . TYR B 1 114 ? 42.722 -12.726 -39.766 1.00 25.04 143 TYR B N 1
ATOM 5186 C CA . TYR B 1 114 ? 42.027 -12.462 -40.986 1.00 23.56 143 TYR B CA 1
ATOM 5187 C C . TYR B 1 114 ? 41.374 -11.082 -41.033 1.00 24.93 143 TYR B C 1
ATOM 5188 O O . TYR B 1 114 ? 41.109 -10.518 -42.139 1.00 26.62 143 TYR B O 1
ATOM 5197 N N . ARG B 1 115 ? 41.121 -10.560 -39.865 1.00 25.12 144 ARG B N 1
ATOM 5198 C CA . ARG B 1 115 ? 40.386 -9.319 -39.648 1.00 26.23 144 ARG B CA 1
ATOM 5199 C C . ARG B 1 115 ? 39.025 -9.270 -40.298 1.00 28.01 144 ARG B C 1
ATOM 5200 O O . ARG B 1 115 ? 38.552 -8.221 -40.769 1.00 27.60 144 ARG B O 1
ATOM 5208 N N . ALA B 1 116 ? 38.380 -10.441 -40.367 1.00 26.11 145 ALA B N 1
ATOM 5209 C CA . ALA B 1 116 ? 37.009 -10.578 -40.870 1.00 28.28 145 ALA B CA 1
ATOM 5210 C C . ALA B 1 116 ? 36.512 -11.969 -40.450 1.00 28.28 145 ALA B C 1
ATOM 5211 O O . ALA B 1 116 ? 37.291 -12.876 -40.256 1.00 27.16 145 ALA B O 1
ATOM 5213 N N . ASN B 1 117 ? 35.202 -12.135 -40.357 1.00 27.74 146 ASN B N 1
ATOM 5214 C CA . ASN B 1 117 ? 34.645 -13.454 -40.177 1.00 26.09 146 ASN B CA 1
ATOM 5215 C C . ASN B 1 117 ? 34.841 -14.248 -41.403 1.00 23.34 146 ASN B C 1
ATOM 5216 O O . ASN B 1 117 ? 34.442 -13.797 -42.507 1.00 25.07 146 ASN B O 1
ATOM 5221 N N . VAL B 1 118 ? 35.384 -15.465 -41.276 1.00 23.63 147 VAL B N 1
ATOM 5222 C CA . VAL B 1 118 ? 35.658 -16.319 -42.447 1.00 25.29 147 VAL B CA 1
ATOM 5223 C C . VAL B 1 118 ? 35.046 -17.696 -42.207 1.00 27.08 147 VAL B C 1
ATOM 5224 O O . VAL B 1 118 ? 35.583 -18.761 -42.600 1.00 27.44 147 VAL B O 1
ATOM 5228 N N . GLY B 1 119 ? 33.903 -17.633 -41.553 1.00 27.19 148 GLY B N 1
ATOM 5229 C CA . GLY B 1 119 ? 33.116 -18.825 -41.314 1.00 30.65 148 GLY B CA 1
ATOM 5230 C C . GLY B 1 119 ? 33.341 -19.304 -39.889 1.00 30.72 148 GLY B C 1
ATOM 5231 O O . GLY B 1 119 ? 34.006 -18.672 -39.060 1.00 30.04 148 GLY B O 1
ATOM 5232 N N . ASN B 1 120 ? 32.749 -20.456 -39.613 1.00 31.36 149 ASN B N 1
ATOM 5233 C CA . ASN B 1 120 ? 32.701 -20.956 -38.270 1.00 30.52 149 ASN B CA 1
ATOM 5234 C C . ASN B 1 120 ? 34.047 -21.717 -37.983 1.00 27.25 149 ASN B C 1
ATOM 5235 O O . ASN B 1 120 ? 34.092 -22.983 -38.012 1.00 28.70 149 ASN B O 1
ATOM 5240 N N . HIS B 1 121 ? 35.098 -20.918 -37.771 1.00 27.25 150 HIS B N 1
ATOM 5241 C CA . HIS B 1 121 ? 36.485 -21.404 -37.661 1.00 26.85 150 HIS B CA 1
ATOM 5242 C C . HIS B 1 121 ? 37.316 -20.429 -36.886 1.00 27.22 150 HIS B C 1
ATOM 5243 O O . HIS B 1 121 ? 37.017 -19.259 -36.786 1.00 30.48 150 HIS B O 1
ATOM 5250 N N . LYS B 1 122 ? 38.388 -20.925 -36.271 1.00 23.17 151 LYS B N 1
ATOM 5251 C CA . LYS B 1 122 ? 39.380 -20.039 -35.695 1.00 23.95 151 LYS B CA 1
ATOM 5252 C C . LYS B 1 122 ? 39.976 -19.149 -36.823 1.00 24.10 151 LYS B C 1
ATOM 5253 O O . LYS B 1 122 ? 40.335 -19.686 -37.814 1.00 26.24 151 LYS B O 1
ATOM 5259 N N . ASN B 1 123 ? 40.039 -17.837 -36.612 1.00 23.18 152 ASN B N 1
ATOM 5260 C CA . ASN B 1 123 ? 40.513 -16.916 -37.631 1.00 25.41 152 ASN B CA 1
ATOM 5261 C C . ASN B 1 123 ? 41.596 -15.933 -37.141 1.00 24.96 152 ASN B C 1
ATOM 5262 O O . ASN B 1 123 ? 41.927 -14.962 -37.844 1.00 26.22 152 ASN B O 1
ATOM 5267 N N . LYS B 1 124 ? 42.100 -16.162 -35.957 1.00 24.53 153 LYS B N 1
ATOM 5268 C CA . LYS B 1 124 ? 43.027 -15.279 -35.268 1.00 25.27 153 LYS B CA 1
ATOM 5269 C C . LYS B 1 124 ? 43.748 -16.034 -34.213 1.00 27.90 153 LYS B C 1
ATOM 5270 O O . LYS B 1 124 ? 43.115 -16.774 -33.471 1.00 25.52 153 LYS B O 1
ATOM 5276 N N . GLY B 1 125 ? 45.085 -15.830 -34.118 1.00 25.12 154 GLY B N 1
ATOM 5277 C CA . GLY B 1 125 ? 45.868 -16.464 -33.084 1.00 25.07 154 GLY B CA 1
ATOM 5278 C C . GLY B 1 125 ? 47.362 -16.510 -33.474 1.00 26.96 154 GLY B C 1
ATOM 5279 O O . GLY B 1 125 ? 47.786 -16.134 -34.609 1.00 23.45 154 GLY B O 1
ATOM 5280 N N . THR B 1 126 ? 48.129 -16.957 -32.516 1.00 25.68 155 THR B N 1
ATOM 5281 C CA . THR B 1 126 ? 49.533 -17.243 -32.720 1.00 25.85 155 THR B CA 1
ATOM 5282 C C . THR B 1 126 ? 49.795 -18.526 -33.555 1.00 26.63 155 THR B C 1
ATOM 5283 O O . THR B 1 126 ? 49.295 -19.668 -33.257 1.00 25.55 155 THR B O 1
ATOM 5287 N N . VAL B 1 127 ? 50.680 -18.356 -34.556 1.00 23.61 156 VAL B N 1
ATOM 5288 C CA . VAL B 1 127 ? 51.028 -19.441 -35.473 1.00 23.95 156 VAL B CA 1
ATOM 5289 C C . VAL B 1 127 ? 52.576 -19.542 -35.539 1.00 24.97 156 VAL B C 1
ATOM 5290 O O . VAL B 1 127 ? 53.224 -18.528 -35.602 1.00 26.48 156 VAL B O 1
ATOM 5294 N N . SER B 1 128 ? 53.084 -20.767 -35.549 1.00 28.41 157 SER B N 1
ATOM 5295 C CA . SER B 1 128 ? 54.549 -21.055 -35.705 1.00 23.61 157 SER B CA 1
ATOM 5296 C C . SER B 1 128 ? 54.727 -21.457 -37.143 1.00 25.20 157 SER B C 1
ATOM 5297 O O . SER B 1 128 ? 54.063 -22.407 -37.614 1.00 23.82 157 SER B O 1
ATOM 5300 N N . THR B 1 129 ? 55.579 -20.692 -37.841 1.00 23.48 158 THR B N 1
ATOM 5301 C CA . THR B 1 129 ? 55.828 -20.974 -39.260 1.00 24.80 158 THR B CA 1
ATOM 5302 C C . THR B 1 129 ? 57.363 -21.082 -39.532 1.00 24.31 158 THR B C 1
ATOM 5303 O O . THR B 1 129 ? 58.085 -20.174 -39.180 1.00 26.86 158 THR B O 1
ATOM 5307 N N . THR B 1 130 ? 57.818 -22.152 -40.162 1.00 25.84 159 THR B N 1
ATOM 5308 C CA . THR B 1 130 ? 59.233 -22.309 -40.438 1.00 27.02 159 THR B CA 1
ATOM 5309 C C . THR B 1 130 ? 59.678 -21.347 -41.529 1.00 27.34 159 THR B C 1
ATOM 5310 O O . THR B 1 130 ? 60.699 -20.645 -41.378 1.00 28.50 159 THR B O 1
ATOM 5314 N N . LEU B 1 131 ? 58.914 -21.257 -42.572 1.00 25.98 160 LEU B N 1
ATOM 5315 C CA . LEU B 1 131 ? 59.211 -20.253 -43.624 1.00 26.93 160 LEU B CA 1
ATOM 5316 C C . LEU B 1 131 ? 58.016 -19.459 -43.928 1.00 28.23 160 LEU B C 1
ATOM 5317 O O . LEU B 1 131 ? 57.083 -19.994 -44.512 1.00 28.40 160 LEU B O 1
ATOM 5322 N N . LEU B 1 132 ? 58.030 -18.181 -43.549 1.00 25.85 161 LEU B N 1
ATOM 5323 C CA . LEU B 1 132 ? 56.900 -17.275 -43.786 1.00 27.81 161 LEU B CA 1
ATOM 5324 C C . LEU B 1 132 ? 57.289 -16.290 -44.886 1.00 28.09 161 LEU B C 1
ATOM 5325 O O . LEU B 1 132 ? 58.283 -15.565 -44.734 1.00 29.50 161 LEU B O 1
ATOM 5330 N N . LEU B 1 133 ? 56.421 -16.194 -45.851 1.00 26.52 162 LEU B N 1
ATOM 5331 C CA . LEU B 1 133 ? 56.422 -15.161 -46.912 1.00 27.46 162 LEU B CA 1
ATOM 5332 C C . LEU B 1 133 ? 55.249 -14.251 -46.769 1.00 27.37 162 LEU B C 1
ATOM 5333 O O . LEU B 1 133 ? 54.130 -14.590 -47.166 1.00 28.83 162 LEU B O 1
ATOM 5338 N N . LYS B 1 134 ? 55.473 -13.093 -46.143 1.00 25.18 163 LYS B N 1
ATOM 5339 C CA . LYS B 1 134 ? 54.393 -12.142 -45.873 1.00 25.14 163 LYS B CA 1
ATOM 5340 C C . LYS B 1 134 ? 54.525 -10.999 -46.893 1.00 30.08 163 LYS B C 1
ATOM 5341 O O . LYS B 1 134 ? 55.451 -10.195 -46.768 1.00 30.44 163 LYS B O 1
ATOM 5347 N N . ASP B 1 135 ? 53.672 -10.990 -47.903 1.00 25.67 164 ASP B N 1
ATOM 5348 C CA . ASP B 1 135 ? 53.577 -9.954 -48.959 1.00 29.68 164 ASP B CA 1
ATOM 5349 C C . ASP B 1 135 ? 54.991 -9.831 -49.570 1.00 30.80 164 ASP B C 1
ATOM 5350 O O . ASP B 1 135 ? 55.688 -8.806 -49.456 1.00 32.74 164 ASP B O 1
ATOM 5355 N N . VAL B 1 136 ? 55.439 -10.937 -50.105 1.00 33.26 165 VAL B N 1
ATOM 5356 C CA . VAL B 1 136 ? 56.707 -10.980 -50.836 1.00 33.01 165 VAL B CA 1
ATOM 5357 C C . VAL B 1 136 ? 56.360 -11.446 -52.214 1.00 34.14 165 VAL B C 1
ATOM 5358 O O . VAL B 1 136 ? 55.701 -12.489 -52.361 1.00 28.99 165 VAL B O 1
ATOM 5362 N N . SER B 1 137 ? 56.802 -10.701 -53.243 1.00 30.28 166 SER B N 1
ATOM 5363 C CA . SER B 1 137 ? 56.472 -11.038 -54.622 1.00 29.52 166 SER B CA 1
ATOM 5364 C C . SER B 1 137 ? 57.796 -11.278 -55.390 1.00 30.11 166 SER B C 1
ATOM 5365 O O . SER B 1 137 ? 58.895 -10.880 -54.945 1.00 31.71 166 SER B O 1
ATOM 5368 N N . TYR B 1 138 ? 57.691 -12.035 -56.491 1.00 32.72 167 TYR B N 1
ATOM 5369 C CA . TYR B 1 138 ? 58.840 -12.385 -57.306 1.00 33.66 167 TYR B CA 1
ATOM 5370 C C . TYR B 1 138 ? 59.920 -13.023 -56.510 1.00 37.37 167 TYR B C 1
ATOM 5371 O O . TYR B 1 138 ? 61.069 -12.531 -56.419 1.00 34.93 167 TYR B O 1
ATOM 5380 N N . ILE B 1 139 ? 59.534 -14.109 -55.832 1.00 32.89 168 ILE B N 1
ATOM 5381 C CA . ILE B 1 139 ? 60.431 -14.879 -54.991 1.00 33.29 168 ILE B CA 1
ATOM 5382 C C . ILE B 1 139 ? 60.309 -16.359 -55.378 1.00 35.80 168 ILE B C 1
ATOM 5383 O O . ILE B 1 139 ? 59.190 -16.844 -55.694 1.00 34.60 168 ILE B O 1
ATOM 5388 N N . THR B 1 140 ? 61.457 -17.018 -55.416 1.00 32.54 169 THR B N 1
ATOM 5389 C CA . THR B 1 140 ? 61.585 -18.456 -55.686 1.00 36.44 169 THR B CA 1
ATOM 5390 C C . THR B 1 140 ? 62.335 -19.124 -54.544 1.00 31.16 169 THR B C 1
ATOM 5391 O O . THR B 1 140 ? 63.437 -18.715 -54.163 1.00 36.54 169 THR B O 1
ATOM 5395 N N . VAL B 1 141 ? 61.715 -20.165 -53.957 1.00 30.66 170 VAL B N 1
ATOM 5396 C CA . VAL B 1 141 ? 62.267 -20.889 -52.883 1.00 28.70 170 VAL B CA 1
ATOM 5397 C C . VAL B 1 141 ? 62.390 -22.367 -53.350 1.00 31.04 170 VAL B C 1
ATOM 5398 O O . VAL B 1 141 ? 61.389 -22.978 -53.694 1.00 31.39 170 VAL B O 1
ATOM 5402 N N . SER B 1 142 ? 63.613 -22.928 -53.341 1.00 32.00 171 SER B N 1
ATOM 5403 C CA . SER B 1 142 ? 63.849 -24.285 -53.835 1.00 28.62 171 SER B CA 1
ATOM 5404 C C . SER B 1 142 ? 64.878 -25.040 -53.100 1.00 30.82 171 SER B C 1
ATOM 5405 O O . SER B 1 142 ? 65.757 -24.479 -52.446 1.00 31.21 171 SER B O 1
ATOM 5408 N N . ASN B 1 143 ? 64.771 -26.375 -53.192 1.00 32.02 172 ASN B N 1
ATOM 5409 C CA . ASN B 1 143 ? 65.759 -27.338 -52.695 1.00 34.76 172 ASN B CA 1
ATOM 5410 C C . ASN B 1 143 ? 66.015 -27.317 -51.237 1.00 31.81 172 ASN B C 1
ATOM 5411 O O . ASN B 1 143 ? 67.121 -27.582 -50.785 1.00 34.38 172 ASN B O 1
ATOM 5416 N N . LEU B 1 144 ? 64.949 -27.024 -50.449 1.00 32.59 173 LEU B N 1
ATOM 5417 C CA . LEU B 1 144 ? 65.077 -26.950 -49.058 1.00 28.79 173 LEU B CA 1
ATOM 5418 C C . LEU B 1 144 ? 64.221 -28.059 -48.402 1.00 26.97 173 LEU B C 1
ATOM 5419 O O . LEU B 1 144 ? 63.164 -28.404 -48.902 1.00 27.94 173 LEU B O 1
ATOM 5424 N N . GLU B 1 145 ? 64.701 -28.575 -47.285 1.00 26.79 174 GLU B N 1
ATOM 5425 C CA . GLU B 1 145 ? 63.910 -29.440 -46.440 1.00 27.41 174 GLU B CA 1
ATOM 5426 C C . GLU B 1 145 ? 63.455 -28.598 -45.211 1.00 26.69 174 GLU B C 1
ATOM 5427 O O . GLU B 1 145 ? 64.281 -27.919 -44.594 1.00 26.10 174 GLU B O 1
ATOM 5433 N N . ILE B 1 146 ? 62.149 -28.659 -44.903 1.00 26.93 175 ILE B N 1
ATOM 5434 C CA . ILE B 1 146 ? 61.501 -27.773 -43.934 1.00 26.71 175 ILE B CA 1
ATOM 5435 C C . ILE B 1 146 ? 60.665 -28.636 -42.950 1.00 25.20 175 ILE B C 1
ATOM 5436 O O . ILE B 1 146 ? 59.853 -29.426 -43.377 1.00 27.34 175 ILE B O 1
ATOM 5441 N N . THR B 1 147 ? 60.914 -28.476 -41.668 1.00 27.35 176 THR B N 1
ATOM 5442 C CA . THR B 1 147 ? 60.137 -29.184 -40.625 1.00 26.35 176 THR B CA 1
ATOM 5443 C C . THR B 1 147 ? 59.627 -28.137 -39.590 1.00 25.28 176 THR B C 1
ATOM 5444 O O . THR B 1 147 ? 60.129 -26.994 -39.518 1.00 24.52 176 THR B O 1
ATOM 5448 N N . ASN B 1 148 ? 58.607 -28.552 -38.849 1.00 24.76 177 ASN B N 1
ATOM 5449 C CA . ASN B 1 148 ? 58.133 -27.796 -37.703 1.00 23.78 177 ASN B CA 1
ATOM 5450 C C . ASN B 1 148 ? 57.626 -28.785 -36.658 1.00 23.39 177 ASN B C 1
ATOM 5451 O O . ASN B 1 148 ? 56.413 -29.014 -36.476 1.00 23.34 177 ASN B O 1
ATOM 5456 N N . ASP B 1 149 ? 58.597 -29.493 -36.124 1.00 24.36 178 ASP B N 1
ATOM 5457 C CA . ASP B 1 149 ? 58.424 -30.672 -35.383 1.00 25.14 178 ASP B CA 1
ATOM 5458 C C . ASP B 1 149 ? 58.233 -30.406 -33.892 1.00 26.89 178 ASP B C 1
ATOM 5459 O O . ASP B 1 149 ? 58.893 -29.558 -33.310 1.00 31.89 178 ASP B O 1
ATOM 5464 N N . ASP B 1 150 ? 57.382 -31.232 -33.311 1.00 25.81 179 ASP B N 1
ATOM 5465 C CA . ASP B 1 150 ? 57.206 -31.377 -31.853 1.00 27.49 179 ASP B CA 1
ATOM 5466 C C . ASP B 1 150 ? 57.680 -32.786 -31.468 1.00 25.98 179 ASP B C 1
ATOM 5467 O O . ASP B 1 150 ? 57.160 -33.809 -31.929 1.00 25.34 179 ASP B O 1
ATOM 5472 N N . ALA B 1 151 ? 58.728 -32.810 -30.632 1.00 28.94 180 ALA B N 1
ATOM 5473 C CA . ALA B 1 151 ? 59.287 -34.028 -30.072 1.00 31.73 180 ALA B CA 1
ATOM 5474 C C . ALA B 1 151 ? 58.216 -34.875 -29.375 1.00 32.03 180 ALA B C 1
ATOM 5475 O O . ALA B 1 151 ? 58.278 -36.096 -29.388 1.00 35.81 180 ALA B O 1
ATOM 5477 N N . ASP B 1 152 ? 57.175 -34.225 -28.891 1.00 28.78 181 ASP B N 1
ATOM 5478 C CA . ASP B 1 152 ? 56.078 -34.911 -28.191 1.00 32.90 181 ASP B CA 1
ATOM 5479 C C . ASP B 1 152 ? 54.864 -35.377 -29.037 1.00 35.20 181 ASP B C 1
ATOM 5480 O O . ASP B 1 152 ? 53.931 -35.943 -28.503 1.00 32.35 181 ASP B O 1
ATOM 5485 N N . VAL B 1 153 ? 54.878 -35.133 -30.335 1.00 27.19 182 VAL B N 1
ATOM 5486 C CA . VAL B 1 153 ? 53.910 -35.658 -31.251 1.00 27.21 182 VAL B CA 1
ATOM 5487 C C . VAL B 1 153 ? 54.664 -36.545 -32.285 1.00 26.75 182 VAL B C 1
ATOM 5488 O O . VAL B 1 153 ? 55.630 -36.095 -32.957 1.00 26.09 182 VAL B O 1
ATOM 5492 N N . TYR B 1 154 ? 54.184 -37.759 -32.422 1.00 24.89 183 TYR B N 1
ATOM 5493 C CA . TYR B 1 154 ? 54.828 -38.738 -33.299 1.00 27.19 183 TYR B CA 1
ATOM 5494 C C . TYR B 1 154 ? 53.777 -39.715 -33.755 1.00 26.41 183 TYR B C 1
ATOM 5495 O O . TYR B 1 154 ? 53.187 -40.475 -32.945 1.00 26.32 183 TYR B O 1
ATOM 5504 N N . ASP B 1 155 ? 53.440 -39.672 -35.053 1.00 24.29 184 ASP B N 1
ATOM 5505 C CA . ASP B 1 155 ? 52.460 -40.566 -35.589 1.00 23.91 184 ASP B CA 1
ATOM 5506 C C . ASP B 1 155 ? 52.696 -40.749 -37.090 1.00 26.24 184 ASP B C 1
ATOM 5507 O O . ASP B 1 155 ? 51.813 -40.371 -37.921 1.00 26.65 184 ASP B O 1
ATOM 5512 N N . PRO B 1 156 ? 53.828 -41.401 -37.458 1.00 27.52 185 PRO B N 1
ATOM 5513 C CA . PRO B 1 156 ? 54.274 -41.477 -38.885 1.00 26.01 185 PRO B CA 1
ATOM 5514 C C . PRO B 1 156 ? 53.356 -42.258 -39.766 1.00 26.16 185 PRO B C 1
ATOM 5515 O O . PRO B 1 156 ? 52.824 -43.314 -39.361 1.00 26.98 185 PRO B O 1
ATOM 5519 N N . ILE B 1 157 ? 53.034 -41.710 -40.953 1.00 24.46 186 ILE B N 1
ATOM 5520 C CA . ILE B 1 157 ? 52.143 -42.379 -41.829 1.00 24.97 186 ILE B CA 1
ATOM 5521 C C . ILE B 1 157 ? 52.653 -43.723 -42.293 1.00 24.22 186 ILE B C 1
ATOM 5522 O O . ILE B 1 157 ? 51.852 -44.624 -42.635 1.00 27.42 186 ILE B O 1
ATOM 5527 N N . ASP B 1 158 ? 53.954 -43.836 -42.393 1.00 24.44 187 ASP B N 1
ATOM 5528 C CA . ASP B 1 158 ? 54.514 -45.047 -43.030 1.00 30.66 187 ASP B CA 1
ATOM 5529 C C . ASP B 1 158 ? 54.232 -46.301 -42.226 1.00 36.13 187 ASP B C 1
ATOM 5530 O O . ASP B 1 158 ? 54.302 -47.384 -42.791 1.00 36.65 187 ASP B O 1
ATOM 5535 N N . THR B 1 159 ? 53.964 -46.148 -40.924 1.00 33.50 188 THR B N 1
ATOM 5536 C CA . THR B 1 159 ? 53.581 -47.273 -40.040 1.00 32.93 188 THR B CA 1
ATOM 5537 C C . THR B 1 159 ? 52.220 -47.112 -39.377 1.00 36.92 188 THR B C 1
ATOM 5538 O O . THR B 1 159 ? 51.857 -47.892 -38.460 1.00 32.11 188 THR B O 1
ATOM 5542 N N . TRP B 1 160 ? 51.430 -46.151 -39.863 1.00 31.58 189 TRP B N 1
ATOM 5543 C CA . TRP B 1 160 ? 50.115 -45.863 -39.322 1.00 30.75 189 TRP B CA 1
ATOM 5544 C C . TRP B 1 160 ? 49.173 -47.021 -39.494 1.00 32.89 189 TRP B C 1
ATOM 5545 O O . TRP B 1 160 ? 49.045 -47.566 -40.589 1.00 34.63 189 TRP B O 1
ATOM 5556 N N . LYS B 1 161 ? 48.468 -47.327 -38.411 1.00 31.10 190 LYS B N 1
ATOM 5557 C CA . LYS B 1 161 ? 47.369 -48.292 -38.429 1.00 36.53 190 LYS B CA 1
ATOM 5558 C C . LYS B 1 161 ? 46.290 -47.890 -37.414 1.00 30.27 190 LYS B C 1
ATOM 5559 O O . LYS B 1 161 ? 46.595 -47.230 -36.417 1.00 33.12 190 LYS B O 1
ATOM 5565 N N . TRP B 1 162 ? 45.051 -48.299 -37.677 1.00 33.40 191 TRP B N 1
ATOM 5566 C CA . TRP B 1 162 ? 43.949 -48.156 -36.769 1.00 36.00 191 TRP B CA 1
ATOM 5567 C C . TRP B 1 162 ? 44.184 -49.023 -35.540 1.00 40.44 191 TRP B C 1
ATOM 5568 O O . TRP B 1 162 ? 44.636 -50.153 -35.684 1.00 39.81 191 TRP B O 1
ATOM 5579 N N . THR B 1 163 ? 43.971 -48.454 -34.345 1.00 40.25 192 THR B N 1
ATOM 5580 C CA . THR B 1 163 ? 44.155 -49.156 -33.102 1.00 39.89 192 THR B CA 1
ATOM 5581 C C . THR B 1 163 ? 42.860 -49.094 -32.339 1.00 40.52 192 THR B C 1
ATOM 5582 O O . THR B 1 163 ? 42.120 -48.136 -32.467 1.00 40.08 192 THR B O 1
ATOM 5586 N N . ASP B 1 164 ? 42.611 -50.091 -31.470 1.00 47.40 193 ASP B N 1
ATOM 5587 C CA . ASP B 1 164 ? 41.424 -50.078 -30.601 1.00 43.99 193 ASP B CA 1
ATOM 5588 C C . ASP B 1 164 ? 41.466 -49.017 -29.500 1.00 42.23 193 ASP B C 1
ATOM 5589 O O . ASP B 1 164 ? 40.426 -48.500 -29.102 1.00 41.80 193 ASP B O 1
ATOM 5594 N N . THR B 1 165 ? 42.660 -48.677 -29.037 1.00 39.08 194 THR B N 1
ATOM 5595 C CA . THR B 1 165 ? 42.895 -47.746 -27.970 1.00 43.99 194 THR B CA 1
ATOM 5596 C C . THR B 1 165 ? 43.767 -46.623 -28.531 1.00 39.28 194 THR B C 1
ATOM 5597 O O . THR B 1 165 ? 44.647 -46.920 -29.290 1.00 39.28 194 THR B O 1
ATOM 5601 N N . PRO B 1 166 ? 43.598 -45.376 -28.067 1.00 39.75 195 PRO B N 1
ATOM 5602 C CA . PRO B 1 166 ? 44.419 -44.289 -28.615 1.00 42.89 195 PRO B CA 1
ATOM 5603 C C . PRO B 1 166 ? 45.933 -44.421 -28.301 1.00 42.81 195 PRO B C 1
ATOM 5604 O O . PRO B 1 166 ? 46.326 -44.709 -27.138 1.00 37.56 195 PRO B O 1
ATOM 5608 N N . ASP B 1 167 ? 46.767 -44.160 -29.293 1.00 35.03 196 ASP B N 1
ATOM 5609 C CA . ASP B 1 167 ? 48.186 -43.985 -29.017 1.00 36.91 196 ASP B CA 1
ATOM 5610 C C . ASP B 1 167 ? 48.890 -45.255 -28.444 1.00 43.50 196 ASP B C 1
ATOM 5611 O O . ASP B 1 167 ? 49.878 -45.156 -27.746 1.00 39.06 196 ASP B O 1
ATOM 5616 N N . SER B 1 168 ? 48.345 -46.422 -28.716 1.00 42.28 197 SER B N 1
ATOM 5617 C CA . SER B 1 168 ? 48.827 -47.660 -28.077 1.00 44.22 197 SER B CA 1
ATOM 5618 C C . SER B 1 168 ? 49.945 -48.343 -28.898 1.00 50.64 197 SER B C 1
ATOM 5619 O O . SER B 1 168 ? 50.530 -49.375 -28.466 1.00 46.44 197 SER B O 1
ATOM 5622 N N . ASP B 1 169 ? 50.236 -47.791 -30.079 1.00 41.50 198 ASP B N 1
ATOM 5623 C CA . ASP B 1 169 ? 51.214 -48.384 -31.020 1.00 42.15 198 ASP B CA 1
ATOM 5624 C C . ASP B 1 169 ? 52.557 -47.594 -31.051 1.00 39.11 198 ASP B C 1
ATOM 5625 O O . ASP B 1 169 ? 53.193 -47.510 -32.078 1.00 44.55 198 ASP B O 1
ATOM 5630 N N . GLY B 1 170 ? 53.012 -47.057 -29.912 1.00 33.99 199 GLY B N 1
ATOM 5631 C CA . GLY B 1 170 ? 54.248 -46.288 -29.809 1.00 31.96 199 GLY B CA 1
ATOM 5632 C C . GLY B 1 170 ? 54.154 -44.927 -30.514 1.00 32.44 199 GLY B C 1
ATOM 5633 O O . GLY B 1 170 ? 55.098 -44.453 -31.104 1.00 36.61 199 GLY B O 1
ATOM 5634 N N . THR B 1 171 ? 52.959 -44.343 -30.491 1.00 30.23 200 THR B N 1
ATOM 5635 C CA . THR B 1 171 ? 52.698 -43.064 -31.107 1.00 29.34 200 THR B CA 1
ATOM 5636 C C . THR B 1 171 ? 52.088 -42.165 -30.041 1.00 29.24 200 THR B C 1
ATOM 5637 O O . THR B 1 171 ? 51.682 -42.611 -28.969 1.00 29.85 200 THR B O 1
ATOM 5641 N N . LYS B 1 172 ? 52.094 -40.889 -30.307 1.00 29.67 201 LYS B N 1
ATOM 5642 C CA . LYS B 1 172 ? 51.455 -39.927 -29.423 1.00 29.98 201 LYS B CA 1
ATOM 5643 C C . LYS B 1 172 ? 50.989 -38.645 -30.096 1.00 28.46 201 LYS B C 1
ATOM 5644 O O . LYS B 1 172 ? 51.700 -38.097 -30.914 1.00 27.64 201 LYS B O 1
ATOM 5650 N N . LEU B 1 173 ? 49.782 -38.199 -29.772 1.00 25.42 202 LEU B N 1
ATOM 5651 C CA . LEU B 1 173 ? 49.245 -36.968 -30.308 1.00 24.50 202 LEU B CA 1
ATOM 5652 C C . LEU B 1 173 ? 48.848 -35.980 -29.250 1.00 28.09 202 LEU B C 1
ATOM 5653 O O . LEU B 1 173 ? 48.547 -36.387 -28.157 1.00 26.60 202 LEU B O 1
ATOM 5658 N N . ASP B 1 174 ? 48.764 -34.703 -29.652 1.00 25.30 203 ASP B N 1
ATOM 5659 C CA . ASP B 1 174 ? 48.223 -33.664 -28.804 1.00 25.87 203 ASP B CA 1
ATOM 5660 C C . ASP B 1 174 ? 46.879 -33.362 -29.391 1.00 27.60 203 ASP B C 1
ATOM 5661 O O . ASP B 1 174 ? 46.782 -32.780 -30.462 1.00 26.72 203 ASP B O 1
ATOM 5666 N N . ARG B 1 175 ? 45.825 -33.859 -28.733 1.00 26.48 204 ARG B N 1
ATOM 5667 C CA . ARG B 1 175 ? 44.451 -33.645 -29.168 1.00 26.09 204 ARG B CA 1
ATOM 5668 C C . ARG B 1 175 ? 43.762 -32.365 -28.718 1.00 22.00 204 ARG B C 1
ATOM 5669 O O . ARG B 1 175 ? 42.558 -32.211 -28.932 1.00 27.01 204 ARG B O 1
ATOM 5677 N N . SER B 1 176 ? 44.462 -31.495 -28.039 1.00 26.15 205 SER B N 1
ATOM 5678 C CA . SER B 1 176 ? 43.905 -30.272 -27.502 1.00 25.08 205 SER B CA 1
ATOM 5679 C C . SER B 1 176 ? 43.378 -29.388 -28.638 1.00 29.64 205 SER B C 1
ATOM 5680 O O . SER B 1 176 ? 44.091 -29.144 -29.634 1.00 26.24 205 SER B O 1
ATOM 5683 N N . ALA B 1 177 ? 42.171 -28.849 -28.456 1.00 27.39 206 ALA B N 1
ATOM 5684 C CA . ALA B 1 177 ? 41.622 -27.955 -29.455 1.00 27.05 206 ALA B CA 1
ATOM 5685 C C . ALA B 1 177 ? 42.468 -26.707 -29.537 1.00 26.09 206 ALA B C 1
ATOM 5686 O O . ALA B 1 177 ? 42.426 -26.022 -30.508 1.00 25.16 206 ALA B O 1
ATOM 5688 N N . SER B 1 178 ? 43.141 -26.331 -28.460 1.00 24.60 207 SER B N 1
ATOM 5689 C CA . SER B 1 178 ? 43.863 -25.094 -28.409 1.00 29.41 207 SER B CA 1
ATOM 5690 C C . SER B 1 178 ? 45.339 -25.216 -28.827 1.00 25.36 207 SER B C 1
ATOM 5691 O O . SER B 1 178 ? 46.059 -24.230 -28.702 1.00 24.66 207 SER B O 1
ATOM 5694 N N . ARG B 1 179 ? 45.772 -26.393 -29.293 1.00 25.31 208 ARG B N 1
ATOM 5695 C CA . ARG B 1 179 ? 47.165 -26.577 -29.709 1.00 23.40 208 ARG B CA 1
ATOM 5696 C C . ARG B 1 179 ? 47.536 -25.469 -30.732 1.00 23.49 208 ARG B C 1
ATOM 5697 O O . ARG B 1 179 ? 46.781 -25.173 -31.648 1.00 22.96 208 ARG B O 1
ATOM 5705 N N . MET B 1 180 ? 48.692 -24.830 -30.545 1.00 21.95 209 MET B N 1
ATOM 5706 C CA . MET B 1 180 ? 49.133 -23.798 -31.446 1.00 22.78 209 MET B CA 1
ATOM 5707 C C . MET B 1 180 ? 49.191 -24.367 -32.885 1.00 22.50 209 MET B C 1
ATOM 5708 O O . MET B 1 180 ? 49.733 -25.445 -33.102 1.00 24.43 209 MET B O 1
ATOM 5713 N N . ASP B 1 181 ? 48.739 -23.542 -33.848 1.00 21.56 210 ASP B N 1
ATOM 5714 C CA . ASP B 1 181 ? 48.833 -23.878 -35.205 1.00 22.69 210 ASP B CA 1
ATOM 5715 C C . ASP B 1 181 ? 50.309 -23.793 -35.670 1.00 21.14 210 ASP B C 1
ATOM 5716 O O . ASP B 1 181 ? 51.020 -22.948 -35.220 1.00 21.87 210 ASP B O 1
ATOM 5721 N N . ARG B 1 182 ? 50.668 -24.647 -36.630 1.00 24.27 211 ARG B N 1
ATOM 5722 C CA . ARG B 1 182 ? 51.982 -24.655 -37.233 1.00 23.89 211 ARG B CA 1
ATOM 5723 C C . ARG B 1 182 ? 51.936 -24.831 -38.731 1.00 24.68 211 ARG B C 1
ATOM 5724 O O . ARG B 1 182 ? 51.167 -25.611 -39.221 1.00 22.71 211 ARG B O 1
ATOM 5732 N N . THR B 1 183 ? 52.812 -24.119 -39.443 1.00 26.02 212 THR B N 1
ATOM 5733 C CA . THR B 1 183 ? 52.949 -24.289 -40.866 1.00 25.50 212 THR B CA 1
ATOM 5734 C C . THR B 1 183 ? 54.405 -24.587 -41.218 1.00 27.12 212 THR B C 1
ATOM 5735 O O . THR B 1 183 ? 55.334 -24.155 -40.497 1.00 26.03 212 THR B O 1
ATOM 5739 N N . GLY B 1 184 ? 54.617 -25.322 -42.284 1.00 24.42 213 GLY B N 1
ATOM 5740 C CA . GLY B 1 184 ? 56.034 -25.479 -42.857 1.00 26.29 213 GLY B CA 1
ATOM 5741 C C . GLY B 1 184 ? 56.340 -24.218 -43.622 1.00 25.43 213 GLY B C 1
ATOM 5742 O O . GLY B 1 184 ? 57.205 -23.457 -43.229 1.00 25.82 213 GLY B O 1
ATOM 5743 N N . VAL B 1 185 ? 55.564 -23.989 -44.675 1.00 23.55 214 VAL B N 1
ATOM 5744 C CA . VAL B 1 185 ? 55.544 -22.747 -45.431 1.00 24.92 214 VAL B CA 1
ATOM 5745 C C . VAL B 1 185 ? 54.210 -22.038 -45.339 1.00 28.38 214 VAL B C 1
ATOM 5746 O O . VAL B 1 185 ? 53.166 -22.649 -45.624 1.00 27.67 214 VAL B O 1
ATOM 5750 N N . ALA B 1 186 ? 54.228 -20.752 -44.992 1.00 24.55 215 ALA B N 1
ATOM 5751 C CA . ALA B 1 186 ? 52.982 -19.938 -45.070 1.00 22.57 215 ALA B CA 1
ATOM 5752 C C . ALA B 1 186 ? 53.234 -18.793 -46.023 1.00 27.22 215 ALA B C 1
ATOM 5753 O O . ALA B 1 186 ? 54.275 -18.132 -45.882 1.00 27.28 215 ALA B O 1
ATOM 5755 N N . GLY B 1 187 ? 52.322 -18.627 -46.962 1.00 27.05 216 GLY B N 1
ATOM 5756 C CA . GLY B 1 187 ? 52.212 -17.478 -47.826 1.00 28.84 216 GLY B CA 1
ATOM 5757 C C . GLY B 1 187 ? 51.073 -16.593 -47.388 1.00 30.55 216 GLY B C 1
ATOM 5758 O O . GLY B 1 187 ? 49.929 -17.019 -47.433 1.00 26.88 216 GLY B O 1
ATOM 5759 N N . ILE B 1 188 ? 51.384 -15.354 -46.985 1.00 25.11 217 ILE B N 1
ATOM 5760 C CA . ILE B 1 188 ? 50.426 -14.434 -46.430 1.00 25.41 217 ILE B CA 1
ATOM 5761 C C . ILE B 1 188 ? 50.388 -13.082 -47.159 1.00 27.89 217 ILE B C 1
ATOM 5762 O O . ILE B 1 188 ? 51.408 -12.372 -47.269 1.00 29.57 217 ILE B O 1
ATOM 5767 N N . ALA B 1 189 ? 49.219 -12.764 -47.628 1.00 29.12 218 ALA B N 1
ATOM 5768 C CA . ALA B 1 189 ? 48.888 -11.432 -48.113 1.00 30.61 218 ALA B CA 1
ATOM 5769 C C . ALA B 1 189 ? 47.897 -10.681 -47.228 1.00 30.39 218 ALA B C 1
ATOM 5770 O O . ALA B 1 189 ? 46.738 -11.075 -47.123 1.00 27.77 218 ALA B O 1
ATOM 5772 N N . GLU B 1 190 ? 48.305 -9.517 -46.710 1.00 27.14 219 GLU B N 1
ATOM 5773 C CA . GLU B 1 190 ? 47.471 -8.741 -45.837 1.00 29.98 219 GLU B CA 1
ATOM 5774 C C . GLU B 1 190 ? 47.739 -7.221 -45.850 1.00 33.45 219 GLU B C 1
ATOM 5775 O O . GLU B 1 190 ? 47.397 -6.542 -44.904 1.00 33.15 219 GLU B O 1
ATOM 5781 N N . ASN B 1 191 ? 48.174 -6.718 -47.004 1.00 33.83 220 ASN B N 1
ATOM 5782 C CA . ASN B 1 191 ? 48.368 -5.293 -47.250 1.00 32.79 220 ASN B CA 1
ATOM 5783 C C . ASN B 1 191 ? 47.323 -4.674 -48.180 1.00 37.04 220 ASN B C 1
ATOM 5784 O O . ASN B 1 191 ? 47.340 -3.498 -48.411 1.00 34.08 220 ASN B O 1
ATOM 5789 N N . GLY B 1 192 ? 46.371 -5.456 -48.670 1.00 34.66 221 GLY B N 1
ATOM 5790 C CA . GLY B 1 192 ? 45.338 -4.977 -49.512 1.00 32.70 221 GLY B CA 1
ATOM 5791 C C . GLY B 1 192 ? 45.849 -4.874 -50.936 1.00 33.68 221 GLY B C 1
ATOM 5792 O O . GLY B 1 192 ? 45.254 -4.186 -51.717 1.00 31.55 221 GLY B O 1
ATOM 5793 N N . ALA B 1 193 ? 46.831 -5.714 -51.283 1.00 32.77 222 ALA B N 1
ATOM 5794 C CA . ALA B 1 193 ? 47.490 -5.706 -52.578 1.00 38.03 222 ALA B CA 1
ATOM 5795 C C . ALA B 1 193 ? 47.741 -7.154 -53.040 1.00 34.33 222 ALA B C 1
ATOM 5796 O O . ALA B 1 193 ? 47.818 -8.087 -52.224 1.00 32.20 222 ALA B O 1
ATOM 5798 N N . THR B 1 194 ? 47.871 -7.345 -54.355 1.00 31.35 223 THR B N 1
ATOM 5799 C CA . THR B 1 194 ? 48.338 -8.581 -54.925 1.00 34.50 223 THR B CA 1
ATOM 5800 C C . THR B 1 194 ? 49.718 -8.986 -54.382 1.00 35.41 223 THR B C 1
ATOM 5801 O O . THR B 1 194 ? 50.680 -8.135 -54.203 1.00 36.23 223 THR B O 1
ATOM 5805 N N . MET B 1 195 ? 49.833 -10.282 -54.077 1.00 31.59 224 MET B N 1
ATOM 5806 C CA . MET B 1 195 ? 51.107 -10.941 -53.875 1.00 28.79 224 MET B CA 1
ATOM 5807 C C . MET B 1 195 ? 51.298 -11.920 -55.012 1.00 32.16 224 MET B C 1
ATOM 5808 O O . MET B 1 195 ? 50.417 -12.727 -55.281 1.00 31.28 224 MET B O 1
ATOM 5813 N N . SER B 1 196 ? 52.396 -11.739 -55.777 1.00 32.41 225 SER B N 1
ATOM 5814 C CA . SER B 1 196 ? 52.555 -12.386 -57.077 1.00 33.11 225 SER B CA 1
ATOM 5815 C C . SER B 1 196 ? 53.872 -13.041 -57.251 1.00 29.30 225 SER B C 1
ATOM 5816 O O . SER B 1 196 ? 54.906 -12.725 -56.597 1.00 32.44 225 SER B O 1
ATOM 5819 N N . ASN B 1 197 ? 53.876 -13.993 -58.172 1.00 33.71 226 ASN B N 1
ATOM 5820 C CA . ASN B 1 197 ? 55.092 -14.553 -58.698 1.00 31.33 226 ASN B CA 1
ATOM 5821 C C . ASN B 1 197 ? 55.915 -15.202 -57.677 1.00 34.38 226 ASN B C 1
ATOM 5822 O O . ASN B 1 197 ? 57.100 -14.910 -57.512 1.00 29.18 226 ASN B O 1
ATOM 5827 N N . VAL B 1 198 ? 55.241 -16.081 -56.907 1.00 31.99 227 VAL B N 1
ATOM 5828 C CA . VAL B 1 198 ? 55.895 -16.863 -55.862 1.00 29.79 227 VAL B CA 1
ATOM 5829 C C . VAL B 1 198 ? 55.966 -18.298 -56.361 1.00 29.70 227 VAL B C 1
ATOM 5830 O O . VAL B 1 198 ? 54.969 -18.839 -56.804 1.00 32.54 227 VAL B O 1
ATOM 5834 N N . THR B 1 199 ? 57.160 -18.839 -56.376 1.00 30.03 228 THR B N 1
ATOM 5835 C CA . THR B 1 199 ? 57.436 -20.216 -56.751 1.00 31.35 228 THR B CA 1
ATOM 5836 C C . THR B 1 199 ? 58.060 -20.965 -55.683 1.00 29.38 228 THR B C 1
ATOM 5837 O O . THR B 1 199 ? 59.128 -20.573 -55.117 1.00 32.01 228 THR B O 1
ATOM 5841 N N . LEU B 1 200 ? 57.406 -22.082 -55.323 1.00 30.13 229 LEU B N 1
ATOM 5842 C CA . LEU B 1 200 ? 58.035 -23.064 -54.436 1.00 26.73 229 LEU B CA 1
ATOM 5843 C C . LEU B 1 200 ? 58.381 -24.341 -55.214 1.00 28.11 229 LEU B C 1
ATOM 5844 O O . LEU B 1 200 ? 57.521 -24.913 -55.927 1.00 28.54 229 LEU B O 1
ATOM 5849 N N . ASP B 1 201 ? 59.641 -24.728 -55.154 1.00 28.17 230 ASP B N 1
ATOM 5850 C CA . ASP B 1 201 ? 60.149 -25.740 -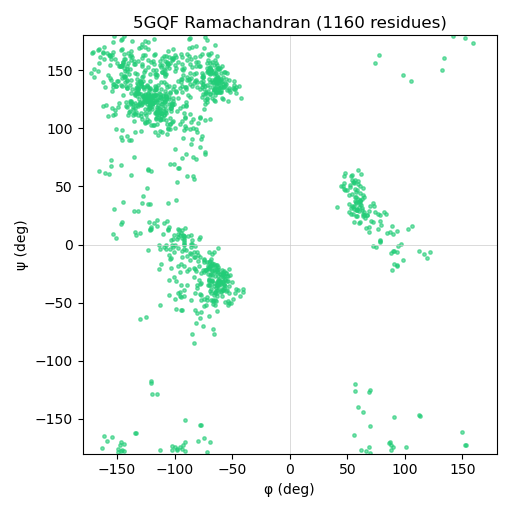56.061 1.00 31.79 230 ASP B CA 1
ATOM 5851 C C . ASP B 1 201 ? 60.990 -26.722 -55.360 1.00 28.67 230 ASP B C 1
ATOM 5852 O O . ASP B 1 201 ? 62.010 -26.394 -54.785 1.00 31.33 230 ASP B O 1
ATOM 5857 N N . ASN B 1 202 ? 60.596 -27.993 -55.420 1.00 28.11 231 ASN B N 1
ATOM 5858 C CA . ASN B 1 202 ? 61.397 -29.053 -54.884 1.00 28.91 231 ASN B CA 1
ATOM 5859 C C . ASN B 1 202 ? 61.702 -28.920 -53.423 1.00 31.54 231 ASN B C 1
ATOM 5860 O O . ASN B 1 202 ? 62.849 -29.140 -52.977 1.00 29.84 231 ASN B O 1
ATOM 5865 N N . LEU B 1 203 ? 60.654 -28.622 -52.643 1.00 29.27 232 LEU B N 1
ATOM 5866 C CA . LEU B 1 203 ? 60.795 -28.645 -51.179 1.00 27.65 232 LEU B CA 1
ATOM 5867 C C . LEU B 1 203 ? 60.378 -29.989 -50.605 1.00 27.50 232 LEU B C 1
ATOM 5868 O O . LEU B 1 203 ? 59.597 -30.682 -51.197 1.00 29.57 232 LEU B O 1
ATOM 5873 N N . TYR B 1 204 ? 60.957 -30.363 -49.499 1.00 25.59 233 TYR B N 1
ATOM 5874 C CA . TYR B 1 204 ? 60.549 -31.515 -48.740 1.00 30.35 233 TYR B CA 1
ATOM 5875 C C . TYR B 1 204 ? 60.119 -30.952 -47.317 1.00 25.97 233 TYR B C 1
ATOM 5876 O O . TYR B 1 204 ? 60.949 -30.513 -46.507 1.00 28.34 233 TYR B O 1
ATOM 5885 N N . ILE B 1 205 ? 58.813 -30.872 -47.137 1.00 27.07 234 ILE B N 1
ATOM 5886 C CA . ILE B 1 205 ? 58.196 -30.324 -45.926 1.00 26.67 234 ILE B CA 1
ATOM 5887 C C . ILE B 1 205 ? 57.595 -31.528 -45.180 1.00 26.90 234 ILE B C 1
ATOM 5888 O O . ILE B 1 205 ? 56.818 -32.296 -45.752 1.00 25.69 234 ILE B O 1
ATOM 5893 N N . HIS B 1 206 ? 57.996 -31.751 -43.925 1.00 25.13 235 HIS B N 1
ATOM 5894 C CA . HIS B 1 206 ? 57.504 -32.896 -43.219 1.00 25.11 235 HIS B CA 1
ATOM 5895 C C . HIS B 1 206 ? 57.533 -32.603 -41.701 1.00 27.99 235 HIS B C 1
ATOM 5896 O O . HIS B 1 206 ? 58.229 -31.689 -41.283 1.00 25.63 235 HIS B O 1
ATOM 5903 N N . ASP B 1 207 ? 56.841 -33.428 -40.942 1.00 23.60 236 ASP B N 1
ATOM 5904 C CA . ASP B 1 207 ? 56.784 -33.327 -39.482 1.00 26.08 236 ASP B CA 1
ATOM 5905 C C . ASP B 1 207 ? 56.488 -31.880 -39.119 1.00 24.01 236 ASP B C 1
ATOM 5906 O O . ASP B 1 207 ? 57.280 -31.184 -38.441 1.00 26.09 236 ASP B O 1
ATOM 5911 N N . VAL B 1 208 ? 55.314 -31.427 -39.587 1.00 22.97 237 VAL B N 1
ATOM 5912 C CA . VAL B 1 208 ? 54.718 -30.141 -39.176 1.00 25.12 237 VAL B CA 1
ATOM 5913 C C . VAL B 1 208 ? 53.554 -30.497 -38.226 1.00 25.89 237 VAL B C 1
ATOM 5914 O O . VAL B 1 208 ? 52.496 -30.887 -38.673 1.00 24.52 237 VAL B O 1
ATOM 5918 N N . ASP B 1 209 ? 53.800 -30.370 -36.937 1.00 22.80 238 ASP B N 1
ATOM 5919 C CA . ASP B 1 209 ? 52.872 -30.971 -35.959 1.00 23.92 238 ASP B CA 1
ATOM 5920 C C . ASP B 1 209 ? 51.941 -29.869 -35.515 1.00 23.02 238 ASP B C 1
ATOM 5921 O O . ASP B 1 209 ? 52.001 -29.392 -34.373 1.00 21.17 238 ASP B O 1
ATOM 5926 N N . GLY B 1 210 ? 51.133 -29.398 -36.476 1.00 23.96 239 GLY B N 1
ATOM 5927 C CA . GLY B 1 210 ? 50.114 -28.412 -36.214 1.00 23.63 239 GLY B CA 1
ATOM 5928 C C . GLY B 1 210 ? 48.937 -28.904 -35.371 1.00 25.54 239 GLY B C 1
ATOM 5929 O O . GLY B 1 210 ? 48.973 -29.924 -34.727 1.00 25.11 239 GLY B O 1
ATOM 5930 N N . ASN B 1 211 ? 47.928 -28.059 -35.330 1.00 22.85 240 ASN B N 1
ATOM 5931 C CA . ASN B 1 211 ? 46.626 -28.317 -34.678 1.00 24.64 240 ASN B CA 1
ATOM 5932 C C . ASN B 1 211 ? 45.841 -29.339 -35.477 1.00 21.30 240 ASN B C 1
ATOM 5933 O O . ASN B 1 211 ? 45.784 -29.314 -36.723 1.00 23.37 240 ASN B O 1
ATOM 5938 N N . ILE B 1 212 ? 45.278 -30.369 -34.823 1.00 21.32 241 ILE B N 1
ATOM 5939 C CA . ILE B 1 212 ? 44.573 -31.380 -35.544 1.00 20.93 241 ILE B CA 1
ATOM 5940 C C . ILE B 1 212 ? 43.299 -30.872 -36.296 1.00 20.96 241 ILE B C 1
ATOM 5941 O O . ILE B 1 212 ? 42.914 -31.468 -37.339 1.00 22.59 241 ILE B O 1
ATOM 5946 N N . TYR B 1 213 ? 42.654 -29.865 -35.712 1.00 22.80 242 TYR B N 1
ATOM 5947 C CA . TYR B 1 213 ? 41.309 -29.421 -36.079 1.00 23.89 242 TYR B CA 1
ATOM 5948 C C . TYR B 1 213 ? 41.253 -28.289 -37.139 1.00 22.23 242 TYR B C 1
ATOM 5949 O O . TYR B 1 213 ? 40.447 -28.320 -38.066 1.00 23.29 242 TYR B O 1
ATOM 5958 N N . ASN B 1 214 ? 42.115 -27.295 -36.953 1.00 22.50 243 ASN B N 1
ATOM 5959 C CA . ASN B 1 214 ? 41.883 -25.967 -37.526 1.00 21.84 243 ASN B CA 1
ATOM 5960 C C . ASN B 1 214 ? 42.123 -25.954 -38.998 1.00 24.81 243 ASN B C 1
ATOM 5961 O O . ASN B 1 214 ? 43.215 -26.347 -39.477 1.00 23.83 243 ASN B O 1
ATOM 5966 N N . LYS B 1 215 ? 41.062 -25.594 -39.752 1.00 21.37 244 LYS B N 1
ATOM 5967 C CA . LYS B 1 215 ? 41.045 -25.646 -41.183 1.00 23.89 244 LYS B CA 1
ATOM 5968 C C . LYS B 1 215 ? 41.556 -24.420 -41.895 1.00 21.55 244 LYS B C 1
ATOM 5969 O O . LYS B 1 215 ? 41.961 -24.565 -43.044 1.00 24.64 244 LYS B O 1
ATOM 5975 N N . HIS B 1 216 ? 41.568 -23.266 -41.203 1.00 23.21 245 HIS B N 1
ATOM 5976 C CA . HIS B 1 216 ? 41.892 -22.016 -41.908 1.00 22.35 245 HIS B CA 1
ATOM 5977 C C . HIS B 1 216 ? 42.884 -21.100 -41.248 1.00 23.50 245 HIS B C 1
ATOM 5978 O O . HIS B 1 216 ? 43.113 -19.975 -41.733 1.00 24.71 245 HIS B O 1
ATOM 5985 N N . MET B 1 217 ? 43.508 -21.560 -40.166 1.00 22.58 246 MET B N 1
ATOM 5986 C CA . MET B 1 217 ? 44.751 -20.979 -39.712 1.00 24.38 246 MET B CA 1
ATOM 5987 C C . MET B 1 217 ? 45.803 -21.548 -40.626 1.00 23.09 246 MET B C 1
ATOM 5988 O O . MET B 1 217 ? 45.562 -22.508 -41.328 1.00 22.33 246 MET B O 1
ATOM 5993 N N . ALA B 1 218 ? 46.992 -20.896 -40.654 1.00 22.96 247 ALA B N 1
ATOM 5994 C CA . ALA B 1 218 ? 48.129 -21.372 -41.449 1.00 22.92 247 ALA B CA 1
ATOM 5995 C C . ALA B 1 218 ? 48.708 -22.600 -40.766 1.00 23.56 247 ALA B C 1
ATOM 5996 O O . ALA B 1 218 ? 49.693 -22.555 -40.017 1.00 23.25 247 ALA B O 1
ATOM 5998 N N . ASN B 1 219 ? 48.004 -23.718 -40.967 1.00 21.14 248 ASN B N 1
ATOM 5999 C CA . ASN B 1 219 ? 48.127 -24.906 -40.199 1.00 21.42 248 ASN B CA 1
ATOM 6000 C C . ASN B 1 219 ? 48.194 -26.124 -41.089 1.00 21.90 248 ASN B C 1
ATOM 6001 O O . ASN B 1 219 ? 47.183 -26.710 -41.521 1.00 21.74 248 ASN B O 1
ATOM 6006 N N . GLY B 1 220 ? 49.429 -26.560 -41.348 1.00 22.86 249 GLY B N 1
ATOM 6007 C CA . GLY B 1 220 ? 49.668 -27.652 -42.264 1.00 22.77 249 GLY B CA 1
ATOM 6008 C C . GLY B 1 220 ? 51.015 -27.516 -42.978 1.00 23.20 249 GLY B C 1
ATOM 6009 O O . GLY B 1 220 ? 51.853 -26.747 -42.600 1.00 23.79 249 GLY B O 1
ATOM 6010 N N . GLY B 1 221 ? 51.165 -28.219 -44.081 1.00 24.99 250 GLY B N 1
ATOM 6011 C CA . GLY B 1 221 ? 52.417 -28.249 -44.769 1.00 23.87 250 GLY B CA 1
ATOM 6012 C C . GLY B 1 221 ? 52.731 -26.908 -45.434 1.00 24.41 250 GLY B C 1
ATOM 6013 O O . GLY B 1 221 ? 53.714 -26.242 -45.109 1.00 25.38 250 GLY B O 1
ATOM 6014 N N . ILE B 1 222 ? 51.842 -26.544 -46.356 1.00 25.95 251 ILE B N 1
ATOM 6015 C CA . ILE B 1 222 ? 51.878 -25.290 -47.056 1.00 23.84 251 ILE B CA 1
ATOM 6016 C C . ILE B 1 222 ? 50.499 -24.679 -47.051 1.00 25.91 251 ILE B C 1
ATOM 6017 O O . ILE B 1 222 ? 49.479 -25.313 -47.451 1.00 23.77 251 ILE B O 1
ATOM 6022 N N . TYR B 1 223 ? 50.444 -23.423 -46.686 1.00 25.20 252 TYR B N 1
ATOM 6023 C CA . TYR B 1 223 ? 49.160 -22.691 -46.683 1.00 25.95 252 TYR B CA 1
ATOM 6024 C C . TYR B 1 223 ? 49.373 -21.268 -47.143 1.00 25.14 252 TYR B C 1
ATOM 6025 O O . TYR B 1 223 ? 50.165 -20.534 -46.530 1.00 24.12 252 TYR B O 1
ATOM 6034 N N . PHE B 1 224 ? 48.645 -20.891 -48.206 1.00 25.89 253 PHE B N 1
ATOM 6035 C CA . PHE B 1 224 ? 48.541 -19.524 -48.672 1.00 28.57 253 PHE B CA 1
ATOM 6036 C C . PHE B 1 224 ? 47.161 -18.949 -48.389 1.00 26.21 253 PHE B C 1
ATOM 6037 O O . PHE B 1 224 ? 46.152 -19.512 -48.816 1.00 26.30 253 PHE B O 1
ATOM 6045 N N . MET B 1 225 ? 47.130 -17.837 -47.679 1.00 27.51 254 MET B N 1
ATOM 6046 C CA . MET B 1 225 ? 45.867 -17.190 -47.424 1.00 25.94 254 MET B CA 1
ATOM 6047 C C . MET B 1 225 ? 46.008 -15.661 -47.439 1.00 28.91 254 MET B C 1
ATOM 6048 O O . MET B 1 225 ? 47.134 -15.125 -47.303 1.00 29.66 254 MET B O 1
ATOM 6053 N N . ALA B 1 226 ? 44.877 -15.006 -47.543 1.00 24.83 255 ALA B N 1
ATOM 6054 C CA . ALA B 1 226 ? 44.754 -13.505 -47.577 1.00 29.54 255 ALA B CA 1
ATOM 6055 C C . ALA B 1 226 ? 43.836 -12.932 -46.489 1.00 27.05 255 ALA B C 1
ATOM 6056 O O . ALA B 1 226 ? 42.750 -13.448 -46.206 1.00 27.49 255 ALA B O 1
ATOM 6058 N N . HIS B 1 227 ? 44.269 -11.825 -45.862 1.00 24.69 256 HIS B N 1
ATOM 6059 C CA . HIS B 1 227 ? 43.542 -11.181 -44.781 1.00 24.37 256 HIS B CA 1
ATOM 6060 C C . HIS B 1 227 ? 43.172 -9.777 -45.205 1.00 29.02 256 HIS B C 1
ATOM 6061 O O . HIS B 1 227 ? 43.831 -9.226 -46.060 1.00 27.98 256 HIS B O 1
ATOM 6068 N N . TYR B 1 228 ? 42.146 -9.171 -44.591 1.00 27.07 257 TYR B N 1
ATOM 6069 C CA . TYR B 1 228 ? 41.988 -7.745 -44.679 1.00 25.19 257 TYR B CA 1
ATOM 6070 C C . TYR B 1 228 ? 43.150 -7.069 -43.949 1.00 28.48 257 TYR B C 1
ATOM 6071 O O . TYR B 1 228 ? 43.608 -7.551 -42.900 1.00 25.63 257 TYR B O 1
ATOM 6080 N N . PRO B 1 229 ? 43.690 -5.967 -44.496 1.00 28.46 258 PRO B N 1
ATOM 6081 C CA . PRO B 1 229 ? 44.700 -5.182 -43.718 1.00 28.71 258 PRO B CA 1
ATOM 6082 C C . PRO B 1 229 ? 44.135 -4.500 -42.497 1.00 26.89 258 PRO B C 1
ATOM 6083 O O . PRO B 1 229 ? 44.845 -4.279 -41.489 1.00 30.71 258 PRO B O 1
ATOM 6087 N N . MET B 1 230 ? 42.837 -4.193 -42.520 1.00 30.11 259 MET B N 1
ATOM 6088 C CA . MET B 1 230 ? 42.144 -3.762 -41.329 1.00 28.89 259 MET B CA 1
ATOM 6089 C C . MET B 1 230 ? 40.691 -4.294 -41.264 1.00 25.37 259 MET B C 1
ATOM 6090 O O . MET B 1 230 ? 40.136 -4.654 -42.291 1.00 29.86 259 MET B O 1
ATOM 6095 N N . GLU B 1 231 ? 40.142 -4.305 -40.051 1.00 27.62 260 GLU B N 1
ATOM 6096 C CA . GLU B 1 231 ? 38.765 -4.730 -39.831 1.00 29.65 260 GLU B CA 1
ATOM 6097 C C . GLU B 1 231 ? 37.849 -3.813 -40.646 1.00 33.44 260 GLU B C 1
ATOM 6098 O O . GLU B 1 231 ? 38.131 -2.610 -40.811 1.00 30.46 260 GLU B O 1
ATOM 6104 N N . ASN B 1 232 ? 36.742 -4.356 -41.112 1.00 30.96 261 ASN B N 1
ATOM 6105 C CA . ASN B 1 232 ? 35.715 -3.565 -41.781 1.00 31.28 261 ASN B CA 1
ATOM 6106 C C . ASN B 1 232 ? 34.796 -2.954 -40.745 1.00 33.99 261 ASN B C 1
ATOM 6107 O O . ASN B 1 232 ? 33.863 -3.602 -40.242 1.00 34.78 261 ASN B O 1
ATOM 6112 N N . THR B 1 233 ? 35.131 -1.759 -40.301 1.00 32.37 262 THR B N 1
ATOM 6113 C CA . THR B 1 233 ? 34.448 -1.084 -39.207 1.00 33.30 262 THR B CA 1
ATOM 6114 C C . THR B 1 233 ? 33.418 0.009 -39.614 1.00 32.12 262 THR B C 1
ATOM 6115 O O . THR B 1 233 ? 32.711 0.576 -38.750 1.00 35.09 262 THR B O 1
ATOM 6119 N N . SER B 1 234 ? 33.347 0.322 -40.905 1.00 34.19 263 SER B N 1
ATOM 6120 C CA . SER B 1 234 ? 32.561 1.475 -41.367 1.00 36.10 263 SER B CA 1
ATOM 6121 C C . SER B 1 234 ? 32.278 1.359 -42.839 1.00 34.63 263 SER B C 1
ATOM 6122 O O . SER B 1 234 ? 32.894 0.571 -43.555 1.00 35.58 263 SER B O 1
ATOM 6125 N N . ALA B 1 235 ? 31.339 2.157 -43.336 1.00 43.25 264 ALA B N 1
ATOM 6126 C CA . ALA B 1 235 ? 31.213 2.396 -44.820 1.00 39.87 264 ALA B CA 1
ATOM 6127 C C . ALA B 1 235 ? 32.527 2.718 -45.537 1.00 38.29 264 ALA B C 1
ATOM 6128 O O . ALA B 1 235 ? 32.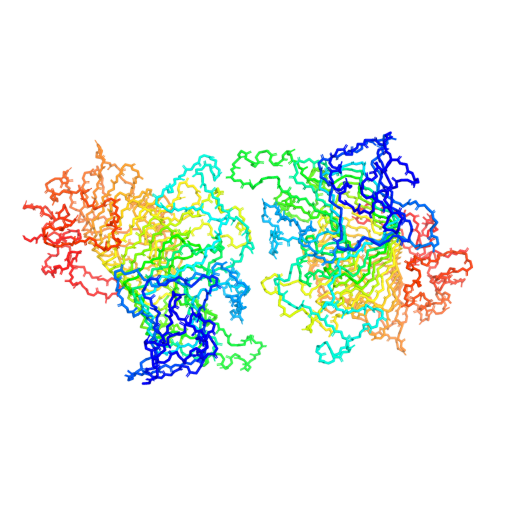793 2.270 -46.716 1.00 39.37 264 ALA B O 1
ATOM 6130 N N . GLU B 1 236 ? 33.323 3.555 -44.866 1.00 37.28 265 GLU B N 1
ATOM 6131 C CA . GLU B 1 236 ? 34.565 4.056 -45.393 1.00 37.30 265 GLU B CA 1
ATOM 6132 C C . GLU B 1 236 ? 35.578 2.896 -45.585 1.00 38.43 265 GLU B C 1
ATOM 6133 O O . GLU B 1 236 ? 36.167 2.728 -46.657 1.00 32.81 265 GLU B O 1
ATOM 6139 N N . THR B 1 237 ? 35.725 2.038 -44.565 1.00 36.00 266 THR B N 1
ATOM 6140 C CA . THR B 1 237 ? 36.602 0.870 -44.757 1.00 35.14 266 THR B CA 1
ATOM 6141 C C . THR B 1 237 ? 36.020 -0.081 -45.810 1.00 29.68 266 THR B C 1
ATOM 6142 O O . THR B 1 237 ? 36.751 -0.703 -46.636 1.00 32.35 266 THR B O 1
ATOM 6146 N N . ASP B 1 238 ? 34.702 -0.202 -45.835 1.00 35.09 267 ASP B N 1
ATOM 6147 C CA . ASP B 1 238 ? 34.081 -1.097 -46.809 1.00 34.63 267 ASP B CA 1
ATOM 6148 C C . ASP B 1 238 ? 34.349 -0.625 -48.216 1.00 37.55 267 ASP B C 1
ATOM 6149 O O . ASP B 1 238 ? 34.751 -1.424 -49.148 1.00 32.85 267 ASP B O 1
ATOM 6154 N N . VAL B 1 239 ? 34.209 0.689 -48.424 1.00 39.08 268 VAL B N 1
ATOM 6155 C CA . VAL B 1 239 ? 34.606 1.248 -49.739 1.00 37.61 268 VAL B CA 1
ATOM 6156 C C . VAL B 1 239 ? 36.023 0.891 -50.149 1.00 33.88 268 VAL B C 1
ATOM 6157 O O . VAL B 1 239 ? 36.266 0.496 -51.265 1.00 38.77 268 VAL B O 1
ATOM 6161 N N . TRP B 1 240 ? 36.966 1.084 -49.226 1.00 33.96 269 TRP B N 1
ATOM 6162 C CA . TRP B 1 240 ? 38.380 0.841 -49.444 1.00 32.80 269 TRP B CA 1
ATOM 6163 C C . TRP B 1 240 ? 38.642 -0.649 -49.714 1.00 31.91 269 TRP B C 1
ATOM 6164 O O . TRP B 1 240 ? 39.328 -1.030 -50.678 1.00 32.21 269 TRP B O 1
ATOM 6175 N N . LEU B 1 241 ? 38.081 -1.499 -48.865 1.00 32.41 270 LEU B N 1
ATOM 6176 C CA . LEU B 1 241 ? 38.306 -2.975 -49.017 1.00 33.07 270 LEU B CA 1
ATOM 6177 C C . LEU B 1 241 ? 37.766 -3.556 -50.326 1.00 34.13 270 LEU B C 1
ATOM 6178 O O . LEU B 1 241 ? 38.452 -4.364 -50.949 1.00 36.85 270 LEU B O 1
ATOM 6183 N N . ARG B 1 242 ? 36.586 -3.087 -50.789 1.00 34.58 271 ARG B N 1
ATOM 6184 C CA . ARG B 1 242 ? 36.051 -3.538 -52.053 1.00 37.59 271 ARG B CA 1
ATOM 6185 C C . ARG B 1 242 ? 37.005 -3.303 -53.206 1.00 36.58 271 ARG B C 1
ATOM 6186 O O . ARG B 1 242 ? 36.940 -3.978 -54.218 1.00 42.29 271 ARG B O 1
ATOM 6194 N N . GLU B 1 243 ? 37.934 -2.357 -53.052 1.00 40.54 272 GLU B N 1
ATOM 6195 C CA . GLU B 1 243 ? 38.878 -2.040 -54.140 1.00 38.90 272 GLU B CA 1
ATOM 6196 C C . GLU B 1 243 ? 40.340 -2.379 -53.881 1.00 41.57 272 GLU B C 1
ATOM 6197 O O . GLU B 1 243 ? 41.115 -2.469 -54.845 1.00 44.92 272 GLU B O 1
ATOM 6203 N N . HIS B 1 244 ? 40.753 -2.516 -52.614 1.00 35.35 273 HIS B N 1
ATOM 6204 C CA . HIS B 1 244 ? 42.147 -2.875 -52.326 1.00 34.09 273 HIS B CA 1
ATOM 6205 C C . HIS B 1 244 ? 42.196 -4.280 -51.751 1.00 34.61 273 HIS B C 1
ATOM 6206 O O . HIS B 1 244 ? 41.936 -4.452 -50.599 1.00 29.60 273 HIS B O 1
ATOM 6213 N N . VAL B 1 245 ? 42.460 -5.225 -52.626 1.00 33.32 274 VAL B N 1
ATOM 6214 C CA . VAL B 1 245 ? 42.342 -6.686 -52.357 1.00 32.82 274 VAL B CA 1
ATOM 6215 C C . VAL B 1 245 ? 43.686 -7.396 -52.115 1.00 30.38 274 VAL B C 1
ATOM 6216 O O . VAL B 1 245 ? 44.591 -7.434 -52.960 1.00 29.30 274 VAL B O 1
ATOM 6220 N N . SER B 1 246 ? 43.888 -7.915 -50.885 1.00 29.75 275 SER B N 1
ATOM 6221 C CA . SER B 1 246 ? 44.900 -8.939 -50.637 1.00 31.40 275 SER B CA 1
ATOM 6222 C C . SER B 1 246 ? 44.545 -10.230 -51.388 1.00 30.32 275 SER B C 1
ATOM 6223 O O . SER B 1 246 ? 43.466 -10.802 -51.176 1.00 29.84 275 SER B O 1
ATOM 6226 N N . ARG B 1 247 ? 45.419 -10.729 -52.219 1.00 28.82 276 ARG B N 1
ATOM 6227 C CA . ARG B 1 247 ? 45.092 -11.832 -53.093 1.00 32.16 276 ARG B CA 1
ATOM 6228 C C . ARG B 1 247 ? 46.394 -12.298 -53.741 1.00 30.91 276 ARG B C 1
ATOM 6229 O O . ARG B 1 247 ? 47.421 -11.638 -53.631 1.00 31.11 276 ARG B O 1
ATOM 6237 N N . PHE B 1 248 ? 46.361 -13.464 -54.343 1.00 30.11 277 PHE B N 1
ATOM 6238 C CA . PHE B 1 248 ? 47.524 -14.054 -54.983 1.00 29.06 277 PHE B CA 1
ATOM 6239 C C . PHE B 1 248 ? 47.411 -14.050 -56.497 1.00 30.96 277 PHE B C 1
ATOM 6240 O O . PHE B 1 248 ? 46.293 -14.159 -57.005 1.00 30.57 277 PHE B O 1
ATOM 6248 N N . ASP B 1 249 ? 48.573 -13.981 -57.152 1.00 29.39 278 ASP B N 1
ATOM 6249 C CA . ASP B 1 249 ? 48.687 -14.151 -58.636 1.00 32.39 278 ASP B CA 1
ATOM 6250 C C . ASP B 1 249 ? 49.972 -14.826 -58.949 1.00 26.41 278 ASP B C 1
ATOM 6251 O O . ASP B 1 249 ? 50.964 -14.566 -58.312 1.00 35.85 278 ASP B O 1
ATOM 6256 N N . HIS B 1 250 ? 49.952 -15.798 -59.865 1.00 28.37 279 HIS B N 1
ATOM 6257 C CA . HIS B 1 250 ? 51.169 -16.514 -60.299 1.00 29.54 279 HIS B CA 1
ATOM 6258 C C . HIS B 1 250 ? 51.880 -17.147 -59.169 1.00 32.10 279 HIS B C 1
ATOM 6259 O O . HIS B 1 250 ? 53.050 -16.888 -58.909 1.00 31.29 279 HIS B O 1
ATOM 6266 N N . VAL B 1 251 ? 51.130 -18.001 -58.418 1.00 33.18 280 VAL B N 1
ATOM 6267 C CA . VAL B 1 251 ? 51.746 -18.867 -57.404 1.00 29.59 280 VAL B CA 1
ATOM 6268 C C . VAL B 1 251 ? 51.857 -20.243 -57.987 1.00 27.92 280 VAL B C 1
ATOM 6269 O O . VAL B 1 251 ? 50.860 -20.795 -58.465 1.00 29.51 280 VAL B O 1
ATOM 6273 N N . THR B 1 252 ? 53.056 -20.760 -57.954 1.00 32.78 281 THR B N 1
ATOM 6274 C CA . THR B 1 252 ? 53.386 -22.104 -58.413 1.00 34.06 281 THR B CA 1
ATOM 6275 C C . THR B 1 252 ? 54.043 -22.905 -57.311 1.00 28.95 281 THR B C 1
ATOM 6276 O O . THR B 1 252 ? 55.017 -22.501 -56.715 1.00 30.61 281 THR B O 1
ATOM 6280 N N . ILE B 1 253 ? 53.458 -24.043 -56.995 1.00 30.39 282 ILE B N 1
ATOM 6281 C CA . ILE B 1 253 ? 54.038 -24.984 -56.074 1.00 30.28 282 ILE B CA 1
ATOM 6282 C C . ILE B 1 253 ? 54.215 -26.265 -56.886 1.00 28.46 282 ILE B C 1
ATOM 6283 O O . ILE B 1 253 ? 53.216 -26.837 -57.419 1.00 28.13 282 ILE B O 1
ATOM 6288 N N . ARG B 1 254 ? 55.456 -26.707 -56.966 1.00 31.90 283 ARG B N 1
ATOM 6289 C CA . ARG B 1 254 ? 55.832 -27.803 -57.793 1.00 30.55 283 ARG B CA 1
ATOM 6290 C C . ARG B 1 254 ? 56.922 -28.630 -57.270 1.00 26.34 283 ARG B C 1
ATOM 6291 O O . ARG B 1 254 ? 57.789 -28.207 -56.465 1.00 29.80 283 ARG B O 1
ATOM 6299 N N . ASN B 1 255 ? 56.928 -29.909 -57.687 1.00 28.03 284 ASN B N 1
ATOM 6300 C CA . ASN B 1 255 ? 57.967 -30.845 -57.360 1.00 29.23 284 ASN B CA 1
ATOM 6301 C C . ASN B 1 255 ? 58.291 -31.062 -55.867 1.00 30.09 284 ASN B C 1
ATOM 6302 O O . ASN B 1 255 ? 59.421 -31.429 -55.512 1.00 31.11 284 ASN B O 1
ATOM 6307 N N . SER B 1 256 ? 57.298 -30.815 -55.020 1.00 30.32 285 SER B N 1
ATOM 6308 C CA . SER B 1 256 ? 57.500 -30.830 -53.608 1.00 28.89 285 SER B CA 1
ATOM 6309 C C . SER B 1 256 ? 56.786 -32.028 -52.943 1.00 28.26 285 SER B C 1
ATOM 6310 O O . SER B 1 256 ? 55.813 -32.541 -53.463 1.00 31.74 285 SER B O 1
ATOM 6313 N N . THR B 1 257 ? 57.334 -32.421 -51.800 1.00 27.01 286 THR B N 1
ATOM 6314 C CA . THR B 1 257 ? 56.811 -33.534 -50.996 1.00 28.58 286 THR B CA 1
ATOM 6315 C C . THR B 1 257 ? 56.380 -32.914 -49.688 1.00 27.78 286 THR B C 1
ATOM 6316 O O . THR B 1 257 ? 57.173 -32.200 -49.071 1.00 29.21 286 THR B O 1
ATOM 6320 N N . VAL B 1 258 ? 55.174 -33.267 -49.245 1.00 25.79 287 VAL B N 1
ATOM 6321 C CA . VAL B 1 258 ? 54.628 -32.809 -47.953 1.00 25.01 287 VAL B CA 1
ATOM 6322 C C . VAL B 1 258 ? 54.179 -34.090 -47.283 1.00 25.35 287 VAL B C 1
ATOM 6323 O O . VAL B 1 258 ? 53.401 -34.846 -47.878 1.00 23.44 287 VAL B O 1
ATOM 6327 N N . LYS B 1 259 ? 54.748 -34.392 -46.124 1.00 25.73 288 LYS B N 1
ATOM 6328 C CA . LYS B 1 259 ? 54.493 -35.683 -45.484 1.00 23.65 288 LYS B CA 1
ATOM 6329 C C . LYS B 1 259 ? 54.395 -35.494 -43.986 1.00 24.49 288 LYS B C 1
ATOM 6330 O O . LYS B 1 259 ? 55.155 -34.739 -43.413 1.00 23.92 288 LYS B O 1
ATOM 6336 N N . ASP B 1 260 ? 53.413 -36.136 -43.350 1.00 25.41 289 ASP B N 1
ATOM 6337 C CA . ASP B 1 260 ? 53.319 -36.157 -41.887 1.00 24.26 289 ASP B CA 1
ATOM 6338 C C . ASP B 1 260 ? 53.147 -34.758 -41.320 1.00 23.17 289 ASP B C 1
ATOM 6339 O O . ASP B 1 260 ? 54.007 -34.231 -40.603 1.00 23.71 289 ASP B O 1
ATOM 6344 N N . VAL B 1 261 ? 52.039 -34.127 -41.732 1.00 24.72 290 VAL B N 1
ATOM 6345 C CA . VAL B 1 261 ? 51.705 -32.810 -41.286 1.00 24.74 290 VAL B CA 1
ATOM 6346 C C . VAL B 1 261 ? 50.275 -32.749 -40.745 1.00 24.09 290 VAL B C 1
ATOM 6347 O O . VAL B 1 261 ? 49.438 -33.549 -41.150 1.00 25.06 290 VAL B O 1
ATOM 6351 N N . ASP B 1 262 ? 50.024 -31.800 -39.844 1.00 22.95 291 ASP B N 1
ATOM 6352 C CA . ASP B 1 262 ? 48.675 -31.441 -39.383 1.00 24.96 291 ASP B CA 1
ATOM 6353 C C . ASP B 1 262 ? 48.443 -29.960 -39.527 1.00 21.66 291 ASP B C 1
ATOM 6354 O O . ASP B 1 262 ? 49.317 -29.169 -39.201 1.00 22.00 291 ASP B O 1
ATOM 6359 N N . ARG B 1 263 ? 47.274 -29.547 -40.040 1.00 24.62 292 ARG B N 1
ATOM 6360 C CA . ARG B 1 263 ? 46.215 -30.387 -40.610 1.00 20.48 292 ARG B CA 1
ATOM 6361 C C . ARG B 1 263 ? 46.283 -30.551 -42.114 1.00 22.40 292 ARG B C 1
ATOM 6362 O O . ARG B 1 263 ? 46.269 -31.639 -42.576 1.00 21.75 292 ARG B O 1
ATOM 6370 N N . TRP B 1 264 ? 46.273 -29.447 -42.884 1.00 20.68 293 TRP B N 1
ATOM 6371 C CA . TRP B 1 264 ? 46.173 -29.483 -44.354 1.00 22.92 293 TRP B CA 1
ATOM 6372 C C . TRP B 1 264 ? 47.515 -29.907 -44.973 1.00 23.38 293 TRP B C 1
ATOM 6373 O O . TRP B 1 264 ? 48.591 -29.564 -44.447 1.00 25.22 293 TRP B O 1
ATOM 6384 N N . GLY B 1 265 ? 47.485 -30.661 -46.069 1.00 22.96 294 GLY B N 1
ATOM 6385 C CA . GLY B 1 265 ? 48.685 -30.853 -46.832 1.00 24.27 294 GLY B CA 1
ATOM 6386 C C . GLY B 1 265 ? 49.201 -29.569 -47.518 1.00 24.92 294 GLY B C 1
ATOM 6387 O O . GLY B 1 265 ? 50.110 -28.918 -47.042 1.00 26.01 294 GLY B O 1
ATOM 6388 N N . ILE B 1 266 ? 48.477 -29.183 -48.555 1.00 24.52 295 ILE B N 1
ATOM 6389 C CA . ILE B 1 266 ? 48.713 -27.975 -49.317 1.00 23.57 295 ILE B CA 1
ATOM 6390 C C . ILE B 1 266 ? 47.391 -27.318 -49.561 1.00 23.14 295 ILE B C 1
ATOM 6391 O O . ILE B 1 266 ? 46.408 -27.931 -50.114 1.00 25.30 295 ILE B O 1
ATOM 6396 N N . ALA B 1 267 ? 47.261 -26.104 -49.040 1.00 24.68 296 ALA B N 1
ATOM 6397 C CA . ALA B 1 267 ? 46.079 -25.267 -49.259 1.00 24.43 296 ALA B CA 1
ATOM 6398 C C . ALA B 1 267 ? 46.437 -23.902 -49.781 1.00 28.05 296 ALA B C 1
ATOM 6399 O O . ALA B 1 267 ? 47.349 -23.265 -49.266 1.00 27.20 296 ALA B O 1
ATOM 6401 N N . VAL B 1 268 ? 45.718 -23.414 -50.784 1.00 28.18 297 VAL B N 1
ATOM 6402 C CA . VAL B 1 268 ? 46.002 -22.052 -51.346 1.00 26.57 297 VAL B CA 1
ATOM 6403 C C . VAL B 1 268 ? 44.705 -21.315 -51.616 1.00 24.88 297 VAL B C 1
ATOM 6404 O O . VAL B 1 268 ? 43.821 -21.834 -52.380 1.00 28.03 297 VAL B O 1
ATOM 6408 N N . GLY B 1 269 ? 44.545 -20.152 -51.012 1.00 25.78 298 GLY B N 1
ATOM 6409 C CA . GLY B 1 269 ? 43.584 -19.146 -51.467 1.00 27.64 298 GLY B CA 1
ATOM 6410 C C . GLY B 1 269 ? 42.539 -18.688 -50.532 1.00 27.30 298 GLY B C 1
ATOM 6411 O O . GLY B 1 269 ? 41.781 -17.753 -50.845 1.00 27.97 298 GLY B O 1
ATOM 6412 N N . TYR B 1 270 ? 42.444 -19.326 -49.342 1.00 24.90 299 TYR B N 1
ATOM 6413 C CA . TYR B 1 270 ? 41.417 -18.839 -48.400 1.00 25.77 299 TYR B CA 1
ATOM 6414 C C . TYR B 1 270 ? 41.595 -17.360 -48.135 1.00 25.72 299 TYR B C 1
ATOM 6415 O O . TYR B 1 270 ? 42.752 -16.850 -48.017 1.00 27.47 299 TYR B O 1
ATOM 6424 N N . THR B 1 271 ? 40.482 -16.665 -48.010 1.00 26.58 300 THR B N 1
ATOM 6425 C CA . THR B 1 271 ? 40.549 -15.213 -47.992 1.00 25.91 300 THR B CA 1
ATOM 6426 C C . THR B 1 271 ? 39.445 -14.527 -47.240 1.00 26.25 300 THR B C 1
ATOM 6427 O O . THR B 1 271 ? 38.286 -14.910 -47.350 1.00 28.97 300 THR B O 1
ATOM 6431 N N . ALA B 1 272 ? 39.816 -13.499 -46.493 1.00 25.53 301 ALA B N 1
ATOM 6432 C CA . ALA B 1 272 ? 38.905 -12.594 -45.849 1.00 24.69 301 ALA B CA 1
ATOM 6433 C C . ALA B 1 272 ? 37.931 -11.990 -46.869 1.00 28.68 301 ALA B C 1
ATOM 6434 O O . ALA B 1 272 ? 36.773 -11.716 -46.528 1.00 29.80 301 ALA B O 1
ATOM 6436 N N . TYR B 1 273 ? 38.359 -11.911 -48.125 1.00 27.13 302 TYR B N 1
ATOM 6437 C CA . TYR B 1 273 ? 37.510 -11.269 -49.193 1.00 29.68 302 TYR B CA 1
ATOM 6438 C C . TYR B 1 273 ? 36.413 -12.237 -49.652 1.00 31.24 302 TYR B C 1
ATOM 6439 O O . TYR B 1 273 ? 35.622 -11.948 -50.534 1.00 30.33 302 TYR B O 1
ATOM 6448 N N . LEU B 1 274 ? 36.282 -13.405 -48.986 1.00 32.00 303 LEU B N 1
ATOM 6449 C CA . LEU B 1 274 ? 35.127 -14.195 -49.204 1.00 27.60 303 LEU B CA 1
ATOM 6450 C C . LEU B 1 274 ? 33.873 -13.463 -48.727 1.00 27.85 303 LEU B C 1
ATOM 6451 O O . LEU B 1 274 ? 32.770 -13.776 -49.122 1.00 29.52 303 LEU B O 1
ATOM 6456 N N . ASN B 1 275 ? 34.020 -12.492 -47.851 1.00 28.88 304 ASN B N 1
ATOM 6457 C CA . ASN B 1 275 ? 32.896 -11.636 -47.459 1.00 29.18 304 ASN B CA 1
ATOM 6458 C C . ASN B 1 275 ? 32.288 -10.961 -48.659 1.00 35.03 304 ASN B C 1
ATOM 6459 O O . ASN B 1 275 ? 31.096 -10.699 -48.621 1.00 33.24 304 ASN B O 1
ATOM 6464 N N . TYR B 1 276 ? 33.072 -10.741 -49.708 1.00 31.85 305 TYR B N 1
ATOM 6465 C CA . TYR B 1 276 ? 32.547 -10.214 -50.951 1.00 34.99 305 TYR B CA 1
ATOM 6466 C C . TYR B 1 276 ? 32.282 -11.374 -51.942 1.00 35.80 305 TYR B C 1
ATOM 6467 O O . TYR B 1 276 ? 31.236 -11.356 -52.590 1.00 30.07 305 TYR B O 1
ATOM 6476 N N . ILE B 1 277 ? 33.153 -12.382 -52.070 1.00 30.60 306 ILE B N 1
ATOM 6477 C CA . ILE B 1 277 ? 32.937 -13.434 -53.045 1.00 30.43 306 ILE B CA 1
ATOM 6478 C C . ILE B 1 277 ? 31.634 -14.246 -52.786 1.00 30.81 306 ILE B C 1
ATOM 6479 O O . ILE B 1 277 ? 30.954 -14.645 -53.715 1.00 36.74 306 ILE B O 1
ATOM 6484 N N . ASP B 1 278 ? 31.275 -14.402 -51.496 1.00 28.63 307 ASP B N 1
ATOM 6485 C CA . ASP B 1 278 ? 30.179 -15.267 -51.038 1.00 33.63 307 ASP B CA 1
ATOM 6486 C C . ASP B 1 278 ? 28.968 -14.491 -50.519 1.00 36.11 307 ASP B C 1
ATOM 6487 O O . ASP B 1 278 ? 28.100 -15.043 -49.865 1.00 34.55 307 ASP B O 1
ATOM 6492 N N . ALA B 1 279 ? 28.862 -13.195 -50.869 1.00 37.59 308 ALA B N 1
ATOM 6493 C CA . ALA B 1 279 ? 27.732 -12.354 -50.384 1.00 35.95 308 ALA B CA 1
ATOM 6494 C C . ALA B 1 279 ? 26.376 -12.829 -50.959 1.00 38.32 308 ALA B C 1
ATOM 6495 O O . ALA B 1 279 ? 25.336 -12.687 -50.319 1.00 41.51 308 ALA B O 1
ATOM 6497 N N . ASN B 1 280 ? 26.429 -13.332 -52.173 1.00 32.45 309 ASN B N 1
ATOM 6498 C CA . ASN B 1 280 ? 25.246 -13.728 -52.982 1.00 43.46 309 ASN B CA 1
ATOM 6499 C C . ASN B 1 280 ? 25.559 -15.062 -53.690 1.00 35.91 309 ASN B C 1
ATOM 6500 O O . ASN B 1 280 ? 26.037 -15.121 -54.840 1.00 35.10 309 ASN B O 1
ATOM 6505 N N . TYR B 1 281 ? 25.241 -16.153 -53.022 1.00 38.39 310 TYR B N 1
ATOM 6506 C CA . TYR B 1 281 ? 25.408 -17.501 -53.638 1.00 41.69 310 TYR B CA 1
ATOM 6507 C C . TYR B 1 281 ? 24.568 -17.723 -54.896 1.00 43.70 310 TYR B C 1
ATOM 6508 O O . TYR B 1 281 ? 24.971 -18.465 -55.823 1.00 41.40 310 TYR B O 1
ATOM 6517 N N . GLY B 1 282 ? 23.406 -17.070 -54.925 1.00 44.87 311 GLY B N 1
ATOM 6518 C CA . GLY B 1 282 ? 22.520 -17.134 -56.067 1.00 45.06 311 GLY B CA 1
ATOM 6519 C C . GLY B 1 282 ? 22.169 -18.569 -56.344 1.00 43.22 311 GLY B C 1
ATOM 6520 O O . GLY B 1 282 ? 21.651 -19.294 -55.438 1.00 40.57 311 GLY B O 1
ATOM 6521 N N . ASP B 1 283 ? 22.538 -18.994 -57.560 1.00 36.76 312 ASP B N 1
ATOM 6522 C CA . ASP B 1 283 ? 22.297 -20.347 -58.025 1.00 43.64 312 ASP B CA 1
ATOM 6523 C C . ASP B 1 283 ? 23.580 -21.168 -58.062 1.00 38.07 312 ASP B C 1
ATOM 6524 O O . ASP B 1 283 ? 23.688 -22.135 -58.823 1.00 37.46 312 ASP B O 1
ATOM 6529 N N . GLY B 1 284 ? 24.586 -20.737 -57.321 1.00 36.79 313 GLY B N 1
ATOM 6530 C CA . GLY B 1 284 ? 25.884 -21.417 -57.360 1.00 40.30 313 GLY B CA 1
ATOM 6531 C C . GLY B 1 284 ? 26.871 -20.952 -58.404 1.00 38.26 313 GLY B C 1
ATOM 6532 O O . GLY B 1 284 ? 28.089 -21.132 -58.246 1.00 35.51 313 GLY B O 1
ATOM 6533 N N . SER B 1 285 ? 26.416 -20.306 -59.473 1.00 37.08 314 SER B N 1
ATOM 6534 C CA . SER B 1 285 ? 27.409 -19.870 -60.522 1.00 35.80 314 SER B CA 1
ATOM 6535 C C . SER B 1 285 ? 28.248 -18.741 -59.956 1.00 30.22 314 SER B C 1
ATOM 6536 O O . SER B 1 285 ? 27.782 -18.013 -59.062 1.00 36.52 314 SER B O 1
ATOM 6539 N N . ILE B 1 286 ? 29.485 -18.594 -60.420 1.00 34.08 315 ILE B N 1
ATOM 6540 C CA . ILE B 1 286 ? 30.424 -17.604 -59.886 1.00 35.75 315 ILE B CA 1
ATOM 6541 C C . ILE B 1 286 ? 30.838 -16.692 -61.032 1.00 40.60 315 ILE B C 1
ATOM 6542 O O . ILE B 1 286 ? 31.389 -17.129 -62.026 1.00 36.95 315 ILE B O 1
ATOM 6547 N N . ASP B 1 287 ? 30.549 -15.412 -60.847 1.00 40.60 316 ASP B N 1
ATOM 6548 C CA . ASP B 1 287 ? 30.817 -14.442 -61.889 1.00 39.25 316 ASP B CA 1
ATOM 6549 C C . ASP B 1 287 ? 32.350 -14.309 -62.141 1.00 42.65 316 ASP B C 1
ATOM 6550 O O . ASP B 1 287 ? 33.178 -14.219 -61.198 1.00 38.59 316 ASP B O 1
ATOM 6555 N N . ASP B 1 288 ? 32.747 -14.310 -63.411 1.00 35.31 317 ASP B N 1
ATOM 6556 C CA . ASP B 1 288 ? 34.130 -14.115 -63.749 1.00 38.63 317 ASP B CA 1
ATOM 6557 C C . ASP B 1 288 ? 34.821 -12.871 -63.157 1.00 38.15 317 ASP B C 1
ATOM 6558 O O . ASP B 1 288 ? 35.914 -13.015 -62.594 1.00 38.37 317 ASP B O 1
ATOM 6563 N N . ALA B 1 289 ? 34.226 -11.686 -63.290 1.00 39.22 318 ALA B N 1
ATOM 6564 C CA . ALA B 1 289 ? 34.855 -10.458 -62.763 1.00 43.27 318 ALA B CA 1
ATOM 6565 C C . ALA B 1 289 ? 34.998 -10.533 -61.239 1.00 37.90 318 ALA B C 1
ATOM 6566 O O . ALA B 1 289 ? 35.948 -10.028 -60.690 1.00 40.32 318 ALA B O 1
ATOM 6568 N N . LEU B 1 290 ? 34.050 -11.162 -60.567 1.00 38.16 319 LEU B N 1
ATOM 6569 C CA . LEU B 1 290 ? 34.122 -11.260 -59.113 1.00 37.33 319 LEU B CA 1
ATOM 6570 C C . LEU B 1 290 ? 35.304 -12.122 -58.655 1.00 37.48 319 LEU B C 1
ATOM 6571 O O . LEU B 1 290 ? 36.061 -11.715 -57.733 1.00 37.12 319 LEU B O 1
ATOM 6576 N N . ILE B 1 291 ? 35.445 -13.304 -59.240 1.00 37.19 320 ILE B N 1
ATOM 6577 C CA . ILE B 1 291 ? 36.490 -14.235 -58.811 1.00 37.25 320 ILE B CA 1
ATOM 6578 C C . ILE B 1 291 ? 37.875 -13.732 -59.195 1.00 36.71 320 ILE B C 1
ATOM 6579 O O . ILE B 1 291 ? 38.832 -13.885 -58.448 1.00 32.99 320 ILE B O 1
ATOM 6584 N N . ALA B 1 292 ? 37.998 -13.050 -60.350 1.00 40.21 321 ALA B N 1
ATOM 6585 C CA . ALA B 1 292 ? 39.271 -12.456 -60.726 1.00 35.99 321 ALA B CA 1
ATOM 6586 C C . ALA B 1 292 ? 39.647 -11.274 -59.843 1.00 35.81 321 ALA B C 1
ATOM 6587 O O . ALA B 1 292 ? 40.825 -11.073 -59.540 1.00 37.14 321 ALA B O 1
ATOM 6589 N N . LYS B 1 293 ? 38.656 -10.500 -59.406 1.00 35.44 322 LYS B N 1
ATOM 6590 C CA . LYS B 1 293 ? 38.926 -9.349 -58.603 1.00 35.54 322 LYS B CA 1
ATOM 6591 C C . LYS B 1 293 ? 39.357 -9.724 -57.184 1.00 37.31 322 LYS B C 1
ATOM 6592 O O . LYS B 1 293 ? 40.362 -9.224 -56.662 1.00 31.04 322 LYS B O 1
ATOM 6598 N N . TYR B 1 294 ? 38.527 -10.561 -56.563 1.00 34.20 323 TYR B N 1
ATOM 6599 C CA . TYR B 1 294 ? 38.657 -10.934 -55.129 1.00 30.91 323 TYR B CA 1
ATOM 6600 C C . TYR B 1 294 ? 39.416 -12.222 -54.789 1.00 31.42 323 TYR B C 1
ATOM 6601 O O . TYR B 1 294 ? 39.968 -12.376 -53.664 1.00 29.38 323 TYR B O 1
ATOM 6610 N N . GLY B 1 295 ? 39.468 -13.119 -55.760 1.00 30.45 324 GLY B N 1
ATOM 6611 C CA . GLY B 1 295 ? 40.102 -14.408 -55.678 1.00 34.79 324 GLY B CA 1
ATOM 6612 C C . GLY B 1 295 ? 41.484 -14.409 -56.277 1.00 33.56 324 GLY B C 1
ATOM 6613 O O . GLY B 1 295 ? 42.034 -13.359 -56.622 1.00 38.40 324 GLY B O 1
ATOM 6614 N N . SER B 1 296 ? 42.082 -15.562 -56.297 1.00 30.34 325 SER B N 1
ATOM 6615 C CA . SER B 1 296 ? 43.468 -15.779 -56.775 1.00 27.24 325 SER B CA 1
ATOM 6616 C C . SER B 1 296 ? 43.628 -16.343 -58.156 1.00 34.07 325 SER B C 1
ATOM 6617 O O . SER B 1 296 ? 42.994 -17.332 -58.503 1.00 30.07 325 SER B O 1
ATOM 6620 N N . THR B 1 297 ? 44.555 -15.725 -58.936 1.00 34.72 326 THR B N 1
ATOM 6621 C CA . THR B 1 297 ? 44.682 -15.976 -60.324 1.00 32.80 326 THR B CA 1
ATOM 6622 C C . THR B 1 297 ? 45.977 -16.677 -60.621 1.00 28.02 326 THR B C 1
ATOM 6623 O O . THR B 1 297 ? 46.948 -16.536 -59.914 1.00 31.83 326 THR B O 1
ATOM 6627 N N . ASN B 1 298 ? 45.997 -17.455 -61.711 1.00 34.91 327 ASN B N 1
ATOM 6628 C CA . ASN B 1 298 ? 47.232 -18.091 -62.194 1.00 31.69 327 ASN B CA 1
ATOM 6629 C C . ASN B 1 298 ? 47.956 -18.943 -61.106 1.00 32.46 327 ASN B C 1
ATOM 6630 O O . ASN B 1 298 ? 49.192 -18.948 -60.980 1.00 33.73 327 ASN B O 1
ATOM 6635 N N . VAL B 1 299 ? 47.166 -19.725 -60.361 1.00 33.27 328 VAL B N 1
ATOM 6636 C CA . VAL B 1 299 ? 47.752 -20.650 -59.362 1.00 31.37 328 VAL B CA 1
ATOM 6637 C C . VAL B 1 299 ? 47.985 -21.991 -60.066 1.00 30.54 328 VAL B C 1
ATOM 6638 O O . VAL B 1 299 ? 47.129 -22.471 -60.791 1.00 32.80 328 VAL B O 1
ATOM 6642 N N . ARG B 1 300 ? 49.151 -22.571 -59.839 1.00 32.62 329 ARG B N 1
ATOM 6643 C CA . ARG B 1 300 ? 49.506 -23.820 -60.447 1.00 31.68 329 ARG B CA 1
ATOM 6644 C C . ARG B 1 300 ? 50.049 -24.686 -59.358 1.00 28.55 329 ARG B C 1
ATOM 6645 O O . ARG B 1 300 ? 51.028 -24.318 -58.743 1.00 31.33 329 ARG B O 1
ATOM 6653 N N . ILE B 1 301 ? 49.401 -25.849 -59.136 1.00 30.35 330 ILE B N 1
ATOM 6654 C CA . ILE B 1 301 ? 49.882 -26.900 -58.215 1.00 27.18 330 ILE B CA 1
ATOM 6655 C C . ILE B 1 301 ? 50.274 -28.148 -59.024 1.00 28.59 330 ILE B C 1
ATOM 6656 O O . ILE B 1 301 ? 49.436 -28.812 -59.601 1.00 32.74 330 ILE B O 1
ATOM 6661 N N . GLU B 1 302 ? 51.551 -28.419 -59.138 1.00 32.69 331 GLU B N 1
ATOM 6662 C CA . GLU B 1 302 ? 52.011 -29.487 -60.027 1.00 33.58 331 GLU B CA 1
ATOM 6663 C C . GLU B 1 302 ? 53.157 -30.342 -59.554 1.00 27.29 331 GLU B C 1
ATOM 6664 O O . GLU B 1 302 ? 54.114 -29.898 -58.943 1.00 32.34 331 GLU B O 1
ATOM 6670 N N . ASN B 1 303 ? 53.066 -31.642 -59.844 1.00 25.22 332 ASN B N 1
ATOM 6671 C CA . ASN B 1 303 ? 54.107 -32.587 -59.622 1.00 30.21 332 ASN B CA 1
ATOM 6672 C C . ASN B 1 303 ? 54.497 -32.717 -58.132 1.00 27.38 332 ASN B C 1
ATOM 6673 O O . ASN B 1 303 ? 55.591 -33.029 -57.819 1.00 25.78 332 ASN B O 1
ATOM 6678 N N . ASN B 1 304 ? 53.525 -32.583 -57.243 1.00 27.80 333 ASN B N 1
ATOM 6679 C CA . ASN B 1 304 ? 53.824 -32.696 -55.822 1.00 28.97 333 ASN B CA 1
ATOM 6680 C C . ASN B 1 304 ? 53.325 -34.068 -55.313 1.00 27.95 333 ASN B C 1
ATOM 6681 O O . ASN B 1 304 ? 52.521 -34.748 -55.981 1.00 28.14 333 ASN B O 1
ATOM 6686 N N . TYR B 1 305 ? 53.866 -34.459 -54.164 1.00 26.92 334 TYR B N 1
ATOM 6687 C CA . TYR B 1 305 ? 53.414 -35.651 -53.461 1.00 28.65 334 TYR B CA 1
ATOM 6688 C C . TYR B 1 305 ? 53.021 -35.221 -52.055 1.00 24.32 334 TYR B C 1
ATOM 6689 O O . TYR B 1 305 ? 53.807 -34.641 -51.338 1.00 25.39 334 TYR B O 1
ATOM 6698 N N . VAL B 1 306 ? 51.795 -35.582 -51.686 1.00 24.02 335 VAL B N 1
ATOM 6699 C CA . VAL B 1 306 ? 51.329 -35.344 -50.320 1.00 22.82 335 VAL B CA 1
ATOM 6700 C C . VAL B 1 306 ? 50.915 -36.686 -49.722 1.00 25.51 335 VAL B C 1
ATOM 6701 O O . VAL B 1 306 ? 50.022 -37.354 -50.234 1.00 26.36 335 VAL B O 1
ATOM 6705 N N . LYS B 1 307 ? 51.481 -36.991 -48.572 1.00 25.35 336 LYS B N 1
ATOM 6706 C CA . LYS B 1 307 ? 51.258 -38.288 -47.905 1.00 25.49 336 LYS B CA 1
ATOM 6707 C C . LYS B 1 307 ? 51.069 -38.051 -46.443 1.00 23.32 336 LYS B C 1
ATOM 6708 O O . LYS B 1 307 ? 51.916 -37.484 -45.813 1.00 24.88 336 LYS B O 1
ATOM 6714 N N . GLY B 1 308 ? 50.018 -38.615 -45.865 1.00 25.77 337 GLY B N 1
ATOM 6715 C CA . GLY B 1 308 ? 49.908 -38.578 -44.425 1.00 23.83 337 GLY B CA 1
ATOM 6716 C C . GLY B 1 308 ? 49.649 -37.233 -43.841 1.00 24.47 337 GLY B C 1
ATOM 6717 O O . GLY B 1 308 ? 50.088 -36.959 -42.743 1.00 23.05 337 GLY B O 1
ATOM 6718 N N . ALA B 1 309 ? 48.979 -36.330 -44.599 1.00 24.56 338 ALA B N 1
ATOM 6719 C CA . ALA B 1 309 ? 48.324 -35.187 -43.992 1.00 24.01 338 ALA B CA 1
ATOM 6720 C C . ALA B 1 309 ? 47.303 -35.643 -42.970 1.00 24.15 338 ALA B C 1
ATOM 6721 O O . ALA B 1 309 ? 46.612 -36.660 -43.132 1.00 24.70 338 ALA B O 1
ATOM 6723 N N . GLY B 1 310 ? 47.189 -34.884 -41.904 1.00 21.15 339 GLY B N 1
ATOM 6724 C CA . GLY B 1 310 ? 46.124 -35.175 -40.942 1.00 23.90 339 GLY B CA 1
ATOM 6725 C C . GLY B 1 310 ? 44.715 -35.059 -41.459 1.00 24.84 339 GLY B C 1
ATOM 6726 O O . GLY B 1 310 ? 43.788 -35.850 -41.096 1.00 22.15 339 GLY B O 1
ATOM 6727 N N . GLY B 1 311 ? 44.553 -34.077 -42.372 1.00 23.86 340 GLY B N 1
ATOM 6728 C CA . GLY B 1 311 ? 43.315 -33.827 -43.035 1.00 24.95 340 GLY B CA 1
ATOM 6729 C C . GLY B 1 311 ? 43.445 -33.972 -44.558 1.00 24.42 340 GLY B C 1
ATOM 6730 O O . GLY B 1 311 ? 43.916 -34.979 -45.075 1.00 24.32 340 GLY B O 1
ATOM 6731 N N . ASP B 1 312 ? 42.984 -32.952 -45.240 1.00 23.99 341 ASP B N 1
ATOM 6732 C CA . ASP B 1 312 ? 42.910 -32.937 -46.720 1.00 28.26 341 ASP B CA 1
ATOM 6733 C C . ASP B 1 312 ? 44.290 -32.878 -47.370 1.00 24.67 341 ASP B C 1
ATOM 6734 O O . ASP B 1 312 ? 45.267 -32.350 -46.784 1.00 25.35 341 ASP B O 1
ATOM 6739 N N . ALA B 1 313 ? 44.411 -33.419 -48.585 1.00 27.34 342 ALA B N 1
ATOM 6740 C CA . ALA B 1 313 ? 45.715 -33.451 -49.257 1.00 26.13 342 ALA B CA 1
ATOM 6741 C C . ALA B 1 313 ? 46.040 -32.092 -49.910 1.00 26.12 342 ALA B C 1
ATOM 6742 O O . ALA B 1 313 ? 47.003 -31.479 -49.583 1.00 25.91 342 ALA B O 1
ATOM 6744 N N . ILE B 1 314 ? 45.180 -31.656 -50.828 1.00 25.72 343 ILE B N 1
ATOM 6745 C CA . ILE B 1 314 ? 45.457 -30.472 -51.685 1.00 26.81 343 ILE B CA 1
ATOM 6746 C C . ILE B 1 314 ? 44.135 -29.826 -52.002 1.00 24.86 343 ILE B C 1
ATOM 6747 O O . ILE B 1 314 ? 43.224 -30.495 -52.534 1.00 27.71 343 ILE B O 1
ATOM 6752 N N . THR B 1 315 ? 43.963 -28.581 -51.586 1.00 26.36 344 THR B N 1
ATOM 6753 C CA . THR B 1 315 ? 42.715 -27.866 -51.777 1.00 24.37 344 THR B CA 1
ATOM 6754 C C . THR B 1 315 ? 43.005 -26.460 -52.357 1.00 27.50 344 THR B C 1
ATOM 6755 O O . THR B 1 315 ? 43.876 -25.739 -51.818 1.00 27.46 344 THR B O 1
ATOM 6759 N N . LEU B 1 316 ? 42.232 -26.084 -53.375 1.00 29.33 345 LEU B N 1
ATOM 6760 C CA . LEU B 1 316 ? 42.308 -24.711 -53.981 1.00 27.77 345 LEU B CA 1
ATOM 6761 C C . LEU B 1 316 ? 41.078 -23.971 -53.560 1.00 29.10 345 LEU B C 1
ATOM 6762 O O . LEU B 1 316 ? 39.994 -24.463 -53.685 1.00 28.71 345 LEU B O 1
ATOM 6767 N N . MET B 1 317 ? 41.252 -22.775 -52.996 1.00 27.93 346 MET B N 1
ATOM 6768 C CA . MET B 1 317 ? 40.172 -22.012 -52.400 1.00 24.44 346 MET B CA 1
ATOM 6769 C C . MET B 1 317 ? 40.090 -20.638 -53.055 1.00 26.71 346 MET B C 1
ATOM 6770 O O . MET B 1 317 ? 41.123 -19.931 -53.121 1.00 26.35 346 MET B O 1
ATOM 6775 N N . TYR B 1 318 ? 38.893 -20.262 -53.472 1.00 28.22 347 TYR B N 1
ATOM 6776 C CA . TYR B 1 318 ? 38.649 -18.888 -54.031 1.00 27.76 347 TYR B CA 1
ATOM 6777 C C . TYR B 1 318 ? 39.668 -18.554 -55.154 1.00 28.95 347 TYR B C 1
ATOM 6778 O O . TYR B 1 318 ? 40.235 -17.453 -55.168 1.00 30.40 347 TYR B O 1
ATOM 6787 N N . CYS B 1 319 ? 39.931 -19.518 -56.018 1.00 27.61 348 CYS B N 1
ATOM 6788 C CA . CYS B 1 319 ? 40.851 -19.421 -57.140 1.00 28.53 348 CYS B CA 1
ATOM 6789 C C . CYS B 1 319 ? 40.066 -19.299 -58.460 1.00 31.88 348 CYS B C 1
ATOM 6790 O O . CYS B 1 319 ? 39.066 -19.977 -58.663 1.00 31.09 348 CYS B O 1
ATOM 6793 N N . ASP B 1 320 ? 40.544 -18.388 -59.320 1.00 30.89 349 ASP B N 1
ATOM 6794 C CA . ASP B 1 320 ? 40.113 -18.256 -60.713 1.00 32.26 349 ASP B CA 1
ATOM 6795 C C . ASP B 1 320 ? 40.988 -19.102 -61.603 1.00 28.26 349 ASP B C 1
ATOM 6796 O O . ASP B 1 320 ? 42.169 -18.887 -61.783 1.00 31.07 349 ASP B O 1
ATOM 6801 N N . ARG B 1 321 ? 40.402 -20.167 -62.105 1.00 28.12 350 ARG B N 1
ATOM 6802 C CA . ARG B 1 321 ? 41.033 -21.033 -63.038 1.00 31.73 350 ARG B CA 1
ATOM 6803 C C . ARG B 1 321 ? 42.379 -21.544 -62.641 1.00 35.14 350 ARG B C 1
ATOM 6804 O O . ARG B 1 321 ? 43.369 -21.557 -63.434 1.00 31.72 350 ARG B O 1
ATOM 6812 N N . PRO B 1 322 ? 42.460 -22.109 -61.389 1.00 28.64 351 PRO B N 1
ATOM 6813 C CA . PRO B 1 322 ? 43.658 -22.809 -61.142 1.00 28.22 351 PRO B CA 1
ATOM 6814 C C . PRO B 1 322 ? 43.887 -24.041 -62.007 1.00 28.91 351 PRO B C 1
ATOM 6815 O O . PRO B 1 322 ? 42.927 -24.637 -62.493 1.00 31.35 351 PRO B O 1
ATOM 6819 N N . VAL B 1 323 ? 45.146 -24.430 -62.099 1.00 28.78 352 VAL B N 1
ATOM 6820 C CA . VAL B 1 323 ? 45.568 -25.699 -62.662 1.00 33.83 352 VAL B CA 1
ATOM 6821 C C . VAL B 1 323 ? 46.212 -26.598 -61.599 1.00 31.29 352 VAL B C 1
ATOM 6822 O O . VAL B 1 323 ? 47.251 -26.254 -61.008 1.00 31.60 352 VAL B O 1
ATOM 6826 N N . ILE B 1 324 ? 45.598 -27.774 -61.416 1.00 31.41 353 ILE B N 1
ATOM 6827 C CA . ILE B 1 324 ? 46.137 -28.808 -60.464 1.00 29.31 353 ILE B CA 1
ATOM 6828 C C . ILE B 1 324 ? 46.405 -30.109 -61.225 1.00 29.58 353 ILE B C 1
ATOM 6829 O O . ILE B 1 324 ? 45.464 -30.765 -61.614 1.00 33.94 353 ILE B O 1
ATOM 6834 N N . GLU B 1 325 ? 47.672 -30.412 -61.464 1.00 26.94 354 GLU B N 1
ATOM 6835 C CA . GLU B 1 325 ? 48.097 -31.410 -62.367 1.00 30.47 354 GLU B CA 1
ATOM 6836 C C . GLU B 1 325 ? 49.356 -32.163 -61.982 1.00 29.02 354 GLU B C 1
ATOM 6837 O O . GLU B 1 325 ? 50.307 -31.632 -61.416 1.00 35.22 354 GLU B O 1
ATOM 6843 N N . HIS B 1 326 ? 49.366 -33.471 -62.298 1.00 28.92 355 HIS B N 1
ATOM 6844 C CA . HIS B 1 326 ? 50.482 -34.364 -62.129 1.00 29.11 355 HIS B CA 1
ATOM 6845 C C . HIS B 1 326 ? 50.857 -34.538 -60.633 1.00 25.35 355 HIS B C 1
ATOM 6846 O O . HIS B 1 326 ? 51.982 -34.864 -60.323 1.00 28.82 355 HIS B O 1
ATOM 6853 N N . ASN B 1 327 ? 49.874 -34.329 -59.730 1.00 28.47 356 ASN B N 1
ATOM 6854 C CA . ASN B 1 327 ? 50.185 -34.552 -58.306 1.00 24.65 356 ASN B CA 1
ATOM 6855 C C . ASN B 1 327 ? 49.785 -35.970 -57.918 1.00 30.51 356 ASN B C 1
ATOM 6856 O O . ASN B 1 327 ? 48.952 -36.577 -58.532 1.00 31.02 356 ASN B O 1
ATOM 6861 N N . VAL B 1 328 ? 50.305 -36.410 -56.789 1.00 27.08 357 VAL B N 1
ATOM 6862 C CA . VAL B 1 328 ? 49.938 -37.687 -56.178 1.00 28.23 357 VAL B CA 1
ATOM 6863 C C . VAL B 1 328 ? 49.604 -37.381 -54.704 1.00 27.55 357 VAL B C 1
ATOM 6864 O O . VAL B 1 328 ? 50.480 -36.886 -53.962 1.00 27.07 357 VAL B O 1
ATOM 6868 N N . GLY B 1 329 ? 48.389 -37.726 -54.292 1.00 24.30 358 GLY B N 1
ATOM 6869 C CA . GLY B 1 329 ? 47.988 -37.744 -52.846 1.00 24.11 358 GLY B CA 1
ATOM 6870 C C . GLY B 1 329 ? 47.831 -39.153 -52.343 1.00 26.07 358 GLY B C 1
ATOM 6871 O O . GLY B 1 329 ? 47.525 -40.126 -53.100 1.00 25.87 358 GLY B O 1
ATOM 6872 N N . ASP B 1 330 ? 48.088 -39.354 -51.047 1.00 23.98 359 ASP B N 1
ATOM 6873 C CA . ASP B 1 330 ? 48.249 -40.710 -50.590 1.00 22.85 359 ASP B CA 1
ATOM 6874 C C . ASP B 1 330 ? 48.017 -40.683 -49.070 1.00 24.66 359 ASP B C 1
ATOM 6875 O O . ASP B 1 330 ? 48.758 -40.019 -48.330 1.00 23.97 359 ASP B O 1
ATOM 6880 N N . SER B 1 331 ? 47.016 -41.433 -48.626 1.00 23.76 360 SER B N 1
ATOM 6881 C CA . SER B 1 331 ? 46.905 -41.836 -47.247 1.00 23.98 360 SER B CA 1
ATOM 6882 C C . SER B 1 331 ? 46.838 -40.572 -46.403 1.00 24.31 360 SER B C 1
ATOM 6883 O O . SER B 1 331 ? 47.538 -40.413 -45.405 1.00 26.36 360 SER B O 1
ATOM 6886 N N . VAL B 1 332 ? 45.911 -39.664 -46.772 1.00 22.63 361 VAL B N 1
ATOM 6887 C CA . VAL B 1 332 ? 45.558 -38.557 -45.963 1.00 22.33 361 VAL B CA 1
ATOM 6888 C C . VAL B 1 332 ? 44.320 -38.829 -45.092 1.00 22.44 361 VAL B C 1
ATOM 6889 O O . VAL B 1 332 ? 43.870 -39.958 -45.009 1.00 23.40 361 VAL B O 1
ATOM 6893 N N . SER B 1 333 ? 43.825 -37.806 -44.382 1.00 24.16 362 SER B N 1
ATOM 6894 C CA . SER B 1 333 ? 42.784 -37.949 -43.407 1.00 24.62 362 SER B CA 1
ATOM 6895 C C . SER B 1 333 ? 43.271 -38.819 -42.251 1.00 23.76 362 SER B C 1
ATOM 6896 O O . SER B 1 333 ? 42.475 -39.430 -41.568 1.00 24.34 362 SER B O 1
ATOM 6899 N N . LYS B 1 334 ? 44.584 -38.821 -41.991 1.00 24.76 363 LYS B N 1
ATOM 6900 C CA . LYS B 1 334 ? 45.147 -39.640 -40.930 1.00 23.74 363 LYS B CA 1
ATOM 6901 C C . LYS B 1 334 ? 44.491 -39.384 -39.594 1.00 24.19 363 LYS B C 1
ATOM 6902 O O . LYS B 1 334 ? 44.293 -40.334 -38.825 1.00 24.22 363 LYS B O 1
ATOM 6908 N N . HIS B 1 335 ? 44.172 -38.129 -39.287 1.00 25.27 364 HIS B N 1
ATOM 6909 C CA . HIS B 1 335 ? 43.628 -37.774 -38.008 1.00 22.70 364 HIS B CA 1
ATOM 6910 C C . HIS B 1 335 ? 42.143 -37.444 -37.974 1.00 22.18 364 HIS B C 1
ATOM 6911 O O . HIS B 1 335 ? 41.636 -36.933 -36.951 1.00 23.20 364 HIS B O 1
ATOM 6918 N N . ILE B 1 336 ? 41.455 -37.762 -39.070 1.00 23.41 365 ILE B N 1
ATOM 6919 C CA . ILE B 1 336 ? 40.000 -37.517 -39.194 1.00 23.82 365 ILE B CA 1
ATOM 6920 C C . ILE B 1 336 ? 39.294 -38.770 -38.768 1.00 22.28 365 ILE B C 1
ATOM 6921 O O . ILE B 1 336 ? 38.843 -39.567 -39.602 1.00 23.86 365 ILE B O 1
ATOM 6926 N N . ASN B 1 337 ? 39.295 -38.965 -37.442 1.00 25.12 366 ASN B N 1
ATOM 6927 C CA . ASN B 1 337 ? 38.736 -40.189 -36.882 1.00 27.89 366 ASN B CA 1
ATOM 6928 C C . ASN B 1 337 ? 38.317 -39.929 -35.455 1.00 26.02 366 ASN B C 1
ATOM 6929 O O . ASN B 1 337 ? 38.720 -38.930 -34.845 1.00 25.26 366 ASN B O 1
ATOM 6934 N N . THR B 1 338 ? 37.453 -40.833 -34.942 1.00 25.86 367 THR B N 1
ATOM 6935 C CA . THR B 1 338 ? 36.978 -40.715 -33.531 1.00 28.15 367 THR B CA 1
ATOM 6936 C C . THR B 1 338 ? 37.989 -40.828 -32.483 1.00 27.16 367 THR B C 1
ATOM 6937 O O . THR B 1 338 ? 37.742 -40.287 -31.439 1.00 28.42 367 THR B O 1
ATOM 6941 N N . GLN B 1 339 ? 39.137 -41.484 -32.730 1.00 27.64 368 GLN B N 1
ATOM 6942 C CA . GLN B 1 339 ? 40.195 -41.567 -31.710 1.00 29.30 368 GLN B CA 1
ATOM 6943 C C . GLN B 1 339 ? 41.026 -40.342 -31.552 1.00 29.01 368 GLN B C 1
ATOM 6944 O O . GLN B 1 339 ? 41.549 -40.063 -30.474 1.00 24.89 368 GLN B O 1
ATOM 6950 N N . ASP B 1 340 ? 41.236 -39.665 -32.691 1.00 26.57 369 ASP B N 1
ATOM 6951 C CA . ASP B 1 340 ? 42.225 -38.570 -32.776 1.00 27.26 369 ASP B CA 1
ATOM 6952 C C . ASP B 1 340 ? 41.586 -37.189 -32.799 1.00 25.93 369 ASP B C 1
ATOM 6953 O O . ASP B 1 340 ? 42.152 -36.257 -32.293 1.00 26.26 369 ASP B O 1
ATOM 6958 N N . TYR B 1 341 ? 40.378 -37.090 -33.346 1.00 26.32 370 TYR B N 1
ATOM 6959 C CA . TYR B 1 341 ? 39.644 -35.835 -33.524 1.00 27.43 370 TYR B CA 1
ATOM 6960 C C . TYR B 1 341 ? 38.639 -35.734 -32.420 1.00 25.57 370 TYR B C 1
ATOM 6961 O O . TYR B 1 341 ? 37.429 -35.751 -32.634 1.00 26.94 370 TYR B O 1
ATOM 6970 N N . THR B 1 342 ? 39.143 -35.527 -31.201 1.00 26.78 371 THR B N 1
ATOM 6971 C CA . THR B 1 342 ? 38.298 -35.686 -30.032 1.00 30.42 371 THR B CA 1
ATOM 6972 C C . THR B 1 342 ? 37.726 -34.398 -29.533 1.00 28.59 371 THR B C 1
ATOM 6973 O O . THR B 1 342 ? 36.777 -34.430 -28.772 1.00 28.07 371 THR B O 1
ATOM 6977 N N . GLN B 1 343 ? 38.311 -33.242 -29.926 1.00 24.67 372 GLN B N 1
ATOM 6978 C CA . GLN B 1 343 ? 37.834 -31.927 -29.428 1.00 24.92 372 GLN B CA 1
ATOM 6979 C C . GLN B 1 343 ? 37.442 -31.000 -30.608 1.00 22.97 372 GLN B C 1
ATOM 6980 O O . GLN B 1 343 ? 38.165 -29.984 -30.841 1.00 26.16 372 GLN B O 1
ATOM 6986 N N . PRO B 1 344 ? 36.392 -31.384 -31.360 1.00 25.23 373 PRO B N 1
ATOM 6987 C CA . PRO B 1 344 ? 35.951 -30.569 -32.501 1.00 23.89 373 PRO B CA 1
ATOM 6988 C C . PRO B 1 344 ? 35.336 -29.204 -32.120 1.00 25.09 373 PRO B C 1
ATOM 6989 O O . PRO B 1 344 ? 35.108 -28.323 -32.978 1.00 26.85 373 PRO B O 1
ATOM 6993 N N . GLY B 1 345 ? 34.932 -29.045 -30.881 1.00 24.86 374 GLY B N 1
ATOM 6994 C CA . GLY B 1 345 ? 34.364 -27.802 -30.426 1.00 25.39 374 GLY B CA 1
ATOM 6995 C C . GLY B 1 345 ? 33.081 -27.572 -31.200 1.00 25.00 374 GLY B C 1
ATOM 6996 O O . GLY B 1 345 ? 32.386 -28.546 -31.591 1.00 28.85 374 GLY B O 1
ATOM 6997 N N . SER B 1 346 ? 32.791 -26.321 -31.513 1.00 26.85 375 SER B N 1
ATOM 6998 C CA . SER B 1 346 ? 31.631 -25.973 -32.359 1.00 26.62 375 SER B CA 1
ATOM 6999 C C . SER B 1 346 ? 31.937 -25.886 -33.838 1.00 29.32 375 SER B C 1
ATOM 7000 O O . SER B 1 346 ? 31.049 -25.617 -34.642 1.00 26.34 375 SER B O 1
ATOM 7003 N N . TYR B 1 347 ? 33.223 -26.049 -34.204 1.00 27.19 376 TYR B N 1
ATOM 7004 C CA . TYR B 1 347 ? 33.626 -25.922 -35.595 1.00 27.43 376 TYR B CA 1
ATOM 7005 C C . TYR B 1 347 ? 33.395 -27.171 -36.395 1.00 27.19 376 TYR B C 1
ATOM 7006 O O . TYR B 1 347 ? 33.312 -27.138 -37.635 1.00 28.17 376 TYR B O 1
ATOM 7015 N N . GLY B 1 348 ? 33.280 -28.349 -35.721 1.00 26.25 377 GLY B N 1
ATOM 7016 C CA . GLY B 1 348 ? 33.114 -29.592 -36.445 1.00 26.86 377 GLY B CA 1
ATOM 7017 C C . GLY B 1 348 ? 34.397 -29.983 -37.215 1.00 27.38 377 GLY B C 1
ATOM 7018 O O . GLY B 1 348 ? 35.459 -29.966 -36.631 1.00 27.94 377 GLY B O 1
ATOM 7019 N N . GLY B 1 349 ? 34.248 -30.237 -38.524 1.00 24.88 378 GLY B N 1
ATOM 7020 C CA . GLY B 1 349 ? 35.349 -30.505 -39.451 1.00 26.76 378 GLY B CA 1
ATOM 7021 C C . GLY B 1 349 ? 35.971 -31.898 -39.463 1.00 24.52 378 GLY B C 1
ATOM 7022 O O . GLY B 1 349 ? 37.055 -32.130 -40.048 1.00 25.86 378 GLY B O 1
ATOM 7023 N N . ARG B 1 350 ? 35.267 -32.888 -38.892 1.00 24.34 379 ARG B N 1
ATOM 7024 C CA . ARG B 1 350 ? 35.751 -34.267 -38.850 1.00 26.28 379 ARG B CA 1
ATOM 7025 C C . ARG B 1 350 ? 35.401 -34.916 -40.177 1.00 27.11 379 ARG B C 1
ATOM 7026 O O . ARG B 1 350 ? 34.692 -35.980 -40.303 1.00 26.28 379 ARG B O 1
ATOM 7034 N N . VAL B 1 351 ? 35.899 -34.259 -41.243 1.00 25.10 380 VAL B N 1
ATOM 7035 C CA . VAL B 1 351 ? 35.669 -34.626 -42.608 1.00 24.40 380 VAL B CA 1
ATOM 7036 C C . VAL B 1 351 ? 36.886 -34.209 -43.462 1.00 25.32 380 VAL B C 1
ATOM 7037 O O . VAL B 1 351 ? 37.485 -33.183 -43.148 1.00 24.25 380 VAL B O 1
ATOM 7041 N N . ALA B 1 352 ? 37.307 -35.039 -44.435 1.00 24.17 381 ALA B N 1
ATOM 7042 C CA . ALA B 1 352 ? 38.339 -34.641 -45.386 1.00 25.67 381 ALA B CA 1
ATOM 7043 C C . ALA B 1 352 ? 38.252 -35.404 -46.663 1.00 25.44 381 ALA B C 1
ATOM 7044 O O . ALA B 1 352 ? 37.928 -36.588 -46.689 1.00 26.05 381 ALA B O 1
ATOM 7046 N N . ALA B 1 353 ? 38.540 -34.701 -47.787 1.00 26.03 382 ALA B N 1
ATOM 7047 C CA . ALA B 1 353 ? 38.703 -35.328 -49.082 1.00 22.09 382 ALA B CA 1
ATOM 7048 C C . ALA B 1 353 ? 40.147 -35.233 -49.600 1.00 25.96 382 ALA B C 1
ATOM 7049 O O . ALA B 1 353 ? 40.988 -34.687 -48.923 1.00 25.09 382 ALA B O 1
ATOM 7051 N N . GLY B 1 354 ? 40.449 -35.714 -50.808 1.00 23.22 383 GLY B N 1
ATOM 7052 C CA . GLY B 1 354 ? 41.835 -35.725 -51.273 1.00 28.18 383 GLY B CA 1
ATOM 7053 C C . GLY B 1 354 ? 42.315 -34.419 -51.920 1.00 27.36 383 GLY B C 1
ATOM 7054 O O . GLY B 1 354 ? 42.993 -33.614 -51.318 1.00 25.16 383 GLY B O 1
ATOM 7055 N N . ILE B 1 355 ? 41.916 -34.204 -53.151 1.00 27.62 384 ILE B N 1
ATOM 7056 C CA . ILE B 1 355 ? 42.489 -33.161 -53.993 1.00 27.03 384 ILE B CA 1
ATOM 7057 C C . ILE B 1 355 ? 41.292 -32.442 -54.670 1.00 25.58 384 ILE B C 1
ATOM 7058 O O . ILE B 1 355 ? 40.524 -33.084 -55.417 1.00 29.29 384 ILE B O 1
ATOM 7063 N N . TRP B 1 356 ? 41.060 -31.195 -54.325 1.00 25.47 385 TRP B N 1
ATOM 7064 C CA . TRP B 1 356 ? 39.791 -30.602 -54.670 1.00 27.79 385 TRP B CA 1
ATOM 7065 C C . TRP B 1 356 ? 39.678 -29.102 -54.533 1.00 27.31 385 TRP B C 1
ATOM 7066 O O . TRP B 1 356 ? 40.532 -28.494 -53.919 1.00 28.77 385 TRP B O 1
ATOM 7077 N N . PRO B 1 357 ? 38.615 -28.506 -55.088 1.00 27.02 386 PRO B N 1
ATOM 7078 C CA . PRO B 1 357 ? 38.301 -27.076 -54.982 1.00 26.40 386 PRO B CA 1
ATOM 7079 C C . PRO B 1 357 ? 37.125 -26.628 -54.114 1.00 26.41 386 PRO B C 1
ATOM 7080 O O . PRO B 1 357 ? 36.066 -27.279 -54.079 1.00 28.22 386 PRO B O 1
ATOM 7084 N N . TRP B 1 358 ? 37.315 -25.450 -53.534 1.00 24.01 387 TRP B N 1
ATOM 7085 C CA . TRP B 1 358 ? 36.339 -24.722 -52.757 1.00 24.35 387 TRP B CA 1
ATOM 7086 C C . TRP B 1 358 ? 36.114 -23.327 -53.339 1.00 27.53 387 TRP B C 1
ATOM 7087 O O . TRP B 1 358 ? 37.075 -22.501 -53.345 1.00 28.01 387 TRP B O 1
ATOM 7098 N N . ARG B 1 359 ? 34.890 -23.096 -53.787 1.00 28.19 388 ARG B N 1
ATOM 7099 C CA . ARG B 1 359 ? 34.443 -21.803 -54.329 1.00 30.09 388 ARG B CA 1
ATOM 7100 C C . ARG B 1 359 ? 35.440 -21.253 -55.339 1.00 31.50 388 ARG B C 1
ATOM 7101 O O . ARG B 1 359 ? 35.842 -20.068 -55.248 1.00 31.72 388 ARG B O 1
ATOM 7109 N N . CYS B 1 360 ? 35.876 -22.118 -56.253 1.00 28.27 389 CYS B N 1
ATOM 7110 C CA . CYS B 1 360 ? 36.692 -21.736 -57.351 1.00 27.40 389 CYS B CA 1
ATOM 7111 C C . CYS B 1 360 ? 35.831 -21.639 -58.590 1.00 34.35 389 CYS B C 1
ATOM 7112 O O . CYS B 1 360 ? 34.672 -22.098 -58.611 1.00 32.71 389 CYS B O 1
ATOM 7115 N N . LYS B 1 361 ? 36.420 -21.048 -59.626 1.00 33.61 390 LYS B N 1
ATOM 7116 C CA . LYS B 1 361 ? 35.691 -20.935 -60.926 1.00 35.11 390 LYS B CA 1
ATOM 7117 C C . LYS B 1 361 ? 36.478 -21.615 -61.990 1.00 29.54 390 LYS B C 1
ATOM 7118 O O . LYS B 1 361 ? 37.600 -21.275 -62.222 1.00 33.10 390 LYS B O 1
ATOM 7124 N N . ASP B 1 362 ? 35.878 -22.623 -62.614 1.00 29.95 391 ASP B N 1
ATOM 7125 C CA . ASP B 1 362 ? 36.556 -23.432 -63.642 1.00 34.23 391 ASP B CA 1
ATOM 7126 C C . ASP B 1 362 ? 37.960 -23.943 -63.349 1.00 35.42 391 ASP B C 1
ATOM 7127 O O . ASP B 1 362 ? 38.858 -23.877 -64.187 1.00 32.66 391 ASP B O 1
ATOM 7132 N N . PRO B 1 363 ? 38.172 -24.545 -62.147 1.00 32.23 392 PRO B N 1
ATOM 7133 C CA . PRO B 1 363 ? 39.442 -25.154 -61.918 1.00 30.38 392 PRO B CA 1
ATOM 7134 C C . PRO B 1 363 ? 39.635 -26.438 -62.747 1.00 29.67 392 PRO B C 1
ATOM 7135 O O . PRO B 1 363 ? 38.700 -27.109 -63.004 1.00 32.51 392 PRO B O 1
ATOM 7139 N N . VAL B 1 364 ? 40.839 -26.747 -63.121 1.00 29.96 393 VAL B N 1
ATOM 7140 C CA . VAL B 1 364 ? 41.190 -27.965 -63.783 1.00 34.75 393 VAL B CA 1
ATOM 7141 C C . VAL B 1 364 ? 42.112 -28.877 -62.975 1.00 29.08 393 VAL B C 1
ATOM 7142 O O . VAL B 1 364 ? 43.318 -28.585 -62.720 1.00 33.61 393 VAL B O 1
ATOM 7146 N N . PHE B 1 365 ? 41.570 -30.054 -62.700 1.00 31.18 394 PHE B N 1
ATOM 7147 C CA . PHE B 1 365 ? 42.297 -31.078 -61.994 1.00 33.83 394 PHE B CA 1
ATOM 7148 C C . PHE B 1 365 ? 42.511 -32.169 -63.028 1.00 34.12 394 PHE B C 1
ATOM 7149 O O . PHE B 1 365 ? 41.545 -32.779 -63.459 1.00 31.22 394 PHE B O 1
ATOM 7157 N N . GLN B 1 366 ? 43.750 -32.376 -63.467 1.00 30.93 395 GLN B N 1
ATOM 7158 C CA . GLN B 1 366 ? 44.026 -33.380 -64.445 1.00 31.05 395 GLN B CA 1
ATOM 7159 C C . GLN B 1 366 ? 45.342 -34.065 -64.213 1.00 28.27 395 GLN B C 1
ATOM 7160 O O . GLN B 1 366 ? 46.297 -33.470 -63.760 1.00 33.48 395 GLN B O 1
ATOM 7166 N N . TYR B 1 367 ? 45.439 -35.331 -64.649 1.00 31.44 396 TYR B N 1
ATOM 7167 C CA . TYR B 1 367 ? 46.633 -36.162 -64.536 1.00 29.95 396 TYR B CA 1
ATOM 7168 C C . TYR B 1 367 ? 47.123 -36.400 -63.096 1.00 25.11 396 TYR B C 1
ATOM 7169 O O . TYR B 1 367 ? 48.292 -36.524 -62.885 1.00 26.52 396 TYR B O 1
ATOM 7178 N N . ASN B 1 368 ? 46.216 -36.383 -62.161 1.00 28.49 397 ASN B N 1
ATOM 7179 C CA . ASN B 1 368 ? 46.627 -36.651 -60.736 1.00 25.37 397 ASN B CA 1
ATOM 7180 C C . ASN B 1 368 ? 46.317 -38.110 -60.390 1.00 30.35 397 ASN B C 1
ATOM 7181 O O . ASN B 1 368 ? 45.545 -38.788 -61.075 1.00 28.18 397 ASN B O 1
ATOM 7186 N N . GLU B 1 369 ? 46.975 -38.586 -59.310 1.00 30.71 398 GLU B N 1
ATOM 7187 C CA . GLU B 1 369 ? 46.674 -39.888 -58.680 1.00 29.84 398 GLU B CA 1
ATOM 7188 C C . GLU B 1 369 ? 46.291 -39.603 -57.229 1.00 30.07 398 GLU B C 1
ATOM 7189 O O . GLU B 1 369 ? 46.904 -38.740 -56.605 1.00 27.40 398 GLU B O 1
ATOM 7195 N N . MET B 1 370 ? 45.303 -40.313 -56.714 1.00 31.31 399 MET B N 1
ATOM 7196 C CA . MET B 1 370 ? 44.950 -40.193 -55.285 1.00 27.60 399 MET B CA 1
ATOM 7197 C C . MET B 1 370 ? 44.636 -41.582 -54.690 1.00 29.28 399 MET B C 1
ATOM 7198 O O . MET B 1 370 ? 43.711 -42.289 -55.157 1.00 28.66 399 MET B O 1
ATOM 7203 N N . TYR B 1 371 ? 45.391 -41.951 -53.663 1.00 26.01 400 TYR B N 1
ATOM 7204 C CA . TYR B 1 371 ? 45.365 -43.271 -53.061 1.00 27.33 400 TYR B CA 1
ATOM 7205 C C . TYR B 1 371 ? 44.885 -43.188 -51.633 1.00 25.91 400 TYR B C 1
ATOM 7206 O O . TYR B 1 371 ? 45.305 -42.314 -50.877 1.00 25.56 400 TYR B O 1
ATOM 7215 N N . ASN B 1 372 ? 43.979 -44.071 -51.277 1.00 27.50 401 ASN B N 1
ATOM 7216 C CA . ASN B 1 372 ? 43.839 -44.469 -49.851 1.00 24.44 401 ASN B CA 1
ATOM 7217 C C . ASN B 1 372 ? 43.479 -43.381 -48.883 1.00 28.70 401 ASN B C 1
ATOM 7218 O O . ASN B 1 372 ? 44.065 -43.317 -47.773 1.00 27.42 401 ASN B O 1
ATOM 7223 N N . ASN B 1 373 ? 42.509 -42.524 -49.265 1.00 25.02 402 ASN B N 1
ATOM 7224 C CA . ASN B 1 373 ? 42.088 -41.523 -48.352 1.00 25.07 402 ASN B CA 1
ATOM 7225 C C . ASN B 1 373 ? 41.447 -42.270 -47.159 1.00 25.52 402 ASN B C 1
ATOM 7226 O O . ASN B 1 373 ? 40.602 -43.141 -47.337 1.00 25.93 402 ASN B O 1
ATOM 7231 N N . LEU B 1 374 ? 41.897 -41.927 -45.959 1.00 26.35 403 LEU B N 1
ATOM 7232 C CA . LEU B 1 374 ? 41.629 -42.800 -44.784 1.00 24.46 403 LEU B CA 1
ATOM 7233 C C . LEU B 1 374 ? 40.415 -42.431 -43.999 1.00 25.00 403 LEU B C 1
ATOM 7234 O O . LEU B 1 374 ? 39.842 -41.313 -44.056 1.00 25.09 403 LEU B O 1
ATOM 7239 N N . ASN B 1 375 ? 39.995 -43.446 -43.220 1.00 26.69 404 ASN B N 1
ATOM 7240 C CA . ASN B 1 375 ? 39.155 -43.334 -42.093 1.00 27.23 404 ASN B CA 1
ATOM 7241 C C . ASN B 1 375 ? 37.661 -43.123 -42.255 1.00 24.33 404 ASN B C 1
ATOM 7242 O O . ASN B 1 375 ? 37.002 -42.758 -41.275 1.00 29.62 404 ASN B O 1
ATOM 7247 N N . ALA B 1 376 ? 37.119 -43.313 -43.434 1.00 25.93 405 ALA B N 1
ATOM 7248 C CA . ALA B 1 376 ? 35.666 -43.313 -43.566 1.00 29.76 405 ALA B CA 1
ATOM 7249 C C . ALA B 1 376 ? 34.969 -44.342 -42.628 1.00 29.17 405 ALA B C 1
ATOM 7250 O O . ALA B 1 376 ? 33.781 -44.111 -42.253 1.00 32.49 405 ALA B O 1
ATOM 7252 N N . GLU B 1 377 ? 35.706 -45.389 -42.247 1.00 29.69 406 GLU B N 1
ATOM 7253 C CA . GLU B 1 377 ? 35.186 -46.467 -41.345 1.00 32.59 406 GLU B CA 1
ATOM 7254 C C . GLU B 1 377 ? 35.204 -46.052 -39.891 1.00 32.06 406 GLU B C 1
ATOM 7255 O O . GLU B 1 377 ? 34.666 -46.745 -39.020 1.00 31.75 406 GLU B O 1
ATOM 7261 N N . HIS B 1 378 ? 35.905 -44.983 -39.615 1.00 27.85 407 HIS B N 1
ATOM 7262 C CA . HIS B 1 378 ? 36.250 -44.525 -38.280 1.00 29.34 407 HIS B CA 1
ATOM 7263 C C . HIS B 1 378 ? 36.001 -43.052 -37.981 1.00 27.52 407 HIS B C 1
ATOM 7264 O O . HIS B 1 378 ? 36.668 -42.528 -37.113 1.00 29.07 407 HIS B O 1
ATOM 7271 N N . GLY B 1 379 ? 35.009 -42.420 -38.641 1.00 26.93 408 GLY B N 1
ATOM 7272 C CA . GLY B 1 379 ? 34.588 -41.107 -38.231 1.00 28.76 408 GLY B CA 1
ATOM 7273 C C . GLY B 1 379 ? 34.728 -39.974 -39.269 1.00 27.73 408 GLY B C 1
ATOM 7274 O O . GLY B 1 379 ? 34.201 -38.869 -39.073 1.00 29.39 408 GLY B O 1
ATOM 7275 N N . ASN B 1 380 ? 35.433 -40.288 -40.337 1.00 30.47 409 ASN B N 1
ATOM 7276 C CA . ASN B 1 380 ? 35.592 -39.322 -41.444 1.00 26.76 409 ASN B CA 1
ATOM 7277 C C . ASN B 1 380 ? 34.294 -39.369 -42.222 1.00 28.39 409 ASN B C 1
ATOM 7278 O O . ASN B 1 380 ? 33.991 -40.363 -42.924 1.00 28.06 409 ASN B O 1
ATOM 7283 N N . GLY B 1 381 ? 33.549 -38.260 -42.088 1.00 27.56 410 GLY B N 1
ATOM 7284 C CA . GLY B 1 381 ? 32.249 -38.110 -42.766 1.00 28.50 410 GLY B CA 1
ATOM 7285 C C . GLY B 1 381 ? 32.342 -37.955 -44.259 1.00 31.36 410 GLY B C 1
ATOM 7286 O O . GLY B 1 381 ? 31.303 -37.895 -44.942 1.00 33.80 410 GLY B O 1
ATOM 7287 N N . ASP B 1 382 ? 33.555 -37.839 -44.773 1.00 27.39 411 ASP B N 1
ATOM 7288 C CA . ASP B 1 382 ? 33.848 -37.892 -46.225 1.00 25.54 411 ASP B CA 1
ATOM 7289 C C . ASP B 1 382 ? 34.780 -38.995 -46.564 1.00 26.29 411 ASP B C 1
ATOM 7290 O O . ASP B 1 382 ? 34.402 -40.158 -46.358 1.00 29.08 411 ASP B O 1
ATOM 7295 N N . GLY B 1 383 ? 35.967 -38.715 -47.133 1.00 27.28 412 GLY B N 1
ATOM 7296 C CA . GLY B 1 383 ? 36.927 -39.763 -47.507 1.00 25.81 412 GLY B CA 1
ATOM 7297 C C . GLY B 1 383 ? 37.099 -40.088 -48.968 1.00 26.23 412 GLY B C 1
ATOM 7298 O O . GLY B 1 383 ? 37.642 -41.102 -49.323 1.00 25.41 412 GLY B O 1
ATOM 7299 N N . GLN B 1 384 ? 36.610 -39.189 -49.832 1.00 27.77 413 GLN B N 1
ATOM 7300 C CA . GLN B 1 384 ? 36.661 -39.417 -51.280 1.00 26.96 413 GLN B CA 1
ATOM 7301 C C . GLN B 1 384 ? 37.994 -38.955 -51.806 1.00 27.12 413 GLN B C 1
ATOM 7302 O O . GLN B 1 384 ? 38.719 -38.200 -51.142 1.00 28.49 413 GLN B O 1
ATOM 7308 N N . ALA B 1 385 ? 38.370 -39.442 -52.962 1.00 25.79 414 ALA B N 1
ATOM 7309 C CA . ALA B 1 385 ? 39.526 -38.922 -53.653 1.00 28.66 414 ALA B CA 1
ATOM 7310 C C . ALA B 1 385 ? 39.394 -37.463 -54.118 1.00 28.89 414 ALA B C 1
ATOM 7311 O O . ALA B 1 385 ? 40.329 -36.636 -53.941 1.00 28.42 414 ALA B O 1
ATOM 7313 N N . TRP B 1 386 ? 38.203 -37.169 -54.629 1.00 30.65 415 TRP B N 1
ATOM 7314 C CA . TRP B 1 386 ? 37.888 -35.904 -55.390 1.00 27.61 415 TRP B CA 1
ATOM 7315 C C . TRP B 1 386 ? 36.614 -35.372 -54.818 1.00 29.97 415 TRP B C 1
ATOM 7316 O O . TRP B 1 386 ? 35.744 -36.138 -54.390 1.00 28.59 415 TRP B O 1
ATOM 7327 N N . ASP B 1 387 ? 36.470 -34.034 -54.781 1.00 26.77 416 ASP B N 1
ATOM 7328 C CA . ASP B 1 387 ? 35.302 -33.360 -54.157 1.00 28.68 416 ASP B CA 1
ATOM 7329 C C . ASP B 1 387 ? 35.008 -32.095 -54.969 1.00 30.78 416 ASP B C 1
ATOM 7330 O O . ASP B 1 387 ? 35.660 -31.071 -54.771 1.00 28.80 416 ASP B O 1
ATOM 7335 N N . ALA B 1 388 ? 34.048 -32.172 -55.872 1.00 28.65 417 ALA B N 1
ATOM 7336 C CA . ALA B 1 388 ? 33.515 -30.915 -56.490 1.00 27.57 417 ALA B CA 1
ATOM 7337 C C . ALA B 1 388 ? 32.612 -30.269 -55.517 1.00 29.14 417 ALA B C 1
ATOM 7338 O O . ALA B 1 388 ? 31.441 -30.564 -55.445 1.00 28.30 417 ALA B O 1
ATOM 7340 N N . ASP B 1 389 ? 33.188 -29.389 -54.692 1.00 24.48 418 ASP B N 1
ATOM 7341 C CA . ASP B 1 389 ? 32.476 -28.849 -53.567 1.00 27.98 418 ASP B CA 1
ATOM 7342 C C . ASP B 1 389 ? 31.796 -27.591 -54.015 1.00 29.28 418 ASP B C 1
ATOM 7343 O O . ASP B 1 389 ? 31.726 -27.393 -55.250 1.00 30.33 418 ASP B O 1
ATOM 7348 N N . TYR B 1 390 ? 31.248 -26.809 -53.092 1.00 30.07 419 TYR B N 1
ATOM 7349 C CA . TYR B 1 390 ? 30.615 -25.515 -53.461 1.00 29.43 419 TYR B CA 1
ATOM 7350 C C . TYR B 1 390 ? 31.525 -24.859 -54.475 1.00 34.60 419 TYR B C 1
ATOM 7351 O O . TYR B 1 390 ? 32.725 -24.781 -54.220 1.00 32.08 419 TYR B O 1
ATOM 7360 N N . GLY B 1 391 ? 30.977 -24.490 -55.635 1.00 33.45 420 GLY B N 1
ATOM 7361 C CA . GLY B 1 391 ? 31.780 -23.903 -56.677 1.00 32.99 420 GLY B CA 1
ATOM 7362 C C . GLY B 1 391 ? 31.157 -24.192 -58.025 1.00 33.95 420 GLY B C 1
ATOM 7363 O O . GLY B 1 391 ? 30.143 -24.851 -58.131 1.00 35.83 420 GLY B O 1
ATOM 7364 N N . ASP B 1 392 ? 31.796 -23.645 -59.035 1.00 34.38 421 ASP B N 1
ATOM 7365 C CA . ASP B 1 392 ? 31.210 -23.517 -60.406 1.00 33.78 421 ASP B CA 1
ATOM 7366 C C . ASP B 1 392 ? 32.246 -23.953 -61.421 1.00 29.34 421 ASP B C 1
ATOM 7367 O O . ASP B 1 392 ? 33.293 -23.363 -61.502 1.00 37.19 421 ASP B O 1
ATOM 7372 N N . GLY B 1 393 ? 31.978 -25.010 -62.195 1.00 27.23 422 GLY B N 1
ATOM 7373 C CA . GLY B 1 393 ? 32.856 -25.414 -63.296 1.00 29.26 422 GLY B CA 1
ATOM 7374 C C . GLY B 1 393 ? 33.984 -26.335 -63.098 1.00 31.78 422 GLY B C 1
ATOM 7375 O O . GLY B 1 393 ? 34.907 -26.501 -63.947 1.00 32.96 422 GLY B O 1
ATOM 7376 N N . THR B 1 394 ? 33.976 -27.037 -61.966 1.00 30.60 423 THR B N 1
ATOM 7377 C CA . THR B 1 394 ? 35.119 -27.880 -61.763 1.00 31.20 423 THR B CA 1
ATOM 7378 C C . THR B 1 394 ? 35.268 -28.902 -62.887 1.00 31.41 423 THR B C 1
ATOM 7379 O O . THR B 1 394 ? 34.348 -29.635 -63.185 1.00 29.17 423 THR B O 1
ATOM 7383 N N . LEU B 1 395 ? 36.483 -29.020 -63.395 1.00 32.32 424 LEU B N 1
ATOM 7384 C CA . LEU B 1 395 ? 36.800 -30.016 -64.368 1.00 34.17 424 LEU B CA 1
ATOM 7385 C C . LEU B 1 395 ? 37.817 -31.013 -63.791 1.00 31.17 424 LEU B C 1
ATOM 7386 O O . LEU B 1 395 ? 38.992 -30.688 -63.590 1.00 33.14 424 LEU B O 1
ATOM 7391 N N . TYR B 1 396 ? 37.366 -32.258 -63.582 1.00 29.25 425 TYR B N 1
ATOM 7392 C CA . TYR B 1 396 ? 38.250 -33.345 -63.276 1.00 28.97 425 TYR B CA 1
ATOM 7393 C C . TYR B 1 396 ? 38.445 -34.213 -64.499 1.00 28.96 425 TYR B C 1
ATOM 7394 O O . TYR B 1 396 ? 37.476 -34.856 -64.912 1.00 30.26 425 TYR B O 1
ATOM 7403 N N . GLN B 1 397 ? 39.671 -34.315 -65.004 1.00 27.68 426 GLN B N 1
ATOM 7404 C CA . GLN B 1 397 ? 39.931 -35.206 -66.108 1.00 31.76 426 GLN B CA 1
ATOM 7405 C C . GLN B 1 397 ? 41.231 -35.892 -66.075 1.00 30.00 426 GLN B C 1
ATOM 7406 O O . GLN B 1 397 ? 42.238 -35.338 -65.649 1.00 31.64 426 GLN B O 1
ATOM 7412 N N . TYR B 1 398 ? 41.264 -37.132 -66.557 1.00 28.87 427 TYR B N 1
ATOM 7413 C CA . TYR B 1 398 ? 42.504 -37.897 -66.721 1.00 28.10 427 TYR B CA 1
ATOM 7414 C C . TYR B 1 398 ? 43.174 -38.268 -65.331 1.00 26.87 427 TYR B C 1
ATOM 7415 O O . TYR B 1 398 ? 44.373 -38.362 -65.257 1.00 28.19 427 TYR B O 1
ATOM 7424 N N . ASN B 1 399 ? 42.353 -38.329 -64.293 1.00 29.11 428 ASN B N 1
ATOM 7425 C CA . ASN B 1 399 ? 42.859 -38.684 -62.932 1.00 27.18 428 ASN B CA 1
ATOM 7426 C C . ASN B 1 399 ? 42.598 -40.166 -62.631 1.00 30.92 428 ASN B C 1
ATOM 7427 O O . ASN B 1 399 ? 41.596 -40.798 -63.115 1.00 34.23 428 ASN B O 1
ATOM 7432 N N . TYR B 1 400 ? 43.477 -40.705 -61.781 1.00 31.32 429 TYR B N 1
ATOM 7433 C CA . TYR B 1 400 ? 43.341 -42.076 -61.271 1.00 27.46 429 TYR B CA 1
ATOM 7434 C C . TYR B 1 400 ? 43.123 -42.056 -59.746 1.00 29.53 429 TYR B C 1
ATOM 7435 O O . TYR B 1 400 ? 43.908 -41.391 -59.069 1.00 29.57 429 TYR B O 1
ATOM 7444 N N . SER B 1 401 ? 42.181 -42.841 -59.247 1.00 29.29 430 SER B N 1
ATOM 7445 C CA . SER B 1 401 ? 41.921 -42.941 -57.784 1.00 29.49 430 SER B CA 1
ATOM 7446 C C . SER B 1 401 ? 41.864 -44.420 -57.471 1.00 34.64 430 SER B C 1
ATOM 7447 O O . SER B 1 401 ? 41.267 -45.207 -58.248 1.00 31.42 430 SER B O 1
ATOM 7450 N N . TYR B 1 402 ? 42.478 -44.795 -56.338 1.00 28.42 431 TYR B N 1
ATOM 7451 C CA . TYR B 1 402 ? 42.502 -46.190 -55.932 1.00 27.65 431 TYR B CA 1
ATOM 7452 C C . TYR B 1 402 ? 42.325 -46.244 -54.425 1.00 28.95 431 TYR B C 1
ATOM 7453 O O . TYR B 1 402 ? 43.005 -45.537 -53.698 1.00 27.45 431 TYR B O 1
ATOM 7462 N N . GLY B 1 403 ? 41.462 -47.137 -53.961 1.00 29.00 432 GLY B N 1
ATOM 7463 C CA . GLY B 1 403 ? 41.529 -47.556 -52.546 1.00 28.95 432 GLY B CA 1
ATOM 7464 C C . GLY B 1 403 ? 41.065 -46.501 -51.574 1.00 30.35 432 GLY B C 1
ATOM 7465 O O . GLY B 1 403 ? 41.368 -46.624 -50.420 1.00 28.60 432 GLY B O 1
ATOM 7466 N N . ASN B 1 404 ? 40.295 -45.484 -52.011 1.00 26.04 433 ASN B N 1
ATOM 7467 C CA . ASN B 1 404 ? 39.852 -44.469 -51.118 1.00 26.81 433 ASN B CA 1
ATOM 7468 C C . ASN B 1 404 ? 38.715 -44.992 -50.234 1.00 27.46 433 ASN B C 1
ATOM 7469 O O . ASN B 1 404 ? 37.865 -45.789 -50.646 1.00 28.33 433 ASN B O 1
ATOM 7474 N N . SER B 1 405 ? 38.689 -44.563 -48.991 1.00 25.74 434 SER B N 1
ATOM 7475 C CA . SER B 1 405 ? 37.796 -45.257 -48.029 1.00 29.56 434 SER B CA 1
ATOM 7476 C C . SER B 1 405 ? 36.273 -44.939 -48.250 1.00 30.16 434 SER B C 1
ATOM 7477 O O . SER B 1 405 ? 35.386 -45.695 -47.792 1.00 29.34 434 SER B O 1
ATOM 7480 N N . PHE B 1 406 ? 35.957 -43.800 -48.917 1.00 29.14 435 PHE B N 1
ATOM 7481 C CA . PHE B 1 406 ? 34.570 -43.464 -49.267 1.00 27.05 435 PHE B CA 1
ATOM 7482 C C . PHE B 1 406 ? 34.519 -42.728 -50.628 1.00 29.70 435 PHE B C 1
ATOM 7483 O O . PHE B 1 406 ? 34.660 -41.484 -50.655 1.00 31.24 435 PHE B O 1
ATOM 7491 N N . ALA B 1 407 ? 34.389 -43.517 -51.699 1.00 28.00 436 ALA B N 1
ATOM 7492 C CA . ALA B 1 407 ? 34.118 -43.024 -53.058 1.00 31.23 436 ALA B CA 1
ATOM 7493 C C . ALA B 1 407 ? 35.281 -42.427 -53.810 1.00 33.39 436 ALA B C 1
ATOM 7494 O O . ALA B 1 407 ? 36.321 -42.025 -53.244 1.00 28.59 436 ALA B O 1
ATOM 7496 N N . SER B 1 408 ? 35.073 -42.337 -55.135 1.00 29.86 437 SER B N 1
ATOM 7497 C CA . SER B 1 408 ? 36.007 -41.611 -55.995 1.00 30.39 437 SER B CA 1
ATOM 7498 C C . SER B 1 408 ? 35.692 -40.103 -55.956 1.00 31.95 437 SER B C 1
ATOM 7499 O O . SER B 1 408 ? 36.550 -39.283 -55.570 1.00 30.44 437 SER B O 1
ATOM 7502 N N . LEU B 1 409 ? 34.448 -39.735 -56.285 1.00 29.93 438 LEU B N 1
ATOM 7503 C CA . LEU B 1 409 ? 33.992 -38.339 -56.407 1.00 30.80 438 LEU B CA 1
ATOM 7504 C C . LEU B 1 409 ? 32.761 -38.003 -55.592 1.00 30.55 438 LEU B C 1
ATOM 7505 O O . LEU B 1 409 ? 31.738 -38.692 -55.669 1.00 32.22 438 LEU B O 1
ATOM 7510 N N . MET B 1 410 ? 32.842 -36.943 -54.789 1.00 26.00 439 MET B N 1
ATOM 7511 C CA . MET B 1 410 ? 31.741 -36.215 -54.250 1.00 25.63 439 MET B CA 1
ATOM 7512 C C . MET B 1 410 ? 31.482 -34.983 -55.118 1.00 32.34 439 MET B C 1
ATOM 7513 O O . MET B 1 410 ? 32.472 -34.368 -55.623 1.00 32.43 439 MET B O 1
ATOM 7518 N N . ILE B 1 411 ? 30.177 -34.692 -55.306 1.00 29.55 440 ILE B N 1
ATOM 7519 C CA . ILE B 1 411 ? 29.675 -33.377 -55.735 1.00 28.78 440 ILE B CA 1
ATOM 7520 C C . ILE B 1 411 ? 28.854 -32.917 -54.566 1.00 29.43 440 ILE B C 1
ATOM 7521 O O . ILE B 1 411 ? 27.835 -33.530 -54.211 1.00 31.92 440 ILE B O 1
ATOM 7526 N N . CYS B 1 412 ? 29.308 -31.850 -53.914 1.00 30.12 441 CYS B N 1
ATOM 7527 C CA . CYS B 1 412 ? 28.766 -31.543 -52.573 1.00 32.83 441 CYS B CA 1
ATOM 7528 C C . CYS B 1 412 ? 27.742 -30.443 -52.440 1.00 33.84 441 CYS B C 1
ATOM 7529 O O . CYS B 1 412 ? 28.089 -29.288 -52.383 1.00 33.51 441 CYS B O 1
ATOM 7532 N N . ASN B 1 413 ? 26.466 -30.821 -52.245 1.00 34.51 442 ASN B N 1
ATOM 7533 C CA . ASN B 1 413 ? 25.424 -29.955 -51.712 1.00 33.19 442 ASN B CA 1
ATOM 7534 C C . ASN B 1 413 ? 25.015 -28.840 -52.709 1.00 36.42 442 ASN B C 1
ATOM 7535 O O . ASN B 1 413 ? 25.489 -28.812 -53.798 1.00 31.72 442 ASN B O 1
ATOM 7540 N N . TRP B 1 414 ? 24.082 -27.991 -52.313 1.00 35.94 443 TRP B N 1
ATOM 7541 C CA . TRP B 1 414 ? 23.269 -27.176 -53.283 1.00 35.66 443 TRP B CA 1
ATOM 7542 C C . TRP B 1 414 ? 24.102 -26.273 -54.151 1.00 38.48 443 TRP B C 1
ATOM 7543 O O . TRP B 1 414 ? 23.732 -26.014 -55.291 1.00 34.25 443 TRP B O 1
ATOM 7554 N N . TYR B 1 415 ? 25.207 -25.734 -53.618 1.00 33.48 444 TYR B N 1
ATOM 7555 C CA . TYR B 1 415 ? 25.952 -24.762 -54.384 1.00 33.06 444 TYR B CA 1
ATOM 7556 C C . TYR B 1 415 ? 27.124 -25.368 -55.119 1.00 32.74 444 TYR B C 1
ATOM 7557 O O . TYR B 1 415 ? 28.004 -24.642 -55.585 1.00 38.70 444 TYR B O 1
ATOM 7566 N N . ALA B 1 416 ? 27.183 -26.694 -55.220 1.00 32.01 445 ALA B N 1
ATOM 7567 C CA . ALA B 1 416 ? 28.148 -27.337 -56.090 1.00 31.38 445 ALA B CA 1
ATOM 7568 C C . ALA B 1 416 ? 27.447 -27.505 -57.394 1.00 36.33 445 ALA B C 1
ATOM 7569 O O . ALA B 1 416 ? 26.509 -28.318 -57.482 1.00 34.27 445 ALA B O 1
ATOM 7571 N N . VAL B 1 417 ? 27.935 -26.782 -58.423 1.00 36.54 446 VAL B N 1
ATOM 7572 C CA . VAL B 1 417 ? 27.334 -26.778 -59.732 1.00 35.04 446 VAL B CA 1
ATOM 7573 C C . VAL B 1 417 ? 28.291 -26.924 -60.895 1.00 34.50 446 VAL B C 1
ATOM 7574 O O . VAL B 1 417 ? 29.456 -26.555 -60.815 1.00 34.17 446 VAL B O 1
ATOM 7578 N N . ASN B 1 418 ? 27.759 -27.428 -62.004 1.00 34.58 447 ASN B N 1
ATOM 7579 C CA . ASN B 1 418 ? 28.435 -27.343 -63.340 1.00 35.67 447 ASN B CA 1
ATOM 7580 C C . ASN B 1 418 ? 29.753 -28.092 -63.384 1.00 34.38 447 ASN B C 1
ATOM 7581 O O . ASN B 1 418 ? 30.773 -27.644 -63.890 1.00 37.08 447 ASN B O 1
ATOM 7586 N N . THR B 1 419 ? 29.759 -29.289 -62.806 1.00 35.05 448 THR B N 1
ATOM 7587 C CA . THR B 1 419 ? 30.925 -30.093 -62.778 1.00 32.66 448 THR B CA 1
ATOM 7588 C C . THR B 1 419 ? 31.038 -30.940 -64.000 1.00 30.54 448 THR B C 1
ATOM 7589 O O . THR B 1 419 ? 30.068 -31.530 -64.452 1.00 33.08 448 THR B O 1
ATOM 7593 N N . THR B 1 420 ? 32.253 -31.079 -64.488 1.00 31.58 449 THR B N 1
ATOM 7594 C CA . THR B 1 420 ? 32.543 -32.149 -65.429 1.00 31.41 449 THR B CA 1
ATOM 7595 C C . THR B 1 420 ? 33.571 -33.152 -64.864 1.00 32.79 449 THR B C 1
ATOM 7596 O O . THR B 1 420 ? 34.704 -32.797 -64.485 1.00 34.08 449 THR B O 1
ATOM 7600 N N . PHE B 1 421 ? 33.233 -34.434 -64.919 1.00 31.60 450 PHE B N 1
ATOM 7601 C CA . PHE B 1 421 ? 34.146 -35.523 -64.465 1.00 30.88 450 PHE B CA 1
ATOM 7602 C C . PHE B 1 421 ? 34.290 -36.434 -65.655 1.00 31.24 450 PHE B C 1
ATOM 7603 O O . PHE B 1 421 ? 33.370 -37.217 -65.916 1.00 31.50 450 PHE B O 1
ATOM 7611 N N . ARG B 1 422 ? 35.430 -36.401 -66.333 1.00 30.12 451 ARG B N 1
ATOM 7612 C CA . ARG B 1 422 ? 35.538 -37.198 -67.557 1.00 29.52 451 ARG B CA 1
ATOM 7613 C C . ARG B 1 422 ? 36.843 -37.832 -67.733 1.00 28.60 451 ARG B C 1
ATOM 7614 O O . ARG B 1 422 ? 37.830 -37.292 -67.333 1.00 31.13 451 ARG B O 1
ATOM 7622 N N . TYR B 1 423 ? 36.897 -38.990 -68.412 1.00 29.22 452 TYR B N 1
ATOM 7623 C CA . TYR B 1 423 ? 38.187 -39.630 -68.757 1.00 27.20 452 TYR B CA 1
ATOM 7624 C C . TYR B 1 423 ? 39.083 -40.005 -67.500 1.00 29.72 452 TYR B C 1
ATOM 7625 O O . TYR B 1 423 ? 40.277 -39.990 -67.562 1.00 29.93 452 TYR B O 1
ATOM 7634 N N . ASN B 1 424 ? 38.412 -40.336 -66.419 1.00 34.07 453 ASN B N 1
ATOM 7635 C CA . ASN B 1 424 ? 39.106 -40.717 -65.131 1.00 30.14 453 ASN B CA 1
ATOM 7636 C C . ASN B 1 424 ? 38.919 -42.212 -64.948 1.00 32.53 453 ASN B C 1
ATOM 7637 O O . ASN B 1 424 ? 37.986 -42.817 -65.508 1.00 29.26 453 ASN B O 1
ATOM 7642 N N . ILE B 1 425 ? 39.824 -42.802 -64.153 1.00 31.34 454 ILE B N 1
ATOM 7643 C CA . ILE B 1 425 ? 39.741 -44.224 -63.795 1.00 31.70 454 ILE B CA 1
ATOM 7644 C C . ILE B 1 425 ? 39.687 -44.297 -62.260 1.00 32.24 454 ILE B C 1
ATOM 7645 O O . ILE B 1 425 ? 40.511 -43.687 -61.563 1.00 33.74 454 ILE B O 1
ATOM 7650 N N . SER B 1 426 ? 38.753 -45.087 -61.773 1.00 32.69 455 SER B N 1
ATOM 7651 C CA . SER B 1 426 ? 38.566 -45.382 -60.320 1.00 30.66 455 SER B CA 1
ATOM 7652 C C . SER B 1 426 ? 38.668 -46.882 -60.176 1.00 31.57 455 SER B C 1
ATOM 7653 O O . SER B 1 426 ? 37.941 -47.639 -60.901 1.00 30.19 455 SER B O 1
ATOM 7656 N N . GLN B 1 427 ? 39.588 -47.342 -59.302 1.00 30.27 456 GLN B N 1
ATOM 7657 C CA . GLN B 1 427 ? 39.835 -48.741 -59.105 1.00 28.66 456 GLN B CA 1
ATOM 7658 C C . GLN B 1 427 ? 39.765 -49.024 -57.617 1.00 35.62 456 GLN B C 1
ATOM 7659 O O . GLN B 1 427 ? 40.545 -48.430 -56.875 1.00 31.77 456 GLN B O 1
ATOM 7665 N N . ASN B 1 428 ? 38.869 -49.911 -57.192 1.00 31.87 457 ASN B N 1
ATOM 7666 C CA . ASN B 1 428 ? 38.750 -50.298 -55.728 1.00 32.68 457 ASN B CA 1
ATOM 7667 C C . ASN B 1 428 ? 38.457 -49.176 -54.745 1.00 33.97 457 ASN B C 1
ATOM 7668 O O . ASN B 1 428 ? 38.859 -49.280 -53.570 1.00 28.31 457 ASN B O 1
ATOM 7673 N N . ASP B 1 429 ? 37.744 -48.122 -55.184 1.00 29.18 458 ASP B N 1
ATOM 7674 C CA . ASP B 1 429 ? 37.231 -47.125 -54.264 1.00 30.28 458 ASP B CA 1
ATOM 7675 C C . ASP B 1 429 ? 36.007 -47.679 -53.558 1.00 33.15 458 ASP B C 1
ATOM 7676 O O . ASP B 1 429 ? 35.147 -48.329 -54.165 1.00 32.61 458 ASP B O 1
ATOM 7681 N N . ARG B 1 430 ? 35.887 -47.414 -52.278 1.00 30.91 459 ARG B N 1
ATOM 7682 C CA . ARG B 1 430 ? 34.939 -48.140 -51.430 1.00 33.24 459 ARG B CA 1
ATOM 7683 C C . ARG B 1 430 ? 33.653 -47.356 -51.039 1.00 35.20 459 ARG B C 1
ATOM 7684 O O . ARG B 1 430 ? 33.626 -46.119 -50.978 1.00 30.56 459 ARG B O 1
ATOM 7692 N N . GLN B 1 431 ? 32.567 -48.115 -50.802 1.00 30.78 460 GLN B N 1
ATOM 7693 C CA . GLN B 1 431 ? 31.311 -47.629 -50.311 1.00 27.94 460 GLN B CA 1
ATOM 7694 C C . GLN B 1 431 ? 30.528 -46.777 -51.338 1.00 33.01 460 GLN B C 1
ATOM 7695 O O . GLN B 1 431 ? 29.634 -46.030 -50.963 1.00 31.73 460 GLN B O 1
ATOM 7701 N N . GLY B 1 432 ? 30.885 -46.952 -52.595 1.00 28.59 461 GLY B N 1
ATOM 7702 C CA . GLY B 1 432 ? 30.302 -46.152 -53.679 1.00 36.00 461 GLY B CA 1
ATOM 7703 C C . GLY B 1 432 ? 31.472 -45.701 -54.567 1.00 42.56 461 GLY B C 1
ATOM 7704 O O . GLY B 1 432 ? 32.695 -45.799 -54.197 1.00 50.96 461 GLY B O 1
ATOM 7705 N N . VAL B 1 433 ? 31.157 -45.317 -55.786 1.00 34.99 462 VAL B N 1
ATOM 7706 C CA . VAL B 1 433 ? 32.111 -44.597 -56.573 1.00 32.70 462 VAL B CA 1
ATOM 7707 C C . VAL B 1 433 ? 31.750 -43.096 -56.658 1.00 32.50 462 VAL B C 1
ATOM 7708 O O . VAL B 1 433 ? 32.665 -42.225 -56.551 1.00 33.16 462 VAL B O 1
ATOM 7712 N N . PHE B 1 434 ? 30.458 -42.810 -56.869 1.00 31.93 463 PHE B N 1
ATOM 7713 C CA . PHE B 1 434 ? 29.939 -41.468 -57.018 1.00 30.33 463 PHE B CA 1
ATOM 7714 C C . PHE B 1 434 ? 29.049 -41.130 -55.836 1.00 32.61 463 PHE B C 1
ATOM 7715 O O . PHE B 1 434 ? 28.120 -41.852 -55.528 1.00 33.57 463 PHE B O 1
ATOM 7723 N N . ASP B 1 435 ? 29.355 -40.008 -55.217 1.00 30.65 464 ASP B N 1
ATOM 7724 C CA . ASP B 1 435 ? 28.656 -39.503 -54.013 1.00 30.30 464 ASP B CA 1
ATOM 7725 C C . ASP B 1 435 ? 27.956 -38.172 -54.388 1.00 34.13 464 ASP B C 1
ATOM 7726 O O . ASP B 1 435 ? 28.617 -37.113 -54.598 1.00 32.84 464 ASP B O 1
ATOM 7731 N N . LEU B 1 436 ? 26.635 -38.198 -54.446 1.00 35.77 465 LEU B N 1
ATOM 7732 C CA . LEU B 1 436 ? 25.814 -37.048 -54.903 1.00 33.89 465 LEU B CA 1
ATOM 7733 C C . LEU B 1 436 ? 24.832 -36.554 -53.824 1.00 36.28 465 LEU B C 1
ATOM 7734 O O . LEU B 1 436 ? 23.604 -36.643 -54.019 1.00 34.74 465 LEU B O 1
ATOM 7739 N N . PRO B 1 437 ? 25.348 -36.042 -52.662 1.00 29.73 466 PRO B N 1
ATOM 7740 C CA . PRO B 1 437 ? 24.495 -35.570 -51.596 1.00 32.88 466 PRO B CA 1
ATOM 7741 C C . PRO B 1 437 ? 23.955 -34.137 -51.826 1.00 35.67 466 PRO B C 1
ATOM 7742 O O . PRO B 1 437 ? 24.675 -33.152 -51.575 1.00 33.44 466 PRO B O 1
ATOM 7746 N N . SER B 1 438 ? 22.711 -34.074 -52.302 1.00 34.04 467 SER B N 1
ATOM 7747 C CA . SER B 1 438 ? 21.905 -32.871 -52.458 1.00 33.23 467 SER B CA 1
ATOM 7748 C C . SER B 1 438 ? 22.641 -31.829 -53.329 1.00 32.60 467 SER B C 1
ATOM 7749 O O . SER B 1 438 ? 22.540 -30.615 -53.139 1.00 38.00 467 SER B O 1
ATOM 7752 N N . ASN B 1 439 ? 23.415 -32.300 -54.279 1.00 31.87 468 ASN B N 1
ATOM 7753 C CA . ASN B 1 439 ? 24.207 -31.353 -55.080 1.00 30.21 468 ASN B CA 1
ATOM 7754 C C . ASN B 1 439 ? 23.394 -30.516 -56.011 1.00 37.02 468 ASN B C 1
ATOM 7755 O O . ASN B 1 439 ? 22.267 -30.870 -56.323 1.00 38.56 468 ASN B O 1
ATOM 7760 N N . GLY B 1 440 ? 23.986 -29.415 -56.492 1.00 34.43 469 GLY B N 1
ATOM 7761 C CA . GLY B 1 440 ? 23.343 -28.565 -57.512 1.00 35.42 469 GLY B CA 1
ATOM 7762 C C . GLY B 1 440 ? 23.351 -29.225 -58.893 1.00 37.04 469 GLY B C 1
ATOM 7763 O O . GLY B 1 440 ? 23.858 -30.343 -59.062 1.00 34.78 469 GLY B O 1
ATOM 7764 N N . PRO B 1 441 ? 22.764 -28.555 -59.883 1.00 41.00 470 PRO B N 1
ATOM 7765 C CA . PRO B 1 441 ? 22.618 -29.147 -61.227 1.00 36.94 470 PRO B CA 1
ATOM 7766 C C . PRO B 1 441 ? 23.799 -28.922 -62.073 1.00 34.88 470 PRO B C 1
ATOM 7767 O O . PRO B 1 441 ? 24.744 -28.267 -61.649 1.00 36.79 470 PRO B O 1
ATOM 7771 N N . GLY B 1 442 ? 23.735 -29.472 -63.289 1.00 33.29 471 GLY B N 1
ATOM 7772 C CA . GLY B 1 442 ? 24.693 -29.166 -64.348 1.00 34.96 471 GLY B CA 1
ATOM 7773 C C . GLY B 1 442 ? 25.871 -30.067 -64.461 1.00 34.61 471 GLY B C 1
ATOM 7774 O O . GLY B 1 442 ? 26.796 -29.796 -65.214 1.00 34.97 471 GLY B O 1
ATOM 7775 N N . ASN B 1 443 ? 25.817 -31.198 -63.746 1.00 34.79 472 ASN B N 1
ATOM 7776 C CA . ASN B 1 443 ? 26.942 -32.102 -63.633 1.00 37.83 472 ASN B CA 1
ATOM 7777 C C . ASN B 1 443 ? 26.912 -33.209 -64.640 1.00 37.01 472 ASN B C 1
ATOM 7778 O O . ASN B 1 443 ? 25.886 -33.872 -64.842 1.00 41.76 472 ASN B O 1
ATOM 7783 N N . HIS B 1 444 ? 28.056 -33.391 -65.283 1.00 37.24 473 HIS B N 1
ATOM 7784 C CA . HIS B 1 444 ? 28.194 -34.304 -66.387 1.00 39.58 473 HIS B CA 1
ATOM 7785 C C . HIS B 1 444 ? 29.330 -35.287 -66.139 1.00 40.07 473 HIS B C 1
ATOM 7786 O O . HIS B 1 444 ? 30.499 -34.852 -66.010 1.00 35.27 473 HIS B O 1
ATOM 7793 N N . ILE B 1 445 ? 29.001 -36.578 -66.038 1.00 32.46 474 ILE B N 1
ATOM 7794 C CA . ILE B 1 445 ? 30.006 -37.617 -65.731 1.00 33.87 474 ILE B CA 1
ATOM 7795 C C . ILE B 1 445 ? 30.087 -38.523 -66.914 1.00 31.96 474 ILE B C 1
ATOM 7796 O O . ILE B 1 445 ? 29.162 -39.305 -67.141 1.00 34.31 474 ILE B O 1
ATOM 7801 N N . TYR B 1 446 ? 31.182 -38.458 -67.666 1.00 35.72 475 TYR B N 1
ATOM 7802 C CA . TYR B 1 446 ? 31.266 -39.241 -68.893 1.00 35.31 475 TYR B CA 1
ATOM 7803 C C . TYR B 1 446 ? 32.659 -39.724 -69.284 1.00 33.04 475 TYR B C 1
ATOM 7804 O O . TYR B 1 446 ? 33.653 -39.138 -68.929 1.00 35.95 475 TYR B O 1
ATOM 7813 N N . ASN B 1 447 ? 32.697 -40.835 -70.029 1.00 32.72 476 ASN B N 1
ATOM 7814 C CA . ASN B 1 447 ? 33.877 -41.491 -70.515 1.00 32.78 476 ASN B CA 1
ATOM 7815 C C . ASN B 1 447 ? 34.837 -41.880 -69.362 1.00 32.27 476 ASN B C 1
ATOM 7816 O O . ASN B 1 447 ? 36.067 -41.849 -69.539 1.00 29.48 476 ASN B O 1
ATOM 7821 N N . ASN B 1 448 ? 34.280 -42.301 -68.233 1.00 33.08 477 ASN B N 1
ATOM 7822 C CA . ASN B 1 448 ? 35.182 -42.790 -67.109 1.00 32.45 477 ASN B CA 1
ATOM 7823 C C . ASN B 1 448 ? 35.144 -44.312 -67.102 1.00 32.49 477 ASN B C 1
ATOM 7824 O O . ASN B 1 448 ? 34.190 -44.917 -67.568 1.00 31.83 477 ASN B O 1
ATOM 7829 N N . THR B 1 449 ? 36.160 -44.925 -66.519 1.00 32.30 478 THR B N 1
ATOM 7830 C CA . THR B 1 449 ? 36.114 -46.388 -66.319 1.00 36.32 478 THR B CA 1
ATOM 7831 C C . THR B 1 449 ? 36.189 -46.639 -64.840 1.00 37.82 478 THR B C 1
ATOM 7832 O O . THR B 1 449 ? 37.162 -46.181 -64.198 1.00 36.48 478 THR B O 1
ATOM 7836 N N . VAL B 1 450 ? 35.175 -47.322 -64.319 1.00 33.02 479 VAL B N 1
ATOM 7837 C CA . VAL B 1 450 ? 35.081 -47.555 -62.888 1.00 32.26 479 VAL B CA 1
ATOM 7838 C C . VAL B 1 450 ? 34.997 -49.058 -62.591 1.00 35.56 479 VAL B C 1
ATOM 7839 O O . VAL B 1 450 ? 34.133 -49.763 -63.120 1.00 34.19 479 VAL B O 1
ATOM 7843 N N . TYR B 1 451 ? 35.913 -49.516 -61.718 1.00 33.00 480 TYR B N 1
ATOM 7844 C CA . TYR B 1 451 ? 36.073 -50.938 -61.385 1.00 30.76 480 TYR B CA 1
ATOM 7845 C C . TYR B 1 451 ? 35.578 -51.074 -59.955 1.00 34.36 480 TYR B C 1
ATOM 7846 O O . TYR B 1 451 ? 36.216 -50.552 -59.052 1.00 29.73 480 TYR B O 1
ATOM 7855 N N . VAL B 1 452 ? 34.419 -51.688 -59.779 1.00 27.96 481 VAL B N 1
ATOM 7856 C CA . VAL B 1 452 ? 33.624 -51.565 -58.602 1.00 33.19 481 VAL B CA 1
ATOM 7857 C C . VAL B 1 452 ? 33.645 -52.933 -57.957 1.00 38.16 481 VAL B C 1
ATOM 7858 O O . VAL B 1 452 ? 33.154 -53.911 -58.533 1.00 36.43 481 VAL B O 1
ATOM 7862 N N . ASP B 1 453 ? 34.301 -53.022 -56.795 1.00 35.84 482 ASP B N 1
ATOM 7863 C CA . ASP B 1 453 ? 34.461 -54.314 -56.159 1.00 33.92 482 ASP B CA 1
ATOM 7864 C C . ASP B 1 453 ? 33.364 -54.608 -55.167 1.00 35.09 482 ASP B C 1
ATOM 7865 O O . ASP B 1 453 ? 32.370 -53.889 -54.982 1.00 30.44 482 ASP B O 1
ATOM 7870 N N . ALA B 1 454 ? 33.548 -55.704 -54.451 1.00 36.25 483 ALA B N 1
ATOM 7871 C CA . ALA B 1 454 ? 32.568 -56.134 -53.494 1.00 32.92 483 ALA B CA 1
ATOM 7872 C C . ALA B 1 454 ? 32.372 -55.208 -52.294 1.00 35.58 483 ALA B C 1
ATOM 7873 O O . ALA B 1 454 ? 31.401 -55.288 -51.573 1.00 34.78 483 ALA B O 1
ATOM 7875 N N . ASP B 1 455 ? 33.331 -54.306 -52.067 1.00 36.92 484 ASP B N 1
ATOM 7876 C CA . ASP B 1 455 ? 33.245 -53.358 -50.975 1.00 35.62 484 ASP B CA 1
ATOM 7877 C C . ASP B 1 455 ? 32.591 -52.017 -51.385 1.00 33.81 484 ASP B C 1
ATOM 7878 O O . ASP B 1 455 ? 32.612 -51.069 -50.608 1.00 32.63 484 ASP B O 1
ATOM 7883 N N . SER B 1 456 ? 32.070 -51.967 -52.598 1.00 34.05 485 SER B N 1
ATOM 7884 C CA . SER B 1 456 ? 31.592 -50.714 -53.255 1.00 30.06 485 SER B CA 1
ATOM 7885 C C . SER B 1 456 ? 30.351 -50.966 -54.110 1.00 37.86 485 SER B C 1
ATOM 7886 O O . SER B 1 456 ? 29.770 -52.066 -54.095 1.00 33.75 485 SER B O 1
ATOM 7889 N N . GLN B 1 457 ? 29.862 -49.887 -54.728 1.00 36.97 486 GLN B N 1
ATOM 7890 C CA . GLN B 1 457 ? 28.782 -49.969 -55.716 1.00 37.06 486 GLN B CA 1
ATOM 7891 C C . GLN B 1 457 ? 28.921 -48.672 -56.529 1.00 39.13 486 GLN B C 1
ATOM 7892 O O . GLN B 1 457 ? 29.895 -47.934 -56.358 1.00 30.32 486 GLN B O 1
ATOM 7898 N N . VAL B 1 458 ? 27.938 -48.347 -57.364 1.00 35.68 487 VAL B N 1
ATOM 7899 C CA . VAL B 1 458 ? 28.042 -47.165 -58.209 1.00 35.70 487 VAL B CA 1
ATOM 7900 C C . VAL B 1 458 ? 27.795 -45.836 -57.508 1.00 31.12 487 VAL B C 1
ATOM 7901 O O . VAL B 1 458 ? 28.668 -44.966 -57.567 1.00 32.85 487 VAL B O 1
ATOM 7905 N N . LEU B 1 459 ? 26.727 -45.755 -56.742 1.00 31.55 488 LEU B N 1
ATOM 7906 C CA . LEU B 1 459 ? 26.358 -44.593 -55.991 1.00 33.96 488 LEU B CA 1
ATOM 7907 C C . LEU B 1 459 ? 26.497 -44.873 -54.496 1.00 33.31 488 LEU B C 1
ATOM 7908 O O . LEU B 1 459 ? 26.150 -45.958 -54.004 1.00 34.73 488 LEU B O 1
ATOM 7913 N N . THR B 1 460 ? 26.983 -43.902 -53.770 1.00 31.29 489 THR B N 1
ATOM 7914 C CA . THR B 1 460 ? 26.953 -43.981 -52.314 1.00 35.40 489 THR B CA 1
ATOM 7915 C C . THR B 1 460 ? 25.504 -44.084 -51.859 1.00 33.69 489 THR B C 1
ATOM 7916 O O . THR B 1 460 ? 24.577 -43.572 -52.526 1.00 34.79 489 THR B O 1
ATOM 7920 N N . LYS B 1 461 ? 25.290 -44.718 -50.701 1.00 41.57 490 LYS B N 1
ATOM 7921 C CA . LYS B 1 461 ? 23.910 -44.849 -50.146 1.00 38.56 490 LYS B CA 1
ATOM 7922 C C . LYS B 1 461 ? 23.193 -43.538 -49.921 1.00 37.07 490 LYS B C 1
ATOM 7923 O O . LYS B 1 461 ? 21.972 -43.458 -50.057 1.00 35.59 490 LYS B O 1
ATOM 7929 N N . ARG B 1 462 ? 23.933 -42.491 -49.548 1.00 33.61 491 ARG B N 1
ATOM 7930 C CA . ARG B 1 462 ? 23.356 -41.192 -49.248 1.00 36.37 491 ARG B CA 1
ATOM 7931 C C . ARG B 1 462 ? 23.083 -40.320 -50.528 1.00 33.79 491 ARG B C 1
ATOM 7932 O O . ARG B 1 462 ? 22.677 -39.177 -50.424 1.00 31.22 491 ARG B O 1
ATOM 7940 N N . SER B 1 463 ? 23.424 -40.838 -51.695 1.00 31.29 492 SER B N 1
ATOM 7941 C CA . SER B 1 463 ? 23.291 -40.079 -52.903 1.00 33.41 492 SER B CA 1
ATOM 7942 C C . SER B 1 463 ? 21.811 -39.842 -53.209 1.00 39.50 492 SER B C 1
ATOM 7943 O O . SER B 1 463 ? 20.963 -40.735 -52.949 1.00 37.89 492 SER B O 1
ATOM 7946 N N . ASN B 1 464 ? 21.497 -38.636 -53.717 1.00 37.80 493 ASN B N 1
ATOM 7947 C CA . ASN B 1 464 ? 20.099 -38.319 -54.113 1.00 35.56 493 ASN B CA 1
ATOM 7948 C C . ASN B 1 464 ? 19.950 -37.277 -55.173 1.00 39.67 493 ASN B C 1
ATOM 7949 O O . ASN B 1 464 ? 18.861 -36.832 -55.380 1.00 36.75 493 ASN B O 1
ATOM 7954 N N . SER B 1 465 ? 21.018 -36.829 -55.834 1.00 38.85 494 SER B N 1
ATOM 7955 C CA . SER B 1 465 ? 20.869 -35.626 -56.659 1.00 35.45 494 SER B CA 1
ATOM 7956 C C . SER B 1 465 ? 21.495 -35.823 -58.000 1.00 36.00 494 SER B C 1
ATOM 7957 O O . SER B 1 465 ? 21.721 -36.946 -58.423 1.00 35.14 494 SER B O 1
ATOM 7960 N N . GLN B 1 466 ? 21.748 -34.712 -58.684 1.00 40.53 495 GLN B N 1
ATOM 7961 C CA . GLN B 1 466 ? 21.767 -34.729 -60.110 1.00 36.31 495 GLN B CA 1
ATOM 7962 C C . GLN B 1 466 ? 23.081 -35.185 -60.633 1.00 34.82 495 GLN B C 1
ATOM 7963 O O . GLN B 1 466 ? 24.158 -34.846 -60.113 1.00 39.63 495 GLN B O 1
ATOM 7969 N N . SER B 1 467 ? 23.027 -35.874 -61.756 1.00 30.31 496 SER B N 1
ATOM 7970 C CA . SER B 1 467 ? 24.255 -36.052 -62.552 1.00 36.61 496 SER B CA 1
ATOM 7971 C C . SER B 1 467 ? 23.838 -36.728 -63.864 1.00 37.55 496 SER B C 1
ATOM 7972 O O . SER B 1 467 ? 22.885 -37.498 -63.872 1.00 37.35 496 SER B O 1
ATOM 7975 N N . LEU B 1 468 ? 24.534 -36.422 -64.948 1.00 36.57 497 LEU B N 1
ATOM 7976 C CA . LEU B 1 468 ? 24.199 -37.011 -66.250 1.00 37.73 497 LEU B CA 1
ATOM 7977 C C . LEU B 1 468 ? 25.352 -37.900 -66.582 1.00 37.54 497 LEU B C 1
ATOM 7978 O O . LEU B 1 468 ? 26.468 -37.431 -66.764 1.00 35.51 497 LEU B O 1
ATOM 7983 N N . PHE B 1 469 ? 25.076 -39.201 -66.670 1.00 37.50 498 PHE B N 1
ATOM 7984 C CA . PHE B 1 469 ? 26.122 -40.198 -66.901 1.00 36.26 498 PHE B CA 1
ATOM 7985 C C . PHE B 1 469 ? 26.093 -40.641 -68.350 1.00 34.08 498 PHE B C 1
ATOM 7986 O O . PHE B 1 469 ? 25.054 -41.197 -68.752 1.00 36.79 498 PHE B O 1
ATOM 7994 N N . GLU B 1 470 ? 27.188 -40.494 -69.101 1.00 34.41 499 GLU B N 1
ATOM 7995 C CA . GLU B 1 470 ? 27.273 -41.018 -70.529 1.00 33.70 499 GLU B CA 1
ATOM 7996 C C . GLU B 1 470 ? 28.623 -41.555 -70.895 1.00 32.45 499 GLU B C 1
ATOM 7997 O O . GLU B 1 470 ? 29.620 -41.138 -70.376 1.00 38.38 499 GLU B O 1
ATOM 8003 N N . ASN B 1 471 ? 28.663 -42.554 -71.789 1.00 31.59 500 ASN B N 1
ATOM 8004 C CA . ASN B 1 471 ? 29.889 -43.169 -72.325 1.00 28.85 500 ASN B CA 1
ATOM 8005 C C . ASN B 1 471 ? 30.844 -43.861 -71.229 1.00 29.09 500 ASN B C 1
ATOM 8006 O O . ASN B 1 471 ? 32.024 -44.063 -71.514 1.00 35.21 500 ASN B O 1
ATOM 8011 N N . ASN B 1 472 ? 30.303 -44.173 -70.059 1.00 39.40 501 ASN B N 1
ATOM 8012 C CA . ASN B 1 472 ? 31.153 -44.745 -68.962 1.00 33.48 501 ASN B CA 1
ATOM 8013 C C . ASN B 1 472 ? 31.193 -46.250 -69.171 1.00 38.06 501 ASN B C 1
ATOM 8014 O O . ASN B 1 472 ? 30.283 -46.805 -69.809 1.00 37.15 501 ASN B O 1
ATOM 8019 N N . ILE B 1 473 ? 32.254 -46.900 -68.668 1.00 37.47 502 ILE B N 1
ATOM 8020 C CA . ILE B 1 473 ? 32.296 -48.368 -68.492 1.00 36.24 502 ILE B CA 1
ATOM 8021 C C . ILE B 1 473 ? 32.195 -48.638 -66.987 1.00 32.48 502 ILE B C 1
ATOM 8022 O O . ILE B 1 473 ? 33.123 -48.262 -66.236 1.00 35.70 502 ILE B O 1
ATOM 8027 N N . PHE B 1 474 ? 31.042 -49.120 -66.558 1.00 33.45 503 PHE B N 1
ATOM 8028 C CA . PHE B 1 474 ? 30.802 -49.560 -65.208 1.00 34.32 503 PHE B CA 1
ATOM 8029 C C . PHE B 1 474 ? 31.157 -51.031 -65.166 1.00 39.76 503 PHE B C 1
ATOM 8030 O O . PHE B 1 474 ? 30.534 -51.839 -65.906 1.00 39.78 503 PHE B O 1
ATOM 8038 N N . ILE B 1 475 ? 32.129 -51.399 -64.304 1.00 36.88 504 ILE B N 1
ATOM 8039 C CA . ILE B 1 475 ? 32.584 -52.797 -64.214 1.00 37.50 504 ILE B CA 1
ATOM 8040 C C . ILE B 1 475 ? 32.188 -53.380 -62.855 1.00 40.42 504 ILE B C 1
ATOM 8041 O O . ILE B 1 475 ? 32.690 -52.925 -61.829 1.00 34.06 504 ILE B O 1
ATOM 8046 N N . ASN B 1 476 ? 31.300 -54.393 -62.855 1.00 37.32 505 ASN B N 1
ATOM 8047 C CA . ASN B 1 476 ? 31.010 -55.145 -61.650 1.00 39.24 505 ASN B CA 1
ATOM 8048 C C . ASN B 1 476 ? 32.150 -56.144 -61.469 1.00 41.89 505 ASN B C 1
ATOM 8049 O O . ASN B 1 476 ? 32.279 -57.154 -62.196 1.00 41.55 505 ASN B O 1
ATOM 8054 N N . ALA B 1 477 ? 33.029 -55.840 -60.517 1.00 37.07 506 ALA B N 1
ATOM 8055 C CA . ALA B 1 477 ? 34.155 -56.719 -60.289 1.00 42.18 506 ALA B CA 1
ATOM 8056 C C . ALA B 1 477 ? 33.787 -57.620 -59.117 1.00 49.43 506 ALA B C 1
ATOM 8057 O O . ALA B 1 477 ? 34.495 -57.630 -58.125 1.00 43.55 506 ALA B O 1
ATOM 8059 N N . THR B 1 478 ? 32.636 -58.303 -59.217 1.00 45.96 507 THR B N 1
ATOM 8060 C CA . THR B 1 478 ? 32.180 -59.331 -58.243 1.00 40.31 507 THR B CA 1
ATOM 8061 C C . THR B 1 478 ? 31.870 -60.624 -58.980 1.00 47.08 507 THR B C 1
ATOM 8062 O O . THR B 1 478 ? 31.997 -60.659 -60.214 1.00 35.50 507 THR B O 1
ATOM 8066 N N . ASN B 1 479 ? 31.536 -61.688 -58.238 1.00 44.91 508 ASN B N 1
ATOM 8067 C CA . ASN B 1 479 ? 31.401 -63.063 -58.820 1.00 46.36 508 ASN B CA 1
ATOM 8068 C C . ASN B 1 479 ? 29.989 -63.467 -59.208 1.00 47.00 508 ASN B C 1
ATOM 8069 O O . ASN B 1 479 ? 29.739 -64.672 -59.452 1.00 38.49 508 ASN B O 1
ATOM 8074 N N . THR B 1 480 ? 29.045 -62.525 -59.153 1.00 47.52 509 THR B N 1
ATOM 8075 C CA . THR B 1 480 ? 27.732 -62.693 -59.770 1.00 49.24 509 THR B CA 1
ATOM 8076 C C . THR B 1 480 ? 27.424 -61.511 -60.630 1.00 51.70 509 THR B C 1
ATOM 8077 O O . THR B 1 480 ? 28.162 -60.531 -60.662 1.00 49.92 509 THR B O 1
ATOM 8081 N N . LYS B 1 481 ? 26.362 -61.651 -61.395 1.00 46.51 510 LYS B N 1
ATOM 8082 C CA . LYS B 1 481 ? 25.856 -60.556 -62.197 1.00 45.55 510 LYS B CA 1
ATOM 8083 C C . LYS B 1 481 ? 25.000 -59.805 -61.208 1.00 49.47 510 LYS B C 1
ATOM 8084 O O . LYS B 1 481 ? 23.932 -60.309 -60.771 1.00 46.14 510 LYS B O 1
ATOM 8090 N N . LYS B 1 482 ? 25.505 -58.633 -60.797 1.00 39.65 511 LYS B N 1
ATOM 8091 C CA . LYS B 1 482 ? 24.844 -57.830 -59.759 1.00 41.09 511 LYS B CA 1
ATOM 8092 C C . LYS B 1 482 ? 23.585 -57.103 -60.287 1.00 42.07 511 LYS B C 1
ATOM 8093 O O . LYS B 1 482 ? 23.584 -56.578 -61.396 1.00 42.42 511 LYS B O 1
ATOM 8099 N N . THR B 1 483 ? 22.534 -57.107 -59.480 1.00 38.73 512 THR B N 1
ATOM 8100 C CA . THR B 1 483 ? 21.417 -56.189 -59.601 1.00 43.89 512 THR B CA 1
ATOM 8101 C C . THR B 1 483 ? 21.756 -54.901 -58.830 1.00 47.37 512 THR B C 1
ATOM 8102 O O . THR B 1 483 ? 21.642 -54.843 -57.596 1.00 46.10 512 THR B O 1
ATOM 8106 N N . GLU B 1 484 ? 22.195 -53.881 -59.567 1.00 40.88 513 GLU B N 1
ATOM 8107 C CA . GLU B 1 484 ? 22.775 -52.684 -58.931 1.00 38.52 513 GLU B CA 1
ATOM 8108 C C . GLU B 1 484 ? 21.703 -51.660 -58.719 1.00 44.28 513 GLU B C 1
ATOM 8109 O O . GLU B 1 484 ? 20.751 -51.625 -59.506 1.00 38.65 513 GLU B O 1
ATOM 8115 N N . THR B 1 485 ? 21.835 -50.828 -57.676 1.00 37.16 514 THR B N 1
ATOM 8116 C CA . THR B 1 485 ? 20.942 -49.701 -57.485 1.00 40.74 514 THR B CA 1
ATOM 8117 C C . THR B 1 485 ? 21.473 -48.515 -58.285 1.00 43.52 514 THR B C 1
ATOM 8118 O O . THR B 1 485 ? 22.476 -47.876 -57.887 1.00 38.60 514 THR B O 1
ATOM 8122 N N . TRP B 1 486 ? 20.812 -48.209 -59.412 1.00 37.60 515 TRP B N 1
ATOM 8123 C CA . TRP B 1 486 ? 21.335 -47.211 -60.310 1.00 38.81 515 TRP B CA 1
ATOM 8124 C C . TRP B 1 486 ? 20.783 -45.816 -59.998 1.00 36.11 515 TRP B C 1
ATOM 8125 O O . TRP B 1 486 ? 21.375 -44.823 -60.422 1.00 36.67 515 TRP B O 1
ATOM 8136 N N . ASN B 1 487 ? 19.679 -45.740 -59.269 1.00 32.05 516 ASN B N 1
ATOM 8137 C CA . ASN B 1 487 ? 19.044 -44.488 -59.040 1.00 37.42 516 ASN B CA 1
ATOM 8138 C C . ASN B 1 487 ? 18.685 -44.389 -57.563 1.00 38.88 516 ASN B C 1
ATOM 8139 O O . ASN B 1 487 ? 18.157 -45.336 -56.970 1.00 36.70 516 ASN B O 1
ATOM 8144 N N . ARG B 1 488 ? 19.066 -43.271 -56.970 1.00 38.56 517 ARG B N 1
ATOM 8145 C CA . ARG B 1 488 ? 18.592 -42.891 -55.656 1.00 41.34 517 ARG B CA 1
ATOM 8146 C C . ARG B 1 488 ? 18.167 -41.421 -55.678 1.00 45.54 517 ARG B C 1
ATOM 8147 O O . ARG B 1 488 ? 18.908 -40.559 -56.182 1.00 40.82 517 ARG B O 1
ATOM 8155 N N . GLY B 1 489 ? 17.008 -41.135 -55.086 1.00 36.88 518 GLY B N 1
ATOM 8156 C CA . GLY B 1 489 ? 16.461 -39.798 -55.098 1.00 41.20 518 GLY B CA 1
ATOM 8157 C C . GLY B 1 489 ? 16.131 -39.239 -56.464 1.00 41.31 518 GLY B C 1
ATOM 8158 O O . GLY B 1 489 ? 16.281 -39.901 -57.493 1.00 40.58 518 GLY B O 1
ATOM 8159 N N . SER B 1 490 ? 15.699 -37.978 -56.454 1.00 44.48 519 SER B N 1
ATOM 8160 C CA . SER B 1 490 ? 15.325 -37.286 -57.689 1.00 49.47 519 SER B CA 1
ATOM 8161 C C . SER B 1 490 ? 15.658 -35.787 -57.616 1.00 49.58 519 SER B C 1
ATOM 8162 O O . SER B 1 490 ? 15.154 -34.991 -58.429 1.00 42.83 519 SER B O 1
ATOM 8165 N N . GLN B 1 491 ? 16.537 -35.400 -56.661 1.00 43.48 520 GLN B N 1
ATOM 8166 C CA . GLN B 1 491 ? 16.838 -33.980 -56.459 1.00 44.49 520 GLN B CA 1
ATOM 8167 C C . GLN B 1 491 ? 17.516 -33.399 -57.712 1.00 40.24 520 GLN B C 1
ATOM 8168 O O . GLN B 1 491 ? 18.414 -34.022 -58.296 1.00 37.36 520 GLN B O 1
ATOM 8174 N N . ASN B 1 492 ? 17.018 -32.242 -58.187 1.00 39.98 521 ASN B N 1
ATOM 8175 C CA . ASN B 1 492 ? 17.582 -31.572 -59.383 1.00 40.23 521 ASN B CA 1
ATOM 8176 C C . ASN B 1 492 ? 17.560 -32.460 -60.614 1.00 42.25 521 ASN B C 1
ATOM 8177 O O . ASN B 1 492 ? 18.375 -32.300 -61.559 1.00 43.89 521 ASN B O 1
ATOM 8182 N N . GLY B 1 493 ? 16.557 -33.336 -60.630 1.00 43.06 522 GLY B N 1
ATOM 8183 C CA . GLY B 1 493 ? 16.380 -34.347 -61.701 1.00 41.59 522 GLY B CA 1
ATOM 8184 C C . GLY B 1 493 ? 16.966 -35.737 -61.483 1.00 44.09 522 GLY B C 1
ATOM 8185 O O . GLY B 1 493 ? 16.849 -36.631 -62.364 1.00 41.87 522 GLY B O 1
ATOM 8186 N N . GLY B 1 494 ? 17.626 -35.948 -60.350 1.00 38.90 523 GLY B N 1
ATOM 8187 C CA . GLY B 1 494 ? 18.311 -37.216 -60.122 1.00 40.43 523 GLY B CA 1
ATOM 8188 C C . GLY B 1 494 ? 19.334 -37.649 -61.154 1.00 35.27 523 GLY B C 1
ATOM 8189 O O . GLY B 1 494 ? 19.825 -36.829 -61.947 1.00 40.57 523 GLY B O 1
ATOM 8190 N N . GLN B 1 495 ? 19.711 -38.939 -61.128 1.00 36.03 524 GLN B N 1
ATOM 8191 C CA . GLN B 1 495 ? 20.760 -39.469 -62.049 1.00 31.68 524 GLN B CA 1
ATOM 8192 C C . GLN B 1 495 ? 20.112 -39.874 -63.351 1.00 38.05 524 GLN B C 1
ATOM 8193 O O . GLN B 1 495 ? 19.156 -40.636 -63.361 1.00 36.88 524 GLN B O 1
ATOM 8199 N N . THR B 1 496 ? 20.636 -39.364 -64.443 1.00 44.52 525 THR B N 1
ATOM 8200 C CA . THR B 1 496 ? 20.153 -39.803 -65.768 1.00 40.32 525 THR B CA 1
ATOM 8201 C C . THR B 1 496 ? 21.279 -40.447 -66.475 1.00 35.26 525 THR B C 1
ATOM 8202 O O . THR B 1 496 ? 22.383 -40.056 -66.300 1.00 36.04 525 THR B O 1
ATOM 8206 N N . TYR B 1 497 ? 21.007 -41.465 -67.310 1.00 38.52 526 TYR B N 1
ATOM 8207 C CA . TYR B 1 497 ? 22.068 -42.196 -67.984 1.00 34.60 526 TYR B CA 1
ATOM 8208 C C . TYR B 1 497 ? 21.748 -42.347 -69.455 1.00 39.95 526 TYR B C 1
ATOM 8209 O O . TYR B 1 497 ? 20.613 -42.672 -69.814 1.00 36.84 526 TYR B O 1
ATOM 8218 N N . ASP B 1 498 ? 22.771 -42.255 -70.277 1.00 43.69 527 ASP B N 1
ATOM 8219 C CA . ASP B 1 498 ? 22.586 -42.584 -71.676 1.00 42.67 527 ASP B CA 1
ATOM 8220 C C . ASP B 1 498 ? 23.857 -43.085 -72.231 1.00 37.76 527 ASP B C 1
ATOM 8221 O O . ASP B 1 498 ? 24.864 -42.484 -72.060 1.00 35.75 527 ASP B O 1
ATOM 8226 N N . ASN B 1 499 ? 23.776 -44.151 -73.001 1.00 37.45 528 ASN B N 1
ATOM 8227 C CA . ASN B 1 499 ? 24.905 -44.659 -73.761 1.00 36.84 528 ASN B CA 1
ATOM 8228 C C . ASN B 1 499 ? 26.109 -45.138 -72.905 1.00 34.70 528 ASN B C 1
ATOM 8229 O O . ASN B 1 499 ? 27.263 -44.923 -73.262 1.00 34.59 528 ASN B O 1
ATOM 8234 N N . ASN B 1 500 ? 25.841 -45.784 -71.789 1.00 40.59 529 ASN B N 1
ATOM 8235 C CA . ASN B 1 500 ? 26.993 -46.319 -70.985 1.00 40.96 529 ASN B CA 1
ATOM 8236 C C . ASN B 1 500 ? 27.127 -47.815 -71.250 1.00 42.68 529 ASN B C 1
ATOM 8237 O O . ASN B 1 500 ? 26.167 -48.465 -71.712 1.00 40.23 529 ASN B O 1
ATOM 8242 N N . MET B 1 501 ? 28.320 -48.350 -70.960 1.00 38.95 530 MET B N 1
ATOM 8243 C CA . MET B 1 501 ? 28.572 -49.800 -70.925 1.00 41.81 530 MET B CA 1
ATOM 8244 C C . MET B 1 501 ? 28.442 -50.335 -69.489 1.00 42.77 530 MET B C 1
ATOM 8245 O O . MET B 1 501 ? 29.029 -49.736 -68.595 1.00 37.88 530 MET B O 1
ATOM 8250 N N . TYR B 1 502 ? 27.745 -51.473 -69.325 1.00 37.64 531 TYR B N 1
ATOM 8251 C CA . TYR B 1 502 ? 27.489 -52.129 -68.045 1.00 38.66 531 TYR B CA 1
ATOM 8252 C C . TYR B 1 502 ? 28.065 -53.535 -68.162 1.00 46.48 531 TYR B C 1
ATOM 8253 O O . TYR B 1 502 ? 27.606 -54.306 -69.025 1.00 42.40 531 TYR B O 1
ATOM 8262 N N . VAL B 1 503 ? 29.127 -53.834 -67.376 1.00 37.86 532 VAL B N 1
ATOM 8263 C CA . VAL B 1 503 ? 29.916 -55.076 -67.586 1.00 42.61 532 VAL B CA 1
ATOM 8264 C C . VAL B 1 503 ? 29.603 -55.983 -66.423 1.00 48.51 532 VAL B C 1
ATOM 8265 O O . VAL B 1 503 ? 29.821 -55.591 -65.272 1.00 41.10 532 VAL B O 1
ATOM 8269 N N . ASN B 1 504 ? 28.951 -57.133 -66.704 1.00 39.36 533 ASN B N 1
ATOM 8270 C CA . ASN B 1 504 ? 28.720 -58.147 -65.702 1.00 36.01 533 ASN B CA 1
ATOM 8271 C C . ASN B 1 504 ? 27.691 -57.732 -64.719 1.00 39.88 533 ASN B C 1
ATOM 8272 O O . ASN B 1 504 ? 27.772 -58.100 -63.545 1.00 40.10 533 ASN B O 1
ATOM 8277 N N . TYR B 1 505 ? 26.667 -56.998 -65.181 1.00 35.00 534 TYR B N 1
ATOM 8278 C CA . TYR B 1 505 ? 25.538 -56.726 -64.307 1.00 39.90 534 TYR B CA 1
ATOM 8279 C C . TYR B 1 505 ? 24.331 -57.539 -64.741 1.00 42.87 534 TYR B C 1
ATOM 8280 O O . TYR B 1 505 ? 24.326 -58.020 -65.855 1.00 38.24 534 TYR B O 1
ATOM 8289 N N . ALA B 1 506 ? 23.341 -57.674 -63.836 1.00 39.85 535 ALA B N 1
ATOM 8290 C CA . ALA B 1 506 ? 22.060 -58.350 -64.126 1.00 42.72 535 ALA B CA 1
ATOM 8291 C C . ALA B 1 506 ? 21.000 -57.352 -64.585 1.00 48.49 535 ALA B C 1
ATOM 8292 O O . ALA B 1 506 ? 19.927 -57.759 -65.021 1.00 48.67 535 ALA B O 1
ATOM 8294 N N . ASN B 1 507 ? 21.277 -56.053 -64.451 1.00 45.82 536 ASN B N 1
ATOM 8295 C CA . ASN B 1 507 ? 20.310 -55.011 -64.738 1.00 41.06 536 ASN B CA 1
ATOM 8296 C C . ASN B 1 507 ? 21.030 -53.786 -65.301 1.00 46.57 536 ASN B C 1
ATOM 8297 O O . ASN B 1 507 ? 22.239 -53.835 -65.578 1.00 42.04 536 ASN B O 1
ATOM 8302 N N . LYS B 1 508 ? 20.246 -52.732 -65.557 1.00 46.16 537 LYS B N 1
ATOM 8303 C CA . LYS B 1 508 ? 20.763 -51.464 -66.095 1.00 48.12 537 LYS B CA 1
ATOM 8304 C C . LYS B 1 508 ? 19.828 -50.334 -65.695 1.00 45.29 537 LYS B C 1
ATOM 8305 O O . LYS B 1 508 ? 18.701 -50.580 -65.276 1.00 41.99 537 LYS B O 1
ATOM 8311 N N . PRO B 1 509 ? 20.306 -49.081 -65.786 1.00 41.07 538 PRO B N 1
ATOM 8312 C CA . PRO B 1 509 ? 19.439 -47.985 -65.381 1.00 39.10 538 PRO B CA 1
ATOM 8313 C C . PRO B 1 509 ? 18.224 -47.926 -66.320 1.00 45.59 538 PRO B C 1
ATOM 8314 O O . PRO B 1 509 ? 18.360 -48.137 -67.545 1.00 38.06 538 PRO B O 1
ATOM 8318 N N . THR B 1 510 ? 17.085 -47.646 -65.723 1.00 44.96 539 THR B N 1
ATOM 8319 C CA . THR B 1 510 ? 15.839 -47.580 -66.432 1.00 46.38 539 THR B CA 1
ATOM 8320 C C . THR B 1 510 ? 15.952 -46.449 -67.444 1.00 43.38 539 THR B C 1
ATOM 8321 O O . THR B 1 510 ? 15.444 -46.562 -68.500 1.00 46.47 539 THR B O 1
ATOM 8325 N N . SER B 1 511 ? 16.657 -45.364 -67.141 1.00 42.09 540 SER B N 1
ATOM 8326 C CA . SER B 1 511 ? 16.753 -44.243 -68.101 1.00 41.71 540 SER B CA 1
ATOM 8327 C C . SER B 1 511 ? 17.658 -44.492 -69.298 1.00 38.30 540 SER B C 1
ATOM 8328 O O . SER B 1 511 ? 17.609 -43.686 -70.207 1.00 41.13 540 SER B O 1
ATOM 8331 N N . ASP B 1 512 ? 18.500 -45.529 -69.336 1.00 36.94 541 ASP B N 1
ATOM 8332 C CA . ASP B 1 512 ? 19.459 -45.639 -70.440 1.00 34.47 541 ASP B CA 1
ATOM 8333 C C . ASP B 1 512 ? 18.839 -46.487 -71.585 1.00 47.85 541 ASP B C 1
ATOM 8334 O O . ASP B 1 512 ? 18.834 -47.724 -71.536 1.00 43.59 541 ASP B O 1
ATOM 8339 N N . ALA B 1 513 ? 18.311 -45.814 -72.608 1.00 43.71 542 ALA B N 1
ATOM 8340 C CA . ALA B 1 513 ? 17.797 -46.525 -73.778 1.00 46.61 542 ALA B CA 1
ATOM 8341 C C . ALA B 1 513 ? 18.869 -46.853 -74.790 1.00 46.19 542 ALA B C 1
ATOM 8342 O O . ALA B 1 513 ? 18.542 -47.414 -75.848 1.00 51.15 542 ALA B O 1
ATOM 8344 N N . ASN B 1 514 ? 20.136 -46.486 -74.546 1.00 38.35 543 ASN B N 1
ATOM 8345 C CA . ASN B 1 514 ? 21.223 -46.831 -75.475 1.00 41.08 543 ASN B CA 1
ATOM 8346 C C . ASN B 1 514 ? 22.339 -47.619 -74.785 1.00 36.84 543 ASN B C 1
ATOM 8347 O O . ASN B 1 514 ? 23.537 -47.485 -75.136 1.00 46.32 543 ASN B O 1
ATOM 8352 N N . ALA B 1 515 ? 21.933 -48.438 -73.843 1.00 40.89 544 ALA B N 1
ATOM 8353 C CA . ALA B 1 515 ? 22.896 -49.257 -73.061 1.00 41.35 544 ALA B CA 1
ATOM 8354 C C . ALA B 1 515 ? 23.703 -50.253 -73.907 1.00 43.38 544 ALA B C 1
ATOM 8355 O O . ALA B 1 515 ? 23.151 -50.910 -74.758 1.00 46.00 544 ALA B O 1
ATOM 8357 N N . ILE B 1 516 ? 25.006 -50.354 -73.679 1.00 40.92 545 ILE B N 1
ATOM 8358 C CA . ILE B 1 516 ? 25.862 -51.452 -74.197 1.00 41.06 545 ILE B CA 1
ATOM 8359 C C . ILE B 1 516 ? 26.121 -52.401 -73.001 1.00 46.37 545 ILE B C 1
ATOM 8360 O O . ILE B 1 516 ? 26.572 -51.954 -71.894 1.00 43.24 545 ILE B O 1
ATOM 8365 N N . GLU B 1 517 ? 25.727 -53.656 -73.147 1.00 41.03 546 GLU B N 1
ATOM 8366 C CA . GLU B 1 517 ? 25.849 -54.616 -72.075 1.00 43.15 546 GLU B CA 1
ATOM 8367 C C . GLU B 1 517 ? 26.865 -55.633 -72.487 1.00 46.51 546 GLU B C 1
ATOM 8368 O O . GLU B 1 517 ? 26.807 -56.122 -73.586 1.00 46.56 546 GLU B O 1
ATOM 8374 N N . ALA B 1 518 ? 27.849 -55.895 -71.618 1.00 45.88 547 ALA B N 1
ATOM 8375 C CA . ALA B 1 518 ? 28.836 -56.916 -71.863 1.00 41.11 547 ALA B CA 1
ATOM 8376 C C . ALA B 1 518 ? 28.920 -57.873 -70.669 1.00 44.84 547 ALA B C 1
ATOM 8377 O O . ALA B 1 518 ? 28.692 -57.476 -69.518 1.00 40.79 547 ALA B O 1
ATOM 8379 N N . ASP B 1 519 ? 29.165 -59.148 -70.979 1.00 42.48 548 ASP B N 1
ATOM 8380 C CA . ASP B 1 519 ? 29.087 -60.233 -69.995 1.00 47.07 548 ASP B CA 1
ATOM 8381 C C . ASP B 1 519 ? 30.354 -60.367 -69.157 1.00 45.64 548 ASP B C 1
ATOM 8382 O O . ASP B 1 519 ? 30.275 -60.626 -67.969 1.00 47.06 548 ASP B O 1
ATOM 8387 N N . ASP B 1 520 ? 31.492 -60.242 -69.824 1.00 40.41 549 ASP B N 1
ATOM 8388 C CA . ASP B 1 520 ? 32.765 -60.506 -69.291 1.00 40.38 549 ASP B CA 1
ATOM 8389 C C . ASP B 1 520 ? 33.734 -59.356 -69.567 1.00 45.02 549 ASP B C 1
ATOM 8390 O O . ASP B 1 520 ? 34.063 -59.091 -70.739 1.00 42.27 549 ASP B O 1
ATOM 8395 N N . VAL B 1 521 ? 34.302 -58.740 -68.494 1.00 40.34 550 VAL B N 1
ATOM 8396 C CA . VAL B 1 521 ? 35.322 -57.695 -68.706 1.00 30.37 550 VAL B CA 1
ATOM 8397 C C . VAL B 1 521 ? 36.524 -58.089 -69.512 1.00 29.43 550 VAL B C 1
ATOM 8398 O O . VAL B 1 521 ? 37.087 -57.228 -70.208 1.00 34.46 550 VAL B O 1
ATOM 8402 N N . SER B 1 522 ? 36.937 -59.357 -69.496 1.00 32.10 551 SER B N 1
ATOM 8403 C CA . SER B 1 522 ? 38.182 -59.768 -70.216 1.00 32.81 551 SER B CA 1
ATOM 8404 C C . SER B 1 522 ? 38.108 -59.692 -71.789 1.00 41.64 551 SER B C 1
ATOM 8405 O O . SER B 1 522 ? 39.149 -59.681 -72.457 1.00 37.84 551 SER B O 1
ATOM 8408 N N . ALA B 1 523 ? 36.889 -59.599 -72.324 1.00 39.90 552 ALA B N 1
ATOM 8409 C CA . ALA B 1 523 ? 36.682 -59.329 -73.780 1.00 43.58 552 ALA B CA 1
ATOM 8410 C C . ALA B 1 523 ? 36.507 -57.823 -74.064 1.00 48.06 552 ALA B C 1
ATOM 8411 O O . ALA B 1 523 ? 36.453 -57.399 -75.221 1.00 44.78 552 ALA B O 1
ATOM 8413 N N . VAL B 1 524 ? 36.454 -56.999 -73.010 1.00 42.51 553 VAL B N 1
ATOM 8414 C CA . VAL B 1 524 ? 36.342 -55.538 -73.135 1.00 37.03 553 VAL B CA 1
ATOM 8415 C C . VAL B 1 524 ? 37.644 -54.757 -72.989 1.00 40.42 553 VAL B C 1
ATOM 8416 O O . VAL B 1 524 ? 37.963 -53.908 -73.842 1.00 37.51 553 VAL B O 1
ATOM 8420 N N . LEU B 1 525 ? 38.353 -54.966 -71.847 1.00 33.56 554 LEU B N 1
ATOM 8421 C CA . LEU B 1 525 ? 39.664 -54.350 -71.540 1.00 39.20 554 LEU B CA 1
ATOM 8422 C C . LEU B 1 525 ? 40.750 -55.409 -71.388 1.00 31.29 554 LEU B C 1
ATOM 8423 O O . LEU B 1 525 ? 40.451 -56.546 -71.037 1.00 37.22 554 LEU B O 1
ATOM 8428 N N . ALA B 1 526 ? 41.996 -55.036 -71.619 1.00 34.28 555 ALA B N 1
ATOM 8429 C CA . ALA B 1 526 ? 43.101 -55.962 -71.581 1.00 34.13 555 ALA B CA 1
ATOM 8430 C C . ALA B 1 526 ? 43.406 -56.531 -70.171 1.00 38.85 555 ALA B C 1
ATOM 8431 O O . ALA B 1 526 ? 43.854 -57.666 -70.058 1.00 43.37 555 ALA B O 1
ATOM 8433 N N . GLY B 1 527 ? 43.150 -55.738 -69.107 1.00 34.80 556 GLY B N 1
ATOM 8434 C CA . GLY B 1 527 ? 43.445 -56.193 -67.715 1.00 30.90 556 GLY B CA 1
ATOM 8435 C C . GLY B 1 527 ? 42.793 -55.346 -66.655 1.00 32.96 556 GLY B C 1
ATOM 8436 O O . GLY B 1 527 ? 43.492 -54.737 -65.859 1.00 42.94 556 GLY B O 1
ATOM 8437 N N . ALA B 1 528 ? 41.470 -55.298 -66.612 1.00 31.08 557 ALA B N 1
ATOM 8438 C CA . ALA B 1 528 ? 40.819 -54.440 -65.704 1.00 33.36 557 ALA B CA 1
ATOM 8439 C C . ALA B 1 528 ? 41.269 -54.817 -64.235 1.00 35.79 557 ALA B C 1
ATOM 8440 O O . ALA B 1 528 ? 41.446 -55.989 -63.940 1.00 33.00 557 ALA B O 1
ATOM 8442 N N . GLY B 1 529 ? 41.493 -53.832 -63.356 1.00 39.32 558 GLY B N 1
ATOM 8443 C CA . GLY B 1 529 ? 41.920 -54.110 -61.964 1.00 36.71 558 GLY B CA 1
ATOM 8444 C C . GLY B 1 529 ? 43.433 -54.098 -61.720 1.00 40.63 558 GLY B C 1
ATOM 8445 O O . GLY B 1 529 ? 43.893 -54.163 -60.581 1.00 36.21 558 GLY B O 1
ATOM 8446 N N . SER B 1 530 ? 44.226 -53.983 -62.768 1.00 31.89 559 SER B N 1
ATOM 8447 C CA . SER B 1 530 ? 45.631 -54.083 -62.634 1.00 32.42 559 SER B CA 1
ATOM 8448 C C . SER B 1 530 ? 46.393 -52.782 -62.534 1.00 28.89 559 SER B C 1
ATOM 8449 O O . SER B 1 530 ? 47.596 -52.831 -62.660 1.00 31.04 559 SER B O 1
ATOM 8452 N N . ALA B 1 531 ? 45.711 -51.640 -62.392 1.00 29.52 560 ALA B N 1
ATOM 8453 C CA . ALA B 1 531 ? 46.459 -50.362 -62.212 1.00 30.75 560 ALA B CA 1
ATOM 8454 C C . ALA B 1 531 ? 47.042 -50.299 -60.776 1.00 32.79 560 ALA B C 1
ATOM 8455 O O . ALA B 1 531 ? 46.745 -51.159 -59.955 1.00 31.57 560 ALA B O 1
ATOM 8457 N N . PRO B 1 532 ? 47.931 -49.335 -60.486 1.00 35.26 561 PRO B N 1
ATOM 8458 C CA . PRO B 1 532 ? 48.559 -49.373 -59.140 1.00 30.52 561 PRO B CA 1
ATOM 8459 C C . PRO B 1 532 ? 47.689 -49.398 -57.916 1.00 26.32 561 PRO B C 1
ATOM 8460 O O . PRO B 1 532 ? 46.634 -48.807 -57.893 1.00 28.47 561 PRO B O 1
ATOM 8464 N N . THR B 1 533 ? 48.189 -50.088 -56.870 1.00 29.74 562 THR B N 1
ATOM 8465 C CA . THR B 1 533 ? 47.559 -50.109 -55.546 1.00 30.23 562 THR B CA 1
ATOM 8466 C C . THR B 1 533 ? 48.199 -49.145 -54.513 1.00 29.19 562 THR B C 1
ATOM 8467 O O . THR B 1 533 ? 47.733 -49.065 -53.384 1.00 28.70 562 THR B O 1
ATOM 8471 N N . SER B 1 534 ? 49.227 -48.436 -54.926 1.00 27.76 563 SER B N 1
ATOM 8472 C CA . SER B 1 534 ? 49.800 -47.399 -54.070 1.00 32.57 563 SER B CA 1
ATOM 8473 C C . SER B 1 534 ? 50.609 -46.454 -54.894 1.00 30.86 563 SER B C 1
ATOM 8474 O O . SER B 1 534 ? 50.927 -46.744 -56.038 1.00 32.42 563 SER B O 1
ATOM 8477 N N . ALA B 1 535 ? 51.009 -45.349 -54.277 1.00 28.68 564 ALA B N 1
ATOM 8478 C CA . ALA B 1 535 ? 51.932 -44.414 -54.909 1.00 29.69 564 ALA B CA 1
ATOM 8479 C C . ALA B 1 535 ? 53.275 -45.111 -55.164 1.00 28.93 564 ALA B C 1
ATOM 8480 O O . ALA B 1 535 ? 53.713 -46.037 -54.431 1.00 29.23 564 ALA B O 1
ATOM 8482 N N . LEU B 1 536 ? 54.027 -44.628 -56.149 1.00 30.40 565 LEU B N 1
ATOM 8483 C CA . LEU B 1 536 ? 55.422 -45.013 -56.290 1.00 28.71 565 LEU B CA 1
ATOM 8484 C C . LEU B 1 536 ? 56.198 -44.582 -55.032 1.00 32.49 565 LEU B C 1
ATOM 8485 O O . LEU B 1 536 ? 55.850 -43.566 -54.426 1.00 29.79 565 LEU B O 1
ATOM 8490 N N . LYS B 1 537 ? 57.250 -45.304 -54.693 1.00 32.21 566 LYS B N 1
ATOM 8491 C CA . LYS B 1 537 ? 58.011 -45.022 -53.534 1.00 41.24 566 LYS B CA 1
ATOM 8492 C C . LYS B 1 537 ? 58.519 -43.590 -53.571 1.00 40.55 566 LYS B C 1
ATOM 8493 O O . LYS B 1 537 ? 58.558 -42.946 -52.537 1.00 32.66 566 LYS B O 1
ATOM 8499 N N . SER B 1 538 ? 58.859 -43.094 -54.761 1.00 37.45 567 SER B N 1
ATOM 8500 C CA . SER B 1 538 ? 59.448 -41.747 -54.933 1.00 37.33 567 SER B CA 1
ATOM 8501 C C . SER B 1 538 ? 58.431 -40.672 -54.688 1.00 36.36 567 SER B C 1
ATOM 8502 O O . SER B 1 538 ? 58.787 -39.504 -54.459 1.00 35.88 567 SER B O 1
ATOM 8505 N N . GLY B 1 539 ? 57.168 -41.047 -54.789 1.00 29.72 568 GLY B N 1
ATOM 8506 C CA . GLY B 1 539 ? 56.079 -40.087 -54.764 1.00 33.29 568 GLY B CA 1
ATOM 8507 C C . GLY B 1 539 ? 55.715 -39.514 -56.135 1.00 31.49 568 GLY B C 1
ATOM 8508 O O . GLY B 1 539 ? 54.715 -38.812 -56.259 1.00 29.88 568 GLY B O 1
ATOM 8509 N N . ALA B 1 540 ? 56.504 -39.817 -57.179 1.00 32.45 569 ALA B N 1
ATOM 8510 C CA . ALA B 1 540 ? 56.107 -39.377 -58.543 1.00 37.84 569 ALA B CA 1
ATOM 8511 C C . ALA B 1 540 ? 54.883 -40.122 -59.038 1.00 37.18 569 ALA B C 1
ATOM 8512 O O . ALA B 1 540 ? 54.597 -41.252 -58.592 1.00 32.21 569 ALA B O 1
ATOM 8514 N N . GLU B 1 541 ? 54.171 -39.497 -59.975 1.00 34.81 570 GLU B N 1
ATOM 8515 C CA . GLU B 1 541 ? 53.168 -40.184 -60.781 1.00 33.52 570 GLU B CA 1
ATOM 8516 C C . GLU B 1 541 ? 53.791 -41.384 -61.511 1.00 31.86 570 GLU B C 1
ATOM 8517 O O . GLU B 1 541 ? 54.998 -41.550 -61.667 1.00 33.37 570 GLU B O 1
ATOM 8523 N N . HIS B 1 542 ? 52.945 -42.373 -61.694 1.00 33.61 571 HIS B N 1
ATOM 8524 C CA . HIS B 1 542 ? 53.354 -43.527 -62.457 1.00 35.72 571 HIS B CA 1
ATOM 8525 C C . HIS B 1 542 ? 53.436 -43.086 -63.933 1.00 34.05 571 HIS B C 1
ATOM 8526 O O . HIS B 1 542 ? 52.663 -42.234 -64.390 1.00 31.82 571 HIS B O 1
ATOM 8533 N N . ALA B 1 543 ? 54.305 -43.771 -64.635 1.00 36.14 572 ALA B N 1
ATOM 8534 C CA . ALA B 1 543 ? 54.300 -43.679 -66.097 1.00 38.32 572 ALA B CA 1
ATOM 8535 C C . ALA B 1 543 ? 53.007 -44.161 -66.699 1.00 39.62 572 ALA B C 1
ATOM 8536 O O . ALA B 1 543 ? 52.419 -45.185 -66.243 1.00 39.96 572 ALA B O 1
ATOM 8538 N N . ARG B 1 544 ? 52.517 -43.428 -67.723 1.00 39.57 573 ARG B N 1
ATOM 8539 C CA . ARG B 1 544 ? 51.340 -43.867 -68.489 1.00 35.37 573 ARG B CA 1
ATOM 8540 C C . ARG B 1 544 ? 51.675 -44.472 -69.906 1.00 42.57 573 ARG B C 1
ATOM 8541 O O . ARG B 1 544 ? 50.803 -45.029 -70.545 1.00 39.61 573 ARG B O 1
ATOM 8549 N N . THR B 1 545 ? 52.913 -44.309 -70.356 1.00 41.41 574 THR B N 1
ATOM 8550 C CA . THR B 1 545 ? 53.386 -44.866 -71.616 1.00 44.44 574 THR B CA 1
ATOM 8551 C C . THR B 1 545 ? 54.787 -45.354 -71.374 1.00 40.74 574 THR B C 1
ATOM 8552 O O . THR B 1 545 ? 55.398 -45.024 -70.368 1.00 36.03 574 THR B O 1
ATOM 8556 N N . GLY B 1 546 ? 55.306 -46.171 -72.286 1.00 37.70 575 GLY B N 1
ATOM 8557 C CA . GLY B 1 546 ? 56.667 -46.673 -72.176 1.00 34.20 575 GLY B CA 1
ATOM 8558 C C . GLY B 1 546 ? 56.739 -47.987 -71.381 1.00 34.27 575 GLY B C 1
ATOM 8559 O O . GLY B 1 546 ? 55.708 -48.571 -71.014 1.00 38.88 575 GLY B O 1
ATOM 8560 N N . GLU B 1 547 ? 57.942 -48.471 -71.128 1.00 35.87 576 GLU B N 1
ATOM 8561 C CA . GLU B 1 547 ? 58.081 -49.777 -70.495 1.00 37.76 576 GLU B CA 1
ATOM 8562 C C . GLU B 1 547 ? 57.419 -49.893 -69.096 1.00 41.84 576 GLU B C 1
ATOM 8563 O O . GLU B 1 547 ? 56.931 -50.969 -68.727 1.00 36.46 576 GLU B O 1
ATOM 8569 N N . LYS B 1 548 ? 57.401 -48.790 -68.356 1.00 38.67 577 LYS B N 1
ATOM 8570 C CA . LYS B 1 548 ? 56.820 -48.748 -66.963 1.00 34.35 577 LYS B CA 1
ATOM 8571 C C . LYS B 1 548 ? 55.384 -48.370 -66.933 1.00 36.53 577 LYS B C 1
ATOM 8572 O O . LYS B 1 548 ? 54.789 -48.229 -65.857 1.00 35.88 577 LYS B O 1
ATOM 8578 N N . ALA B 1 549 ? 54.752 -48.257 -68.102 1.00 34.81 578 ALA B N 1
ATOM 8579 C CA . ALA B 1 549 ? 53.362 -47.847 -68.152 1.00 36.66 578 ALA B CA 1
ATOM 8580 C C . ALA B 1 549 ? 52.482 -48.700 -67.228 1.00 38.80 578 ALA B C 1
ATOM 8581 O O . ALA B 1 549 ? 52.467 -49.896 -67.342 1.00 35.39 578 ALA B O 1
ATOM 8583 N N . ALA B 1 550 ? 51.650 -48.057 -66.415 1.00 34.59 579 ALA B N 1
ATOM 8584 C CA . ALA B 1 550 ? 50.934 -48.731 -65.367 1.00 35.00 579 ALA B CA 1
ATOM 8585 C C . ALA B 1 550 ? 49.460 -48.898 -65.556 1.00 36.49 579 ALA B C 1
ATOM 8586 O O . ALA B 1 550 ? 48.815 -49.498 -64.673 1.00 38.48 579 ALA B O 1
ATOM 8588 N N . PHE B 1 551 ? 48.879 -48.381 -66.644 1.00 33.31 580 PHE B N 1
ATOM 8589 C CA . PHE B 1 551 ? 47.431 -48.400 -66.833 1.00 30.85 580 PHE B CA 1
ATOM 8590 C C . PHE B 1 551 ? 46.941 -49.130 -68.118 1.00 32.06 580 PHE B C 1
ATOM 8591 O O . PHE B 1 551 ? 45.766 -49.033 -68.473 1.00 34.68 580 PHE B O 1
ATOM 8599 N N . ASP B 1 552 ? 47.848 -49.875 -68.723 1.00 31.75 581 ASP B N 1
ATOM 8600 C CA . ASP B 1 552 ? 47.540 -50.636 -69.982 1.00 40.20 581 ASP B CA 1
ATOM 8601 C C . ASP B 1 552 ? 46.387 -51.630 -69.841 1.00 41.42 581 ASP B C 1
ATOM 8602 O O . ASP B 1 552 ? 45.716 -51.990 -70.830 1.00 42.26 581 ASP B O 1
ATOM 8607 N N . GLY B 1 553 ? 46.154 -52.093 -68.625 1.00 34.01 582 GLY B N 1
ATOM 8608 C CA . GLY B 1 553 ? 44.962 -52.879 -68.314 1.00 32.77 582 GLY B CA 1
ATOM 8609 C C . GLY B 1 553 ? 43.633 -52.271 -68.701 1.00 35.60 582 GLY B C 1
ATOM 8610 O O . GLY B 1 553 ? 42.597 -52.991 -68.760 1.00 36.46 582 GLY B O 1
ATOM 8611 N N . TYR B 1 554 ? 43.609 -50.950 -68.881 1.00 33.34 583 TYR B N 1
ATOM 8612 C CA . TYR B 1 554 ? 42.355 -50.253 -69.117 1.00 34.58 583 TYR B CA 1
ATOM 8613 C C . TYR B 1 554 ? 42.182 -49.910 -70.639 1.00 33.98 583 TYR B C 1
ATOM 8614 O O . TYR B 1 554 ? 41.175 -49.320 -71.003 1.00 35.79 583 TYR B O 1
ATOM 8623 N N . ARG B 1 555 ? 43.180 -50.299 -71.425 1.00 31.69 584 ARG B N 1
ATOM 8624 C CA . ARG B 1 555 ? 43.167 -50.185 -72.872 1.00 36.72 584 ARG B CA 1
ATOM 8625 C C . ARG B 1 555 ? 42.201 -51.218 -73.453 1.00 32.79 584 ARG B C 1
ATOM 8626 O O . ARG B 1 555 ? 42.311 -52.407 -73.129 1.00 39.96 584 ARG B O 1
ATOM 8634 N N . PRO B 1 556 ? 41.243 -50.783 -74.274 1.00 40.96 585 PRO B N 1
ATOM 8635 C CA . PRO B 1 556 ? 40.368 -51.817 -74.820 1.00 41.82 585 PRO B CA 1
ATOM 8636 C C . PRO B 1 556 ? 41.165 -52.830 -75.681 1.00 38.12 585 PRO B C 1
ATOM 8637 O O . PRO B 1 556 ? 42.219 -52.475 -76.240 1.00 39.44 585 PRO B O 1
ATOM 8641 N N . VAL B 1 557 ? 40.671 -54.065 -75.723 1.00 41.05 586 VAL B N 1
ATOM 8642 C CA . VAL B 1 557 ? 41.280 -55.132 -76.564 1.00 43.44 586 VAL B CA 1
ATOM 8643 C C . VAL B 1 557 ? 40.644 -55.117 -78.004 1.00 41.27 586 VAL B C 1
ATOM 8644 O O . VAL B 1 557 ? 39.567 -54.523 -78.226 1.00 42.43 586 VAL B O 1
ATOM 8648 N N . ALA B 1 558 ? 41.310 -55.775 -78.939 1.00 43.19 587 ALA B N 1
ATOM 8649 C CA . ALA B 1 558 ? 40.720 -56.020 -80.300 1.00 44.58 587 ALA B CA 1
ATOM 8650 C C . ALA B 1 558 ? 39.325 -56.565 -80.212 1.00 41.65 587 ALA B C 1
ATOM 8651 O O . ALA B 1 558 ? 39.027 -57.519 -79.476 1.00 45.90 587 ALA B O 1
ATOM 8653 N N . GLY B 1 559 ? 38.452 -55.990 -81.025 1.00 42.47 588 GLY B N 1
ATOM 8654 C CA . GLY B 1 559 ? 37.116 -56.462 -81.071 1.00 37.29 588 GLY B CA 1
ATOM 8655 C C . GLY B 1 559 ? 36.278 -56.009 -79.943 1.00 44.74 588 GLY B C 1
ATOM 8656 O O . GLY B 1 559 ? 35.123 -56.405 -79.877 1.00 45.67 588 GLY B O 1
ATOM 8657 N N . SER B 1 560 ? 36.820 -55.167 -79.026 1.00 44.14 589 SER B N 1
ATOM 8658 C CA . SER B 1 560 ? 36.037 -54.779 -77.863 1.00 34.42 589 SER B CA 1
ATOM 8659 C C . SER B 1 560 ? 34.850 -54.003 -78.284 1.00 35.56 589 SER B C 1
ATOM 8660 O O . SER B 1 560 ? 34.958 -53.095 -79.118 1.00 42.24 589 SER B O 1
ATOM 8663 N N . LYS B 1 561 ? 33.742 -54.293 -77.665 1.00 37.88 590 LYS B N 1
ATOM 8664 C CA . LYS B 1 561 ? 32.538 -53.547 -77.793 1.00 45.25 590 LYS B CA 1
ATOM 8665 C C . LYS B 1 561 ? 32.572 -52.100 -77.238 1.00 43.40 590 LYS B C 1
ATOM 8666 O O . LYS B 1 561 ? 31.600 -51.373 -77.399 1.00 46.09 590 LYS B O 1
ATOM 8672 N N . ALA B 1 562 ? 33.646 -51.679 -76.565 1.00 41.58 591 ALA B N 1
ATOM 8673 C CA . ALA B 1 562 ? 33.854 -50.257 -76.262 1.00 44.54 591 ALA B CA 1
ATOM 8674 C C . ALA B 1 562 ? 34.256 -49.414 -77.499 1.00 44.69 591 ALA B C 1
ATOM 8675 O O . ALA B 1 562 ? 34.099 -48.207 -77.516 1.00 43.15 591 ALA B O 1
ATOM 8677 N N . ILE B 1 563 ? 34.798 -50.060 -78.533 1.00 44.73 592 ILE B N 1
ATOM 8678 C CA . ILE B 1 563 ? 35.413 -49.363 -79.618 1.00 45.54 592 ILE B CA 1
ATOM 8679 C C . ILE B 1 563 ? 34.275 -48.750 -80.486 1.00 46.33 592 ILE B C 1
ATOM 8680 O O . ILE B 1 563 ? 33.268 -49.419 -80.753 1.00 49.37 592 ILE B O 1
ATOM 8685 N N . ASN B 1 564 ? 34.433 -47.476 -80.857 1.00 45.80 593 ASN B N 1
ATOM 8686 C CA . ASN B 1 564 ? 33.489 -46.785 -81.735 1.00 44.08 593 ASN B CA 1
ATOM 8687 C C . ASN B 1 564 ? 32.035 -46.815 -81.246 1.00 46.09 593 ASN B C 1
ATOM 8688 O O . ASN B 1 564 ? 31.094 -46.700 -82.041 1.00 52.73 593 ASN B O 1
ATOM 8693 N N . ALA B 1 565 ? 31.827 -46.814 -79.930 1.00 35.80 594 ALA B N 1
ATOM 8694 C CA . ALA B 1 565 ? 30.533 -47.023 -79.407 1.00 30.82 594 ALA B CA 1
ATOM 8695 C C . ALA B 1 565 ? 29.939 -45.951 -78.478 1.00 37.09 594 ALA B C 1
ATOM 8696 O O . ALA B 1 565 ? 28.789 -46.076 -78.091 1.00 36.64 594 ALA B O 1
ATOM 8698 N N . GLY B 1 566 ? 30.723 -44.937 -78.146 1.00 41.25 595 GLY B N 1
ATOM 8699 C CA . GLY B 1 566 ? 30.232 -43.810 -77.414 1.00 48.83 595 GLY B CA 1
ATOM 8700 C C . GLY B 1 566 ? 29.555 -42.868 -78.376 1.00 51.49 595 GLY B C 1
ATOM 8701 O O . GLY B 1 566 ? 29.834 -42.886 -79.591 1.00 51.60 595 GLY B O 1
ATOM 8702 N N . LYS B 1 567 ? 28.611 -42.101 -77.833 1.00 47.55 596 LYS B N 1
ATOM 8703 C CA . LYS B 1 567 ? 28.000 -40.987 -78.521 1.00 41.21 596 LYS B CA 1
ATOM 8704 C C . LYS B 1 567 ? 28.988 -39.839 -78.421 1.00 46.81 596 LYS B C 1
ATOM 8705 O O . LYS B 1 567 ? 29.780 -39.765 -77.473 1.00 42.41 596 LYS B O 1
ATOM 8711 N N . VAL B 1 568 ? 28.939 -38.915 -79.384 1.00 36.81 597 VAL B N 1
ATOM 8712 C CA . VAL B 1 568 ? 29.645 -37.647 -79.300 1.00 38.29 597 VAL B CA 1
ATOM 8713 C C . VAL B 1 568 ? 28.982 -36.899 -78.207 1.00 39.81 597 VAL B C 1
ATOM 8714 O O . VAL B 1 568 ? 27.727 -36.757 -78.153 1.00 38.42 597 VAL B O 1
ATOM 8718 N N . VAL B 1 569 ? 29.834 -36.473 -77.266 1.00 42.07 598 VAL B N 1
ATOM 8719 C CA . VAL B 1 569 ? 29.370 -35.844 -76.071 1.00 43.68 598 VAL B CA 1
ATOM 8720 C C . VAL B 1 569 ? 29.200 -34.342 -76.336 1.00 36.35 598 VAL B C 1
ATOM 8721 O O . VAL B 1 569 ? 30.068 -33.717 -76.928 1.00 41.35 598 VAL B O 1
ATOM 8725 N N . SER B 1 570 ? 28.115 -33.799 -75.823 1.00 39.76 599 SER B N 1
ATOM 8726 C CA . SER B 1 570 ? 27.955 -32.373 -75.700 1.00 49.20 599 SER B CA 1
ATOM 8727 C C . SER B 1 570 ? 28.095 -31.942 -74.208 1.00 43.20 599 SER B C 1
ATOM 8728 O O . SER B 1 570 ? 27.160 -31.983 -73.412 1.00 40.03 599 SER B O 1
ATOM 8731 N N . ASP B 1 571 ? 29.285 -31.547 -73.862 1.00 43.47 600 ASP B N 1
ATOM 8732 C CA . ASP B 1 571 ? 29.593 -31.172 -72.489 1.00 37.44 600 ASP B CA 1
ATOM 8733 C C . ASP B 1 571 ? 28.651 -30.127 -71.927 1.00 44.28 600 ASP B C 1
ATOM 8734 O O . ASP B 1 571 ? 28.507 -29.034 -72.459 1.00 40.83 600 ASP B O 1
ATOM 8739 N N . LEU B 1 572 ? 28.013 -30.425 -70.811 1.00 37.95 601 LEU B N 1
ATOM 8740 C CA . LEU B 1 572 ? 27.017 -29.546 -70.267 1.00 40.27 601 LEU B CA 1
ATOM 8741 C C . LEU B 1 572 ? 27.604 -28.193 -69.846 1.00 41.92 601 LEU B C 1
ATOM 8742 O O . LEU B 1 572 ? 26.839 -27.260 -69.622 1.00 44.33 601 LEU B O 1
ATOM 8747 N N . ASN B 1 573 ? 28.934 -28.123 -69.693 1.00 41.81 602 ASN B N 1
ATOM 8748 C CA . ASN B 1 573 ? 29.666 -26.970 -69.214 1.00 42.26 602 ASN B CA 1
ATOM 8749 C C . ASN B 1 573 ? 30.597 -26.402 -70.294 1.00 41.83 602 ASN B C 1
ATOM 8750 O O . ASN B 1 573 ? 31.579 -25.733 -69.960 1.00 42.83 602 ASN B O 1
ATOM 8755 N N . ASP B 1 574 ? 30.285 -26.730 -71.566 1.00 50.49 603 ASP B N 1
ATOM 8756 C CA . ASP B 1 574 ? 31.005 -26.238 -72.762 1.00 50.82 603 ASP B CA 1
ATOM 8757 C C . ASP B 1 574 ? 32.500 -26.571 -72.864 1.00 51.37 603 ASP B C 1
ATOM 8758 O O . ASP B 1 574 ? 33.233 -25.940 -73.629 1.00 50.64 603 ASP B O 1
ATOM 8763 N N . TYR B 1 575 ? 32.963 -27.556 -72.104 1.00 47.47 604 TYR B N 1
ATOM 8764 C CA . TYR B 1 575 ? 34.346 -28.048 -72.202 1.00 44.91 604 TYR B CA 1
ATOM 8765 C C . TYR B 1 575 ? 34.484 -28.969 -73.421 1.00 46.90 604 TYR B C 1
ATOM 8766 O O . TYR B 1 575 ? 33.937 -30.097 -73.433 1.00 51.98 604 TYR B O 1
ATOM 8775 N N . ALA B 1 576 ? 35.184 -28.504 -74.452 1.00 46.07 605 ALA B N 1
ATOM 8776 C CA . ALA B 1 576 ? 35.444 -29.368 -75.655 1.00 50.06 605 ALA B CA 1
ATOM 8777 C C . ALA B 1 576 ? 36.164 -30.651 -75.225 1.00 48.29 605 ALA B C 1
ATOM 8778 O O . ALA B 1 576 ? 37.109 -30.596 -74.452 1.00 49.06 605 ALA B O 1
ATOM 8780 N N . VAL B 1 577 ? 35.724 -31.787 -75.760 1.00 41.51 606 VAL B N 1
ATOM 8781 C CA . VAL B 1 577 ? 36.457 -33.052 -75.614 1.00 45.82 606 VAL B CA 1
ATOM 8782 C C . VAL B 1 577 ? 37.799 -32.927 -76.311 1.00 44.45 606 VAL B C 1
ATOM 8783 O O . VAL B 1 577 ? 37.895 -32.295 -77.342 1.00 42.53 606 VAL B O 1
ATOM 8787 N N . GLU B 1 578 ? 38.860 -33.453 -75.729 1.00 39.85 607 GLU B N 1
ATOM 8788 C CA . GLU B 1 578 ? 40.184 -33.281 -76.312 1.00 42.73 607 GLU B CA 1
ATOM 8789 C C . GLU B 1 578 ? 40.966 -34.543 -76.454 1.00 43.61 607 GLU B C 1
ATOM 8790 O O . GLU B 1 578 ? 41.338 -34.915 -77.537 1.00 42.31 607 GLU B O 1
ATOM 8796 N N . ASN B 1 579 ? 41.305 -35.189 -75.334 1.00 47.64 608 ASN B N 1
ATOM 8797 C CA . ASN B 1 579 ? 42.033 -36.450 -75.388 1.00 42.93 608 ASN B CA 1
ATOM 8798 C C . ASN B 1 579 ? 41.545 -37.380 -74.247 1.00 40.79 608 ASN B C 1
ATOM 8799 O O . ASN B 1 579 ? 40.545 -37.052 -73.591 1.00 38.45 608 ASN B O 1
ATOM 8804 N N . ASP B 1 580 ? 42.155 -38.554 -74.146 1.00 39.24 609 ASP B N 1
ATOM 8805 C CA . ASP B 1 580 ? 41.718 -39.603 -73.193 1.00 41.25 609 ASP B CA 1
ATOM 8806 C C . ASP B 1 580 ? 42.624 -39.655 -71.967 1.00 35.71 609 ASP B C 1
ATOM 8807 O O . ASP B 1 580 ? 43.563 -38.858 -71.871 1.00 34.40 609 ASP B O 1
ATOM 8812 N N . PHE B 1 581 ? 42.369 -40.598 -71.060 1.00 35.80 610 PHE B N 1
ATOM 8813 C CA . PHE B 1 581 ? 43.215 -40.771 -69.872 1.00 34.73 610 PHE B CA 1
ATOM 8814 C C . PHE B 1 581 ? 44.681 -40.937 -70.218 1.00 35.43 610 PHE B C 1
ATOM 8815 O O . PHE B 1 581 ? 45.563 -40.455 -69.509 1.00 34.21 610 PHE B O 1
ATOM 8823 N N . LEU B 1 582 ? 44.976 -41.523 -71.369 1.00 37.04 611 LEU B N 1
ATOM 8824 C CA . LEU B 1 582 ? 46.403 -41.758 -71.684 1.00 35.82 611 LEU B CA 1
ATOM 8825 C C . LEU B 1 582 ? 47.001 -40.593 -72.478 1.00 44.69 611 LEU B C 1
ATOM 8826 O O . LEU B 1 582 ? 48.195 -40.608 -72.785 1.00 39.23 611 LEU B O 1
ATOM 8831 N N . GLY B 1 583 ? 46.173 -39.576 -72.749 1.00 41.94 612 GLY B N 1
ATOM 8832 C CA . GLY B 1 583 ? 46.602 -38.423 -73.527 1.00 52.63 612 GLY B CA 1
ATOM 8833 C C . GLY B 1 583 ? 46.647 -38.644 -75.033 1.00 45.90 612 GLY B C 1
ATOM 8834 O O . GLY B 1 583 ? 47.423 -37.979 -75.726 1.00 55.67 612 GLY B O 1
ATOM 8835 N N . ASN B 1 584 ? 45.853 -39.588 -75.529 1.00 50.57 613 ASN B N 1
ATOM 8836 C CA . ASN B 1 584 ? 45.717 -39.812 -76.972 1.00 49.96 613 ASN B CA 1
ATOM 8837 C C . ASN B 1 584 ? 44.530 -39.058 -77.469 1.00 50.56 613 ASN B C 1
ATOM 8838 O O . ASN B 1 584 ? 43.487 -39.020 -76.786 1.00 50.06 613 ASN B O 1
ATOM 8843 N N . ALA B 1 585 ? 44.659 -38.438 -78.664 1.00 51.76 614 ALA B N 1
ATOM 8844 C CA . ALA B 1 585 ? 43.559 -37.610 -79.190 1.00 51.02 614 ALA B CA 1
ATOM 8845 C C . ALA B 1 585 ? 42.341 -38.450 -79.352 1.00 41.65 614 ALA B C 1
ATOM 8846 O O . ALA B 1 585 ? 42.438 -39.611 -79.647 1.00 47.12 614 ALA B O 1
ATOM 8848 N N . VAL B 1 586 ? 41.194 -37.882 -79.002 1.00 52.14 615 VAL B N 1
ATOM 8849 C CA . VAL B 1 586 ? 39.899 -38.498 -79.293 1.00 53.90 615 VAL B CA 1
ATOM 8850 C C . VAL B 1 586 ? 39.427 -37.628 -80.468 1.00 59.88 615 VAL B C 1
ATOM 8851 O O . VAL B 1 586 ? 39.091 -36.436 -80.295 1.00 51.61 615 VAL B O 1
ATOM 8855 N N . LYS B 1 587 ? 39.523 -38.186 -81.665 1.00 66.78 616 LYS B N 1
ATOM 8856 C CA . LYS B 1 587 ? 39.152 -37.437 -82.863 1.00 77.04 616 LYS B CA 1
ATOM 8857 C C . LYS B 1 587 ? 37.755 -37.811 -83.339 1.00 71.26 616 LYS B C 1
ATOM 8858 O O . LYS B 1 587 ? 36.951 -36.924 -83.603 1.00 80.67 616 LYS B O 1
ATOM 8864 N N . GLY B 1 588 ? 37.451 -39.106 -83.415 1.00 63.43 617 GLY B N 1
ATOM 8865 C CA . GLY B 1 588 ? 36.206 -39.542 -84.059 1.00 67.30 617 GLY B CA 1
ATOM 8866 C C . GLY B 1 588 ? 34.997 -39.343 -83.173 1.00 66.74 617 GLY B C 1
ATOM 8867 O O . GLY B 1 588 ? 34.964 -38.501 -82.240 1.00 70.16 617 GLY B O 1
ATOM 8868 N N . ARG B 1 589 ? 33.993 -40.150 -83.464 1.00 54.39 618 ARG B N 1
ATOM 8869 C CA . ARG B 1 589 ? 33.052 -40.604 -82.440 1.00 52.77 618 ARG B CA 1
ATOM 8870 C C . ARG B 1 589 ? 33.850 -41.370 -81.341 1.00 52.42 618 ARG B C 1
ATOM 8871 O O . ARG B 1 589 ? 34.719 -42.193 -81.659 1.00 49.92 618 ARG B O 1
ATOM 8879 N N . PRO B 1 590 ? 33.552 -41.116 -80.064 1.00 44.53 619 PRO B N 1
ATOM 8880 C CA . PRO B 1 590 ? 34.472 -41.717 -79.068 1.00 42.81 619 PRO B CA 1
ATOM 8881 C C . PRO B 1 590 ? 34.234 -43.222 -78.698 1.00 42.06 619 PRO B C 1
ATOM 8882 O O . PRO B 1 590 ? 33.082 -43.716 -78.698 1.00 43.00 619 PRO B O 1
ATOM 8886 N N . ASP B 1 591 ? 35.338 -43.916 -78.385 1.00 39.24 620 ASP B N 1
ATOM 8887 C CA . ASP B 1 591 ? 35.338 -45.201 -77.644 1.00 39.00 620 ASP B CA 1
ATOM 8888 C C . ASP B 1 591 ? 34.762 -45.006 -76.260 1.00 46.13 620 ASP B C 1
ATOM 8889 O O . ASP B 1 591 ? 34.945 -43.926 -75.671 1.00 40.54 620 ASP B O 1
ATOM 8894 N N . LEU B 1 592 ? 34.038 -46.022 -75.776 1.00 43.21 621 LEU B N 1
ATOM 8895 C CA . LEU B 1 592 ? 33.435 -45.976 -74.411 1.00 43.44 621 LEU B CA 1
ATOM 8896 C C . LEU B 1 592 ? 34.588 -46.048 -73.378 1.00 38.02 621 LEU B C 1
ATOM 8897 O O . LEU B 1 592 ? 35.680 -46.573 -73.663 1.00 35.89 621 LEU B O 1
ATOM 8902 N N . GLY B 1 593 ? 34.382 -45.370 -72.256 1.00 40.94 622 GLY B N 1
ATOM 8903 C CA . GLY B 1 593 ? 35.359 -45.452 -71.163 1.00 36.86 622 GLY B CA 1
ATOM 8904 C C . GLY B 1 593 ? 36.464 -44.467 -71.249 1.00 37.42 622 GLY B C 1
ATOM 8905 O O . GLY B 1 593 ? 36.433 -43.577 -72.106 1.00 36.88 622 GLY B O 1
ATOM 8906 N N . ALA B 1 594 ? 37.413 -44.562 -70.305 1.00 32.02 623 ALA B N 1
ATOM 8907 C CA . ALA B 1 594 ? 38.508 -43.590 -70.187 1.00 38.31 623 ALA B CA 1
ATOM 8908 C C . ALA B 1 594 ? 39.636 -43.673 -71.247 1.00 33.56 623 ALA B C 1
ATOM 8909 O O . ALA B 1 594 ? 40.408 -42.741 -71.339 1.00 36.92 623 ALA B O 1
ATOM 8911 N N . VAL B 1 595 ? 39.698 -44.751 -72.013 1.00 36.09 624 VAL B N 1
ATOM 8912 C CA . VAL B 1 595 ? 40.868 -45.030 -72.823 1.00 33.97 624 VAL B CA 1
ATOM 8913 C C . VAL B 1 595 ? 40.452 -45.492 -74.269 1.00 41.24 624 VAL B C 1
ATOM 8914 O O . VAL B 1 595 ? 39.839 -46.545 -74.431 1.00 36.17 624 VAL B O 1
ATOM 8918 N N . GLU B 1 596 ? 40.841 -44.682 -75.258 1.00 40.66 625 GLU B N 1
ATOM 8919 C CA . GLU B 1 596 ? 40.758 -45.023 -76.683 1.00 47.28 625 GLU B CA 1
ATOM 8920 C C . GLU B 1 596 ? 41.624 -46.232 -77.039 1.00 41.89 625 GLU B C 1
ATOM 8921 O O . GLU B 1 596 ? 42.753 -46.362 -76.561 1.00 45.85 625 GLU B O 1
ATOM 8927 N N . ALA B 1 597 ? 41.105 -47.118 -77.894 1.00 46.22 626 ALA B N 1
ATOM 8928 C CA . ALA B 1 597 ? 41.920 -48.235 -78.413 1.00 47.50 626 ALA B CA 1
ATOM 8929 C C . ALA B 1 597 ? 43.038 -47.701 -79.275 1.00 51.98 626 ALA B C 1
ATOM 8930 O O . ALA B 1 597 ? 42.894 -46.590 -79.837 1.00 52.84 626 ALA B O 1
ATOM 8932 N N . ALA B 1 598 ? 44.140 -48.453 -79.393 1.00 52.96 627 ALA B N 1
ATOM 8933 C CA . ALA B 1 598 ? 45.260 -48.060 -80.294 1.00 63.10 627 ALA B CA 1
ATOM 8934 C C . ALA B 1 598 ? 45.586 -49.116 -81.364 1.00 69.12 627 ALA B C 1
ATOM 8935 O O . ALA B 1 598 ? 45.666 -48.802 -82.573 1.00 71.70 627 ALA B O 1
#

Nearest PDB structures (foldseek):
  5gqc-assembly1_A  TM=1.001E+00  e=3.009E-96  Bifidobacterium longum subsp. longum
  7v6i-assembly1_A  TM=9.952E-01  e=3.757E-83  Bifidobacterium saguini DSM 23967
  7v6m-assembly1_A  TM=9.037E-01  e=7.279E-51  [Clostridium] nexile
  6kqs-assembly1_A  TM=9.289E-01  e=3.697E-34  Eubacterium ramulus ATCC 29099
  6kqt-assembly1_A  TM=9.284E-01  e=9.168E-34  Eubacterium ramulus ATCC 29099

B-factor: mean 36.15, std 10.0, range [19.81, 114.66]

Foldseek 3Di:
DFEFEEELPPEDQVFPRRDPVHHHNACVSCQVCQQVDEFQYEYAYEQLAEHELAAHAHADYFYDPVGTYEYYYDDDCVSHFHEQENLQDPVQKDWFAQLADQPLFDHIGIEGERYEAELYARYEYARHEFEHAHPQAAAFLVPHDDDPAPCPPVGGADQDQPWHAYERYEHEFAPLAEHENYHYEAYEYARTRGHLAGDPDNHEHYEYEYHHNHHPDDPVSVVSSLQREREYEHYEYAQYEFGHTPAEHYEYWRHSLCVVQVVDCDQLAGDPVSLVRHTYEAYEYYFYEYEAHCAEYYEYESYEAYEYAQAEYYAHVSQLFCNRNPCNDSSNRSAHEYHEYDAYEQYEYAHYEYAAQDYVVGHHVAFEHYELEQYENYEYALYEYANTAAAHYEQYARNRAQYEAEQYEYAHHAQAHYEAAHHHYNAEYFQAEYAAEPRYAHYHPRHAAEYEYFLAEYHYPYDAQAAGDPWHHQHPHTYAYEQYEYERHPDDDPRYPNYDYYNHCVQFFPAPNQADNGAPPSSGHFQCDDPRRRCRRGATDPPHPQALRGDLDDRSNPDDQAAFSSRHGADDRGGRHRYYHD/DFEFEEEQVQEDQPFPRRDPNHHHNACVVVQVCQQVDEFQYEYAYEQLAEHALAAHEHEDYFYDPVGTYEYYYDDDCVSAAHEQENQQDPVQKDWFAQLADQPDFDHIDIERERYEAELYARYEYARHEFEHAHPQAAAFQVPDDDDPAPCPPVGHADQDQPFHAYERYEAEFAPLAEHENYEYYHYEYERTRGHQAGDPDNHKYYEYEYHHNHHPDDPVVVVSNLQREREYEHYEYANYEYGHTPAEAYEHKRHSCVVVQVVDCDQLAGDPVSLVRHTYENYEYEFYFYEAHCAENAEYESYEAYEAAQAEYEAYVSQLFCNRNPCNDVVNRSAHEYHEYDAYEQYEHAHYEYAAQDDPVGHHVYFEHYELERYYRYEYALYEYENTAAAHYEQYARNREQYEHELYEYAHHAQAHYEAANYHDNAEYFQAEYAAEPRYAHYHPNHAAEYEYFLYAYHYPYDAQAPGDPWHHQRNHTYAYEQAEYERHPDDDPRYPNYHYYDHCVQFFVAPNFADNGADPVSGRFDCDDPRRRPSRRATDPPHPQALRTALDDRSNRDDQAAASSRHGQDDGGGRHRYYHD

Secondary structure (DSSP, 8-state):
-PEEEE-TTT--TTS--SBTTB-BS-THHHHHHGGG--TT-EEEEETT-EEET--EEEEEEE--SSS-EEEEEES-GGG---EEE-TT-GGGEEEEE-SS--SSS--EEEEEEEEEEEEEESEEEES-EEEE--TT-B--GGG----SSTTTTT-B----TTPPEEEEEEEEE-SSSEEEEEEEES-EEEEEE--SS-SSSS-EEEEEEE--SS---SHHHHHHHHHS--EEEEEEEES-EEEEEESEEEEEEEETTHHHHTS--TTS---HHHHHHHSEEEEEEES-EEEEESS-SEEEESEES-EEES-EEES--TT-STTT----TTT------SEEEES-BS-EEES-EEE----GGGT-S---SEEE-SEE--EEES-EEE--SS-SEEE-STTEES-EEES-EEES--S-SEE-SS--S--EEES-EEEE-TT--SB-TT--S-EEEESPEEEE-SSS-B--------GGG-EEEES-EEESBS---TT-TT-EEES-GGGTBSSTT-S-SS--TTSPPPPSSSTT-S-GGGSBPTT-TTTT-SPPP--TT-----B-TTS-B--SSPPSSSS---/--EEEE-TTT--TTS--SSTTS-BSSSHHHHHHGGG--TT-EEEEETT-EEET--EEEEEEE--SSS-EEEEEES-GGG-PPEEE-TT-GGGEEEEE-SS--SSS--EEEEEEEEEEEEEESEEEES-EEEE--TT-B--GGG----SSTT-SS-B----TTPPEEEEEEEEE-SSSEEEEEEEES-EEEEEE--SS-SSSS-EEEEEEE--SS---SHHHHHHHHHS--EEEEEEEES-EEEEEESEEEEEEEETTHHHHTS--TTS---HHHHHHHSEEEEEEES-EEEEESS-SEEEESEES-EEES-EEES--TT-STTT----TTT------SEEEES-BS-EEES-EEE----GGGT-S---SEEE-SEE--EEES-EEES-SS-SEEE-STTEES-EEES-EEES--S-SEE-SS--S--EEES-EEEE-TT--SB-TT--S-EEEES-EEEE-SSS-B--------GGG-EEEES-EEESBS---TT-TT-EEES-GGGTBS-TT-S-SS--TT-PPPPSSSTT-S-GGGSBPTT-TTTT-SPPP--TT-----B-TT--B--SSPPSSS----

Radius of gyration: 34.88 Å; Cα contacts (8 Å, |Δi|>4): 3857; chains: 2; bounding box: 98×86×96 Å

Sequence (1164 aa):
GTTYYVSSAHGDDANAGTSENAPWKSLTKVNDIASDLGPGDSVLLEYGSEFNDQYLHIKDTAGNADAPITISAYGDADEGKPVIASNGVKGSQWEQDYRANVGNHKNKGTVSTTLLLKDVSYITVSNLEITNDDADVYDPIDTWKWTDTPDSDGTKLDRSASRMDRTGVAGIAENGATMSNVTLDNLYIHDVDGNIYNKHMANGGIYFMAHYPMENTSAETDVWLREHVSRFDHVTIRNSTVKDVDRWGIAVGYTAYLNYIDANYGDGSIDDALIAKYGSTNVRIENNYVKGAGGDAITLMYCDRPVIEHNVGDSVSKHINTQDYTQPGSYGGRVAAGIWPWRCKDPVFQYNEMYNNLNAEHGNGDGQAWDADYGDGTLYQYNYSYGNSFASLMICNWYAVNTTFRYNISQNDRQGVFDLPSNGPGNHIYNNTVYVDADSQVLTKRSNSQSLFENNIFINATNTKKTETWNRGSQNGGQTYDNNMYVNYANKPTSDANAIEADDVSAVLAGAGSAPTSALKSGAEHARTGEKAAFDGYRPVAGSKAINAGKVVSDLNDYAVENDFLGNAVKGRPDLGAVEAAGTTYYVSSAHGDDANAGTSENAPWKSLTKVNDIASDLGPGDSVLLEYGSEFNDQYLHIKDTAGNADAPITISAYGDADEGKPVIASNGVKGSQWEQDYRANVGNHKNKGTVSTTLLLKDVSYITVSNLEITNDDADVYDPIDTWKWTDTPDSDGTKLDRSASRMDRTGVAGIAENGATMSNVTLDNLYIHDVDGNIYNKHMANGGIYFMAHYPMENTSAETDVWLREHVSRFDHVTIRNSTVKDVDRWGIAVGYTAYLNYIDANYGDGSIDDALIAKYGSTNVRIENNYVKGAGGDAITLMYCDRPVIEHNVGDSVSKHINTQDYTQPGSYGGRVAAGIWPWRCKDPVFQYNEMYNNLNAEHGNGDGQAWDADYGDGTLYQYNYSYGNSFASLMICNWYAVNTTFRYNISQNDRQGVFDLPSNGPGNHIYNNTVYVDADSQVLTKRSNSQSLFENNIFINATNTKKTETWNRGSQNGGQTYDNNMYVNYANKPTSDANAIEADDVSAVLAGAGSAPTSALKSGAEHARTGEKAAFDGYRPVAGSKAINAGKVVSDLNDYAVENDFLGNAVKGRPDLGAVEAA

Solvent-accessible surface area: 39038 Å² total; per-residue (Å²): 92,56,41,35,34,0,0,27,83,134,8,68,50,99,47,71,0,68,44,101,139,30,10,14,104,22,0,81,54,0,40,100,51,1,62,125,3,13,63,23,18,17,0,32,0,25,40,38,2,104,0,87,78,37,54,0,21,0,87,80,26,39,6,64,88,142,31,54,0,37,0,10,15,23,48,82,65,131,114,32,61,0,24,0,9,0,58,7,44,138,37,0,41,29,82,1,23,0,54,17,107,1,35,93,45,26,32,53,4,27,0,0,0,0,0,2,0,33,16,0,18,64,0,38,0,15,38,0,35,0,11,0,46,27,88,106,14,111,15,28,13,80,106,41,158,81,24,139,71,45,44,68,63,59,19,95,20,18,16,3,27,21,27,52,1,17,0,0,0,0,0,0,0,24,69,7,51,58,1,14,46,0,25,0,30,54,2,66,0,29,45,0,10,3,0,5,11,9,40,10,0,0,0,0,0,0,0,0,0,1,0,3,40,60,84,59,109,47,75,128,25,34,105,93,0,106,107,75,13,0,31,0,26,84,0,19,0,87,69,2,32,0,42,16,2,7,0,2,0,0,0,0,2,12,3,0,0,20,60,14,1,22,63,128,63,67,106,0,64,4,86,68,73,55,0,39,82,14,1,4,24,74,1,84,0,28,67,2,16,0,43,0,0,1,0,2,0,0,0,0,2,2,0,15,103,0,31,0,25,56,0,0,0,7,11,0,0,5,2,0,0,58,15,9,4,28,2,46,43,94,72,28,21,93,55,3,3,0,0,17,2,59,4,1,29,28,0,32,0,32,40,0,0,0,1,49,0,20,4,21,98,53,20,6,38,19,0,0,0,0,3,1,17,47,4,8,2,4,8,0,14,4,0,0,0,44,4,0,0,29,0,1,0,6,0,18,62,169,45,0,6,48,2,0,2,6,3,2,1,1,0,32,1,63,77,0,1,0,0,0,17,28,0,2,67,19,0,1,1,0,1,0,2,1,39,4,24,85,90,13,14,0,0,0,149,101,4,35,0,22,0,33,0,12,0,0,1,0,2,5,30,39,158,101,93,58,101,8,60,9,68,40,55,89,74,82,61,3,3,62,4,29,15,0,0,3,0,31,16,63,42,85,2,144,54,3,99,78,29,31,87,11,97,76,34,82,69,2,2,67,26,24,22,76,4,18,89,59,14,70,212,83,5,55,52,20,40,29,85,62,174,158,22,22,0,61,9,1,63,15,43,106,74,6,114,0,55,82,19,0,62,114,18,91,15,85,22,133,41,78,55,113,24,0,0,14,38,60,80,25,191,57,132,10,6,0,1,0,2,23,31,128,95,52,41,38,37,0,0,24,76,139,13,76,44,95,51,76,0,68,58,104,153,31,7,12,99,21,2,85,78,0,45,96,46,2,59,121,4,12,64,23,21,18,0,31,0,33,38,35,4,102,0,86,79,40,56,0,22,0,81,86,24,39,8,61,91,140,30,52,0,33,0,10,14,19,52,84,63,140,110,32,60,0,22,0,9,0,56,8,43,170,36,0,46,24,119,1,19,0,53,7,25,0,36,67,35,60,2,63,15,52,0,0,0,0,0,1,0,18,14,0,18,65,0,36,0,11,38,0,35,0,11,0,45,28,97,91,14,126,16,25,13,83,104,49,124,82,17,146,76,72,43,72,45,68,22,106,18,48,42,26,26,58,28,53,1,20,0,0,0,0,0,0,0,30,71,7,51,63,0,15,46,0,31,0,25,54,2,65,0,29,45,0,10,3,0,4,12,11,40,10,0,0,0,0,0,0,0,0,0,1,0,2,38,62,26,42,8,44,72,129,22,36,104,94,0,106,104,77,12,0,30,0,25,86,0,26,0,94,73,1,36,0,41,17,2,8,0,2,0,0,0,0,2,12,4,0,0,20,57,15,1,28,71,133,53,65,104,0,59,4,89,69,75,55,0,41,81,12,1,4,23,75,1,88,0,28,66,2,18,0,44,0,0,0,0,2,0,0,1,1,2,3,0,16,101,1,34,0,26,53,0,1,0,4,12,0,0,7,2,0,0,74,29,9,4,64,59,31,15,24,66,32,17,94,53,4,4,0,0,18,2,60,3,2,28,33,0,29,0,33,40,0,0,0,1,49,0,20,4,22,100,52,19,6,39,20,0,0,0,0,3,1,16,48,4,8,2,4,7,0,13,5,0,0,0,44,4,0,1,27,0,1,0,6,0,22,62,159,56,0,5,46,2,0,2,5,2,2,1,2,1,34,0,64,82,0,0,0,0,0,19,31,0,0,68,18,0,1,1,0,0,0,1,1,42,5,23,87,93,12,16,0,0,0,150,104,4,44,0,17,0,34,0,8,0,0,1,0,1,7,30,41,158,98,130,58,104,10,58,10,62,40,54,92,56,72,60,4,5,59,4,29,16,0,0,2,0,31,21,62,42,76,1,136,57,0,95,80,29,24,102,20,110,75,33,84,68,4,2,68,26,22,24,76,4,19,92,58,16,70,209,87,4,55,52,22,40,30,88,61,168,157,23,21,0,58,9,1,62,14,43,105,73,5,131,0,53,103,25,0,62,108,14,93,15,88,26,138,41,77,47,113,30,0,0,14,37,57,77,19,195,58,138,8,7,1,1,0,2,27,36,129